Protein AF-0000000078947584 (afdb_homodimer)

Radius of gyration: 29.68 Å; Cα contacts (8 Å, |Δi|>4): 2534; chains: 2; bounding box: 60×83×67 Å

Structure (mmCIF, N/CA/C/O backbone):
data_AF-0000000078947584-model_v1
#
loop_
_entity.id
_entity.type
_entity.pdbx_description
1 polymer 'Aldehyde dehydrogenase'
#
loop_
_atom_site.group_PDB
_atom_site.id
_atom_site.type_symbol
_atom_site.label_atom_id
_atom_site.label_alt_id
_atom_site.label_comp_id
_atom_site.label_asym_id
_atom_site.label_entity_id
_atom_site.label_seq_id
_atom_site.pdbx_PDB_ins_code
_atom_site.Cartn_x
_atom_site.Cartn_y
_atom_site.Cartn_z
_atom_site.occupancy
_atom_site.B_iso_or_equiv
_atom_site.auth_seq_id
_atom_site.auth_comp_id
_atom_site.auth_asym_id
_atom_site.auth_atom_id
_atom_site.pdbx_PDB_model_num
ATOM 1 N N . MET A 1 1 ? -24.75 -32.844 -3.979 1 57.62 1 MET A N 1
ATOM 2 C CA . MET A 1 1 ? -23.812 -32.812 -5.098 1 57.62 1 MET A CA 1
ATOM 3 C C . MET A 1 1 ? -24.109 -31.625 -6.023 1 57.62 1 MET A C 1
ATOM 5 O O . MET A 1 1 ? -25.25 -31.375 -6.375 1 57.62 1 MET A O 1
ATOM 9 N N . PHE A 1 2 ? -23.188 -30.656 -6.086 1 68.69 2 PHE A N 1
ATOM 10 C CA . PHE A 1 2 ? -23.531 -29.562 -6.992 1 68.69 2 PHE A CA 1
ATOM 11 C C . PHE A 1 2 ? -23.188 -29.938 -8.43 1 68.69 2 PHE A C 1
ATOM 13 O O . PHE A 1 2 ? -22.266 -30.703 -8.68 1 68.69 2 PHE A O 1
ATOM 20 N N . ASN A 1 3 ? -24.203 -29.719 -9.234 1 79.06 3 ASN A N 1
ATOM 21 C CA . ASN A 1 3 ? -24.078 -29.781 -10.688 1 79.06 3 ASN A CA 1
ATOM 22 C C . ASN A 1 3 ? -23.516 -28.484 -11.258 1 79.06 3 ASN A C 1
ATOM 24 O O . ASN A 1 3 ? -23.969 -27.391 -10.906 1 79.06 3 ASN A O 1
ATOM 28 N N . ILE A 1 4 ? -22.406 -28.688 -11.992 1 83.38 4 ILE A N 1
ATOM 29 C CA . ILE A 1 4 ? -21.719 -27.547 -12.594 1 83.38 4 ILE A CA 1
ATOM 30 C C . ILE A 1 4 ? -22.734 -26.625 -13.258 1 83.38 4 ILE A C 1
ATOM 32 O O . ILE A 1 4 ? -22.562 -25.406 -13.273 1 83.38 4 ILE A O 1
ATOM 36 N N . GLN A 1 5 ? -23.859 -27.141 -13.695 1 83.19 5 GLN A N 1
ATOM 37 C CA . GLN A 1 5 ? -24.859 -26.375 -14.414 1 83.19 5 GLN A CA 1
ATOM 38 C C . GLN A 1 5 ? -25.672 -25.5 -13.469 1 83.19 5 GLN A C 1
ATOM 40 O O . GLN A 1 5 ? -26.312 -24.547 -13.906 1 83.19 5 GLN A O 1
ATOM 45 N N . ASP A 1 6 ? -25.531 -25.781 -12.242 1 88.31 6 ASP A N 1
ATOM 46 C CA . ASP A 1 6 ? -26.25 -24.984 -11.25 1 88.31 6 ASP A CA 1
ATOM 47 C C . ASP A 1 6 ? -25.438 -23.75 -10.844 1 88.31 6 ASP A C 1
ATOM 49 O O . ASP A 1 6 ? -25.938 -22.891 -10.125 1 88.31 6 ASP A O 1
ATOM 53 N N . LEU A 1 7 ? -24.234 -23.688 -11.344 1 96.38 7 LEU A N 1
ATOM 54 C CA . LEU A 1 7 ? -23.328 -22.625 -10.914 1 96.38 7 LEU A CA 1
ATOM 55 C C . LEU A 1 7 ? -23.156 -21.578 -12.008 1 96.38 7 LEU A C 1
ATOM 57 O O . LEU A 1 7 ? -22.234 -20.766 -11.961 1 96.38 7 LEU A O 1
ATOM 61 N N . ASN A 1 8 ? -24.109 -21.547 -13.031 1 97.5 8 ASN A N 1
ATOM 62 C CA . ASN A 1 8 ? -23.984 -20.656 -14.18 1 97.5 8 ASN A CA 1
ATOM 63 C C . ASN A 1 8 ? -24.781 -19.375 -13.977 1 97.5 8 ASN A C 1
ATOM 65 O O . ASN A 1 8 ? -25.453 -18.906 -14.898 1 97.5 8 ASN A O 1
ATOM 69 N N . LYS A 1 9 ? -24.781 -18.812 -12.711 1 97.94 9 LYS A N 1
ATOM 70 C CA . LYS A 1 9 ? -25.5 -17.594 -12.336 1 97.94 9 LYS A CA 1
ATOM 71 C C . LYS A 1 9 ? -24.562 -16.594 -11.672 1 97.94 9 LYS A C 1
ATOM 73 O O . LYS A 1 9 ? -23.391 -16.906 -11.406 1 97.94 9 LYS A O 1
ATOM 78 N N . GLN A 1 10 ? -25.109 -15.352 -11.594 1 98.38 10 GLN A N 1
ATOM 79 C CA . GLN A 1 10 ? -24.5 -14.445 -10.633 1 98.38 10 GLN A CA 1
ATOM 80 C C . GLN A 1 10 ? -24.891 -14.828 -9.203 1 98.38 10 GLN A C 1
ATOM 82 O O . GLN A 1 10 ? -25.891 -15.5 -8.984 1 98.38 10 GLN A O 1
ATOM 87 N N . TYR A 1 11 ? -24.078 -14.477 -8.211 1 98.81 11 TYR A N 1
ATOM 88 C CA . TYR A 1 11 ? -24.453 -14.539 -6.805 1 98.81 11 TYR A CA 1
ATOM 89 C C . TYR A 1 11 ? -24.406 -13.156 -6.168 1 98.81 11 TYR A C 1
ATOM 91 O O . TYR A 1 11 ? -23.328 -12.664 -5.816 1 98.81 11 TYR A O 1
ATOM 99 N N . ILE A 1 12 ? -25.547 -12.5 -6.012 1 98.81 12 ILE A N 1
ATOM 100 C CA . ILE A 1 12 ? -25.625 -11.133 -5.52 1 98.81 12 ILE A CA 1
ATOM 101 C C . ILE A 1 12 ? -26.688 -11.055 -4.41 1 98.81 12 ILE A C 1
ATOM 103 O O . ILE A 1 12 ? -27.828 -11.445 -4.613 1 98.81 12 ILE A O 1
ATOM 107 N N . ASP A 1 13 ? -26.281 -10.641 -3.264 1 98.69 13 ASP A N 1
ATOM 108 C CA . ASP A 1 13 ? -27.156 -10.438 -2.105 1 98.69 13 ASP A CA 1
ATOM 109 C C . ASP A 1 13 ? -27.812 -11.742 -1.681 1 98.69 13 ASP A C 1
ATOM 111 O O . ASP A 1 13 ? -29 -11.758 -1.326 1 98.69 13 ASP A O 1
ATOM 115 N N . GLY A 1 14 ? -27.078 -12.812 -1.838 1 98.31 14 GLY A N 1
ATOM 116 C CA . GLY A 1 14 ? -27.562 -14.109 -1.416 1 98.31 14 GLY A CA 1
ATOM 117 C C . GLY A 1 14 ? -28.516 -14.75 -2.422 1 98.31 14 GLY A C 1
ATOM 118 O O . GLY A 1 14 ? -29.156 -15.758 -2.125 1 98.31 14 GLY A O 1
ATOM 119 N N . GLU A 1 15 ? -28.547 -14.195 -3.59 1 98.31 15 GLU A N 1
ATOM 120 C CA . GLU A 1 15 ? -29.453 -14.711 -4.617 1 98.31 15 GLU A CA 1
ATOM 121 C C . GLU A 1 15 ? -28.672 -15.141 -5.863 1 98.31 15 GLU A C 1
ATOM 123 O O . GLU A 1 15 ? -27.828 -14.398 -6.355 1 98.31 15 GLU A O 1
ATOM 128 N N . TRP A 1 16 ? -28.984 -16.375 -6.27 1 98.12 16 TRP A N 1
ATOM 129 C CA . TRP A 1 16 ? -28.5 -16.828 -7.57 1 98.12 16 TRP A CA 1
ATOM 130 C C . TRP A 1 16 ? -29.375 -16.297 -8.695 1 98.12 16 TRP A C 1
ATOM 132 O O . TRP A 1 16 ? -30.562 -16.609 -8.758 1 98.12 16 TRP A O 1
ATOM 142 N N . ARG A 1 17 ? -28.797 -15.445 -9.609 1 98.12 17 ARG A N 1
ATOM 143 C CA . ARG A 1 17 ? -29.625 -14.805 -10.633 1 98.12 17 ARG A CA 1
ATOM 144 C C . ARG A 1 17 ? -28.828 -14.586 -11.914 1 98.12 17 ARG A C 1
ATOM 146 O O . ARG A 1 17 ? -27.609 -14.648 -11.914 1 98.12 17 ARG A O 1
ATOM 153 N N . ASP A 1 18 ? -29.531 -14.406 -13.008 1 98.25 18 ASP A N 1
ATOM 154 C CA . ASP A 1 18 ? -28.906 -14.055 -14.273 1 98.25 18 ASP A CA 1
ATOM 155 C C . ASP A 1 18 ? -28.375 -12.617 -14.242 1 98.25 18 ASP A C 1
ATOM 157 O O . ASP A 1 18 ? -28.906 -11.773 -13.516 1 98.25 18 ASP A O 1
ATOM 161 N N . GLY A 1 19 ? -27.328 -12.359 -14.953 1 98.5 19 GLY A N 1
ATOM 162 C CA . GLY A 1 19 ? -26.906 -10.984 -15.18 1 98.5 19 GLY A CA 1
ATOM 163 C C . GLY A 1 19 ? -27.891 -10.195 -16.031 1 98.5 19 GLY A C 1
ATOM 164 O O . GLY A 1 19 ? -28.766 -10.773 -16.672 1 98.5 19 GLY A O 1
ATOM 165 N N . LYS A 1 20 ? -27.75 -8.969 -16.016 1 98.25 20 LYS A N 1
ATOM 166 C CA . LYS A 1 20 ? -28.734 -8.125 -16.703 1 98.25 20 LYS A CA 1
ATOM 167 C C . LYS A 1 20 ? -28.328 -7.848 -18.141 1 98.25 20 LYS A C 1
ATOM 169 O O . LYS A 1 20 ? -29.078 -7.254 -18.906 1 98.25 20 LYS A O 1
ATOM 174 N N . SER A 1 21 ? -27.094 -8.305 -18.531 1 98.06 21 SER A N 1
ATOM 175 C CA . SER A 1 21 ? -26.641 -8.102 -19.906 1 98.06 21 SER A CA 1
ATOM 176 C C . SER A 1 21 ? -27.297 -9.102 -20.859 1 98.06 21 SER A C 1
ATOM 178 O O . SER A 1 21 ? -27.531 -10.25 -20.484 1 98.06 21 SER A O 1
ATOM 180 N N . PRO A 1 22 ? -27.578 -8.695 -22.078 1 96.88 22 PRO A N 1
ATOM 181 C CA . PRO A 1 22 ? -28.031 -9.68 -23.062 1 96.88 22 PRO A CA 1
ATOM 182 C C . PRO A 1 22 ? -26.906 -10.578 -23.562 1 96.88 22 PRO A C 1
ATOM 184 O O . PRO A 1 22 ? -27.172 -11.57 -24.25 1 96.88 22 PRO A O 1
ATOM 187 N N . ARG A 1 23 ? -25.719 -10.289 -23.219 1 97.44 23 ARG A N 1
ATOM 188 C CA . ARG A 1 23 ? -24.562 -11.062 -23.672 1 97.44 23 ARG A CA 1
ATOM 189 C C . ARG A 1 23 ? -24.422 -12.359 -22.891 1 97.44 23 ARG A C 1
ATOM 191 O O . ARG A 1 23 ? -24.719 -12.398 -21.688 1 97.44 23 ARG A O 1
ATOM 198 N N . VAL A 1 24 ? -23.906 -13.398 -23.625 1 97.81 24 VAL A N 1
ATOM 199 C CA . VAL A 1 24 ? -23.734 -14.719 -23.031 1 97.81 24 VAL A CA 1
ATOM 200 C C . VAL A 1 24 ? -22.25 -15.117 -23.078 1 97.81 24 VAL A C 1
ATOM 202 O O . VAL A 1 24 ? -21.594 -14.992 -24.109 1 97.81 24 VAL A O 1
ATOM 205 N N . LEU A 1 25 ? -21.734 -15.484 -21.953 1 97.81 25 LEU A N 1
ATOM 206 C CA . LEU A 1 25 ? -20.406 -16.047 -21.844 1 97.81 25 LEU A CA 1
ATOM 207 C C . LEU A 1 25 ? -20.453 -17.578 -21.844 1 97.81 25 LEU A C 1
ATOM 209 O O . LEU A 1 25 ? -21.203 -18.188 -21.078 1 97.81 25 LEU A O 1
ATOM 213 N N . ARG A 1 26 ? -19.75 -18.203 -22.766 1 97.38 26 ARG A N 1
ATOM 214 C CA . ARG A 1 26 ? -19.672 -19.656 -22.828 1 97.38 26 ARG A CA 1
ATOM 215 C C . ARG A 1 26 ? -18.406 -20.156 -22.141 1 97.38 26 ARG A C 1
ATOM 217 O O . ARG A 1 26 ? -17.281 -19.828 -22.562 1 97.38 26 ARG A O 1
ATOM 224 N N . ASP A 1 27 ? -18.625 -20.875 -21.109 1 97.5 27 ASP A N 1
ATOM 225 C CA . ASP A 1 27 ? -17.531 -21.562 -20.422 1 97.5 27 ASP A CA 1
ATOM 226 C C . ASP A 1 27 ? -17.188 -22.891 -21.109 1 97.5 27 ASP A C 1
ATOM 228 O O . ASP A 1 27 ? -18.016 -23.797 -21.156 1 97.5 27 ASP A O 1
ATOM 232 N N . ARG A 1 28 ? -15.914 -22.969 -21.609 1 97.38 28 ARG A N 1
ATOM 233 C CA . ARG A 1 28 ? -15.555 -24.109 -22.438 1 97.38 28 ARG A CA 1
ATOM 234 C C . ARG A 1 28 ? -14.422 -24.906 -21.812 1 97.38 28 ARG A C 1
ATOM 236 O O . ARG A 1 28 ? -13.539 -24.344 -21.156 1 97.38 28 ARG A O 1
ATOM 243 N N . ASN A 1 29 ? -14.484 -26.219 -22.031 1 97.81 29 ASN A N 1
ATOM 244 C CA . ASN A 1 29 ? -13.383 -27.109 -21.703 1 97.81 29 ASN A CA 1
ATOM 245 C C . ASN A 1 29 ? -12.188 -26.875 -22.625 1 97.81 29 ASN A C 1
ATOM 247 O O . ASN A 1 29 ? -12.289 -27.047 -23.828 1 97.81 29 ASN A O 1
ATOM 251 N N . PRO A 1 30 ? -11.039 -26.531 -22.078 1 98.12 30 PRO A N 1
ATOM 252 C CA . PRO A 1 30 ? -9.914 -26.172 -22.938 1 98.12 30 PRO A CA 1
ATOM 253 C C . PRO A 1 30 ? -9.375 -27.375 -23.719 1 98.12 30 PRO A C 1
ATOM 255 O O . PRO A 1 30 ? -8.695 -27.203 -24.734 1 98.12 30 PRO A O 1
ATOM 258 N N . TYR A 1 31 ? -9.633 -28.609 -23.234 1 97.88 31 TYR A N 1
ATOM 259 C CA . TYR A 1 31 ? -9.094 -29.797 -23.891 1 97.88 31 TYR A CA 1
ATOM 260 C C . TYR A 1 31 ? -9.93 -30.188 -25.109 1 97.88 31 TYR A C 1
ATOM 262 O O . TYR A 1 31 ? -9.391 -30.438 -26.188 1 97.88 31 TYR A O 1
ATOM 270 N N . ASN A 1 32 ? -11.289 -30.172 -24.984 1 97 32 ASN A N 1
ATOM 271 C CA . ASN A 1 32 ? -12.117 -30.672 -26.078 1 97 32 ASN A CA 1
ATOM 272 C C . ASN A 1 32 ? -13.117 -29.625 -26.562 1 97 32 ASN A C 1
ATOM 274 O O . ASN A 1 32 ? -13.922 -29.906 -27.453 1 97 32 ASN A O 1
ATOM 278 N N . GLN A 1 33 ? -13.211 -28.453 -25.953 1 96.81 33 GLN A N 1
ATOM 279 C CA . GLN A 1 33 ? -13.969 -27.281 -26.391 1 96.81 33 GLN A CA 1
ATOM 280 C C . GLN A 1 33 ? -15.453 -27.453 -26.109 1 96.81 33 GLN A C 1
ATOM 282 O O . GLN A 1 33 ? -16.266 -26.625 -26.516 1 96.81 33 GLN A O 1
ATOM 287 N N . GLU A 1 34 ? -15.703 -28.469 -25.375 1 96.81 34 GLU A N 1
ATOM 288 C CA . GLU A 1 34 ? -17.094 -28.641 -24.969 1 96.81 34 GLU A CA 1
ATOM 289 C C . GLU A 1 34 ? -17.578 -27.469 -24.109 1 96.81 34 GLU A C 1
ATOM 291 O O . GLU A 1 34 ? -16.844 -26.984 -23.25 1 96.81 34 GLU A O 1
ATOM 296 N N . VAL A 1 35 ? -18.844 -27.016 -24.406 1 97 35 VAL A N 1
ATOM 297 C CA . VAL A 1 35 ? -19.438 -25.969 -23.578 1 97 35 VAL A CA 1
ATOM 298 C C . VAL A 1 35 ? -19.906 -26.562 -22.266 1 97 35 VAL A C 1
ATOM 300 O O . VAL A 1 35 ? -20.766 -27.453 -22.25 1 97 35 VAL A O 1
ATOM 303 N N . LEU A 1 36 ? -19.328 -26.094 -21.219 1 96.56 36 LEU A N 1
ATOM 304 C CA . LEU A 1 36 ? -19.656 -26.609 -19.891 1 96.56 36 LEU A CA 1
ATOM 305 C C . LEU A 1 36 ? -20.875 -25.906 -19.312 1 96.56 36 LEU A C 1
ATOM 307 O O . LEU A 1 36 ? -21.688 -26.516 -18.625 1 96.56 36 LEU A O 1
ATOM 311 N N . ALA A 1 37 ? -20.953 -24.594 -19.547 1 96.69 37 ALA A N 1
ATOM 312 C CA . ALA A 1 37 ? -22.016 -23.75 -19.016 1 96.69 37 ALA A CA 1
ATOM 313 C C . ALA A 1 37 ? -22.109 -22.438 -19.797 1 96.69 37 ALA A C 1
ATOM 315 O O . ALA A 1 37 ? -21.156 -22.031 -20.453 1 96.69 37 ALA A O 1
ATOM 316 N N . GLU A 1 38 ? -23.297 -21.859 -19.781 1 97.19 38 GLU A N 1
ATOM 317 C CA . GLU A 1 38 ? -23.531 -20.547 -20.375 1 97.19 38 GLU A CA 1
ATOM 318 C C . GLU A 1 38 ? -24.031 -19.547 -19.328 1 97.19 38 GLU A C 1
ATOM 320 O O . GLU A 1 38 ? -24.938 -19.859 -18.547 1 97.19 38 GLU A O 1
ATOM 325 N N . PHE A 1 39 ? -23.406 -18.359 -19.25 1 97.88 39 PHE A N 1
ATOM 326 C CA . PHE A 1 39 ? -23.766 -17.312 -18.312 1 97.88 39 PHE A CA 1
ATOM 327 C C . PHE A 1 39 ? -24.375 -16.125 -19.047 1 97.88 39 PHE A C 1
ATOM 329 O O . PHE A 1 39 ? -23.797 -15.609 -20 1 97.88 39 PHE A O 1
ATOM 336 N N . GLN A 1 40 ? -25.531 -15.703 -18.609 1 98.25 40 GLN A N 1
ATOM 337 C CA . GLN A 1 40 ? -25.875 -14.312 -18.906 1 98.25 40 GLN A CA 1
ATOM 338 C C . GLN A 1 40 ? -25.047 -13.352 -18.062 1 98.25 40 GLN A C 1
ATOM 340 O O . GLN A 1 40 ? -25.188 -13.312 -16.844 1 98.25 40 GLN A O 1
ATOM 345 N N . ILE A 1 41 ? -24.219 -12.523 -18.609 1 98.5 41 ILE A N 1
ATOM 346 C CA . ILE A 1 41 ? -23.156 -11.844 -17.875 1 98.5 41 ILE A CA 1
ATOM 347 C C . ILE A 1 41 ? -23.734 -10.609 -17.188 1 98.5 41 ILE A C 1
ATOM 349 O O . ILE A 1 41 ? -24.859 -10.195 -17.469 1 98.5 41 ILE A O 1
ATOM 353 N N . ALA A 1 42 ? -23.094 -10.039 -16.25 1 98.75 42 ALA A N 1
ATOM 354 C CA . ALA A 1 42 ? -23.5 -8.922 -15.406 1 98.75 42 ALA A CA 1
ATOM 355 C C . ALA A 1 42 ? -23.203 -7.586 -16.078 1 98.75 42 ALA A C 1
ATOM 357 O O . ALA A 1 42 ? -22.266 -7.469 -16.859 1 98.75 42 ALA A O 1
ATOM 358 N N . THR A 1 43 ? -23.953 -6.582 -15.742 1 98.5 43 THR A N 1
ATOM 359 C CA . THR A 1 43 ? -23.75 -5.199 -16.172 1 98.5 43 THR A CA 1
ATOM 360 C C . THR A 1 43 ? -23.203 -4.352 -15.023 1 98.5 43 THR A C 1
ATOM 362 O O . THR A 1 43 ? -22.969 -4.863 -13.922 1 98.5 43 THR A O 1
ATOM 365 N N . ASP A 1 44 ? -23.047 -3.043 -15.289 1 97.94 44 ASP A N 1
ATOM 366 C CA . ASP A 1 44 ? -22.641 -2.092 -14.258 1 97.94 44 ASP A CA 1
ATOM 367 C C . ASP A 1 44 ? -23.672 -2.014 -13.141 1 97.94 44 ASP A C 1
ATOM 369 O O . ASP A 1 44 ? -23.312 -1.796 -11.977 1 97.94 44 ASP A O 1
ATOM 373 N N . SER A 1 45 ? -24.891 -2.141 -13.492 1 98.5 45 SER A N 1
ATOM 374 C CA . SER A 1 45 ? -25.953 -2.117 -12.492 1 98.5 45 SER A CA 1
ATOM 375 C C . SER A 1 45 ? -25.844 -3.318 -11.555 1 98.5 45 SER A C 1
ATOM 377 O O . SER A 1 45 ? -26.125 -3.203 -10.359 1 98.5 45 SER A O 1
ATOM 379 N N . ASP A 1 46 ? -25.484 -4.473 -12.117 1 98.88 46 ASP A N 1
ATOM 380 C CA . ASP A 1 46 ? -25.266 -5.656 -11.297 1 98.88 46 ASP A CA 1
ATOM 381 C C . ASP A 1 46 ? -24.078 -5.449 -10.352 1 98.88 46 ASP A C 1
ATOM 383 O O . ASP A 1 46 ? -24.141 -5.84 -9.18 1 98.88 46 ASP A O 1
ATOM 387 N N . VAL A 1 47 ? -23.047 -4.836 -10.875 1 98.88 47 VAL A N 1
ATOM 388 C CA . VAL A 1 47 ? -21.875 -4.527 -10.07 1 98.88 47 VAL A CA 1
ATOM 389 C C . VAL A 1 47 ? -22.266 -3.6 -8.922 1 98.88 47 VAL A C 1
ATOM 391 O O . VAL A 1 47 ? -21.859 -3.814 -7.773 1 98.88 47 VAL A O 1
ATOM 394 N N . ASP A 1 48 ? -23.016 -2.584 -9.219 1 98.88 48 ASP A N 1
ATOM 395 C CA . ASP A 1 48 ? -23.5 -1.634 -8.219 1 98.88 48 ASP A CA 1
ATOM 396 C C . ASP A 1 48 ? -24.297 -2.342 -7.129 1 98.88 48 ASP A C 1
ATOM 398 O O . ASP A 1 48 ? -24.078 -2.092 -5.941 1 98.88 48 ASP A O 1
ATOM 402 N N . ALA A 1 49 ? -25.172 -3.236 -7.543 1 98.88 49 ALA A N 1
ATOM 403 C CA . ALA A 1 49 ? -25.984 -3.99 -6.59 1 98.88 49 ALA A CA 1
ATOM 404 C C . ALA A 1 49 ? -25.109 -4.859 -5.688 1 98.88 49 ALA A C 1
ATOM 406 O O . ALA A 1 49 ? -25.359 -4.965 -4.484 1 98.88 49 ALA A O 1
ATOM 407 N N . ALA A 1 50 ? -24.141 -5.477 -6.27 1 98.94 50 ALA A N 1
ATOM 408 C CA . ALA A 1 50 ? -23.234 -6.348 -5.52 1 98.94 50 ALA A CA 1
ATOM 409 C C . ALA A 1 50 ? -22.469 -5.566 -4.453 1 98.94 50 ALA A C 1
ATOM 411 O O . ALA A 1 50 ? -22.391 -5.996 -3.303 1 98.94 50 ALA A O 1
ATOM 412 N N . TYR A 1 51 ? -21.938 -4.395 -4.77 1 98.94 51 TYR A N 1
ATOM 413 C CA . TYR A 1 51 ? -21.156 -3.592 -3.83 1 98.94 51 TYR A CA 1
ATOM 414 C C . TYR A 1 51 ? -22.047 -3.053 -2.709 1 98.94 51 TYR A C 1
ATOM 416 O O . TYR A 1 51 ? -21.641 -3.031 -1.546 1 98.94 51 TYR A O 1
ATOM 424 N N . HIS A 1 52 ? -23.234 -2.604 -3.066 1 98.88 52 HIS A N 1
ATOM 425 C CA . HIS A 1 52 ? -24.141 -2.115 -2.035 1 98.88 52 HIS A CA 1
ATOM 426 C C . HIS A 1 52 ? -24.547 -3.234 -1.081 1 98.88 52 HIS A C 1
ATOM 428 O O . HIS A 1 52 ? -24.656 -3.018 0.128 1 98.88 52 HIS A O 1
ATOM 434 N N . ALA A 1 53 ? -24.797 -4.418 -1.662 1 98.94 53 ALA A N 1
ATOM 435 C CA . ALA A 1 53 ? -25.109 -5.57 -0.822 1 98.94 53 ALA A CA 1
ATOM 436 C C . ALA A 1 53 ? -23.953 -5.898 0.117 1 98.94 53 ALA A C 1
ATOM 438 O O . ALA A 1 53 ? -24.172 -6.18 1.298 1 98.94 53 ALA A O 1
ATOM 439 N N . ALA A 1 54 ? -22.75 -5.891 -0.424 1 98.94 54 ALA A N 1
ATOM 440 C CA . ALA A 1 54 ? -21.562 -6.188 0.37 1 98.94 54 ALA A CA 1
ATOM 441 C C . ALA A 1 54 ? -21.406 -5.199 1.521 1 98.94 54 ALA A C 1
ATOM 443 O O . ALA A 1 54 ? -21.109 -5.594 2.65 1 98.94 54 ALA A O 1
ATOM 444 N N . LEU A 1 55 ? -21.594 -3.932 1.259 1 98.62 55 LEU A N 1
ATOM 445 C CA . LEU A 1 55 ? -21.469 -2.895 2.277 1 98.62 55 LEU A CA 1
ATOM 446 C C . LEU A 1 55 ? -22.5 -3.09 3.383 1 98.62 55 LEU A C 1
ATOM 448 O O . LEU A 1 55 ? -22.172 -3.012 4.566 1 98.62 55 LEU A O 1
ATOM 452 N N . LYS A 1 56 ? -23.75 -3.307 2.973 1 98.31 56 LYS A N 1
ATOM 453 C CA . LYS A 1 56 ? -24.812 -3.516 3.941 1 98.31 56 LYS A CA 1
ATOM 454 C C . LYS A 1 56 ? -24.531 -4.719 4.832 1 98.31 56 LYS A C 1
ATOM 456 O O . LYS A 1 56 ? -24.656 -4.637 6.059 1 98.31 56 LYS A O 1
ATOM 461 N N . ALA A 1 57 ? -24.125 -5.789 4.234 1 98.69 57 ALA A N 1
ATOM 462 C CA . ALA A 1 57 ? -23.844 -7.02 4.973 1 98.69 57 ALA A CA 1
ATOM 463 C C . ALA A 1 57 ? -22.625 -6.859 5.863 1 98.69 57 ALA A C 1
ATOM 465 O O . ALA A 1 57 ? -22.547 -7.453 6.945 1 98.69 57 ALA A O 1
ATOM 466 N N . GLN A 1 58 ? -21.672 -6.109 5.41 1 98.44 58 GLN A N 1
ATOM 467 C CA . GLN A 1 58 ? -20.453 -5.875 6.18 1 98.44 58 GLN A CA 1
ATOM 468 C C . GLN A 1 58 ? -20.766 -5.207 7.516 1 98.44 58 GLN A C 1
ATOM 470 O O . GLN A 1 58 ? -20.125 -5.516 8.531 1 98.44 58 GLN A O 1
ATOM 475 N N . ASN A 1 59 ? -21.672 -4.281 7.52 1 94.81 59 ASN A N 1
ATOM 476 C CA . ASN A 1 59 ? -22.078 -3.619 8.758 1 94.81 59 ASN A CA 1
ATOM 477 C C . ASN A 1 59 ? -22.578 -4.621 9.789 1 94.81 59 ASN A C 1
ATOM 479 O O . ASN A 1 59 ? -22.281 -4.496 10.984 1 94.81 59 ASN A O 1
ATOM 483 N N . GLU A 1 60 ? -23.25 -5.57 9.305 1 94.12 60 GLU A N 1
ATOM 484 C CA . GLU A 1 60 ? -23.734 -6.637 10.18 1 94.12 60 GLU A CA 1
ATOM 485 C C . GLU A 1 60 ? -22.609 -7.578 10.578 1 94.12 60 GLU A C 1
ATOM 487 O O . GLU A 1 60 ? -22.484 -7.957 11.742 1 94.12 60 GLU A O 1
ATOM 492 N N . TRP A 1 61 ? -21.812 -7.977 9.648 1 97.25 61 TRP A N 1
ATOM 493 C CA . TRP A 1 61 ? -20.672 -8.875 9.836 1 97.25 61 TRP A CA 1
ATOM 494 C C . TRP A 1 61 ? -19.719 -8.328 10.891 1 97.25 61 TRP A C 1
ATOM 496 O O . TRP A 1 61 ? -19.125 -9.094 11.656 1 97.25 61 TRP A O 1
ATOM 506 N N . ALA A 1 62 ? -19.641 -7.031 10.984 1 91.56 62 ALA A N 1
ATOM 507 C CA . ALA A 1 62 ? -18.734 -6.367 11.93 1 91.56 62 ALA A CA 1
ATOM 508 C C . ALA A 1 62 ? -19.156 -6.625 13.367 1 91.56 62 ALA A C 1
ATOM 510 O O . ALA A 1 62 ? -18.344 -6.559 14.289 1 91.56 62 ALA A O 1
ATOM 511 N N . THR A 1 63 ? -20.406 -6.992 13.562 1 91.06 63 THR A N 1
ATOM 512 C CA . THR A 1 63 ? -20.938 -7.156 14.914 1 91.06 63 THR A CA 1
ATOM 513 C C . THR A 1 63 ? -20.984 -8.633 15.297 1 91.06 63 THR A C 1
ATOM 515 O O . THR A 1 63 ? -21.234 -8.969 16.453 1 91.06 63 THR A O 1
ATOM 518 N N . VAL A 1 64 ? -20.688 -9.5 14.32 1 96.06 64 VAL A N 1
ATOM 519 C CA . VAL A 1 64 ? -20.703 -10.938 14.586 1 96.06 64 VAL A CA 1
ATOM 520 C C . VAL A 1 64 ? -19.516 -11.312 15.484 1 96.06 64 VAL A C 1
ATOM 522 O O . VAL A 1 64 ? -18.406 -10.805 15.297 1 96.06 64 VAL A O 1
ATOM 525 N N . ASN A 1 65 ? -19.766 -12.227 16.438 1 97.62 65 ASN A N 1
ATOM 526 C CA . ASN A 1 65 ? -18.734 -12.695 17.359 1 97.62 65 ASN A CA 1
ATOM 527 C C . ASN A 1 65 ? -17.578 -13.375 16.625 1 97.62 65 ASN A C 1
ATOM 529 O O . ASN A 1 65 ? -17.797 -14.133 15.68 1 97.62 65 ASN A O 1
ATOM 533 N N . PRO A 1 66 ? -16.312 -13.141 17.031 1 97.94 66 PRO A N 1
ATOM 534 C CA . PRO A 1 66 ? -15.156 -13.695 16.328 1 97.94 66 PRO A CA 1
ATOM 535 C C . PRO A 1 66 ? -15.172 -15.219 16.281 1 97.94 66 PRO A C 1
ATOM 537 O O . PRO A 1 66 ? -14.727 -15.812 15.289 1 97.94 66 PRO A O 1
ATOM 540 N N . TYR A 1 67 ? -15.648 -15.844 17.359 1 98.5 67 TYR A N 1
ATOM 541 C CA . TYR A 1 67 ? -15.719 -17.297 17.344 1 98.5 67 TYR A CA 1
ATOM 542 C C . TYR A 1 67 ? -16.719 -17.797 16.297 1 98.5 67 TYR A C 1
ATOM 544 O O . TYR A 1 67 ? -16.484 -18.812 15.648 1 98.5 67 TYR A O 1
ATOM 552 N N . ARG A 1 68 ? -17.828 -17.062 16.156 1 98.31 68 ARG A N 1
ATOM 553 C CA . ARG A 1 68 ? -18.812 -17.406 15.133 1 98.31 68 ARG A CA 1
ATOM 554 C C . ARG A 1 68 ? -18.234 -17.219 13.734 1 98.31 68 ARG A C 1
ATOM 556 O O . ARG A 1 68 ? -18.484 -18.031 12.836 1 98.31 68 ARG A O 1
ATOM 563 N N . LYS A 1 69 ? -17.516 -16.156 13.531 1 98.56 69 LYS A N 1
ATOM 564 C CA . LYS A 1 69 ? -16.828 -15.961 12.25 1 98.56 69 LYS A CA 1
ATOM 565 C C . LYS A 1 69 ? -15.906 -17.125 11.93 1 98.56 69 LYS A C 1
ATOM 567 O O . LYS A 1 69 ? -15.914 -17.656 10.812 1 98.56 69 LYS A O 1
ATOM 572 N N . ARG A 1 70 ? -15.062 -17.5 12.93 1 98.69 70 ARG A N 1
ATOM 573 C CA . ARG A 1 70 ? -14.148 -18.625 12.781 1 98.69 70 ARG A CA 1
ATOM 574 C C . ARG A 1 70 ? -14.898 -19.891 12.359 1 98.69 70 ARG A C 1
ATOM 576 O O . ARG A 1 70 ? -14.492 -20.578 11.422 1 98.69 70 ARG A O 1
ATOM 583 N N . GLU A 1 71 ? -15.992 -20.156 13.039 1 98.69 71 GLU A N 1
ATOM 584 C CA . GLU A 1 71 ? -16.766 -21.375 12.789 1 98.69 71 GLU A CA 1
ATOM 585 C C . GLU A 1 71 ? -17.297 -21.391 11.367 1 98.69 71 GLU A C 1
ATOM 587 O O . GLU A 1 71 ? -17.297 -22.438 10.711 1 98.69 71 GLU A O 1
ATOM 592 N N . ILE A 1 72 ? -17.75 -20.266 10.914 1 98.62 72 ILE A N 1
ATOM 593 C CA . ILE A 1 72 ? -18.297 -20.156 9.562 1 98.62 72 ILE A CA 1
ATOM 594 C C . ILE A 1 72 ? -17.203 -20.469 8.539 1 98.62 72 ILE A C 1
ATOM 596 O O . ILE A 1 72 ? -17.422 -21.234 7.605 1 98.62 72 ILE A O 1
ATOM 600 N N . LEU A 1 73 ? -16 -19.938 8.711 1 98.75 73 LEU A N 1
ATOM 601 C CA . LEU A 1 73 ? -14.891 -20.188 7.797 1 98.75 73 LEU A CA 1
ATOM 602 C C . LEU A 1 73 ? -14.461 -21.656 7.855 1 98.75 73 LEU A C 1
ATOM 604 O O . LEU A 1 73 ? -14.156 -22.266 6.824 1 98.75 73 LEU A O 1
ATOM 608 N N . GLU A 1 74 ? -14.484 -22.234 9.039 1 98.81 74 GLU A N 1
ATOM 609 C CA . GLU A 1 74 ? -14.125 -23.641 9.211 1 98.81 74 GLU A CA 1
ATOM 610 C C . GLU A 1 74 ? -15.133 -24.547 8.508 1 98.81 74 GLU A C 1
ATOM 612 O O . GLU A 1 74 ? -14.766 -25.609 7.98 1 98.81 74 GLU A O 1
ATOM 617 N N . ARG A 1 75 ? -16.375 -24.156 8.484 1 98.81 75 ARG A N 1
ATOM 618 C CA . ARG A 1 75 ? -17.406 -24.938 7.793 1 98.81 75 ARG A CA 1
ATOM 619 C C . ARG A 1 75 ? -17.156 -24.953 6.285 1 98.81 75 ARG A C 1
ATOM 621 O O . ARG A 1 75 ? -17.5 -25.922 5.609 1 98.81 75 ARG A O 1
ATOM 628 N N . ALA A 1 76 ? -16.578 -23.844 5.801 1 98.88 76 ALA A N 1
ATOM 629 C CA . ALA A 1 76 ? -16.219 -23.828 4.383 1 98.88 76 ALA A CA 1
ATOM 630 C C . ALA A 1 76 ? -15.219 -24.938 4.059 1 98.88 76 ALA A C 1
ATOM 632 O O . ALA A 1 76 ? -15.344 -25.609 3.031 1 98.88 76 ALA A O 1
ATOM 633 N N . VAL A 1 77 ? -14.234 -25.125 4.938 1 98.88 77 VAL A N 1
ATOM 634 C CA . VAL A 1 77 ? -13.242 -26.172 4.746 1 98.88 77 VAL A CA 1
ATOM 635 C C . VAL A 1 77 ? -13.922 -27.531 4.762 1 98.88 77 VAL A C 1
ATOM 637 O O . VAL A 1 77 ? -13.648 -28.375 3.908 1 98.88 77 VAL A O 1
ATOM 640 N N . THR A 1 78 ? -14.844 -27.719 5.688 1 98.69 78 THR A N 1
ATOM 641 C CA . THR A 1 78 ? -15.578 -28.969 5.793 1 98.69 78 THR A CA 1
ATOM 642 C C . THR A 1 78 ? -16.375 -29.25 4.52 1 98.69 78 THR A C 1
ATOM 644 O O . THR A 1 78 ? -16.375 -30.359 4.008 1 98.69 78 THR A O 1
ATOM 647 N N . TYR A 1 79 ? -17.016 -28.203 4.043 1 98.44 79 TYR A N 1
ATOM 648 C CA . TYR A 1 79 ? -17.797 -28.344 2.818 1 98.44 79 TYR A CA 1
ATOM 649 C C . TYR A 1 79 ? -16.906 -28.766 1.653 1 98.44 79 TYR A C 1
ATOM 651 O O . TYR A 1 79 ? -17.281 -29.625 0.851 1 98.44 79 TYR A O 1
ATOM 659 N N . ILE A 1 80 ? -15.75 -28.156 1.543 1 98.69 80 ILE A N 1
ATOM 660 C CA . ILE A 1 80 ? -14.805 -28.484 0.479 1 98.69 80 ILE A CA 1
ATOM 661 C C . ILE A 1 80 ? -14.375 -29.938 0.598 1 98.69 80 ILE A C 1
ATOM 663 O O . ILE A 1 80 ? -14.344 -30.672 -0.398 1 98.69 80 ILE A O 1
ATOM 667 N N . GLU A 1 81 ? -14.062 -30.375 1.806 1 98.44 81 GLU A N 1
ATOM 668 C CA . GLU A 1 81 ? -13.633 -31.75 2.045 1 98.44 81 GLU A CA 1
ATOM 669 C C . GLU A 1 81 ? -14.727 -32.75 1.653 1 98.44 81 GLU A C 1
ATOM 671 O O . GLU A 1 81 ? -14.438 -33.812 1.078 1 98.44 81 GLU A O 1
ATOM 676 N N . GLU A 1 82 ? -15.945 -32.406 1.892 1 97.81 82 GLU A N 1
ATOM 677 C CA . GLU A 1 82 ? -17.078 -33.281 1.606 1 97.81 82 GLU A CA 1
ATOM 678 C C . GLU A 1 82 ? -17.375 -33.312 0.111 1 97.81 82 GLU A C 1
ATOM 680 O O . GLU A 1 82 ? -18.062 -34.219 -0.365 1 97.81 82 GLU A O 1
ATOM 685 N N . HIS A 1 83 ? -16.875 -32.344 -0.639 1 97.06 83 HIS A N 1
ATOM 686 C CA . HIS A 1 83 ? -17.203 -32.25 -2.057 1 97.06 83 HIS A CA 1
ATOM 687 C C . HIS A 1 83 ? -15.938 -32.219 -2.912 1 97.06 83 HIS A C 1
ATOM 689 O O . HIS A 1 83 ? -15.93 -31.656 -4.008 1 97.06 83 HIS A O 1
ATOM 695 N N . GLU A 1 84 ? -14.836 -32.688 -2.451 1 97.38 84 GLU A N 1
ATOM 696 C CA . GLU A 1 84 ? -13.516 -32.562 -3.072 1 97.38 84 GLU A CA 1
ATOM 697 C C . GLU A 1 84 ? -13.508 -33.188 -4.469 1 97.38 84 GLU A C 1
ATOM 699 O O . GLU A 1 84 ? -12.977 -32.594 -5.41 1 97.38 84 GLU A O 1
ATOM 704 N N . GLU A 1 85 ? -14.109 -34.344 -4.668 1 96.5 85 GLU A N 1
ATOM 705 C CA . GLU A 1 85 ? -14.086 -35.031 -5.957 1 96.5 85 GLU A CA 1
ATOM 706 C C . GLU A 1 85 ? -14.859 -34.25 -7.012 1 96.5 85 GLU A C 1
ATOM 708 O O . GLU A 1 85 ? -14.469 -34.219 -8.18 1 96.5 85 GLU A O 1
ATOM 713 N N . GLU A 1 86 ? -15.969 -33.656 -6.617 1 96.25 86 GLU A N 1
ATOM 714 C CA . GLU A 1 86 ? -16.719 -32.812 -7.531 1 96.25 86 GLU A CA 1
ATOM 715 C C . GLU A 1 86 ? -15.898 -31.578 -7.949 1 96.25 86 GLU A C 1
ATOM 717 O O . GLU A 1 86 ? -15.922 -31.188 -9.117 1 96.25 86 GLU A O 1
ATOM 722 N N . ILE A 1 87 ? -15.211 -31.047 -6.992 1 97.81 87 ILE A N 1
ATOM 723 C CA . ILE A 1 87 ? -14.383 -29.875 -7.266 1 97.81 87 ILE A CA 1
ATOM 724 C C . ILE A 1 87 ? -13.234 -30.266 -8.203 1 97.81 87 ILE A C 1
ATOM 726 O O . ILE A 1 87 ? -12.922 -29.531 -9.141 1 97.81 87 ILE A O 1
ATOM 730 N N . VAL A 1 88 ? -12.602 -31.438 -7.988 1 97.25 88 VAL A N 1
ATOM 731 C CA . VAL A 1 88 ? -11.539 -31.953 -8.852 1 97.25 88 VAL A CA 1
ATOM 732 C C . VAL A 1 88 ? -12.055 -32.062 -10.289 1 97.25 88 VAL A C 1
ATOM 734 O O . VAL A 1 88 ? -11.383 -31.609 -11.227 1 97.25 88 VAL A O 1
ATOM 737 N N . ALA A 1 89 ? -13.266 -32.562 -10.422 1 96.25 89 ALA A N 1
ATOM 738 C CA . ALA A 1 89 ? -13.852 -32.75 -11.75 1 96.25 89 ALA A CA 1
ATOM 739 C C . ALA A 1 89 ? -14.039 -31.406 -12.453 1 96.25 89 ALA A C 1
ATOM 741 O O . ALA A 1 89 ? -13.781 -31.281 -13.656 1 96.25 89 ALA A O 1
ATOM 742 N N . ILE A 1 90 ? -14.492 -30.406 -11.719 1 97 90 ILE A N 1
ATOM 743 C CA . ILE A 1 90 ? -14.703 -29.078 -12.289 1 97 90 ILE A CA 1
ATOM 744 C C . ILE A 1 90 ? -13.359 -28.469 -12.711 1 97 90 ILE A C 1
ATOM 746 O O . ILE A 1 90 ? -13.258 -27.859 -13.773 1 97 90 ILE A O 1
ATOM 750 N N . ILE A 1 91 ? -12.32 -28.625 -11.891 1 97.69 91 ILE A N 1
ATOM 751 C CA . ILE A 1 91 ? -11 -28.078 -12.195 1 97.69 91 ILE A CA 1
ATOM 752 C C . ILE A 1 91 ? -10.445 -28.75 -13.453 1 97.69 91 ILE A C 1
ATOM 754 O O . ILE A 1 91 ? -9.891 -28.078 -14.328 1 97.69 91 ILE A O 1
ATOM 758 N N . ILE A 1 92 ? -10.617 -30.062 -13.555 1 97.19 92 ILE A N 1
ATOM 759 C CA . ILE A 1 92 ? -10.148 -30.781 -14.727 1 97.19 92 ILE A CA 1
ATOM 760 C C . ILE A 1 92 ? -10.875 -30.281 -15.977 1 97.19 92 ILE A C 1
ATOM 762 O O . ILE A 1 92 ? -10.242 -29.953 -16.984 1 97.19 92 ILE A O 1
ATOM 766 N N . ASP A 1 93 ? -12.156 -30.125 -15.875 1 96.56 93 ASP A N 1
ATOM 767 C CA . ASP A 1 93 ? -12.969 -29.828 -17.047 1 96.56 93 ASP A CA 1
ATOM 768 C C . ASP A 1 93 ? -12.844 -28.344 -17.438 1 96.56 93 ASP A C 1
ATOM 770 O O . ASP A 1 93 ? -12.719 -28.016 -18.609 1 96.56 93 ASP A O 1
ATOM 774 N N . GLU A 1 94 ? -12.906 -27.469 -16.469 1 97.12 94 GLU A N 1
ATOM 775 C CA . GLU A 1 94 ? -12.969 -26.047 -16.781 1 97.12 94 GLU A CA 1
ATOM 776 C C . GLU A 1 94 ? -11.578 -25.469 -17.062 1 97.12 94 GLU A C 1
ATOM 778 O O . GLU A 1 94 ? -11.43 -24.531 -17.859 1 97.12 94 GLU A O 1
ATOM 783 N N . LEU A 1 95 ? -10.539 -25.984 -16.453 1 96.62 95 LEU A N 1
ATOM 784 C CA . LEU A 1 95 ? -9.211 -25.391 -16.531 1 96.62 95 LEU A CA 1
ATOM 785 C C . LEU A 1 95 ? -8.289 -26.234 -17.391 1 96.62 95 LEU A C 1
ATOM 787 O O . LEU A 1 95 ? -7.227 -25.766 -17.812 1 96.62 95 LEU A O 1
ATOM 791 N N . GLY A 1 96 ? -8.695 -27.438 -17.641 1 96 96 GLY A N 1
ATOM 792 C CA . GLY A 1 96 ? -7.734 -28.359 -18.219 1 96 96 GLY A CA 1
ATOM 793 C C . GLY A 1 96 ? -6.637 -28.766 -17.25 1 96 96 GLY A C 1
ATOM 794 O O . GLY A 1 96 ? -5.531 -29.125 -17.672 1 96 96 GLY A O 1
ATOM 795 N N . GLY A 1 97 ? -6.898 -28.625 -15.953 1 96.19 97 GLY A N 1
ATOM 796 C CA . GLY A 1 97 ? -5.941 -29.047 -14.945 1 96.19 97 GLY A CA 1
ATOM 797 C C . GLY A 1 97 ? -5.941 -30.547 -14.711 1 96.19 97 GLY A C 1
ATOM 798 O O . GLY A 1 97 ? -6.992 -31.188 -14.766 1 96.19 97 GLY A O 1
ATOM 799 N N . THR A 1 98 ? -4.766 -31.094 -14.453 1 96.75 98 THR A N 1
ATOM 800 C CA . THR A 1 98 ? -4.664 -32.531 -14.141 1 96.75 98 THR A CA 1
ATOM 801 C C . THR A 1 98 ? -5.195 -32.812 -12.734 1 96.75 98 THR A C 1
ATOM 803 O O . THR A 1 98 ? -5.445 -31.875 -11.961 1 96.75 98 THR A O 1
ATOM 806 N N . ARG A 1 99 ? -5.434 -34.031 -12.469 1 95.19 99 ARG A N 1
ATOM 807 C CA . ARG A 1 99 ? -5.879 -34.438 -11.133 1 95.19 99 ARG A CA 1
ATOM 808 C C . ARG A 1 99 ? -4.871 -34 -10.07 1 95.19 99 ARG A C 1
ATOM 810 O O . ARG A 1 99 ? -5.258 -33.562 -8.984 1 95.19 99 ARG A O 1
ATOM 817 N N . LEU A 1 100 ? -3.607 -34.125 -10.383 1 94.5 100 LEU A N 1
ATOM 818 C CA . LEU A 1 100 ? -2.549 -33.688 -9.477 1 94.5 100 LEU A CA 1
ATOM 819 C C . LEU A 1 100 ? -2.65 -32.219 -9.203 1 94.5 100 LEU A C 1
ATOM 821 O O . LEU A 1 100 ? -2.574 -31.781 -8.047 1 94.5 100 LEU A O 1
ATOM 825 N N . LYS A 1 101 ? -2.783 -31.484 -10.219 1 97.38 101 LYS A N 1
ATOM 826 C CA . LYS A 1 101 ? -2.922 -30.031 -10.086 1 97.38 101 LYS A CA 1
ATOM 827 C C . LYS A 1 101 ? -4.148 -29.672 -9.258 1 97.38 101 LYS A C 1
ATOM 829 O O . LYS A 1 101 ? -4.098 -28.766 -8.43 1 97.38 101 LYS A O 1
ATOM 834 N N . ALA A 1 102 ? -5.266 -30.312 -9.461 1 97.88 102 ALA A N 1
ATOM 835 C CA . ALA A 1 102 ? -6.492 -30.078 -8.703 1 97.88 102 ALA A CA 1
ATOM 836 C C . ALA A 1 102 ? -6.285 -30.328 -7.215 1 97.88 102 ALA A C 1
ATOM 838 O O . ALA A 1 102 ? -6.699 -29.531 -6.379 1 97.88 102 ALA A O 1
ATOM 839 N N . ALA A 1 103 ? -5.613 -31.438 -6.926 1 96.5 103 ALA A N 1
ATOM 840 C CA . ALA A 1 103 ? -5.352 -31.781 -5.531 1 96.5 103 ALA A CA 1
ATOM 841 C C . ALA A 1 103 ? -4.477 -30.719 -4.859 1 96.5 103 ALA A C 1
ATOM 843 O O . ALA A 1 103 ? -4.719 -30.344 -3.713 1 96.5 103 ALA A O 1
ATOM 844 N N . PHE A 1 104 ? -3.512 -30.312 -5.609 1 96.31 104 PHE A N 1
ATOM 845 C CA . PHE A 1 104 ? -2.609 -29.266 -5.125 1 96.31 104 PHE A CA 1
ATOM 846 C C . PHE A 1 104 ? -3.373 -27.984 -4.828 1 96.31 104 PHE A C 1
ATOM 848 O O . PHE A 1 104 ? -3.234 -27.406 -3.746 1 96.31 104 PHE A O 1
ATOM 855 N N . GLU A 1 105 ? -4.195 -27.547 -5.699 1 98.44 105 GLU A N 1
ATOM 856 C CA . GLU A 1 105 ? -4.934 -26.297 -5.562 1 98.44 105 GLU A CA 1
ATOM 857 C C . GLU A 1 105 ? -5.938 -26.375 -4.414 1 98.44 105 GLU A C 1
ATOM 859 O O . GLU A 1 105 ? -6.059 -25.438 -3.629 1 98.44 105 GLU A O 1
ATOM 864 N N . ILE A 1 106 ? -6.629 -27.484 -4.297 1 98.75 106 ILE A N 1
ATOM 865 C CA . ILE A 1 106 ? -7.617 -27.656 -3.238 1 98.75 106 ILE A CA 1
ATOM 866 C C . ILE A 1 106 ? -6.922 -27.641 -1.879 1 98.75 106 ILE A C 1
ATOM 868 O O . ILE A 1 106 ? -7.434 -27.047 -0.925 1 98.75 106 ILE A O 1
ATOM 872 N N . GLY A 1 107 ? -5.727 -28.281 -1.801 1 98.44 107 GLY A N 1
ATOM 873 C CA . GLY A 1 107 ? -4.953 -28.234 -0.569 1 98.44 107 GLY A CA 1
ATOM 874 C C . GLY A 1 107 ? -4.594 -26.828 -0.151 1 98.44 107 GLY A C 1
ATOM 875 O O . GLY A 1 107 ? -4.742 -26.453 1.017 1 98.44 107 GLY A O 1
ATOM 876 N N . LEU A 1 108 ? -4.141 -26.016 -1.1 1 98.5 108 LEU A N 1
ATOM 877 C CA . LEU A 1 108 ? -3.807 -24.625 -0.841 1 98.5 108 LEU A CA 1
ATOM 878 C C . LEU A 1 108 ? -5.027 -23.859 -0.343 1 98.5 108 LEU A C 1
ATOM 880 O O . LEU A 1 108 ? -4.93 -23.062 0.594 1 98.5 108 LEU A O 1
ATOM 884 N N . VAL A 1 109 ? -6.188 -24.094 -0.957 1 98.88 109 VAL A N 1
ATOM 885 C CA . VAL A 1 109 ? -7.422 -23.391 -0.624 1 98.88 109 VAL A CA 1
ATOM 886 C C . VAL A 1 109 ? -7.812 -23.688 0.823 1 98.88 109 VAL A C 1
ATOM 888 O O . VAL A 1 109 ? -8.086 -22.766 1.601 1 98.88 109 VAL A O 1
ATOM 891 N N . LYS A 1 110 ? -7.828 -24.984 1.188 1 98.81 110 LYS A N 1
ATOM 892 C CA . LYS A 1 110 ? -8.211 -25.375 2.543 1 98.81 110 LYS A CA 1
ATOM 893 C C . LYS A 1 110 ? -7.301 -24.719 3.58 1 98.81 110 LYS A C 1
ATOM 895 O O . LYS A 1 110 ? -7.777 -24.172 4.578 1 98.81 110 LYS A O 1
ATOM 900 N N . ASN A 1 111 ? -6.023 -24.734 3.262 1 98.62 111 ASN A N 1
ATOM 901 C CA . ASN A 1 111 ? -5.066 -24.172 4.207 1 98.62 111 ASN A CA 1
ATOM 902 C C . ASN A 1 111 ? -5.215 -22.656 4.32 1 98.62 111 ASN A C 1
ATOM 904 O O . ASN A 1 111 ? -5.039 -22.094 5.402 1 98.62 111 ASN A O 1
ATOM 908 N N . MET A 1 112 ? -5.52 -22 3.246 1 98.75 112 MET A N 1
ATOM 909 C CA . MET A 1 112 ? -5.719 -20.562 3.268 1 98.75 112 MET A CA 1
ATOM 910 C C . MET A 1 112 ? -6.945 -20.188 4.094 1 98.75 112 MET A C 1
ATOM 912 O O . MET A 1 112 ? -6.914 -19.234 4.863 1 98.75 112 MET A O 1
ATOM 916 N N . ILE A 1 113 ? -8.031 -20.938 3.939 1 98.94 113 ILE A N 1
ATOM 917 C CA . ILE A 1 113 ? -9.242 -20.672 4.707 1 98.94 113 ILE A CA 1
ATOM 918 C C . ILE A 1 113 ? -8.977 -20.922 6.191 1 98.94 113 ILE A C 1
ATOM 920 O O . ILE A 1 113 ? -9.422 -20.156 7.047 1 98.94 113 ILE A O 1
ATOM 924 N N . LYS A 1 114 ? -8.25 -22.016 6.473 1 98.88 114 LYS A N 1
ATOM 925 C CA . LYS A 1 114 ? -7.918 -22.312 7.863 1 98.88 114 LYS A CA 1
ATOM 926 C C . LYS A 1 114 ? -7.117 -21.172 8.484 1 98.88 114 LYS A C 1
ATOM 928 O O . LYS A 1 114 ? -7.379 -20.766 9.617 1 98.88 114 LYS A O 1
ATOM 933 N N . GLU A 1 115 ? -6.137 -20.656 7.75 1 98.75 115 GLU A N 1
ATOM 934 C CA . GLU A 1 115 ? -5.375 -19.5 8.242 1 98.75 115 GLU A CA 1
ATOM 935 C C . GLU A 1 115 ? -6.273 -18.281 8.43 1 98.75 115 GLU A C 1
ATOM 937 O O . GLU A 1 115 ? -6.207 -17.609 9.461 1 98.75 115 GLU A O 1
ATOM 942 N N . ALA A 1 116 ? -7.105 -18.016 7.496 1 98.75 116 ALA A N 1
ATOM 943 C CA . ALA A 1 116 ? -8 -16.875 7.551 1 98.75 116 ALA A CA 1
ATOM 944 C C . ALA A 1 116 ? -8.969 -16.984 8.719 1 98.75 116 ALA A C 1
ATOM 946 O O . ALA A 1 116 ? -9.398 -15.969 9.281 1 98.75 116 ALA A O 1
ATOM 947 N N . SER A 1 117 ? -9.312 -18.219 9.086 1 98.75 117 SER A N 1
ATOM 948 C CA . SER A 1 117 ? -10.258 -18.453 10.172 1 98.75 117 SER A CA 1
ATOM 949 C C . SER A 1 117 ? -9.695 -17.984 11.508 1 98.75 117 SER A C 1
ATOM 951 O O . SER A 1 117 ? -10.43 -17.828 12.484 1 98.75 117 SER A O 1
ATOM 953 N N . THR A 1 118 ? -8.391 -17.75 11.57 1 98.69 118 THR A N 1
ATOM 954 C CA . THR A 1 118 ? -7.773 -17.266 12.797 1 98.69 118 THR A CA 1
ATOM 955 C C . THR A 1 118 ? -7.867 -15.742 12.883 1 98.69 118 THR A C 1
ATOM 957 O O . THR A 1 118 ? -7.652 -15.156 13.945 1 98.69 118 THR A O 1
ATOM 960 N N . PHE A 1 119 ? -8.148 -15.047 11.82 1 98.69 119 PHE A N 1
ATOM 961 C CA . PHE A 1 119 ? -8.031 -13.594 11.719 1 98.69 119 PHE A CA 1
ATOM 962 C C . PHE A 1 119 ? -9 -12.906 12.672 1 98.69 119 PHE A C 1
ATOM 964 O O . PHE A 1 119 ? -8.641 -11.922 13.328 1 98.69 119 PHE A O 1
ATOM 971 N N . PRO A 1 120 ? -10.258 -13.414 12.781 1 98.5 120 PRO A N 1
ATOM 972 C CA . PRO A 1 120 ? -11.18 -12.711 13.672 1 98.5 120 PRO A CA 1
ATOM 973 C C . PRO A 1 120 ? -10.633 -12.555 15.086 1 98.5 120 PRO A C 1
ATOM 975 O O . PRO A 1 120 ? -10.906 -11.555 15.758 1 98.5 120 PRO A O 1
ATOM 978 N N . LEU A 1 121 ? -9.805 -13.5 15.516 1 98.25 121 LEU A N 1
ATOM 979 C CA . LEU A 1 121 ? -9.281 -13.469 16.875 1 98.25 121 LEU A CA 1
ATOM 980 C C . LEU A 1 121 ? -7.945 -12.734 16.938 1 98.25 121 LEU A C 1
ATOM 982 O O . LEU A 1 121 ? -7.379 -12.547 18.016 1 98.25 121 LEU A O 1
ATOM 986 N N . ARG A 1 122 ? -7.441 -12.367 15.75 1 98.06 122 ARG A N 1
ATOM 987 C CA . ARG A 1 122 ? -6.148 -11.695 15.68 1 98.06 122 ARG A CA 1
ATOM 988 C C . ARG A 1 122 ? -6.324 -10.219 15.352 1 98.06 122 ARG A C 1
ATOM 990 O O . ARG A 1 122 ? -5.355 -9.531 15 1 98.06 122 ARG A O 1
ATOM 997 N N . MET A 1 123 ? -7.582 -9.656 15.555 1 97.44 123 MET A N 1
ATOM 998 C CA . MET A 1 123 ? -7.898 -8.258 15.281 1 97.44 123 MET A CA 1
ATOM 999 C C . MET A 1 123 ? -7.547 -7.379 16.469 1 97.44 123 MET A C 1
ATOM 1001 O O . MET A 1 123 ? -8.32 -6.496 16.844 1 97.44 123 MET A O 1
ATOM 1005 N N . GLU A 1 124 ? -6.41 -7.594 16.969 1 96.75 124 GLU A N 1
ATOM 1006 C CA . GLU A 1 124 ? -6.004 -6.891 18.188 1 96.75 124 GLU A CA 1
ATOM 1007 C C . GLU A 1 124 ? -5.684 -5.426 17.891 1 96.75 124 GLU A C 1
ATOM 1009 O O . GLU A 1 124 ? -5.289 -5.086 16.781 1 96.75 124 GLU A O 1
ATOM 1014 N N . GLY A 1 125 ? -5.938 -4.516 18.922 1 96.75 125 GLY A N 1
ATOM 1015 C CA . GLY A 1 125 ? -5.473 -3.137 18.969 1 96.75 125 GLY A CA 1
ATOM 1016 C C . GLY A 1 125 ? -4.309 -2.926 19.906 1 96.75 125 GLY A C 1
ATOM 1017 O O . GLY A 1 125 ? -3.787 -3.883 20.484 1 96.75 125 GLY A O 1
ATOM 1018 N N . LYS A 1 126 ? -3.787 -1.742 19.969 1 98 126 LYS A N 1
ATOM 1019 C CA . LYS A 1 126 ? -2.672 -1.407 20.844 1 98 126 LYS A CA 1
ATOM 1020 C C . LYS A 1 126 ? -3.01 -0.211 21.734 1 98 126 LYS A C 1
ATOM 1022 O O . LYS A 1 126 ? -3.709 0.709 21.297 1 98 126 LYS A O 1
ATOM 1027 N N . ILE A 1 127 ? -2.594 -0.287 22.938 1 98.44 127 ILE A N 1
ATOM 1028 C CA . ILE A 1 127 ? -2.502 0.879 23.812 1 98.44 127 ILE A CA 1
ATOM 1029 C C . ILE A 1 127 ? -1.059 1.374 23.875 1 98.44 127 ILE A C 1
ATOM 1031 O O . ILE A 1 127 ? -0.155 0.63 24.25 1 98.44 127 ILE A O 1
ATOM 1035 N N . LEU A 1 128 ? -0.861 2.572 23.422 1 98.25 128 LEU A N 1
ATOM 1036 C CA . LEU A 1 128 ? 0.489 3.115 23.312 1 98.25 128 LEU A CA 1
ATOM 1037 C C . LEU A 1 128 ? 0.68 4.297 24.25 1 98.25 128 LEU A C 1
ATOM 1039 O O . LEU A 1 128 ? -0.26 5.055 24.5 1 98.25 128 LEU A O 1
ATOM 1043 N N . PRO A 1 129 ? 1.881 4.449 24.781 1 97.06 129 PRO A N 1
ATOM 1044 C CA . PRO A 1 129 ? 2.145 5.648 25.578 1 97.06 129 PRO A CA 1
ATOM 1045 C C . PRO A 1 129 ? 2.086 6.93 24.75 1 97.06 129 PRO A C 1
ATOM 1047 O O . PRO A 1 129 ? 2.15 6.879 23.516 1 97.06 129 PRO A O 1
ATOM 1050 N N . SER A 1 130 ? 1.878 8.016 25.406 1 97.06 130 SER A N 1
ATOM 1051 C CA . SER A 1 130 ? 1.845 9.32 24.75 1 97.06 130 SER A CA 1
ATOM 1052 C C . SER A 1 130 ? 2.998 10.203 25.219 1 97.06 130 SER A C 1
ATOM 1054 O O . SER A 1 130 ? 3.449 10.086 26.359 1 97.06 130 SER A O 1
ATOM 1056 N N . THR A 1 131 ? 3.459 11.008 24.312 1 93.69 131 THR A N 1
ATOM 1057 C CA . THR A 1 131 ? 4.434 12.031 24.688 1 93.69 131 THR A CA 1
ATOM 1058 C C . THR A 1 131 ? 3.773 13.148 25.484 1 93.69 131 THR A C 1
ATOM 1060 O O . THR A 1 131 ? 4.461 13.961 26.109 1 93.69 131 THR A O 1
ATOM 1063 N N . GLU A 1 132 ? 2.445 13.164 25.453 1 94.88 132 GLU A N 1
ATOM 1064 C CA . GLU A 1 132 ? 1.675 14.156 26.203 1 94.88 132 GLU A CA 1
ATOM 1065 C C . GLU A 1 132 ? 1.204 13.586 27.531 1 94.88 132 GLU A C 1
ATOM 1067 O O . GLU A 1 132 ? 0.622 12.5 27.594 1 94.88 132 GLU A O 1
ATOM 1072 N N . ASN A 1 133 ? 1.471 14.344 28.656 1 95.56 133 ASN A N 1
ATOM 1073 C CA . ASN A 1 133 ? 1.002 13.906 29.953 1 95.56 133 ASN A CA 1
ATOM 1074 C C . ASN A 1 133 ? -0.521 13.828 30.016 1 95.56 133 ASN A C 1
ATOM 1076 O O . ASN A 1 133 ? -1.211 14.68 29.453 1 95.56 133 ASN A O 1
ATOM 1080 N N . GLY A 1 134 ? -1.002 12.758 30.609 1 96.31 134 GLY A N 1
ATOM 1081 C CA . GLY A 1 134 ? -2.434 12.625 30.828 1 96.31 134 GLY A CA 1
ATOM 1082 C C . GLY A 1 134 ? -3.172 12.117 29.609 1 96.31 134 GLY A C 1
ATOM 1083 O O . GLY A 1 134 ? -4.387 12.289 29.484 1 96.31 134 GLY A O 1
ATOM 1084 N N . LYS A 1 135 ? -2.467 11.531 28.672 1 97.5 135 LYS A N 1
ATOM 1085 C CA . LYS A 1 135 ? -3.068 11.102 27.406 1 97.5 135 LYS A CA 1
ATOM 1086 C C . LYS A 1 135 ? -2.77 9.633 27.125 1 97.5 135 LYS A C 1
ATOM 1088 O O . LYS A 1 135 ? -1.665 9.156 27.391 1 97.5 135 LYS A O 1
ATOM 1093 N N . GLU A 1 136 ? -3.777 8.938 26.672 1 97.94 136 GLU A N 1
ATOM 1094 C CA . GLU A 1 136 ? -3.652 7.551 26.234 1 97.94 136 GLU A CA 1
ATOM 1095 C C . GLU A 1 136 ? -3.975 7.406 24.75 1 97.94 136 GLU A C 1
ATOM 1097 O O . GLU A 1 136 ? -4.961 7.965 24.266 1 97.94 136 GLU A O 1
ATOM 1102 N N . ASN A 1 137 ? -3.139 6.652 24.047 1 98.69 137 ASN A N 1
ATOM 1103 C CA . ASN A 1 137 ? -3.373 6.363 22.625 1 98.69 137 ASN A CA 1
ATOM 1104 C C . ASN A 1 137 ? -3.928 4.953 22.438 1 98.69 137 ASN A C 1
ATOM 1106 O O . ASN A 1 137 ? -3.303 3.973 22.828 1 98.69 137 ASN A O 1
ATOM 1110 N N . ARG A 1 138 ? -5.113 4.902 21.922 1 98.75 138 ARG A N 1
ATOM 1111 C CA . ARG A 1 138 ? -5.727 3.641 21.531 1 98.75 138 ARG A CA 1
ATOM 1112 C C . ARG A 1 138 ? -5.707 3.475 20.016 1 98.75 138 ARG A C 1
ATOM 1114 O O . ARG A 1 138 ? -6.301 4.277 19.297 1 98.75 138 ARG A O 1
ATOM 1121 N N . LEU A 1 139 ? -5.008 2.465 19.578 1 98.75 139 LEU A N 1
ATOM 1122 C CA . LEU A 1 139 ? -4.93 2.152 18.156 1 98.75 139 LEU A CA 1
ATOM 1123 C C . LEU A 1 139 ? -5.762 0.915 17.828 1 98.75 139 LEU A C 1
ATOM 1125 O O . LEU A 1 139 ? -5.445 -0.188 18.281 1 98.75 139 LEU A O 1
ATOM 1129 N N . TYR A 1 140 ? -6.801 1.117 17.078 1 98.38 140 TYR A N 1
ATOM 1130 C CA . TYR A 1 140 ? -7.699 0.03 16.719 1 98.38 140 TYR A CA 1
ATOM 1131 C C . TYR A 1 140 ? -7.375 -0.5 15.32 1 98.38 140 TYR A C 1
ATOM 1133 O O . TYR A 1 140 ? -7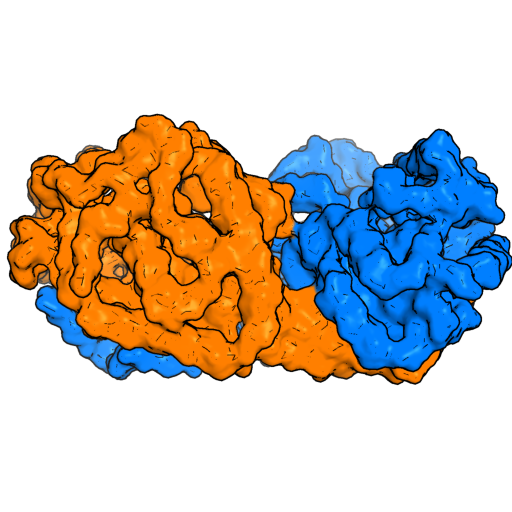.09 0.276 14.406 1 98.38 140 TYR A O 1
ATOM 1141 N N . ARG A 1 141 ? -7.336 -1.791 15.188 1 97.94 141 ARG A N 1
ATOM 1142 C CA . ARG A 1 141 ? -7.383 -2.428 13.875 1 97.94 141 ARG A CA 1
ATOM 1143 C C . ARG A 1 141 ? -8.82 -2.666 13.438 1 97.94 141 ARG A C 1
ATOM 1145 O O . ARG A 1 141 ? -9.602 -3.287 14.164 1 97.94 141 ARG A O 1
ATOM 1152 N N . VAL A 1 142 ? -9.211 -2.188 12.305 1 97.31 142 VAL A N 1
ATOM 1153 C CA . VAL A 1 142 ? -10.594 -2.297 11.859 1 97.31 142 VAL A CA 1
ATOM 1154 C C . VAL A 1 142 ? -10.625 -2.785 10.406 1 97.31 142 VAL A C 1
ATOM 1156 O O . VAL A 1 142 ? -9.664 -2.592 9.656 1 97.31 142 VAL A O 1
ATOM 1159 N N . PRO A 1 143 ? -11.711 -3.512 9.969 1 97.75 143 PRO A N 1
ATOM 1160 C CA . PRO A 1 143 ? -11.844 -3.859 8.555 1 97.75 143 PRO A CA 1
ATOM 1161 C C . PRO A 1 143 ? -11.805 -2.637 7.641 1 97.75 143 PRO A C 1
ATOM 1163 O O . PRO A 1 143 ? -12.172 -1.537 8.062 1 97.75 143 PRO A O 1
ATOM 1166 N N . ALA A 1 144 ? -11.398 -2.834 6.426 1 97.12 144 ALA A N 1
ATOM 1167 C CA . ALA A 1 144 ? -11.375 -1.758 5.438 1 97.12 144 ALA A CA 1
ATOM 1168 C C . ALA A 1 144 ? -12.789 -1.427 4.957 1 97.12 144 ALA A C 1
ATOM 1170 O O . ALA A 1 144 ? -13.031 -0.336 4.438 1 97.12 144 ALA A O 1
ATOM 1171 N 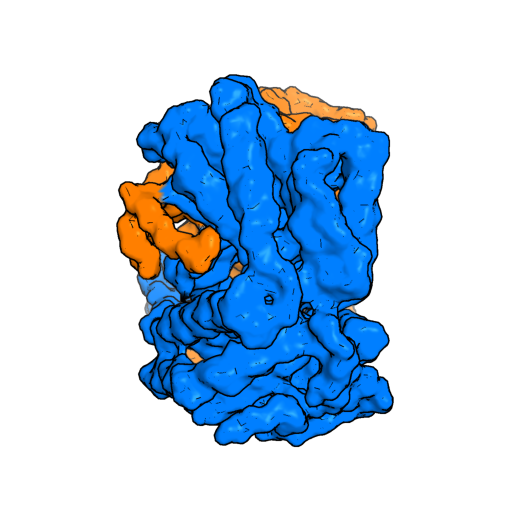N . GLY A 1 145 ? -13.75 -2.309 5.094 1 97.69 145 GLY A N 1
ATOM 1172 C CA . GLY A 1 145 ? -15.117 -2.143 4.641 1 97.69 145 GLY A CA 1
ATOM 1173 C C . GLY A 1 145 ? -15.531 -3.166 3.6 1 97.69 145 GLY A C 1
ATOM 1174 O O . GLY A 1 145 ? -16.062 -4.223 3.939 1 97.69 145 GLY A O 1
ATOM 1175 N N . VAL A 1 146 ? -15.227 -2.865 2.32 1 98.81 146 VAL A N 1
ATOM 1176 C CA . VAL A 1 146 ? -15.508 -3.77 1.21 1 98.81 146 VAL A CA 1
ATOM 1177 C C . VAL A 1 146 ? -14.266 -3.91 0.332 1 98.81 146 VAL A C 1
ATOM 1179 O O . VAL A 1 146 ? -13.57 -2.928 0.072 1 98.81 146 VAL A O 1
ATOM 1182 N N . VAL A 1 147 ? -14.008 -5.145 -0.078 1 98.94 147 VAL A N 1
ATOM 1183 C CA . VAL A 1 147 ? -12.867 -5.473 -0.928 1 98.94 147 VAL A CA 1
ATOM 1184 C C . VAL A 1 147 ? -13.359 -5.957 -2.289 1 98.94 147 VAL A C 1
ATOM 1186 O O . VAL A 1 147 ? -14.258 -6.805 -2.367 1 98.94 147 VAL A O 1
ATOM 1189 N N . GLY A 1 148 ? -12.867 -5.336 -3.359 1 98.94 148 GLY A N 1
ATOM 1190 C CA . GLY A 1 148 ? -13.031 -5.898 -4.691 1 98.94 148 GLY A CA 1
ATOM 1191 C C . GLY A 1 148 ? -11.922 -6.859 -5.074 1 98.94 148 GLY A C 1
ATOM 1192 O O . GLY A 1 148 ? -10.734 -6.535 -4.934 1 98.94 148 GLY A O 1
ATOM 1193 N N . VAL A 1 149 ? -12.281 -8.062 -5.535 1 98.94 149 VAL A N 1
ATOM 1194 C CA . VAL A 1 149 ? -11.305 -9.078 -5.906 1 98.94 149 VAL A CA 1
ATOM 1195 C C . VAL A 1 149 ? -11.461 -9.438 -7.383 1 98.94 149 VAL A C 1
ATOM 1197 O O . VAL A 1 149 ? -12.562 -9.734 -7.84 1 98.94 149 VAL A O 1
ATOM 1200 N N . ILE A 1 150 ? -10.398 -9.312 -8.141 1 98.88 150 ILE A N 1
ATOM 1201 C CA . ILE A 1 150 ? -10.32 -9.758 -9.523 1 98.88 150 ILE A CA 1
ATOM 1202 C C . ILE A 1 150 ? -9.281 -10.875 -9.648 1 98.88 150 ILE A C 1
ATOM 1204 O O . ILE A 1 150 ? -8.102 -10.664 -9.367 1 98.88 150 ILE A O 1
ATOM 1208 N N . SER A 1 151 ? -9.727 -12.039 -10.023 1 98.31 151 SER A N 1
ATOM 1209 C CA . SER A 1 151 ? -8.852 -13.203 -9.938 1 98.31 151 SER A CA 1
ATOM 1210 C C . SER A 1 151 ? -8.531 -13.758 -11.32 1 98.31 151 SER A C 1
ATOM 1212 O O . SER A 1 151 ? -9.266 -13.516 -12.281 1 98.31 151 SER A O 1
ATOM 1214 N N . PRO A 1 152 ? -7.461 -14.508 -11.523 1 98.31 152 PRO A N 1
ATOM 1215 C CA . PRO A 1 152 ? -6.992 -15.039 -12.805 1 98.31 152 PRO A CA 1
ATOM 1216 C C . PRO A 1 152 ? -7.543 -16.438 -13.109 1 98.31 152 PRO A C 1
ATOM 1218 O O . PRO A 1 152 ? -8.32 -16.969 -12.312 1 98.31 152 PRO A O 1
ATOM 1221 N N . PHE A 1 153 ? -7.09 -17.031 -14.227 1 98.19 153 PHE A N 1
ATOM 1222 C CA . PHE A 1 153 ? -7.703 -18.266 -14.688 1 98.19 153 PHE A CA 1
ATOM 1223 C C . PHE A 1 153 ? -6.844 -19.469 -14.312 1 98.19 153 PHE A C 1
ATOM 1225 O O . PHE A 1 153 ? -7.305 -20.609 -14.375 1 98.19 153 PHE A O 1
ATOM 1232 N N . ASN A 1 154 ? -5.621 -19.266 -13.891 1 97.94 154 ASN A N 1
ATOM 1233 C CA . ASN A 1 154 ? -4.699 -20.391 -13.875 1 97.94 154 ASN A CA 1
ATOM 1234 C C . ASN A 1 154 ? -4.832 -21.219 -12.602 1 97.94 154 ASN A C 1
ATOM 1236 O O . ASN A 1 154 ? -4.797 -22.453 -12.641 1 97.94 154 ASN A O 1
ATOM 1240 N N . PHE A 1 155 ? -4.914 -20.578 -11.469 1 98.56 155 PHE A N 1
ATOM 1241 C CA . PHE A 1 155 ? -5.309 -21.172 -10.195 1 98.56 155 PHE A CA 1
ATOM 1242 C C . PHE A 1 155 ? -6.504 -20.422 -9.609 1 98.56 155 PHE A C 1
ATOM 1244 O O . PHE A 1 155 ? -6.43 -19.891 -8.5 1 98.56 155 PHE A O 1
ATOM 1251 N N . PRO A 1 156 ? -7.605 -20.516 -10.32 1 98.62 156 PRO A N 1
ATOM 1252 C CA . PRO A 1 156 ? -8.703 -19.594 -10.023 1 98.62 156 PRO A CA 1
ATOM 1253 C C . PRO A 1 156 ? -9.344 -19.859 -8.664 1 98.62 156 PRO A C 1
ATOM 1255 O O . PRO A 1 156 ? -9.781 -18.922 -7.988 1 98.62 156 PRO A O 1
ATOM 1258 N N . PHE A 1 157 ? -9.43 -21.125 -8.203 1 98.81 157 PHE A N 1
ATOM 1259 C CA . PHE A 1 157 ? -9.992 -21.453 -6.902 1 98.81 157 PHE A CA 1
ATOM 1260 C C . PHE A 1 157 ? -9.141 -20.875 -5.781 1 98.81 157 PHE A C 1
ATOM 1262 O O . PHE A 1 157 ? -9.633 -20.109 -4.957 1 98.81 157 PHE A O 1
ATOM 1269 N N . PHE A 1 158 ? -7.91 -21.078 -5.871 1 98.88 158 PHE A N 1
ATOM 1270 C CA . PHE A 1 158 ? -6.98 -20.672 -4.82 1 98.88 158 PHE A CA 1
ATOM 1271 C C . PHE A 1 158 ? -6.75 -19.172 -4.848 1 98.88 158 PHE A C 1
ATOM 1273 O O . PHE A 1 158 ? -6.859 -18.5 -3.816 1 98.88 158 PHE A O 1
ATOM 1280 N N . LEU A 1 159 ? -6.438 -18.625 -6.043 1 98.81 159 LEU A N 1
ATOM 1281 C CA . LEU A 1 159 ? -6.027 -17.219 -6.121 1 98.81 159 LEU A CA 1
ATOM 1282 C C . LEU A 1 159 ? -7.199 -16.297 -5.836 1 98.81 159 LEU A C 1
ATOM 1284 O O . LEU A 1 159 ? -7.008 -15.172 -5.359 1 98.81 159 LEU A O 1
ATOM 1288 N N . SER A 1 160 ? -8.445 -16.734 -6.051 1 98.88 160 SER A N 1
ATOM 1289 C CA . SER A 1 160 ? -9.602 -15.992 -5.547 1 98.88 160 SER A CA 1
ATOM 1290 C C . SER A 1 160 ? -9.688 -16.078 -4.027 1 98.88 160 SER A C 1
ATOM 1292 O O . SER A 1 160 ? -9.797 -15.047 -3.352 1 98.88 160 SER A O 1
ATOM 1294 N N . VAL A 1 161 ? -9.594 -17.297 -3.502 1 98.94 161 VAL A N 1
ATOM 1295 C CA . VAL A 1 161 ? -9.789 -17.547 -2.078 1 98.94 161 VAL A CA 1
ATOM 1296 C C . VAL A 1 161 ? -8.664 -16.891 -1.28 1 98.94 161 VAL A C 1
ATOM 1298 O O . VAL A 1 161 ? -8.875 -16.422 -0.155 1 98.94 161 VAL A O 1
ATOM 1301 N N . LYS A 1 162 ? -7.543 -16.766 -1.885 1 98.75 162 LYS A N 1
ATOM 1302 C CA . LYS A 1 162 ? -6.379 -16.156 -1.248 1 98.75 162 LYS A CA 1
ATOM 1303 C C . LYS A 1 162 ? -6.676 -14.727 -0.82 1 98.75 162 LYS A C 1
ATOM 1305 O O . LYS A 1 162 ? -6.059 -14.211 0.117 1 98.75 162 LYS A O 1
ATOM 1310 N N . SER A 1 163 ? -7.605 -14.07 -1.487 1 98.88 163 SER A N 1
ATOM 1311 C CA . SER A 1 163 ? -8.055 -12.727 -1.113 1 98.88 163 SER A CA 1
ATOM 1312 C C . SER A 1 163 ? -9.391 -12.773 -0.391 1 98.88 163 SER A C 1
ATOM 1314 O O . SER A 1 163 ? -9.586 -12.094 0.618 1 98.88 163 SER A O 1
ATOM 1316 N N . VAL A 1 164 ? -10.32 -13.617 -0.842 1 98.94 164 VAL A N 1
ATOM 1317 C CA . VAL A 1 164 ? -11.688 -13.664 -0.349 1 98.94 164 VAL A CA 1
ATOM 1318 C C . VAL A 1 164 ? -11.703 -14.086 1.119 1 98.94 164 VAL A C 1
ATOM 1320 O O . VAL A 1 164 ? -12.297 -13.406 1.962 1 98.94 164 VAL A O 1
ATOM 1323 N N . ALA A 1 165 ? -11 -15.125 1.442 1 98.94 165 ALA A N 1
ATOM 1324 C CA . ALA A 1 165 ? -11.078 -15.695 2.787 1 98.94 165 ALA A CA 1
ATOM 1325 C C . ALA A 1 165 ? -10.461 -14.75 3.814 1 98.94 165 ALA A C 1
ATOM 1327 O O . ALA A 1 165 ? -11.094 -14.422 4.824 1 98.94 165 ALA A O 1
ATOM 1328 N N . PRO A 1 166 ? -9.219 -14.266 3.553 1 98.88 166 PRO A N 1
ATOM 1329 C CA . PRO A 1 166 ? -8.656 -13.305 4.504 1 98.88 166 PRO A CA 1
ATOM 1330 C C . PRO A 1 166 ? -9.5 -12.039 4.637 1 98.88 166 PRO A C 1
ATOM 1332 O O . PRO A 1 166 ? -9.625 -11.484 5.73 1 98.88 166 PRO A O 1
ATOM 1335 N N . ALA A 1 167 ? -10.062 -11.562 3.531 1 98.88 167 ALA A N 1
ATOM 1336 C CA . ALA A 1 167 ? -10.906 -10.367 3.586 1 98.88 167 ALA A CA 1
ATOM 1337 C C . ALA A 1 167 ? -12.125 -10.594 4.469 1 98.88 167 ALA A C 1
ATOM 1339 O O . ALA A 1 167 ? -12.438 -9.773 5.336 1 98.88 167 ALA A O 1
ATOM 1340 N N . LEU A 1 168 ? -12.789 -11.719 4.266 1 98.88 168 LEU A N 1
ATOM 1341 C CA . LEU A 1 168 ? -13.945 -12.047 5.094 1 98.88 168 LEU A CA 1
ATOM 1342 C C . LEU A 1 168 ? -13.531 -12.242 6.547 1 98.88 168 LEU A C 1
ATOM 1344 O O . LEU A 1 168 ? -14.195 -11.742 7.457 1 98.88 168 LEU A O 1
ATOM 1348 N N . GLY A 1 169 ? -12.445 -12.977 6.73 1 98.75 169 GLY A N 1
ATOM 1349 C CA . GLY A 1 169 ? -11.945 -13.227 8.07 1 98.75 169 GLY A CA 1
ATOM 1350 C C . GLY A 1 169 ? -11.586 -11.961 8.82 1 98.75 169 GLY A C 1
ATOM 1351 O O . GLY A 1 169 ? -11.742 -11.891 10.047 1 98.75 169 GLY A O 1
ATOM 1352 N N . ALA A 1 170 ? -11.117 -10.953 8.094 1 98.44 170 ALA A N 1
ATOM 1353 C CA . ALA A 1 170 ? -10.711 -9.68 8.688 1 98.44 170 ALA A CA 1
ATOM 1354 C C . ALA A 1 170 ? -11.922 -8.781 8.93 1 98.44 170 ALA A C 1
ATOM 1356 O O . ALA A 1 170 ? -11.781 -7.68 9.461 1 98.44 170 ALA A O 1
ATOM 1357 N N . GLY A 1 171 ? -13.125 -9.242 8.445 1 98.44 171 GLY A N 1
ATOM 1358 C CA . GLY A 1 171 ? -14.352 -8.523 8.773 1 98.44 171 GLY A CA 1
ATOM 1359 C C . GLY A 1 171 ? -14.906 -7.727 7.613 1 98.44 171 GLY A C 1
ATOM 1360 O O . GLY A 1 171 ? -15.828 -6.93 7.789 1 98.44 171 GLY A O 1
ATOM 1361 N N . ASN A 1 172 ? -14.414 -7.898 6.418 1 98.88 172 ASN A N 1
ATOM 1362 C CA . ASN A 1 172 ? -14.836 -7.125 5.25 1 98.88 172 ASN A CA 1
ATOM 1363 C C . ASN A 1 172 ? -15.961 -7.824 4.496 1 98.88 172 ASN A C 1
ATOM 1365 O O . ASN A 1 172 ? -16.172 -9.023 4.664 1 98.88 172 ASN A O 1
ATOM 1369 N N . GLY A 1 173 ? -16.719 -7.059 3.693 1 98.88 173 GLY A N 1
ATOM 1370 C CA . GLY A 1 173 ? -17.453 -7.609 2.568 1 98.88 173 GLY A CA 1
ATOM 1371 C C . GLY A 1 173 ? -16.609 -7.77 1.319 1 98.88 173 GLY A C 1
ATOM 1372 O O . GLY A 1 173 ? -15.578 -7.117 1.178 1 98.88 173 GLY A O 1
ATOM 1373 N N . VAL A 1 174 ? -17.078 -8.664 0.393 1 98.94 174 VAL A N 1
ATOM 1374 C CA . VAL A 1 174 ? -16.266 -8.938 -0.786 1 98.94 174 VAL A CA 1
ATOM 1375 C C . VAL A 1 174 ? -17.156 -8.984 -2.027 1 98.94 174 VAL A C 1
ATOM 1377 O O . VAL A 1 174 ? -18.234 -9.57 -1.999 1 98.94 174 VAL A O 1
ATOM 1380 N N . VAL A 1 175 ? -16.734 -8.352 -3.059 1 99 175 VAL A N 1
ATOM 1381 C CA . VAL A 1 175 ? -17.25 -8.594 -4.406 1 99 175 VAL A CA 1
ATOM 1382 C C . VAL A 1 175 ? -16.141 -9.195 -5.273 1 99 175 VAL A C 1
ATOM 1384 O O . VAL A 1 175 ? -15.078 -8.602 -5.434 1 99 175 VAL A O 1
ATOM 1387 N N . LEU A 1 176 ? -16.422 -10.352 -5.785 1 98.94 176 LEU A N 1
ATOM 1388 C CA . LEU A 1 176 ? -15.453 -11.141 -6.551 1 98.94 176 LEU A CA 1
ATOM 1389 C C . LEU A 1 176 ? -15.828 -11.164 -8.031 1 98.94 176 LEU A C 1
ATOM 1391 O O . LEU A 1 176 ? -16.969 -11.492 -8.383 1 98.94 176 LEU A O 1
ATOM 1395 N N . LYS A 1 177 ? -14.953 -10.727 -8.852 1 98.88 177 LYS A N 1
ATOM 1396 C CA . LYS A 1 177 ? -15.055 -10.898 -10.305 1 98.88 177 LYS A CA 1
ATOM 1397 C C . LYS A 1 177 ? -14.039 -11.914 -10.805 1 98.88 177 LYS A C 1
ATOM 1399 O O . LYS A 1 177 ? -12.867 -11.594 -11 1 98.88 177 LYS A O 1
ATOM 1404 N N . PRO A 1 178 ? -14.43 -13.141 -11.094 1 98.69 178 PRO A N 1
ATOM 1405 C CA . PRO A 1 178 ? -13.508 -14.148 -11.617 1 98.69 178 PRO A CA 1
ATOM 1406 C C . PRO A 1 178 ? -13.148 -13.914 -13.078 1 98.69 178 PRO A C 1
ATOM 1408 O O . PRO A 1 178 ? -13.812 -13.125 -13.766 1 98.69 178 PRO A O 1
ATOM 1411 N N . HIS A 1 179 ? -12.086 -14.523 -13.508 1 98.38 179 HIS A N 1
ATOM 1412 C CA . HIS A 1 179 ? -11.727 -14.492 -14.922 1 98.38 179 HIS A CA 1
ATOM 1413 C C . HIS A 1 179 ? -12.812 -15.141 -15.773 1 98.38 179 HIS A C 1
ATOM 1415 O O . HIS A 1 179 ? -13.406 -16.141 -15.383 1 98.38 179 HIS A O 1
ATOM 1421 N N . GLU A 1 180 ? -13.016 -14.672 -16.938 1 97.25 180 GLU A N 1
ATOM 1422 C CA . GLU A 1 180 ? -14.102 -15.117 -17.797 1 97.25 180 GLU A CA 1
ATOM 1423 C C . GLU A 1 180 ? -13.875 -16.547 -18.281 1 97.25 180 GLU A C 1
ATOM 1425 O O . GLU A 1 180 ? -14.828 -17.25 -18.609 1 97.25 180 GLU A O 1
ATOM 1430 N N . GLU A 1 181 ? -12.609 -17.016 -18.281 1 97.38 181 GLU A N 1
ATOM 1431 C CA . GLU A 1 181 ? -12.297 -18.375 -18.719 1 97.38 181 GLU A CA 1
ATOM 1432 C C . GLU A 1 181 ? -12.609 -19.391 -17.625 1 97.38 181 GLU A C 1
ATOM 1434 O O . GLU A 1 181 ? -12.719 -20.594 -17.906 1 97.38 181 GLU A O 1
ATOM 1439 N N . THR A 1 182 ? -12.711 -18.906 -16.391 1 98.12 182 THR A N 1
ATOM 1440 C CA . THR A 1 182 ? -12.945 -19.812 -15.266 1 98.12 182 THR A CA 1
ATOM 1441 C C . THR A 1 182 ? -13.945 -19.219 -14.281 1 98.12 182 THR A C 1
ATOM 1443 O O . THR A 1 182 ? -13.672 -19.125 -13.086 1 98.12 182 THR A O 1
ATOM 1446 N N . PRO A 1 183 ? -15.125 -18.891 -14.719 1 98.5 183 PRO A N 1
ATOM 1447 C CA . PRO A 1 183 ? -16.094 -18.203 -13.867 1 98.5 183 PRO A CA 1
ATOM 1448 C C . PRO A 1 183 ? -16.641 -19.078 -12.75 1 98.5 183 PRO A C 1
ATOM 1450 O O . PRO A 1 183 ? -17.062 -18.578 -11.711 1 98.5 183 PRO A O 1
ATOM 1453 N N . ILE A 1 184 ? -16.578 -20.391 -12.945 1 98.44 184 ILE A N 1
ATOM 1454 C CA . ILE A 1 184 ? -17.141 -21.281 -11.938 1 98.44 184 ILE A CA 1
ATOM 1455 C C . ILE A 1 184 ? -16.094 -21.578 -10.867 1 98.44 184 ILE A C 1
ATOM 1457 O O . ILE A 1 184 ? -16.266 -21.188 -9.703 1 98.44 184 ILE A O 1
ATOM 1461 N N . THR A 1 185 ?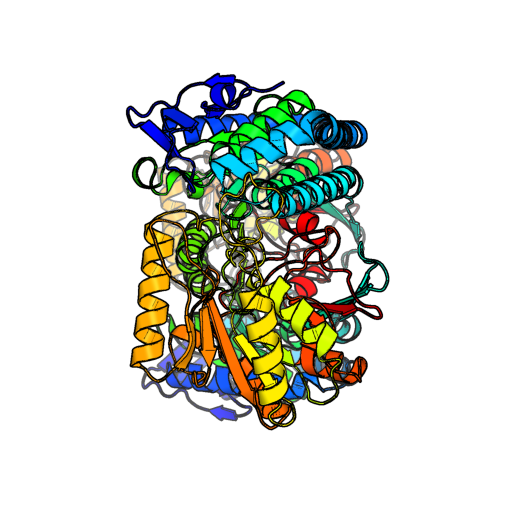 -14.93 -22.062 -11.234 1 98.31 185 THR A N 1
ATOM 1462 C CA . THR A 1 185 ? -13.898 -22.453 -10.281 1 98.31 185 THR A CA 1
ATOM 1463 C C . THR A 1 185 ? -13.398 -21.25 -9.5 1 98.31 185 THR A C 1
ATOM 1465 O O . THR A 1 185 ? -13.086 -21.359 -8.312 1 98.31 185 THR A O 1
ATOM 1468 N N . GLY A 1 186 ? -13.352 -20.109 -10.195 1 98.62 186 GLY A N 1
ATOM 1469 C CA . GLY A 1 186 ? -12.805 -18.922 -9.57 1 98.62 186 GLY A CA 1
ATOM 1470 C C . GLY A 1 186 ? -13.867 -18 -8.984 1 98.62 186 GLY A C 1
ATOM 1471 O O . GLY A 1 186 ? -13.555 -16.984 -8.375 1 98.62 186 GLY A O 1
ATOM 1472 N N . GLY A 1 187 ? -15.164 -18.375 -9.133 1 98.69 187 GLY A N 1
ATOM 1473 C CA . GLY A 1 187 ? -16.219 -17.453 -8.734 1 98.69 187 GLY A CA 1
ATOM 1474 C C . GLY A 1 187 ? -17.391 -18.125 -8.062 1 98.69 187 GLY A C 1
ATOM 1475 O O . GLY A 1 187 ? -17.422 -18.234 -6.832 1 98.69 187 GLY A O 1
ATOM 1476 N N . THR A 1 188 ? -18.281 -18.703 -8.914 1 98.62 188 THR A N 1
ATOM 1477 C CA . THR A 1 188 ? -19.578 -19.125 -8.391 1 98.62 188 THR A CA 1
ATOM 1478 C C . THR A 1 188 ? -19.438 -20.359 -7.523 1 98.62 188 THR A C 1
ATOM 1480 O O . THR A 1 188 ? -20.234 -20.578 -6.609 1 98.62 188 THR A O 1
ATOM 1483 N N . LEU A 1 189 ? -18.406 -21.25 -7.773 1 98.62 189 LEU A N 1
ATOM 1484 C CA . LEU A 1 189 ? -18.094 -22.328 -6.848 1 98.62 189 LEU A CA 1
ATOM 1485 C C . LEU A 1 189 ? -17.766 -21.781 -5.461 1 98.62 189 LEU A C 1
ATOM 1487 O O . LEU A 1 189 ? -18.219 -22.328 -4.453 1 98.62 189 LEU A O 1
ATOM 1491 N N . ILE A 1 190 ? -17.016 -20.703 -5.395 1 98.81 190 ILE A N 1
ATOM 1492 C CA . ILE A 1 190 ? -16.625 -20.078 -4.141 1 98.81 190 ILE A CA 1
ATOM 1493 C C . ILE A 1 190 ? -17.859 -19.5 -3.443 1 98.81 190 ILE A C 1
ATOM 1495 O O . ILE A 1 190 ? -18.031 -19.656 -2.23 1 98.81 190 ILE A O 1
ATOM 1499 N N . ALA A 1 191 ? -18.734 -18.891 -4.219 1 98.69 191 ALA A N 1
ATOM 1500 C CA . ALA A 1 191 ? -20 -18.406 -3.666 1 98.69 191 ALA A CA 1
ATOM 1501 C C . ALA A 1 191 ? -20.781 -19.531 -3.018 1 98.69 191 ALA A C 1
ATOM 1503 O O . ALA A 1 191 ? -21.281 -19.391 -1.9 1 98.69 191 ALA A O 1
ATOM 1504 N N . LYS A 1 192 ? -20.906 -20.656 -3.73 1 98.38 192 LYS A N 1
ATOM 1505 C CA . LYS A 1 192 ? -21.656 -21.797 -3.236 1 98.38 192 LYS A CA 1
ATOM 1506 C C . LYS A 1 192 ? -21.062 -22.328 -1.931 1 98.38 192 LYS A C 1
ATOM 1508 O O . LYS A 1 192 ? -21.797 -22.609 -0.979 1 98.38 192 LYS A O 1
ATOM 1513 N N . ILE A 1 193 ? -19.766 -22.469 -1.891 1 98.56 193 ILE A N 1
ATOM 1514 C CA . ILE A 1 193 ? -19.047 -22.969 -0.72 1 98.56 193 ILE A CA 1
ATOM 1515 C C . ILE A 1 193 ? -19.344 -22.078 0.486 1 98.56 193 ILE A C 1
ATOM 1517 O O . ILE A 1 193 ? -19.734 -22.578 1.549 1 98.56 193 ILE A O 1
ATOM 1521 N N . PHE A 1 194 ? -19.234 -20.766 0.346 1 98.62 194 PHE A N 1
ATOM 1522 C CA . PHE A 1 194 ? -19.375 -19.859 1.476 1 98.62 194 PHE A CA 1
ATOM 1523 C C . PHE A 1 194 ? -20.844 -19.672 1.826 1 98.62 194 PHE A C 1
ATOM 1525 O O . PHE A 1 194 ? -21.188 -19.438 2.988 1 98.62 194 PHE A O 1
ATOM 1532 N N . GLU A 1 195 ? -21.719 -19.75 0.82 1 97.94 195 GLU A N 1
ATOM 1533 C CA . GLU A 1 195 ? -23.156 -19.797 1.115 1 97.94 195 GLU A CA 1
ATOM 1534 C C . GLU A 1 195 ? -23.484 -20.969 2.039 1 97.94 195 GLU A C 1
ATOM 1536 O O . GLU A 1 195 ? -24.172 -20.781 3.055 1 97.94 195 GLU A O 1
ATOM 1541 N N . GLU A 1 196 ? -23.016 -22.156 1.659 1 97.56 196 GLU A N 1
ATOM 1542 C CA . GLU A 1 196 ? -23.281 -23.359 2.43 1 97.56 196 GLU A CA 1
ATOM 1543 C C . GLU A 1 196 ? -22.609 -23.312 3.797 1 97.56 196 GLU A C 1
ATOM 1545 O O . GLU A 1 196 ? -23.109 -23.875 4.766 1 97.56 196 GLU A O 1
ATOM 1550 N N . ALA A 1 197 ? -21.5 -22.609 3.873 1 98.12 197 ALA A N 1
ATOM 1551 C CA . ALA A 1 197 ? -20.781 -22.453 5.133 1 98.12 197 ALA A CA 1
ATOM 1552 C C . ALA A 1 197 ? -21.531 -21.547 6.09 1 98.12 197 ALA A C 1
ATOM 1554 O O . ALA A 1 197 ? -21.266 -21.531 7.297 1 98.12 197 ALA A O 1
ATOM 1555 N N . GLY A 1 198 ? -22.438 -20.656 5.551 1 97.75 198 GLY A N 1
ATOM 1556 C CA . GLY A 1 198 ? -23.266 -19.828 6.41 1 97.75 198 GLY A CA 1
ATOM 1557 C C . GLY A 1 198 ? -22.844 -18.375 6.422 1 97.75 198 GLY A C 1
ATOM 1558 O O . GLY A 1 198 ? -23.203 -17.625 7.336 1 97.75 198 GLY A O 1
ATOM 1559 N N . VAL A 1 199 ? -22.078 -17.969 5.473 1 97.56 199 VAL A N 1
ATOM 1560 C CA . VAL A 1 199 ? -21.75 -16.562 5.344 1 97.56 199 VAL A CA 1
ATOM 1561 C C . VAL A 1 199 ? -23.031 -15.742 5.137 1 97.56 199 VAL A C 1
ATOM 1563 O O . VAL A 1 199 ? -23.906 -16.141 4.371 1 97.56 199 VAL A O 1
ATOM 1566 N N . PRO A 1 200 ? -23.156 -14.586 5.828 1 98.19 200 PRO A N 1
ATOM 1567 C CA . PRO A 1 200 ? -24.359 -13.773 5.676 1 98.19 200 PRO A CA 1
ATOM 1568 C C . PRO A 1 200 ? -24.641 -13.398 4.223 1 98.19 200 PRO A C 1
ATOM 1570 O O . PRO A 1 200 ? -23.719 -13.133 3.459 1 98.19 200 PRO A O 1
ATOM 1573 N N . LYS A 1 201 ? -25.984 -13.352 3.898 1 98.5 201 LYS A N 1
ATOM 1574 C CA . LYS A 1 201 ? -26.391 -12.938 2.557 1 98.5 201 LYS A CA 1
ATOM 1575 C C . LYS A 1 201 ? -25.812 -11.57 2.205 1 98.5 201 LYS A C 1
ATOM 1577 O O . LYS A 1 201 ? -25.844 -10.648 3.02 1 98.5 201 LYS A O 1
ATOM 1582 N N . GLY A 1 202 ? -25.172 -11.5 1.107 1 98.81 202 GLY A N 1
ATOM 1583 C CA . GLY A 1 202 ? -24.656 -10.242 0.602 1 98.81 202 GLY A CA 1
ATOM 1584 C C . GLY A 1 202 ? -23.219 -9.992 0.992 1 98.81 202 GLY A C 1
ATOM 1585 O O . GLY A 1 202 ? -22.562 -9.109 0.432 1 98.81 202 GLY A O 1
ATOM 1586 N N . LEU A 1 203 ? -22.672 -10.695 1.988 1 98.88 203 LEU A N 1
ATOM 1587 C CA . LEU A 1 203 ? -21.312 -10.445 2.445 1 98.88 203 LEU A CA 1
ATOM 1588 C C . LEU A 1 203 ? -20.297 -10.797 1.363 1 98.88 203 LEU A C 1
ATOM 1590 O O . LEU A 1 203 ? -19.312 -10.086 1.167 1 98.88 203 LEU A O 1
ATOM 1594 N N . LEU A 1 204 ? -20.484 -11.914 0.705 1 98.94 204 LEU A N 1
ATOM 1595 C CA . LEU A 1 204 ? -19.766 -12.281 -0.509 1 98.94 204 LEU A CA 1
ATOM 1596 C C . LEU A 1 204 ? -20.688 -12.211 -1.727 1 98.94 204 LEU A C 1
ATOM 1598 O O . LEU A 1 204 ? -21.797 -12.766 -1.713 1 98.94 204 LEU A O 1
ATOM 1602 N N . ASN A 1 205 ? -20.266 -11.492 -2.703 1 98.94 205 ASN A N 1
ATOM 1603 C CA . ASN A 1 205 ? -20.953 -11.422 -3.994 1 98.94 205 ASN A CA 1
ATOM 1604 C C . ASN A 1 205 ? -20.016 -11.781 -5.141 1 98.94 205 ASN A C 1
ATOM 1606 O O . ASN A 1 205 ? -18.828 -11.453 -5.105 1 98.94 205 ASN A O 1
ATOM 1610 N N . VAL A 1 206 ? -20.531 -12.469 -6.129 1 98.94 206 VAL A N 1
ATOM 1611 C CA . VAL A 1 206 ? -19.766 -12.844 -7.309 1 98.94 206 VAL A CA 1
ATOM 1612 C C . VAL A 1 206 ? -20.453 -12.312 -8.562 1 98.94 206 VAL A C 1
ATOM 1614 O O . VAL A 1 206 ? -21.641 -12.57 -8.789 1 98.94 206 VAL A O 1
ATOM 1617 N N . VAL A 1 207 ? -19.719 -11.578 -9.312 1 98.88 207 VAL A N 1
ATOM 1618 C CA . VAL A 1 207 ? -20.219 -11.031 -10.57 1 98.88 207 VAL A CA 1
ATOM 1619 C C . VAL A 1 207 ? -19.406 -11.594 -11.742 1 98.88 207 VAL A C 1
ATOM 1621 O O . VAL A 1 207 ? -18.203 -11.352 -11.836 1 98.88 207 VAL A O 1
ATOM 1624 N N . VAL A 1 208 ? -20.062 -12.344 -12.609 1 98.75 208 VAL A N 1
ATOM 1625 C CA . VAL A 1 208 ? -19.453 -12.891 -13.82 1 98.75 208 VAL A CA 1
ATOM 1626 C C . VAL A 1 208 ? -19.734 -11.961 -15 1 98.75 208 VAL A C 1
ATOM 1628 O O . VAL A 1 208 ? -20.891 -11.805 -15.406 1 98.75 208 VAL A O 1
ATOM 1631 N N . THR A 1 209 ? -18.703 -11.383 -15.469 1 98.5 209 THR A N 1
ATOM 1632 C CA . THR A 1 209 ? -18.859 -10.398 -16.531 1 98.5 209 THR A CA 1
ATOM 1633 C C . THR A 1 209 ? -17.562 -10.258 -17.344 1 98.5 209 THR A C 1
ATOM 1635 O O . THR A 1 209 ? -16.641 -11.047 -17.172 1 98.5 209 THR A O 1
ATOM 1638 N N . GLU A 1 210 ? -17.625 -9.445 -18.344 1 96.31 210 GLU A N 1
ATOM 1639 C CA . GLU A 1 210 ? -16.484 -9.102 -19.172 1 96.31 210 GLU A CA 1
ATOM 1640 C C . GLU A 1 210 ? -16.172 -7.613 -19.109 1 96.31 210 GLU A C 1
ATOM 1642 O O . GLU A 1 210 ? -17.062 -6.789 -18.938 1 96.31 210 GLU A O 1
ATOM 1647 N N . ILE A 1 211 ? -14.938 -7.332 -19.281 1 93.25 211 ILE A N 1
ATOM 1648 C CA . ILE A 1 211 ? -14.477 -5.953 -19.172 1 93.25 211 ILE A CA 1
ATOM 1649 C C . ILE A 1 211 ? -15.164 -5.098 -20.234 1 93.25 211 ILE A C 1
ATOM 1651 O O . ILE A 1 211 ? -15.469 -3.926 -20 1 93.25 211 ILE A O 1
ATOM 1655 N N . ASP A 1 212 ? -15.406 -5.645 -21.391 1 94.81 212 ASP A N 1
ATOM 1656 C CA . ASP A 1 212 ? -16.047 -4.906 -22.469 1 94.81 212 ASP A CA 1
ATOM 1657 C C . ASP A 1 212 ? -17.453 -4.453 -22.078 1 94.81 212 ASP A C 1
ATOM 1659 O O . ASP A 1 212 ? -17.969 -3.461 -22.609 1 94.81 212 ASP A O 1
ATOM 1663 N N . GLU A 1 213 ? -18.016 -5.211 -21.188 1 96.56 213 GLU A N 1
ATOM 1664 C CA . GLU A 1 213 ? -19.391 -4.922 -20.766 1 96.56 213 GLU A CA 1
ATOM 1665 C C . GLU A 1 213 ? -19.406 -3.852 -19.672 1 96.56 213 GLU A C 1
ATOM 1667 O O . GLU A 1 213 ? -20.266 -2.961 -19.688 1 96.56 213 GLU A O 1
ATOM 1672 N N . ILE A 1 214 ? -18.422 -3.838 -18.75 1 97.44 214 ILE A N 1
ATOM 1673 C CA . ILE A 1 214 ? -18.578 -3.004 -17.562 1 97.44 214 ILE A CA 1
ATOM 1674 C C . ILE A 1 214 ? -17.484 -1.947 -17.531 1 97.44 214 ILE A C 1
ATOM 1676 O O . ILE A 1 214 ? -17.5 -1.048 -16.688 1 97.44 214 ILE A O 1
ATOM 1680 N N . GLY A 1 215 ? -16.484 -2 -18.469 1 95.94 215 GLY A N 1
ATOM 1681 C CA . GLY A 1 215 ? -15.352 -1.089 -18.422 1 95.94 215 GLY A CA 1
ATOM 1682 C C . GLY A 1 215 ? -14.617 -1.095 -17.094 1 95.94 215 GLY A C 1
ATOM 1683 O O . GLY A 1 215 ? -14.234 -2.154 -16.609 1 95.94 215 GLY A O 1
ATOM 1684 N N . ASN A 1 216 ? -14.516 0.102 -16.516 1 97.69 216 ASN A N 1
ATOM 1685 C CA . ASN A 1 216 ? -13.758 0.26 -15.281 1 97.69 216 ASN A CA 1
ATOM 1686 C C . ASN A 1 216 ? -14.68 0.29 -14.062 1 97.69 216 ASN A C 1
ATOM 1688 O O . ASN A 1 216 ? -14.234 0.562 -12.945 1 97.69 216 ASN A O 1
ATOM 1692 N N . ALA A 1 217 ? -15.938 -0.008 -14.18 1 98.06 217 ALA A N 1
ATOM 1693 C CA . ALA A 1 217 ? -16.953 0.215 -13.164 1 98.06 217 ALA A CA 1
ATOM 1694 C C . ALA A 1 217 ? -16.656 -0.581 -11.898 1 98.06 217 ALA A C 1
ATOM 1696 O O . ALA A 1 217 ? -16.953 -0.13 -10.789 1 98.06 217 ALA A O 1
ATOM 1697 N N . PHE A 1 218 ? -16.094 -1.745 -12.094 1 98.69 218 PHE A N 1
ATOM 1698 C CA . PHE A 1 218 ? -15.797 -2.605 -10.953 1 98.69 218 PHE A CA 1
ATOM 1699 C C . PHE A 1 218 ? -14.781 -1.941 -10.023 1 98.69 218 PHE A C 1
ATOM 1701 O O . PHE A 1 218 ? -14.945 -1.967 -8.805 1 98.69 218 PHE A O 1
ATOM 1708 N N . VAL A 1 219 ? -13.727 -1.299 -10.562 1 98.69 219 VAL A N 1
ATOM 1709 C CA . VAL A 1 219 ? -12.625 -0.732 -9.797 1 98.69 219 VAL A CA 1
ATOM 1710 C C . VAL A 1 219 ? -12.984 0.674 -9.328 1 98.69 219 VAL A C 1
ATOM 1712 O O . VAL A 1 219 ? -12.648 1.067 -8.203 1 98.69 219 VAL A O 1
ATOM 1715 N N . GLU A 1 220 ? -13.695 1.395 -10.117 1 98.06 220 GLU A N 1
ATOM 1716 C CA . GLU A 1 220 ? -13.945 2.809 -9.844 1 98.06 220 GLU A CA 1
ATOM 1717 C C . GLU A 1 220 ? -15.148 2.992 -8.93 1 98.06 220 GLU A C 1
ATOM 1719 O O . GLU A 1 220 ? -15.406 4.098 -8.445 1 98.06 220 GLU A O 1
ATOM 1724 N N . HIS A 1 221 ? -15.914 1.873 -8.719 1 98.62 221 HIS A N 1
ATOM 1725 C CA . HIS A 1 221 ? -17.062 1.983 -7.82 1 98.62 221 HIS A CA 1
ATOM 1726 C C . HIS A 1 221 ? -16.656 2.627 -6.496 1 98.62 221 HIS A C 1
ATOM 1728 O O . HIS A 1 221 ? -15.594 2.324 -5.949 1 98.62 221 HIS A O 1
ATOM 1734 N N . PRO A 1 222 ? -17.406 3.461 -5.898 1 97.5 222 PRO A N 1
ATOM 1735 C CA . PRO A 1 222 ? -16.984 4.242 -4.73 1 97.5 222 PRO A CA 1
ATOM 1736 C C . PRO A 1 222 ? -16.922 3.406 -3.453 1 97.5 222 PRO A C 1
ATOM 1738 O O . PRO A 1 222 ? -16.266 3.807 -2.484 1 97.5 222 PRO A O 1
ATOM 1741 N N . ILE A 1 223 ? -17.484 2.221 -3.426 1 98.25 223 ILE A N 1
ATOM 1742 C CA . ILE A 1 223 ? -17.703 1.498 -2.178 1 98.25 223 ILE A CA 1
ATOM 1743 C C . ILE A 1 223 ? -16.422 0.768 -1.773 1 98.25 223 ILE A C 1
ATOM 1745 O O . ILE A 1 223 ? -15.992 0.851 -0.621 1 98.25 223 ILE A O 1
ATOM 1749 N N . PRO A 1 224 ? -15.766 -0.006 -2.73 1 98.69 224 PRO A N 1
ATOM 1750 C CA . PRO A 1 224 ? -14.594 -0.741 -2.248 1 98.69 224 PRO A CA 1
ATOM 1751 C C . PRO A 1 224 ? -13.43 0.177 -1.888 1 98.69 224 PRO A C 1
ATOM 1753 O O . PRO A 1 224 ? -13.203 1.186 -2.561 1 98.69 224 PRO A O 1
ATOM 1756 N N . ARG A 1 225 ? -12.703 -0.291 -0.829 1 98.12 225 ARG A N 1
ATOM 1757 C CA . ARG A 1 225 ? -11.555 0.479 -0.35 1 98.12 225 ARG A CA 1
ATOM 1758 C C . ARG A 1 225 ? -10.242 -0.197 -0.729 1 98.12 225 ARG A C 1
ATOM 1760 O O . ARG A 1 225 ? -9.18 0.422 -0.667 1 98.12 225 ARG A O 1
ATOM 1767 N N . ILE A 1 226 ? -10.297 -1.463 -0.992 1 98.81 226 ILE A N 1
ATOM 1768 C CA . ILE A 1 226 ? -9.172 -2.27 -1.438 1 98.81 226 ILE A CA 1
ATOM 1769 C C . ILE A 1 226 ? -9.531 -2.988 -2.736 1 98.81 226 ILE A C 1
ATOM 1771 O O . ILE A 1 226 ? -10.641 -3.498 -2.883 1 98.81 226 ILE A O 1
ATOM 1775 N N . ILE A 1 227 ? -8.648 -2.967 -3.709 1 98.94 227 ILE A N 1
ATOM 1776 C CA . ILE A 1 227 ? -8.758 -3.795 -4.906 1 98.94 227 ILE A CA 1
ATOM 1777 C C . ILE A 1 227 ? -7.629 -4.816 -4.934 1 98.94 227 ILE A C 1
ATOM 1779 O O . ILE A 1 227 ? -6.453 -4.449 -4.98 1 98.94 227 ILE A O 1
ATOM 1783 N N . SER A 1 228 ? -7.973 -6.074 -4.828 1 98.88 228 SER A N 1
ATOM 1784 C CA . SER A 1 228 ? -7.016 -7.168 -4.965 1 98.88 228 SER A CA 1
ATOM 1785 C C . SER A 1 228 ? -7.066 -7.773 -6.363 1 98.88 228 SER A C 1
ATOM 1787 O O . SER A 1 228 ? -8.102 -8.289 -6.785 1 98.88 228 SER A O 1
ATOM 1789 N N . PHE A 1 229 ? -5.965 -7.656 -7.027 1 98.81 229 PHE A N 1
ATOM 1790 C CA . PHE A 1 229 ? -5.898 -8.117 -8.406 1 98.81 229 PHE A CA 1
ATOM 1791 C C . PHE A 1 229 ? -4.754 -9.109 -8.594 1 98.81 229 PHE A C 1
ATOM 1793 O O . PHE A 1 229 ? -3.633 -8.859 -8.148 1 98.81 229 PHE A O 1
ATOM 1800 N N . THR A 1 230 ? -5.035 -10.195 -9.18 1 98.62 230 THR A N 1
ATOM 1801 C CA . THR A 1 230 ? -4.023 -11.133 -9.656 1 98.62 230 THR A CA 1
ATOM 1802 C C . THR A 1 230 ? -4.145 -11.336 -11.164 1 98.62 230 THR A C 1
ATOM 1804 O O . THR A 1 230 ? -5.207 -11.703 -11.664 1 98.62 230 THR A O 1
ATOM 1807 N N . GLY A 1 231 ? -3.105 -11.07 -11.914 1 97.56 231 GLY A N 1
ATOM 1808 C CA . GLY A 1 231 ? -3.131 -11.203 -13.359 1 97.56 231 GLY A CA 1
ATOM 1809 C C . GLY A 1 231 ? -1.883 -10.664 -14.031 1 97.56 231 GLY A C 1
ATOM 1810 O O . GLY A 1 231 ? -0.792 -10.711 -13.461 1 97.56 231 GLY A O 1
ATOM 1811 N N . SER A 1 232 ? -2.037 -10.203 -15.266 1 96.25 232 SER A N 1
ATOM 1812 C CA . SER A 1 232 ? -0.887 -9.75 -16.047 1 96.25 232 SER A CA 1
ATOM 1813 C C . SER A 1 232 ? -0.385 -8.398 -15.547 1 96.25 232 SER A C 1
ATOM 1815 O O . SER A 1 232 ? -1.151 -7.613 -14.992 1 96.25 232 SER A O 1
ATOM 1817 N N . THR A 1 233 ? 0.857 -8.164 -15.781 1 96.31 233 THR A N 1
ATOM 1818 C CA . THR A 1 233 ? 1.532 -6.953 -15.336 1 96.31 233 THR A CA 1
ATOM 1819 C C . THR A 1 233 ? 0.882 -5.719 -15.953 1 96.31 233 THR A C 1
ATOM 1821 O O . THR A 1 233 ? 0.641 -4.727 -15.258 1 96.31 233 THR A O 1
ATOM 1824 N N . ASN A 1 234 ? 0.558 -5.77 -17.234 1 96 234 ASN A N 1
ATOM 1825 C CA . ASN A 1 234 ? -0.027 -4.621 -17.922 1 96 234 ASN A CA 1
ATOM 1826 C C . ASN A 1 234 ? -1.398 -4.27 -17.344 1 96 234 ASN A C 1
ATOM 1828 O O . ASN A 1 234 ? -1.689 -3.1 -17.094 1 96 234 ASN A O 1
ATOM 1832 N N . VAL A 1 235 ? -2.215 -5.281 -17.172 1 97.06 235 VAL A N 1
ATOM 1833 C CA . VAL A 1 235 ? -3.543 -5.055 -16.609 1 97.06 235 VAL A CA 1
ATOM 1834 C C . VAL A 1 235 ? -3.42 -4.594 -15.164 1 97.06 235 VAL A C 1
ATOM 1836 O O . VAL A 1 235 ? -4.168 -3.719 -14.719 1 97.06 235 VAL A O 1
ATOM 1839 N N . GLY A 1 236 ? -2.457 -5.223 -14.469 1 98.12 236 GLY A N 1
ATOM 1840 C CA . GLY A 1 236 ? -2.211 -4.824 -13.094 1 98.12 236 GLY A CA 1
ATOM 1841 C C . GLY A 1 236 ? -1.845 -3.357 -12.953 1 98.12 236 GLY A C 1
ATOM 1842 O O . GLY A 1 236 ? -2.293 -2.686 -12.023 1 98.12 236 GLY A O 1
ATOM 1843 N N . SER A 1 237 ? -1 -2.854 -13.852 1 98.19 237 SER A N 1
ATOM 1844 C CA . SER A 1 237 ? -0.627 -1.442 -13.852 1 98.19 237 SER A CA 1
ATOM 1845 C C . SER A 1 237 ? -1.85 -0.547 -14.016 1 98.19 237 SER A C 1
ATOM 1847 O O . SER A 1 237 ? -2.012 0.437 -13.289 1 98.19 237 SER A O 1
ATOM 1849 N N . HIS A 1 238 ? -2.691 -0.926 -14.93 1 98.25 238 HIS A N 1
ATOM 1850 C CA . HIS A 1 238 ? -3.904 -0.164 -15.203 1 98.25 238 HIS A CA 1
ATOM 1851 C C . HIS A 1 238 ? -4.84 -0.171 -14 1 98.25 238 HIS A C 1
ATOM 1853 O O . HIS A 1 238 ? -5.316 0.884 -13.57 1 98.25 238 HIS A O 1
ATOM 1859 N N . ILE A 1 239 ? -5.082 -1.333 -13.43 1 98.44 239 ILE A N 1
ATOM 1860 C CA . ILE A 1 239 ? -5.973 -1.498 -12.289 1 98.44 239 ILE A CA 1
ATOM 1861 C C . ILE A 1 239 ? -5.426 -0.724 -11.094 1 98.44 239 ILE A C 1
ATOM 1863 O O . ILE A 1 239 ? -6.18 -0.059 -10.375 1 98.44 239 ILE A O 1
ATOM 1867 N N . GLY A 1 240 ? -4.102 -0.845 -10.891 1 98.62 240 GLY A N 1
ATOM 1868 C CA . GLY A 1 240 ? -3.477 -0.111 -9.797 1 98.62 240 GLY A CA 1
ATOM 1869 C C . GLY A 1 240 ? -3.65 1.392 -9.914 1 98.62 240 GLY A C 1
ATOM 1870 O O . GLY A 1 240 ? -3.953 2.064 -8.93 1 98.62 240 GLY A O 1
ATOM 1871 N N . GLN A 1 241 ? -3.469 1.921 -11.125 1 98.62 241 GLN A N 1
ATOM 1872 C CA . GLN A 1 241 ? -3.641 3.35 -11.367 1 98.62 241 GLN A CA 1
ATOM 1873 C C . GLN A 1 241 ? -5.074 3.787 -11.078 1 98.62 241 GLN A C 1
ATOM 1875 O O . GLN A 1 241 ? -5.297 4.809 -10.422 1 98.62 241 GLN A O 1
ATOM 1880 N N . LEU A 1 242 ? -6.055 3.002 -11.523 1 98.56 242 LEU A N 1
ATOM 1881 C CA . LEU A 1 242 ? -7.461 3.316 -11.289 1 98.56 242 LEU A CA 1
ATOM 1882 C C . LEU A 1 242 ? -7.781 3.303 -9.797 1 98.56 242 LEU A C 1
ATOM 1884 O O . LEU A 1 242 ? -8.523 4.16 -9.305 1 98.56 242 LEU A O 1
ATOM 1888 N N . ALA A 1 243 ? -7.246 2.283 -9.125 1 98.62 243 ALA A N 1
ATOM 1889 C CA . ALA A 1 243 ? -7.492 2.168 -7.688 1 98.62 243 ALA A CA 1
ATOM 1890 C C . ALA A 1 243 ? -6.969 3.391 -6.941 1 98.62 243 ALA A C 1
ATOM 1892 O O . ALA A 1 243 ? -7.707 4.031 -6.188 1 98.62 243 ALA A O 1
ATOM 1893 N N . VAL A 1 244 ? -5.723 3.779 -7.207 1 98.31 244 VAL A N 1
ATOM 1894 C CA . VAL A 1 244 ? -5.078 4.848 -6.453 1 98.31 244 VAL A CA 1
ATOM 1895 C C . VAL A 1 244 ? -5.691 6.191 -6.836 1 98.31 244 VAL A C 1
ATOM 1897 O O . VAL A 1 244 ? -5.777 7.102 -6.008 1 98.31 244 VAL A O 1
ATOM 1900 N N . LYS A 1 245 ? -6.176 6.285 -8.102 1 98.12 245 LYS A N 1
ATOM 1901 C CA . LYS A 1 245 ? -6.887 7.488 -8.523 1 98.12 245 LYS A CA 1
ATOM 1902 C C . LYS A 1 245 ? -8.008 7.832 -7.547 1 98.12 245 LYS A C 1
ATOM 1904 O O . LYS A 1 245 ? -8.289 9.008 -7.301 1 98.12 245 LYS A O 1
ATOM 1909 N N . HIS A 1 246 ? -8.578 6.801 -6.988 1 97.38 246 HIS A N 1
ATOM 1910 C CA . HIS A 1 246 ? -9.703 6.977 -6.074 1 97.38 246 HIS A CA 1
ATOM 1911 C C . HIS A 1 246 ? -9.312 6.613 -4.645 1 97.38 246 HIS A C 1
ATOM 1913 O O . HIS A 1 246 ? -10.18 6.332 -3.814 1 97.38 246 HIS A O 1
ATOM 1919 N N . PHE A 1 247 ? -8.039 6.551 -4.383 1 97.69 247 PHE A N 1
ATOM 1920 C CA . PHE A 1 247 ? -7.43 6.395 -3.068 1 97.69 247 PHE A CA 1
ATOM 1921 C C . PHE A 1 247 ? -7.805 5.051 -2.453 1 97.69 247 PHE A C 1
ATOM 1923 O O . PHE A 1 247 ? -8.055 4.961 -1.249 1 97.69 247 PHE A O 1
ATOM 1930 N N . LYS A 1 248 ? -7.969 4.043 -3.303 1 98.38 248 LYS A N 1
ATOM 1931 C CA . LYS A 1 248 ? -8.086 2.656 -2.867 1 98.38 248 LYS A CA 1
ATOM 1932 C C . LYS A 1 248 ? -6.723 1.975 -2.822 1 98.38 248 LYS A C 1
ATOM 1934 O O . LYS A 1 248 ? -5.875 2.221 -3.68 1 98.38 248 LYS A O 1
ATOM 1939 N N . LYS A 1 249 ? -6.535 1.186 -1.841 1 98.38 249 LYS A N 1
ATOM 1940 C CA . LYS A 1 249 ? -5.309 0.4 -1.768 1 98.38 249 LYS A CA 1
ATOM 1941 C C . LYS A 1 249 ? -5.277 -0.677 -2.848 1 98.38 249 LYS A C 1
ATOM 1943 O O . LYS A 1 249 ? -6.168 -1.526 -2.908 1 98.38 249 LYS A O 1
ATOM 1948 N N . PRO A 1 250 ? -4.27 -0.695 -3.697 1 98.56 250 PRO A N 1
ATOM 1949 C CA . PRO A 1 250 ? -4.121 -1.788 -4.66 1 98.56 250 PRO A CA 1
ATOM 1950 C C . PRO A 1 250 ? -3.262 -2.932 -4.129 1 98.56 250 PRO A C 1
ATOM 1952 O O . PRO A 1 250 ? -2.172 -2.695 -3.598 1 98.56 250 PRO A O 1
ATOM 1955 N N . LEU A 1 251 ? -3.736 -4.105 -4.121 1 98.75 251 LEU A N 1
ATOM 1956 C CA . LEU A 1 251 ? -2.975 -5.34 -3.945 1 98.75 251 LEU A CA 1
ATOM 1957 C C . LEU A 1 251 ? -2.795 -6.062 -5.273 1 98.75 251 LEU A C 1
ATOM 1959 O O . LEU A 1 251 ? -3.773 -6.508 -5.883 1 98.75 251 LEU A O 1
ATOM 1963 N N . LEU A 1 252 ? -1.512 -6.121 -5.75 1 98.69 252 LEU A N 1
ATOM 1964 C CA . LEU A 1 252 ? -1.236 -6.582 -7.109 1 98.69 252 LEU A CA 1
ATOM 1965 C C . LEU A 1 252 ? -0.314 -7.797 -7.09 1 98.69 252 LEU A C 1
ATOM 1967 O O . LEU A 1 252 ? 0.851 -7.691 -6.699 1 98.69 252 LEU A O 1
ATOM 1971 N N . GLU A 1 253 ? -0.817 -8.93 -7.348 1 98.44 253 GLU A N 1
ATOM 1972 C CA . GLU A 1 253 ? -0.034 -10.125 -7.637 1 98.44 253 GLU A CA 1
ATOM 1973 C C . GLU A 1 253 ? 0.083 -10.359 -9.141 1 98.44 253 GLU A C 1
ATOM 1975 O O . GLU A 1 253 ? -0.896 -10.727 -9.797 1 98.44 253 GLU A O 1
ATOM 1980 N N . LEU A 1 254 ? 1.312 -10.242 -9.664 1 98.31 254 LEU A N 1
ATOM 1981 C CA . LEU A 1 254 ? 1.447 -10.141 -11.117 1 98.31 254 LEU A CA 1
ATOM 1982 C C . LEU A 1 254 ? 2.461 -11.156 -11.641 1 98.31 254 LEU A C 1
ATOM 1984 O O . LEU A 1 254 ? 2.715 -12.172 -10.992 1 98.31 254 LEU A O 1
ATOM 1988 N N . GLY A 1 255 ? 2.854 -11.008 -12.844 1 96.56 255 GLY A N 1
ATOM 1989 C CA . GLY A 1 255 ? 3.66 -12 -13.539 1 96.56 255 GLY A CA 1
ATOM 1990 C C . GLY A 1 255 ? 5.055 -12.141 -12.961 1 96.56 255 GLY A C 1
ATOM 1991 O O . GLY A 1 255 ? 5.441 -11.391 -12.07 1 96.56 255 GLY A O 1
ATOM 1992 N N . GLY A 1 256 ? 5.738 -13.172 -13.414 1 97 256 GLY A N 1
ATOM 1993 C CA . GLY A 1 256 ? 7.102 -13.469 -13 1 97 256 GLY A CA 1
ATOM 1994 C C . GLY A 1 256 ? 7.961 -14.008 -14.125 1 97 256 GLY A C 1
ATOM 1995 O O . GLY A 1 256 ? 7.449 -14.367 -15.188 1 97 256 GLY A O 1
ATOM 1996 N N . ASN A 1 257 ? 9.195 -13.945 -13.977 1 97.69 257 ASN A N 1
ATOM 1997 C CA . ASN A 1 257 ? 10.234 -14.539 -14.805 1 97.69 257 ASN A CA 1
ATOM 1998 C C . ASN A 1 257 ? 11.32 -15.203 -13.961 1 97.69 257 ASN A C 1
ATOM 2000 O O . ASN A 1 257 ? 12.484 -14.805 -14.016 1 97.69 257 ASN A O 1
ATOM 2004 N N . SER A 1 258 ? 10.883 -16.234 -13.297 1 98.44 258 SER A N 1
ATOM 2005 C CA . SER A 1 258 ? 11.664 -16.812 -12.203 1 98.44 258 SER A CA 1
ATOM 2006 C C . SER A 1 258 ? 12.93 -17.469 -12.734 1 98.44 258 SER A C 1
ATOM 2008 O O . SER A 1 258 ? 12.898 -18.156 -13.758 1 98.44 258 SER A O 1
ATOM 2010 N N . ALA A 1 259 ? 14.047 -17.234 -12.039 1 98.56 259 ALA A N 1
ATOM 2011 C CA . ALA A 1 259 ? 15.328 -17.875 -12.305 1 98.56 259 ALA A CA 1
ATOM 2012 C C . ALA A 1 259 ? 15.508 -19.125 -11.438 1 98.56 259 ALA A C 1
ATOM 2014 O O . ALA A 1 259 ? 15.219 -19.109 -10.242 1 98.56 259 ALA A O 1
ATOM 2015 N N . PHE A 1 260 ? 15.852 -20.203 -12.055 1 98.88 260 PHE A N 1
ATOM 2016 C CA . PHE A 1 260 ? 16.266 -21.438 -11.406 1 98.88 260 PHE A CA 1
ATOM 2017 C C . PHE A 1 260 ? 17.766 -21.672 -11.586 1 98.88 260 PHE A C 1
ATOM 2019 O O . PHE A 1 260 ? 18.203 -22.016 -12.68 1 98.88 260 PHE A O 1
ATOM 2026 N N . LEU A 1 261 ? 18.531 -21.484 -10.516 1 98.94 261 LEU A N 1
ATOM 2027 C CA . LEU A 1 261 ? 19.984 -21.531 -10.594 1 98.94 261 LEU A CA 1
ATOM 2028 C C . LEU A 1 261 ? 20.5 -22.875 -10.102 1 98.94 261 LEU A C 1
ATOM 2030 O O . LEU A 1 261 ? 20.141 -23.328 -9.023 1 98.94 261 LEU A O 1
ATOM 2034 N N . ILE A 1 262 ? 21.406 -23.484 -10.898 1 98.88 262 ILE A N 1
ATOM 2035 C CA . ILE A 1 262 ? 22.031 -24.734 -10.531 1 98.88 262 ILE A CA 1
ATOM 2036 C C . ILE A 1 262 ? 23.547 -24.578 -10.523 1 98.88 262 ILE A C 1
ATOM 2038 O O . ILE A 1 262 ? 24.172 -24.359 -11.578 1 98.88 262 ILE A O 1
ATOM 2042 N N . PHE A 1 263 ? 24.141 -24.688 -9.391 1 98.81 263 PHE A N 1
ATOM 2043 C CA . PHE A 1 263 ? 25.578 -24.609 -9.258 1 98.81 263 PHE A CA 1
ATOM 2044 C C . PHE A 1 263 ? 26.219 -25.984 -9.445 1 98.81 263 PHE A C 1
ATOM 2046 O O . PHE A 1 263 ? 25.531 -27.016 -9.359 1 98.81 263 PHE A O 1
ATOM 2053 N N . ALA A 1 264 ? 27.547 -26.016 -9.609 1 98.56 264 ALA A N 1
ATOM 2054 C CA . ALA A 1 264 ? 28.266 -27.234 -9.984 1 98.56 264 ALA A CA 1
ATOM 2055 C C . ALA A 1 264 ? 28.234 -28.266 -8.859 1 98.56 264 ALA A C 1
ATOM 2057 O O . ALA A 1 264 ? 28.297 -29.469 -9.109 1 98.56 264 ALA A O 1
ATOM 2058 N N . ASP A 1 265 ? 28.078 -27.812 -7.656 1 98.5 265 ASP A N 1
ATOM 2059 C CA . ASP A 1 265 ? 28.125 -28.703 -6.508 1 98.5 265 ASP A CA 1
ATOM 2060 C C . ASP A 1 265 ? 26.734 -29.188 -6.129 1 98.5 265 ASP A C 1
ATOM 2062 O O . ASP A 1 265 ? 26.562 -29.891 -5.133 1 98.5 265 ASP A O 1
ATOM 2066 N N . ALA A 1 266 ? 25.703 -28.875 -6.922 1 98.5 266 ALA A N 1
ATOM 2067 C CA . ALA A 1 266 ? 24.328 -29.266 -6.633 1 98.5 266 ALA A CA 1
ATOM 2068 C C . ALA A 1 266 ? 24.125 -30.766 -6.828 1 98.5 266 ALA A C 1
ATOM 2070 O O . ALA A 1 266 ? 24.875 -31.406 -7.551 1 98.5 266 ALA A O 1
ATOM 2071 N N . ASP A 1 267 ? 23.125 -31.312 -6.121 1 98.38 267 ASP A N 1
ATOM 2072 C CA . ASP A 1 267 ? 22.609 -32.625 -6.473 1 98.38 267 ASP A CA 1
ATOM 2073 C C . ASP A 1 267 ? 21.859 -32.594 -7.797 1 98.38 267 ASP A C 1
ATOM 2075 O O . ASP A 1 267 ? 20.688 -32.219 -7.836 1 98.38 267 ASP A O 1
ATOM 2079 N N . LEU A 1 268 ? 22.469 -33.031 -8.828 1 98.25 268 LEU A N 1
ATOM 2080 C CA . LEU A 1 268 ? 21.938 -32.844 -10.172 1 98.25 268 LEU A CA 1
ATOM 2081 C C . LEU A 1 268 ? 20.656 -33.656 -10.367 1 98.25 268 LEU A C 1
ATOM 2083 O O . LEU A 1 268 ? 19.75 -33.219 -11.086 1 98.25 268 LEU A O 1
ATOM 2087 N N . ASP A 1 269 ? 20.625 -34.875 -9.789 1 97.94 269 ASP A N 1
ATOM 2088 C CA . ASP A 1 269 ? 19.406 -35.656 -9.891 1 97.94 269 ASP A CA 1
ATOM 2089 C C . ASP A 1 269 ? 18.203 -34.938 -9.289 1 97.94 269 ASP A C 1
ATOM 2091 O O . ASP A 1 269 ? 17.141 -34.875 -9.898 1 97.94 269 ASP A O 1
ATOM 2095 N N . TYR A 1 270 ? 18.406 -34.375 -8.148 1 98.5 270 TYR A N 1
ATOM 2096 C CA . TYR A 1 270 ? 17.359 -33.625 -7.48 1 98.5 270 TYR A CA 1
ATOM 2097 C C . TYR A 1 270 ? 17.016 -32.375 -8.25 1 98.5 270 TYR A C 1
ATOM 2099 O O . TYR A 1 270 ? 15.836 -32.031 -8.391 1 98.5 270 TYR A O 1
ATOM 2107 N N . ALA A 1 271 ? 18.031 -31.672 -8.75 1 98.75 271 ALA A N 1
ATOM 2108 C CA . ALA A 1 271 ? 17.844 -30.422 -9.484 1 98.75 271 ALA A CA 1
ATOM 2109 C C . ALA A 1 271 ? 17 -30.656 -10.742 1 98.75 271 ALA A C 1
ATOM 2111 O O . ALA A 1 271 ? 16.172 -29.828 -11.102 1 98.75 271 ALA A O 1
ATOM 2112 N N . VAL A 1 272 ? 17.234 -31.797 -11.422 1 98.81 272 VAL A N 1
ATOM 2113 C CA . VAL A 1 272 ? 16.484 -32.125 -12.617 1 98.81 272 VAL A CA 1
ATOM 2114 C C . VAL A 1 272 ? 15 -32.281 -12.266 1 98.81 272 VAL A C 1
ATOM 2116 O O . VAL A 1 272 ? 14.133 -31.734 -12.953 1 98.81 272 VAL A O 1
ATOM 2119 N N . GLN A 1 273 ? 14.719 -33 -11.203 1 98.62 273 GLN A N 1
ATOM 2120 C CA . GLN A 1 273 ? 13.344 -33.219 -10.773 1 98.62 273 GLN A CA 1
ATOM 2121 C C . GLN A 1 273 ? 12.688 -31.891 -10.367 1 98.62 273 GLN A C 1
ATOM 2123 O O . GLN A 1 273 ? 11.555 -31.609 -10.758 1 98.62 273 GLN A O 1
ATOM 2128 N N . ALA A 1 274 ? 13.414 -31.094 -9.609 1 98.81 274 ALA A N 1
ATOM 2129 C CA . ALA A 1 274 ? 12.891 -29.812 -9.125 1 98.81 274 ALA A CA 1
ATOM 2130 C C . ALA A 1 274 ? 12.641 -28.859 -10.281 1 98.81 274 ALA A C 1
ATOM 2132 O O . ALA A 1 274 ? 11.625 -28.156 -10.297 1 98.81 274 ALA A O 1
ATOM 2133 N N . ALA A 1 275 ? 13.539 -28.766 -11.203 1 98.88 275 ALA A N 1
ATOM 2134 C CA . ALA A 1 275 ? 13.383 -27.906 -12.375 1 98.88 275 ALA A CA 1
ATOM 2135 C C . ALA A 1 275 ? 12.18 -28.328 -13.211 1 98.88 275 ALA A C 1
ATOM 2137 O O . ALA A 1 275 ? 11.445 -27.469 -13.719 1 98.88 275 ALA A O 1
ATOM 2138 N N . THR A 1 276 ? 12.039 -29.656 -13.375 1 98.81 276 THR A N 1
ATOM 2139 C CA . THR A 1 276 ? 10.914 -30.188 -14.133 1 98.81 276 THR A CA 1
ATOM 2140 C C . THR A 1 276 ? 9.594 -29.797 -13.492 1 98.81 276 THR A C 1
ATOM 2142 O O . THR A 1 276 ? 8.695 -29.281 -14.172 1 98.81 276 THR A O 1
ATOM 2145 N N . PHE A 1 277 ? 9.531 -29.969 -12.227 1 98.56 277 PHE A N 1
ATOM 2146 C CA . PHE A 1 277 ? 8.32 -29.609 -11.5 1 98.56 277 PHE A CA 1
ATOM 2147 C C . PHE A 1 277 ? 8.078 -28.109 -11.555 1 98.56 277 PHE A C 1
ATOM 2149 O O . PHE A 1 277 ? 6.941 -27.656 -11.727 1 98.56 277 PHE A O 1
ATOM 2156 N N . SER A 1 278 ? 9.133 -27.328 -11.438 1 98.62 278 SER A N 1
ATOM 2157 C CA . SER A 1 278 ? 9.07 -25.875 -11.383 1 98.62 278 SER A CA 1
ATOM 2158 C C . SER A 1 278 ? 8.594 -25.297 -12.711 1 98.62 278 SER A C 1
ATOM 2160 O O . SER A 1 278 ? 8.07 -24.172 -12.75 1 98.62 278 SER A O 1
ATOM 2162 N N . ARG A 1 279 ? 8.711 -25.984 -13.758 1 98.5 279 ARG A N 1
ATOM 2163 C CA . ARG A 1 279 ? 8.398 -25.406 -15.055 1 98.5 279 ARG A CA 1
ATOM 2164 C C . ARG A 1 279 ? 7.133 -26.016 -15.641 1 98.5 279 ARG A C 1
ATOM 2166 O O . ARG A 1 279 ? 6.355 -25.328 -16.312 1 98.5 279 ARG A O 1
ATOM 2173 N N . PHE A 1 280 ? 6.879 -27.25 -15.383 1 98.19 280 PHE A N 1
ATOM 2174 C CA . PHE A 1 280 ? 5.922 -27.938 -16.25 1 98.19 280 PHE A CA 1
ATOM 2175 C C . PHE A 1 280 ? 4.656 -28.297 -15.469 1 98.19 280 PHE A C 1
ATOM 2177 O O . PHE A 1 280 ? 3.686 -28.781 -16.047 1 98.19 280 PHE A O 1
ATOM 2184 N N . THR A 1 281 ? 4.703 -28.031 -14.117 1 97.69 281 THR A N 1
ATOM 2185 C CA . THR A 1 281 ? 3.453 -28.156 -13.375 1 97.69 281 THR A CA 1
ATOM 2186 C C . THR A 1 281 ? 2.389 -27.234 -13.961 1 97.69 281 THR A C 1
ATOM 2188 O O . THR A 1 281 ? 2.662 -26.062 -14.242 1 97.69 281 THR A O 1
ATOM 2191 N N . HIS A 1 282 ? 1.166 -27.859 -14.234 1 98 282 HIS A N 1
ATOM 2192 C CA . HIS A 1 282 ? 0.043 -27.141 -14.836 1 98 282 HIS A CA 1
ATOM 2193 C C . HIS A 1 282 ? 0.445 -26.5 -16.156 1 98 282 HIS A C 1
ATOM 2195 O O . HIS A 1 282 ? 0.031 -25.375 -16.453 1 98 282 HIS A O 1
ATOM 2201 N N . GLN A 1 283 ? 1.301 -27.266 -16.953 1 97 283 GLN A N 1
ATOM 2202 C CA . GLN A 1 283 ? 1.832 -26.891 -18.25 1 97 283 GLN A CA 1
ATOM 2203 C C . GLN A 1 283 ? 2.57 -25.547 -18.172 1 97 283 GLN A C 1
ATOM 2205 O O . GLN A 1 283 ? 2.621 -24.812 -19.156 1 97 283 GLN A O 1
ATOM 2210 N N . GLY A 1 284 ? 3.012 -25.156 -16.984 1 97.69 284 GLY A N 1
ATOM 2211 C CA . GLY A 1 284 ? 3.797 -23.938 -16.844 1 97.69 284 GLY A CA 1
ATOM 2212 C C . GLY A 1 284 ? 2.945 -22.688 -16.719 1 97.69 284 GLY A C 1
ATOM 2213 O O . GLY A 1 284 ? 3.471 -21.562 -16.688 1 97.69 284 GLY A O 1
ATOM 2214 N N . GLN A 1 285 ? 1.61 -22.812 -16.562 1 98.12 285 GLN A N 1
ATOM 2215 C CA . GLN A 1 285 ? 0.734 -21.656 -16.406 1 98.12 285 GLN A CA 1
ATOM 2216 C C . GLN A 1 285 ? 0.663 -21.203 -14.945 1 98.12 285 GLN A C 1
ATOM 2218 O O . GLN A 1 285 ? -0.424 -21.125 -14.367 1 98.12 285 GLN A O 1
ATOM 2223 N N . ILE A 1 286 ? 1.824 -20.969 -14.398 1 98.12 286 ILE A N 1
ATOM 2224 C CA . ILE A 1 286 ? 2.012 -20.484 -13.031 1 98.12 286 ILE A CA 1
ATOM 2225 C C . ILE A 1 286 ? 2.99 -19.312 -13.023 1 98.12 286 ILE A C 1
ATOM 2227 O O . ILE A 1 286 ? 4.086 -19.422 -13.578 1 98.12 286 ILE A O 1
ATOM 2231 N N . CYS A 1 287 ? 2.65 -18.266 -12.438 1 97.69 287 CYS A N 1
ATOM 2232 C CA . CYS A 1 287 ? 3.457 -17.047 -12.445 1 97.69 287 CYS A CA 1
ATOM 2233 C C . CYS A 1 287 ? 4.816 -17.297 -11.797 1 97.69 287 CYS A C 1
ATOM 2235 O O . CYS A 1 287 ? 5.805 -16.656 -12.164 1 97.69 287 CYS A O 1
ATOM 2237 N N . MET A 1 288 ? 4.895 -18.266 -10.859 1 98.25 288 MET A N 1
ATOM 2238 C CA . MET A 1 288 ? 6.121 -18.562 -10.117 1 98.25 288 MET A CA 1
ATOM 2239 C C . MET A 1 288 ? 6.988 -19.562 -10.867 1 98.25 288 MET A C 1
ATOM 2241 O O . MET A 1 288 ? 8.109 -19.859 -10.445 1 98.25 288 MET A O 1
ATOM 2245 N N . SER A 1 289 ? 6.598 -20.062 -11.945 1 98.25 289 SER A N 1
ATOM 2246 C CA . SER A 1 289 ? 7.277 -21.156 -12.648 1 98.25 289 SER A CA 1
ATOM 2247 C C . SER A 1 289 ? 8.664 -20.719 -13.117 1 98.25 289 SER A C 1
ATOM 2249 O O . SER A 1 289 ? 8.883 -19.547 -13.414 1 98.25 289 SER A O 1
ATOM 2251 N N . ALA A 1 290 ? 9.57 -21.734 -13.195 1 98.19 290 ALA A N 1
ATOM 2252 C CA . ALA A 1 290 ? 10.914 -21.484 -13.703 1 98.19 290 ALA A CA 1
ATOM 2253 C C . ALA A 1 290 ? 10.883 -21.203 -15.203 1 98.19 290 ALA A C 1
ATOM 2255 O O . ALA A 1 290 ? 10.641 -22.094 -16.016 1 98.19 290 ALA A O 1
ATOM 2256 N N . ASN A 1 291 ? 11.07 -19.969 -15.539 1 96.12 291 ASN A N 1
ATOM 2257 C CA . ASN A 1 291 ? 11.117 -19.562 -16.938 1 96.12 291 ASN A CA 1
ATOM 2258 C C . ASN A 1 291 ? 12.531 -19.641 -17.5 1 96.12 291 ASN A C 1
ATOM 2260 O O . ASN A 1 291 ? 12.719 -19.859 -18.703 1 96.12 291 ASN A O 1
ATOM 2264 N N . ARG A 1 292 ? 13.477 -19.406 -16.703 1 97.81 292 ARG A N 1
ATOM 2265 C CA . ARG A 1 292 ? 14.891 -19.422 -17.047 1 97.81 292 ARG A CA 1
ATOM 2266 C C . ARG A 1 292 ? 15.672 -20.344 -16.109 1 97.81 292 ARG A C 1
ATOM 2268 O O . ARG A 1 292 ? 15.688 -20.109 -14.891 1 97.81 292 ARG A O 1
ATOM 2275 N N . ILE A 1 293 ? 16.266 -21.328 -16.703 1 98.56 293 ILE A N 1
ATOM 2276 C CA . ILE A 1 293 ? 17.141 -22.203 -15.914 1 98.56 293 ILE A CA 1
ATOM 2277 C C . ILE A 1 293 ? 18.594 -21.891 -16.219 1 98.56 293 ILE A C 1
ATOM 2279 O O . ILE A 1 293 ? 19.047 -21.984 -17.359 1 98.56 293 ILE A O 1
ATOM 2283 N N . PHE A 1 294 ? 19.297 -21.438 -15.172 1 98.56 294 PHE A N 1
ATOM 2284 C CA . PHE A 1 294 ? 20.719 -21.141 -15.289 1 98.56 294 PHE A CA 1
ATOM 2285 C C . PHE A 1 294 ? 21.562 -22.25 -14.68 1 98.56 294 PHE A C 1
ATOM 2287 O O . PHE A 1 294 ? 21.391 -22.594 -13.508 1 98.56 294 PHE A O 1
ATOM 2294 N N . VAL A 1 295 ? 22.469 -22.812 -15.477 1 98.75 295 VAL A N 1
ATOM 2295 C CA . VAL A 1 295 ? 23.266 -23.953 -15.031 1 98.75 295 VAL A CA 1
ATOM 2296 C C . VAL A 1 295 ? 24.75 -23.641 -15.156 1 98.75 295 VAL A C 1
ATOM 2298 O O . VAL A 1 295 ? 25.203 -23.141 -16.203 1 98.75 295 VAL A O 1
ATOM 2301 N N . GLN A 1 296 ? 25.469 -23.891 -14.117 1 98.69 296 GLN A N 1
ATOM 2302 C CA . GLN A 1 296 ? 26.906 -23.641 -14.172 1 98.69 296 GLN A CA 1
ATOM 2303 C C . GLN A 1 296 ? 27.578 -24.531 -15.227 1 98.69 296 GLN A C 1
ATOM 2305 O O . GLN A 1 296 ? 27.266 -25.719 -15.344 1 98.69 296 GLN A O 1
ATOM 2310 N N . ARG A 1 297 ? 28.578 -23.984 -15.883 1 98.25 297 ARG A N 1
ATOM 2311 C CA . ARG A 1 297 ? 29.156 -24.562 -17.094 1 98.25 297 ARG A CA 1
ATOM 2312 C C . ARG A 1 297 ? 29.672 -25.969 -16.844 1 98.25 297 ARG A C 1
ATOM 2314 O O . ARG A 1 297 ? 29.5 -26.859 -17.672 1 98.25 297 ARG A O 1
ATOM 2321 N N . ASP A 1 298 ? 30.172 -26.234 -15.719 1 97.75 298 ASP A N 1
ATOM 2322 C CA . ASP A 1 298 ? 30.797 -27.5 -15.375 1 97.75 298 ASP A CA 1
ATOM 2323 C C . ASP A 1 298 ? 29.812 -28.656 -15.469 1 97.75 298 ASP A C 1
ATOM 2325 O O . ASP A 1 298 ? 30.203 -29.797 -15.727 1 97.75 298 ASP A O 1
ATOM 2329 N N . VAL A 1 299 ? 28.531 -28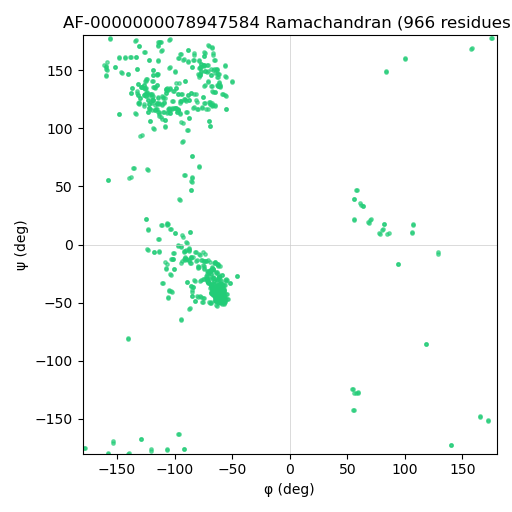.375 -15.25 1 98.5 299 VAL A N 1
ATOM 2330 C CA . VAL A 1 299 ? 27.547 -29.453 -15.195 1 98.5 299 VAL A CA 1
ATOM 2331 C C . VAL A 1 299 ? 26.453 -29.203 -16.219 1 98.5 299 VAL A C 1
ATOM 2333 O O . VAL A 1 299 ? 25.406 -29.859 -16.203 1 98.5 299 VAL A O 1
ATOM 2336 N N . TYR A 1 300 ? 26.656 -28.281 -17.141 1 98.44 300 TYR A N 1
ATOM 2337 C CA . TYR A 1 300 ? 25.625 -27.797 -18.062 1 98.44 300 TYR A CA 1
ATOM 2338 C C . TYR A 1 300 ? 25.156 -28.922 -18.984 1 98.44 300 TYR A C 1
ATOM 2340 O O . TYR A 1 300 ? 23.969 -29.203 -19.078 1 98.44 300 TYR A O 1
ATOM 2348 N N . ASP A 1 301 ? 26.109 -29.609 -19.656 1 98.44 301 ASP A N 1
ATOM 2349 C CA . ASP A 1 301 ? 25.75 -30.625 -20.656 1 98.44 301 ASP A CA 1
ATOM 2350 C C . ASP A 1 301 ? 25.047 -31.797 -20 1 98.44 301 ASP A C 1
ATOM 2352 O O . ASP A 1 301 ? 24.062 -32.312 -20.531 1 98.44 301 ASP A O 1
ATOM 2356 N N . GLU A 1 302 ? 25.609 -32.188 -18.875 1 98.69 302 GLU A N 1
ATOM 2357 C CA . GLU A 1 302 ? 25 -33.312 -18.172 1 98.69 302 GLU A CA 1
ATOM 2358 C C . GLU A 1 302 ? 23.578 -32.969 -17.719 1 98.69 302 GLU A C 1
ATOM 2360 O O . GLU A 1 302 ? 22.672 -33.812 -17.859 1 98.69 302 GLU A O 1
ATOM 2365 N N . PHE A 1 303 ? 23.391 -31.828 -17.188 1 98.75 303 PHE A N 1
ATOM 2366 C CA . PHE A 1 303 ? 22.062 -31.406 -16.766 1 98.75 303 PHE A CA 1
ATOM 2367 C C . PHE A 1 303 ? 21.109 -31.391 -17.938 1 98.75 303 PHE A C 1
ATOM 2369 O O . PHE A 1 303 ? 19.984 -31.906 -17.844 1 98.75 303 PHE A O 1
ATOM 2376 N N . VAL A 1 304 ? 21.484 -30.75 -19.062 1 98.69 304 VAL A N 1
ATOM 2377 C CA . VAL A 1 304 ? 20.609 -30.609 -20.219 1 98.69 304 VAL A CA 1
ATOM 2378 C C . VAL A 1 304 ? 20.156 -31.984 -20.703 1 98.69 304 VAL A C 1
ATOM 2380 O O . VAL A 1 304 ? 18.984 -32.188 -20.984 1 98.69 304 VAL A O 1
ATOM 2383 N N . GLU A 1 305 ? 21.141 -32.875 -20.766 1 98.69 305 GLU A N 1
ATOM 2384 C CA . GLU A 1 305 ? 20.828 -34.25 -21.234 1 98.69 305 GLU A CA 1
ATOM 2385 C C . GLU A 1 305 ? 19.781 -34.906 -20.328 1 98.69 305 GLU A C 1
ATOM 2387 O O . GLU A 1 305 ? 18.781 -35.438 -20.812 1 98.69 305 GLU A O 1
ATOM 2392 N N . ARG A 1 306 ? 20.016 -34.844 -19.078 1 98.69 306 ARG A N 1
ATOM 2393 C CA . ARG A 1 306 ? 19.125 -35.469 -18.109 1 98.69 306 ARG A CA 1
ATOM 2394 C C . ARG A 1 306 ? 17.766 -34.781 -18.094 1 98.69 306 ARG A C 1
ATOM 2396 O O . ARG A 1 306 ? 16.719 -35.438 -17.953 1 98.69 306 ARG A O 1
ATOM 2403 N N . TYR A 1 307 ? 17.812 -33.5 -18.188 1 98.75 307 TYR A N 1
ATOM 2404 C CA . TYR A 1 307 ? 16.609 -32.688 -18.156 1 98.75 307 TYR A CA 1
ATOM 2405 C C . TYR A 1 307 ? 15.727 -32.969 -19.375 1 98.75 307 TYR A C 1
ATOM 2407 O O . TYR A 1 307 ? 14.516 -33.156 -19.234 1 98.75 307 TYR A O 1
ATOM 2415 N N . VAL A 1 308 ? 16.312 -33.031 -20.562 1 98.81 308 VAL A N 1
ATOM 2416 C CA . VAL A 1 308 ? 15.594 -33.344 -21.797 1 98.81 308 VAL A CA 1
ATOM 2417 C C . VAL A 1 308 ? 14.938 -34.719 -21.688 1 98.81 308 VAL A C 1
ATOM 2419 O O . VAL A 1 308 ? 13.773 -34.906 -22.062 1 98.81 308 VAL A O 1
ATOM 2422 N N . THR A 1 309 ? 15.727 -35.688 -21.219 1 98.75 309 THR A N 1
ATOM 2423 C CA . THR A 1 309 ? 15.219 -37.031 -21.062 1 98.75 309 THR A CA 1
ATOM 2424 C C . THR A 1 309 ? 14.016 -37.062 -20.125 1 98.75 309 THR A C 1
ATOM 2426 O O . THR A 1 309 ? 12.992 -37.656 -20.453 1 98.75 309 THR A O 1
ATOM 2429 N N . LYS A 1 310 ? 14.172 -36.375 -19.047 1 98.69 310 LYS A N 1
ATOM 2430 C CA . LYS A 1 310 ? 13.102 -36.344 -18.047 1 98.69 310 LYS A CA 1
ATOM 2431 C C . LYS A 1 310 ? 11.859 -35.656 -18.609 1 98.69 310 LYS A C 1
ATOM 2433 O O . LYS A 1 310 ? 10.75 -36.188 -18.5 1 98.69 310 LYS A O 1
ATOM 2438 N N . VAL A 1 311 ? 11.969 -34.562 -19.234 1 98.69 311 VAL A N 1
ATOM 2439 C CA . VAL A 1 311 ? 10.844 -33.781 -19.734 1 98.69 311 VAL A CA 1
ATOM 2440 C C . VAL A 1 311 ? 10.164 -34.5 -20.875 1 98.69 311 VAL A C 1
ATOM 2442 O O . VAL A 1 311 ? 8.93 -34.5 -20.984 1 98.69 311 VAL A O 1
ATOM 2445 N N . ALA A 1 312 ? 10.945 -35.156 -21.703 1 98.44 312 ALA A N 1
ATOM 2446 C CA . ALA A 1 312 ? 10.406 -35.906 -22.828 1 98.44 312 ALA A CA 1
ATOM 2447 C C . ALA A 1 312 ? 9.547 -37.062 -22.344 1 98.44 312 ALA A C 1
ATOM 2449 O O . ALA A 1 312 ? 8.688 -37.562 -23.094 1 98.44 312 ALA A O 1
ATOM 2450 N N . SER A 1 313 ? 9.797 -37.5 -21.156 1 98.19 313 SER A N 1
ATOM 2451 C CA . SER A 1 313 ? 9.086 -38.656 -20.609 1 98.19 313 SER A CA 1
ATOM 2452 C C . SER A 1 313 ? 7.715 -38.25 -20.078 1 98.19 313 SER A C 1
ATOM 2454 O O . SER A 1 313 ? 6.891 -39.094 -19.75 1 98.19 313 SER A O 1
ATOM 2456 N N . LEU A 1 314 ? 7.418 -36.969 -19.906 1 98.12 314 LEU A N 1
ATOM 2457 C CA . LEU A 1 314 ? 6.152 -36.531 -19.344 1 98.12 314 LEU A CA 1
ATOM 2458 C C . LEU A 1 314 ? 4.992 -36.844 -20.281 1 98.12 314 LEU A C 1
ATOM 2460 O O . LEU A 1 314 ? 5.055 -36.531 -21.469 1 98.12 314 LEU A O 1
ATOM 2464 N N . LYS A 1 315 ? 3.957 -37.406 -19.797 1 97.75 315 LYS A N 1
ATOM 2465 C CA . LYS A 1 315 ? 2.791 -37.719 -20.609 1 97.75 315 LYS A CA 1
ATOM 2466 C C . LYS A 1 315 ? 1.965 -36.5 -20.922 1 97.75 315 LYS A C 1
ATOM 2468 O O . LYS A 1 315 ? 1.568 -35.75 -20.016 1 97.75 315 LYS A O 1
ATOM 2473 N N . VAL A 1 316 ? 1.692 -36.281 -22.188 1 97.62 316 VAL A N 1
ATOM 2474 C CA . VAL A 1 316 ? 0.882 -35.156 -22.688 1 97.62 316 VAL A CA 1
ATOM 2475 C C . VAL A 1 316 ? -0.472 -35.688 -23.156 1 97.62 316 VAL A C 1
ATOM 2477 O O . VAL A 1 316 ? -0.545 -36.719 -23.844 1 97.62 316 VAL A O 1
ATOM 2480 N N . GLY A 1 317 ? -1.565 -35.062 -22.703 1 97.31 317 GLY A N 1
ATOM 2481 C CA . GLY A 1 317 ? -2.84 -35.531 -23.219 1 97.31 317 GLY A CA 1
ATOM 2482 C C . GLY A 1 317 ? -4.031 -35.031 -22.422 1 97.31 317 GLY A C 1
ATOM 2483 O O . GLY A 1 317 ? -4.027 -33.906 -21.953 1 97.31 317 GLY A O 1
ATOM 2484 N N . ASP A 1 318 ? -5.066 -35.812 -22.359 1 97.62 318 ASP A N 1
ATOM 2485 C CA . ASP A 1 318 ? -6.324 -35.531 -21.672 1 97.62 318 ASP A CA 1
ATOM 2486 C C . ASP A 1 318 ? -6.125 -35.469 -20.156 1 97.62 318 ASP A C 1
ATOM 2488 O O . ASP A 1 318 ? -5.707 -36.438 -19.531 1 97.62 318 ASP A O 1
ATOM 2492 N N . PRO A 1 319 ? -6.441 -34.344 -19.594 1 97.31 319 PRO A N 1
ATOM 2493 C CA . PRO A 1 319 ? -6.242 -34.219 -18.141 1 97.31 319 PRO A CA 1
ATOM 2494 C C . PRO A 1 319 ? -7.102 -35.188 -17.328 1 97.31 319 PRO A C 1
ATOM 2496 O O . PRO A 1 319 ? -6.84 -35.406 -16.141 1 97.31 319 PRO A O 1
ATOM 2499 N N . ARG A 1 320 ? -8.102 -35.75 -17.906 1 96.44 320 ARG A N 1
ATOM 2500 C CA . ARG A 1 320 ? -8.938 -36.719 -17.203 1 96.44 320 ARG A CA 1
ATOM 2501 C C . ARG A 1 320 ? -8.188 -38.031 -17 1 96.44 320 ARG A C 1
ATOM 2503 O O . ARG A 1 320 ? -8.555 -38.812 -16.125 1 96.44 320 ARG A O 1
ATOM 2510 N N . ASP A 1 321 ? -7.227 -38.281 -17.875 1 96.94 321 ASP A N 1
ATOM 2511 C CA . ASP A 1 321 ? -6.328 -39.406 -17.656 1 96.94 321 ASP A CA 1
ATOM 2512 C C . ASP A 1 321 ? -5.43 -39.156 -16.438 1 96.94 321 ASP A C 1
ATOM 2514 O O . ASP A 1 321 ? -4.637 -38.219 -16.438 1 96.94 321 ASP A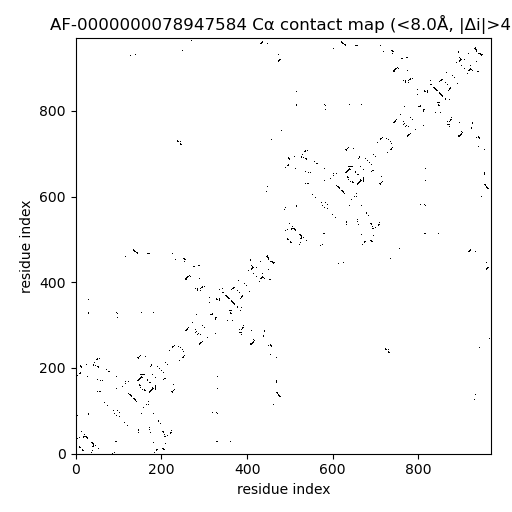 O 1
ATOM 2518 N N . PRO A 1 322 ? -5.488 -39.938 -15.453 1 94.38 322 PRO A N 1
ATOM 2519 C CA . PRO A 1 322 ? -4.742 -39.719 -14.219 1 94.38 322 PRO A CA 1
ATOM 2520 C C . PRO A 1 322 ? -3.23 -39.688 -14.43 1 94.38 322 PRO A C 1
ATOM 2522 O O . PRO A 1 322 ? -2.484 -39.219 -13.586 1 94.38 322 PRO A O 1
ATOM 2525 N N . GLU A 1 323 ? -2.764 -40.219 -15.57 1 95.81 323 GLU A N 1
ATOM 2526 C CA . GLU A 1 323 ? -1.327 -40.281 -15.828 1 95.81 323 GLU A CA 1
ATOM 2527 C C . GLU A 1 323 ? -0.838 -39.062 -16.547 1 95.81 323 GLU A C 1
ATOM 2529 O O . GLU A 1 323 ? 0.369 -38.812 -16.656 1 95.81 323 GLU A O 1
ATOM 2534 N N . THR A 1 324 ? -1.791 -38.25 -17.016 1 97.62 324 THR A N 1
ATOM 2535 C CA . THR A 1 324 ? -1.417 -37.062 -17.766 1 97.62 324 THR A CA 1
ATOM 2536 C C . THR A 1 324 ? -0.694 -36.062 -16.844 1 97.62 324 THR A C 1
ATOM 2538 O O . THR A 1 324 ? -1.149 -35.781 -15.734 1 97.62 324 THR A O 1
ATOM 2541 N N . VAL A 1 325 ? 0.429 -35.562 -17.297 1 97.44 325 VAL A N 1
ATOM 2542 C CA . VAL A 1 325 ? 1.188 -34.562 -16.578 1 97.44 325 VAL A CA 1
ATOM 2543 C C . VAL A 1 325 ? 0.996 -33.188 -17.25 1 97.44 325 VAL A C 1
ATOM 2545 O O . VAL A 1 325 ? 0.842 -32.188 -16.562 1 97.44 325 VAL A O 1
ATOM 2548 N N . ILE A 1 326 ? 0.965 -33.188 -18.594 1 97.88 326 ILE A N 1
ATOM 2549 C CA . ILE A 1 326 ? 0.817 -31.969 -19.375 1 97.88 326 ILE A CA 1
ATOM 2550 C C . ILE A 1 326 ? -0.54 -31.969 -20.062 1 97.88 326 ILE A C 1
ATOM 2552 O O . ILE A 1 326 ? -0.792 -32.781 -20.953 1 97.88 326 ILE A O 1
ATOM 2556 N N . GLY A 1 327 ? -1.428 -31.109 -19.625 1 98.12 327 GLY A N 1
ATOM 2557 C CA . GLY A 1 327 ? -2.707 -30.891 -20.281 1 98.12 327 GLY A CA 1
ATOM 2558 C C . GLY A 1 327 ? -2.703 -29.703 -21.219 1 98.12 327 GLY A C 1
ATOM 2559 O O . GLY A 1 327 ? -1.644 -29.266 -21.672 1 98.12 327 GLY A O 1
ATOM 2560 N N . PRO A 1 328 ? -3.869 -29.219 -21.594 1 98.44 328 PRO A N 1
ATOM 2561 C CA . PRO A 1 328 ? -3.961 -28.078 -22.5 1 98.44 328 PRO A CA 1
ATOM 2562 C C . PRO A 1 328 ? -3.672 -26.75 -21.797 1 98.44 328 PRO A C 1
ATOM 2564 O O . PRO A 1 328 ? -3.883 -26.625 -20.594 1 98.44 328 PRO A O 1
ATOM 2567 N N . VAL A 1 329 ? -3.1 -25.781 -22.547 1 98.38 329 VAL A N 1
ATOM 2568 C CA . VAL A 1 329 ? -3.158 -24.422 -22.047 1 98.38 329 VAL A CA 1
ATOM 2569 C C . VAL A 1 329 ? -4.594 -23.891 -22.125 1 98.38 329 VAL A C 1
ATOM 2571 O O . VAL A 1 329 ? -5.461 -24.547 -22.719 1 98.38 329 VAL A O 1
ATOM 2574 N N . MET A 1 330 ? -4.906 -22.766 -21.578 1 98 330 MET A N 1
ATOM 2575 C CA . MET A 1 330 ? -6.258 -22.312 -21.266 1 98 330 MET A CA 1
ATOM 2576 C C . MET A 1 330 ? -7.059 -22.062 -22.547 1 98 330 MET A C 1
ATOM 2578 O O . MET A 1 330 ? -8.258 -22.344 -22.594 1 98 330 MET A O 1
ATOM 2582 N N . ASN A 1 331 ? -6.438 -21.484 -23.547 1 97.5 331 ASN A N 1
ATOM 2583 C CA . ASN A 1 331 ? -7.152 -21.172 -24.781 1 97.5 331 ASN A CA 1
ATOM 2584 C C . ASN A 1 331 ? -6.191 -21.016 -25.953 1 97.5 331 ASN A C 1
ATOM 2586 O O . ASN A 1 331 ? -4.98 -21.141 -25.797 1 97.5 331 ASN A O 1
ATOM 2590 N N . SER A 1 332 ? -6.785 -20.719 -27.109 1 97.44 332 SER A N 1
ATOM 2591 C CA . SER A 1 332 ? -6 -20.672 -28.344 1 97.44 332 SER A CA 1
ATOM 2592 C C . SER A 1 332 ? -5.07 -19.469 -28.359 1 97.44 332 SER A C 1
ATOM 2594 O O . SER A 1 332 ? -3.986 -19.516 -28.938 1 97.44 332 SER A O 1
ATOM 2596 N N . ARG A 1 333 ? -5.5 -18.438 -27.766 1 96.56 333 ARG A N 1
ATOM 2597 C CA . ARG A 1 333 ? -4.648 -17.25 -27.703 1 96.56 333 ARG A CA 1
ATOM 2598 C C . ARG A 1 333 ? -3.352 -17.547 -26.953 1 96.56 333 ARG A C 1
ATOM 2600 O O . ARG A 1 333 ? -2.275 -17.125 -27.375 1 96.56 333 ARG A O 1
ATOM 2607 N N . GLN A 1 334 ? -3.436 -18.266 -25.828 1 97.31 334 GLN A N 1
ATOM 2608 C CA . GLN A 1 334 ? -2.26 -18.656 -25.062 1 97.31 334 GLN A CA 1
ATOM 2609 C C . GLN A 1 334 ? -1.34 -19.562 -25.891 1 97.31 334 GLN A C 1
ATOM 2611 O O . GLN A 1 334 ? -0.12 -19.375 -25.891 1 97.31 334 GLN A O 1
ATOM 2616 N N . ALA A 1 335 ? -1.943 -20.516 -26.594 1 98.31 335 ALA A N 1
ATOM 2617 C CA . ALA A 1 335 ? -1.171 -21.438 -27.422 1 98.31 335 ALA A CA 1
ATOM 2618 C C . ALA A 1 335 ? -0.439 -20.688 -28.531 1 98.31 335 ALA A C 1
ATOM 2620 O O . ALA A 1 335 ? 0.74 -20.938 -28.797 1 98.31 335 ALA A O 1
ATOM 2621 N N . GLU A 1 336 ? -1.138 -19.75 -29.141 1 98.25 336 GLU A N 1
ATOM 2622 C CA . GLU A 1 336 ? -0.559 -18.969 -30.234 1 98.25 336 GLU A CA 1
ATOM 2623 C C . GLU A 1 336 ? 0.568 -18.078 -29.734 1 98.25 336 GLU A C 1
ATOM 2625 O O . GLU A 1 336 ? 1.586 -17.906 -30.422 1 98.25 336 GLU A O 1
ATOM 2630 N N . THR A 1 337 ? 0.366 -17.484 -28.625 1 97.75 337 THR A N 1
ATOM 2631 C CA . THR A 1 337 ? 1.397 -16.641 -28.016 1 97.75 337 THR A CA 1
ATOM 2632 C C . THR A 1 337 ? 2.67 -17.453 -27.766 1 97.75 337 THR A C 1
ATOM 2634 O O . THR A 1 337 ? 3.775 -16.969 -28.047 1 97.75 337 THR A O 1
ATOM 2637 N N . LEU A 1 338 ? 2.541 -18.641 -27.281 1 98.25 338 LEU A N 1
ATOM 2638 C CA . LEU A 1 338 ? 3.684 -19.516 -27.016 1 98.25 338 LEU A CA 1
ATOM 2639 C C . LEU A 1 338 ? 4.359 -19.922 -28.328 1 98.25 338 LEU A C 1
ATOM 2641 O O . LEU A 1 338 ? 5.59 -19.953 -28.406 1 98.25 338 LEU A O 1
ATOM 2645 N N . LYS A 1 339 ? 3.525 -20.25 -29.297 1 98.38 339 LYS A N 1
ATOM 2646 C CA . LYS A 1 339 ? 4.062 -20.594 -30.609 1 98.38 339 LYS A CA 1
ATOM 2647 C C . LYS A 1 339 ? 4.938 -19.469 -31.172 1 98.38 339 LYS A C 1
ATOM 2649 O O . LYS A 1 339 ? 6.062 -19.719 -31.609 1 98.38 339 LYS A O 1
ATOM 2654 N N . GLN A 1 340 ? 4.422 -18.297 -31.078 1 98.25 340 GLN A N 1
ATOM 2655 C CA . GLN A 1 340 ? 5.145 -17.125 -31.594 1 98.25 340 GLN A CA 1
ATOM 2656 C C . GLN A 1 340 ? 6.43 -16.891 -30.797 1 98.25 340 GLN A C 1
ATOM 2658 O O . GLN A 1 340 ? 7.465 -16.547 -31.375 1 98.25 340 GLN A O 1
ATOM 2663 N N . ALA A 1 341 ? 6.387 -17.047 -29.516 1 97.75 341 ALA A N 1
ATOM 2664 C CA . ALA A 1 341 ? 7.562 -16.859 -28.672 1 97.75 341 ALA A CA 1
ATOM 2665 C C . ALA A 1 341 ? 8.656 -17.875 -29.031 1 97.75 341 ALA A C 1
ATOM 2667 O O . ALA A 1 341 ? 9.828 -17.516 -29.141 1 97.75 341 ALA A O 1
ATOM 2668 N N . ILE A 1 342 ? 8.266 -19.109 -29.203 1 98.06 342 ILE A N 1
ATOM 2669 C CA . ILE A 1 342 ? 9.203 -20.172 -29.547 1 98.06 342 ILE A CA 1
ATOM 2670 C C . ILE A 1 342 ? 9.852 -19.875 -30.906 1 98.06 342 ILE A C 1
ATOM 2672 O O . ILE A 1 342 ? 11.078 -19.906 -31.031 1 98.06 342 ILE A O 1
ATOM 2676 N N . GLU A 1 343 ? 9.008 -19.547 -31.844 1 97.94 343 GLU A N 1
ATOM 2677 C CA . GLU A 1 343 ? 9.5 -19.266 -33.188 1 97.94 343 GLU A CA 1
ATOM 2678 C C . GLU A 1 343 ? 10.438 -18.047 -33.188 1 97.94 343 GLU A C 1
ATOM 2680 O O . GLU A 1 343 ? 11.484 -18.078 -33.844 1 97.94 343 GLU A O 1
ATOM 2685 N N . SER A 1 344 ? 10.039 -17.078 -32.5 1 96.88 344 SER A N 1
ATOM 2686 C CA . SER A 1 344 ? 10.867 -15.883 -32.406 1 96.88 344 SER A CA 1
ATOM 2687 C C . SER A 1 344 ? 12.203 -16.188 -31.719 1 96.88 344 SER A C 1
ATOM 2689 O O . SER A 1 344 ? 13.234 -15.633 -32.094 1 96.88 344 SER A O 1
ATOM 2691 N N . GLY A 1 345 ? 12.195 -16.984 -30.672 1 97.31 345 GLY A N 1
ATOM 2692 C CA . GLY A 1 345 ? 13.422 -17.391 -30.016 1 97.31 345 GLY A CA 1
ATOM 2693 C C . GLY A 1 345 ? 14.367 -18.156 -30.922 1 97.31 345 GLY A C 1
ATOM 2694 O O . GLY A 1 345 ? 15.562 -17.875 -30.953 1 97.31 345 GLY A O 1
ATOM 2695 N N . ILE A 1 346 ? 13.805 -19.031 -31.656 1 97.75 346 ILE A N 1
ATOM 2696 C CA . ILE A 1 346 ? 14.602 -19.828 -32.594 1 97.75 346 ILE A CA 1
ATOM 2697 C C . ILE A 1 346 ? 15.188 -18.938 -33.656 1 97.75 346 ILE A C 1
ATOM 2699 O O . ILE A 1 346 ? 16.375 -19.047 -34 1 97.75 346 ILE A O 1
ATOM 2703 N N . ALA A 1 347 ? 14.344 -18.047 -34.156 1 97.62 347 ALA A N 1
ATOM 2704 C CA . ALA A 1 347 ? 14.805 -17.109 -35.156 1 97.62 347 ALA A CA 1
ATOM 2705 C C . ALA A 1 347 ? 15.938 -16.234 -34.625 1 97.62 347 ALA A C 1
ATOM 2707 O O . ALA A 1 347 ? 16.844 -15.859 -35.375 1 97.62 347 ALA A O 1
ATOM 2708 N N . ALA A 1 348 ? 15.914 -16 -33.375 1 97.19 348 ALA A N 1
ATOM 2709 C CA . ALA A 1 348 ? 16.906 -15.125 -32.781 1 97.19 348 ALA A CA 1
ATOM 2710 C C . ALA A 1 348 ? 18.172 -15.898 -32.438 1 97.19 348 ALA A C 1
ATOM 2712 O O . ALA A 1 348 ? 19.188 -15.305 -32.031 1 97.19 348 ALA A O 1
ATOM 2713 N N . GLY A 1 349 ? 18.156 -17.203 -32.5 1 97 349 GLY A N 1
ATOM 2714 C CA . GLY A 1 349 ? 19.391 -17.953 -32.344 1 97 349 GLY A CA 1
ATOM 2715 C C . GLY A 1 349 ? 19.281 -19.062 -31.312 1 97 349 GLY A C 1
ATOM 2716 O O . GLY A 1 349 ? 20.203 -19.891 -31.188 1 97 349 GLY A O 1
ATOM 2717 N N . ALA A 1 350 ? 18.234 -19.172 -30.562 1 97.69 350 ALA A N 1
ATOM 2718 C CA . ALA A 1 350 ? 18.031 -20.266 -29.625 1 97.69 350 ALA A CA 1
ATOM 2719 C C . ALA A 1 350 ? 17.844 -21.594 -30.375 1 97.69 350 ALA A C 1
ATOM 2721 O O . ALA A 1 350 ? 17.344 -21.609 -31.5 1 97.69 350 ALA A O 1
ATOM 2722 N N . LYS A 1 351 ? 18.25 -22.641 -29.734 1 98.25 351 LYS A N 1
ATOM 2723 C CA . LYS A 1 351 ? 18.172 -23.953 -30.375 1 98.25 351 LYS A CA 1
ATOM 2724 C C . LYS A 1 351 ? 17.266 -24.891 -29.578 1 98.25 351 LYS A C 1
ATOM 2726 O O . LYS A 1 351 ? 17.5 -25.125 -28.391 1 98.25 351 LYS A O 1
ATOM 2731 N N . PRO A 1 352 ? 16.266 -25.422 -30.25 1 98.38 352 PRO A N 1
ATOM 2732 C CA . PRO A 1 352 ? 15.422 -26.406 -29.562 1 98.38 352 PRO A CA 1
ATOM 2733 C C . PRO A 1 352 ? 16.109 -27.75 -29.391 1 98.38 352 PRO A C 1
ATOM 2735 O O . PRO A 1 352 ? 16.562 -28.344 -30.375 1 98.38 352 PRO A O 1
ATOM 2738 N N . VAL A 1 353 ? 16.266 -28.234 -28.203 1 98.62 353 VAL A N 1
ATOM 2739 C CA . VAL A 1 353 ? 16.766 -29.562 -27.953 1 98.62 353 VAL A CA 1
ATOM 2740 C C . VAL A 1 353 ? 15.609 -30.516 -27.641 1 98.62 353 VAL A C 1
ATOM 2742 O O . VAL A 1 353 ? 15.758 -31.734 -27.688 1 98.62 353 VAL A O 1
ATOM 2745 N N . LEU A 1 354 ? 14.523 -30.047 -27.25 1 98.5 354 LEU A N 1
ATOM 2746 C CA . LEU A 1 354 ? 13.195 -30.641 -27.234 1 98.5 354 LEU A CA 1
ATOM 2747 C C . LEU A 1 354 ? 12.164 -29.703 -27.844 1 98.5 354 LEU A C 1
ATOM 2749 O O . LEU A 1 354 ? 12.039 -28.547 -27.422 1 98.5 354 LEU A O 1
ATOM 2753 N N . HIS A 1 355 ? 11.477 -30.062 -28.844 1 98.31 355 HIS A N 1
ATOM 2754 C CA . HIS A 1 355 ? 10.555 -29.219 -29.578 1 98.31 355 HIS A CA 1
ATOM 2755 C C . HIS A 1 355 ? 9.188 -29.891 -29.719 1 98.31 355 HIS A C 1
ATOM 2757 O O . HIS A 1 355 ? 8.945 -30.609 -30.703 1 98.31 355 HIS A O 1
ATOM 2763 N N . GLY A 1 356 ? 8.383 -29.562 -28.828 1 97.75 356 GLY A N 1
ATOM 2764 C CA . GLY A 1 356 ? 7.066 -30.188 -28.797 1 97.75 356 GLY A CA 1
ATOM 2765 C C . GLY A 1 356 ? 6.113 -29.625 -29.844 1 97.75 356 GLY A C 1
ATOM 2766 O O . GLY A 1 356 ? 6.23 -28.453 -30.234 1 97.75 356 GLY A O 1
ATOM 2767 N N . ALA A 1 357 ? 5.125 -30.406 -30.25 1 97.69 357 ALA A N 1
ATOM 2768 C CA . ALA A 1 357 ? 4.09 -29.969 -31.188 1 97.69 357 ALA A CA 1
ATOM 2769 C C . ALA A 1 357 ? 3.062 -29.078 -30.5 1 97.69 357 ALA A C 1
ATOM 2771 O O . ALA A 1 357 ? 2.904 -29.141 -29.281 1 97.69 357 ALA A O 1
ATOM 2772 N N . ILE A 1 358 ? 2.475 -28.25 -31.266 1 98.06 358 ILE A N 1
ATOM 2773 C CA . ILE A 1 358 ? 1.36 -27.438 -30.797 1 98.06 358 ILE A CA 1
ATOM 2774 C C . ILE A 1 358 ? 0.125 -27.719 -31.656 1 98.06 358 ILE A C 1
ATOM 2776 O O . ILE A 1 358 ? 0.147 -27.531 -32.875 1 98.06 358 ILE A O 1
ATOM 2780 N N . SER A 1 359 ? -0.917 -28.234 -31.109 1 97.56 359 SER A N 1
ATOM 2781 C CA . SER A 1 359 ? -2.184 -28.531 -31.766 1 97.56 359 SER A CA 1
ATOM 2782 C C . SER A 1 359 ? -3.369 -28.062 -30.922 1 97.56 359 SER A C 1
ATOM 2784 O O . SER A 1 359 ? -3.652 -28.625 -29.875 1 97.56 359 SER A O 1
ATOM 2786 N N . GLY A 1 360 ? -4.074 -27.062 -31.453 1 96.75 360 GLY A N 1
ATOM 2787 C CA . GLY A 1 360 ? -5.098 -26.438 -30.625 1 96.75 360 GLY A CA 1
ATOM 2788 C C . GLY A 1 360 ? -4.551 -25.844 -29.344 1 96.75 360 GLY A C 1
ATOM 2789 O O . GLY A 1 360 ? -3.588 -25.078 -29.359 1 96.75 360 GLY A O 1
ATOM 2790 N N . ASN A 1 361 ? -5.23 -26.297 -28.25 1 98.25 361 ASN A N 1
ATOM 2791 C CA . ASN A 1 361 ? -4.781 -25.797 -26.969 1 98.25 361 ASN A CA 1
ATOM 2792 C C . ASN A 1 361 ? -3.697 -26.688 -26.359 1 98.25 361 ASN A C 1
ATOM 2794 O O . ASN A 1 361 ? -3.219 -26.422 -25.25 1 98.25 361 ASN A O 1
ATOM 2798 N N . MET A 1 362 ? -3.309 -27.719 -27.078 1 98.19 362 MET A N 1
ATOM 2799 C CA . MET A 1 362 ? -2.262 -28.609 -26.578 1 98.19 362 MET A CA 1
ATOM 2800 C C . MET A 1 362 ? -0.883 -28.125 -27.016 1 98.19 362 MET A C 1
ATOM 2802 O O . MET A 1 362 ? -0.584 -28.062 -28.203 1 98.19 362 MET A O 1
ATOM 2806 N N . VAL A 1 363 ? -0.11 -27.734 -26.047 1 98.5 363 VAL A N 1
ATOM 2807 C CA . VAL A 1 363 ? 1.273 -27.312 -26.25 1 98.5 363 VAL A CA 1
ATOM 2808 C C . VAL A 1 363 ? 2.219 -28.297 -25.578 1 98.5 363 VAL A C 1
ATOM 2810 O O . VAL A 1 363 ? 2.227 -28.422 -24.344 1 98.5 363 VAL A O 1
ATOM 2813 N N . GLU A 1 364 ? 2.953 -29.047 -26.344 1 98.5 364 GLU A N 1
ATOM 2814 C CA . GLU A 1 364 ? 3.912 -30 -25.797 1 98.5 364 GLU A CA 1
ATOM 2815 C C . GLU A 1 364 ? 5.195 -29.297 -25.359 1 98.5 364 GLU A C 1
ATOM 2817 O O . GLU A 1 364 ? 5.5 -28.203 -25.812 1 98.5 364 GLU A O 1
ATOM 2822 N N . PRO A 1 365 ? 5.984 -29.891 -24.469 1 98.75 365 PRO A N 1
ATOM 2823 C CA . PRO A 1 365 ? 7.156 -29.234 -23.875 1 98.75 365 PRO A CA 1
ATOM 2824 C C . PRO A 1 365 ? 8.211 -28.859 -24.922 1 98.75 365 PRO A C 1
ATOM 2826 O O . PRO A 1 365 ? 8.461 -29.609 -25.859 1 98.75 365 PRO A O 1
ATOM 2829 N N . THR A 1 366 ? 8.703 -27.688 -24.766 1 98.81 366 THR A N 1
ATOM 2830 C CA . THR A 1 366 ? 9.828 -27.203 -25.562 1 98.81 366 THR A CA 1
ATOM 2831 C C . THR A 1 366 ? 10.961 -26.734 -24.656 1 98.81 366 THR A C 1
ATOM 2833 O O . THR A 1 366 ? 10.734 -26.016 -23.688 1 98.81 366 THR A O 1
ATOM 2836 N N . ILE A 1 367 ? 12.18 -27.234 -24.891 1 98.75 367 ILE A N 1
ATOM 2837 C CA . ILE A 1 367 ? 13.391 -26.781 -24.203 1 98.75 367 ILE A CA 1
ATOM 2838 C C . ILE A 1 367 ? 14.328 -26.125 -25.219 1 98.75 367 ILE A C 1
ATOM 2840 O O . ILE A 1 367 ? 14.695 -26.734 -26.219 1 98.75 367 ILE A O 1
ATOM 2844 N N . LEU A 1 368 ? 14.648 -24.875 -24.969 1 98.5 368 LEU A N 1
ATOM 2845 C CA . LEU A 1 368 ? 15.57 -24.125 -25.812 1 98.5 368 LEU A CA 1
ATOM 2846 C C . LEU A 1 368 ? 16.906 -23.922 -25.109 1 98.5 368 LEU A C 1
ATOM 2848 O O . LEU A 1 368 ? 16.953 -23.609 -23.922 1 98.5 368 LEU A O 1
ATOM 2852 N N . ILE A 1 369 ? 17.984 -24.172 -25.766 1 98 369 ILE A N 1
ATOM 2853 C CA . ILE A 1 369 ? 19.328 -23.828 -25.312 1 98 369 ILE A CA 1
ATOM 2854 C C . ILE A 1 369 ? 19.906 -22.719 -26.188 1 98 369 ILE A C 1
ATOM 2856 O O . ILE A 1 369 ? 19.281 -22.312 -27.172 1 98 369 ILE A O 1
ATOM 2860 N N . ASP A 1 370 ? 20.984 -22.094 -25.797 1 92.44 370 ASP A N 1
ATOM 2861 C CA . ASP A 1 370 ? 21.703 -21.047 -26.531 1 92.44 370 ASP A CA 1
ATOM 2862 C C . ASP A 1 370 ? 20.875 -19.766 -26.625 1 92.44 370 ASP A C 1
ATOM 2864 O O . ASP A 1 370 ? 20.969 -19.031 -27.609 1 92.44 370 ASP A O 1
ATOM 2868 N N . ALA A 1 371 ? 19.922 -19.688 -25.75 1 92.5 371 ALA A N 1
ATOM 2869 C CA . ALA A 1 371 ? 19.266 -18.406 -25.625 1 92.5 371 ALA A CA 1
ATOM 2870 C C . ALA A 1 371 ? 20.156 -17.391 -24.906 1 92.5 371 ALA A C 1
ATOM 2872 O O . ALA A 1 371 ? 20.844 -17.75 -23.953 1 92.5 371 ALA A O 1
ATOM 2873 N N . SER A 1 372 ? 20.188 -16.203 -25.406 1 90.19 372 SER A N 1
ATOM 2874 C CA . SER A 1 372 ? 20.875 -15.156 -24.672 1 90.19 372 SER A CA 1
ATOM 2875 C C . SER A 1 372 ? 19.953 -14.461 -23.688 1 90.19 372 SER A C 1
ATOM 2877 O O . SER A 1 372 ? 18.734 -14.43 -23.891 1 90.19 372 SER A O 1
ATOM 2879 N N . PRO A 1 373 ? 20.5 -13.836 -22.656 1 87.75 373 PRO A N 1
ATOM 2880 C CA . PRO A 1 373 ? 19.672 -13.18 -21.641 1 87.75 373 PRO A CA 1
ATOM 2881 C C . PRO A 1 373 ? 18.875 -12.008 -22.188 1 87.75 373 PRO A C 1
ATOM 2883 O O . PRO A 1 373 ? 17.859 -11.609 -21.609 1 87.75 373 PRO A O 1
ATOM 2886 N N . GLU A 1 374 ? 19.203 -11.516 -23.359 1 89.75 374 GLU A N 1
ATOM 2887 C CA . GLU A 1 374 ? 18.547 -10.328 -23.891 1 89.75 374 GLU A CA 1
ATOM 2888 C C . GLU A 1 374 ? 17.375 -10.695 -24.797 1 89.75 374 GLU A C 1
ATOM 2890 O O . GLU A 1 374 ? 16.547 -9.852 -25.109 1 89.75 374 GLU A O 1
ATOM 2895 N N . MET A 1 375 ? 17.344 -11.961 -25.219 1 94.19 375 MET A N 1
ATOM 2896 C CA . MET A 1 375 ? 16.281 -12.414 -26.109 1 94.19 375 MET A CA 1
ATOM 2897 C C . MET A 1 375 ? 14.922 -12.312 -25.422 1 94.19 375 MET A C 1
ATOM 2899 O O . MET A 1 375 ? 14.805 -12.555 -24.219 1 94.19 375 MET A O 1
ATOM 2903 N N . ALA A 1 376 ? 13.906 -12.039 -26.188 1 94.38 376 ALA A N 1
ATOM 2904 C CA . ALA A 1 376 ? 12.547 -11.945 -25.688 1 94.38 376 ALA A CA 1
ATOM 2905 C C . ALA A 1 376 ? 12.133 -13.234 -24.984 1 94.38 376 ALA A C 1
ATOM 2907 O O . ALA A 1 376 ? 11.414 -13.203 -23.969 1 94.38 376 ALA A O 1
ATOM 2908 N N . ILE A 1 377 ? 12.617 -14.336 -25.484 1 95.5 377 ILE A N 1
ATOM 2909 C CA . ILE A 1 377 ? 12.242 -15.648 -24.969 1 95.5 377 ILE A CA 1
ATOM 2910 C C . ILE A 1 377 ? 12.789 -15.812 -23.547 1 95.5 377 ILE A C 1
ATOM 2912 O O . ILE A 1 377 ? 12.273 -16.609 -22.766 1 95.5 377 ILE A O 1
ATOM 2916 N N . ALA A 1 378 ? 13.82 -15.008 -23.172 1 96.06 378 ALA A N 1
ATOM 2917 C CA . ALA A 1 378 ? 14.414 -15.055 -21.828 1 96.06 378 ALA A CA 1
ATOM 2918 C C . ALA A 1 378 ? 13.93 -13.891 -20.969 1 96.06 378 ALA A C 1
ATOM 2920 O O . ALA A 1 378 ? 14.102 -13.891 -19.75 1 96.06 378 ALA A O 1
ATOM 2921 N N . GLN A 1 379 ? 13.289 -12.906 -21.562 1 96.06 379 GLN A N 1
ATOM 2922 C CA . GLN A 1 379 ? 12.93 -11.688 -20.844 1 96.06 379 GLN A CA 1
ATOM 2923 C C . GLN A 1 379 ? 11.438 -11.672 -20.5 1 96.06 379 GLN A C 1
ATOM 2925 O O . GLN A 1 379 ? 11.023 -10.992 -19.562 1 96.06 379 GLN A O 1
ATOM 2930 N N . GLU A 1 380 ? 10.641 -12.383 -21.266 1 95.56 380 GLU A N 1
ATOM 2931 C CA . GLU A 1 380 ? 9.188 -12.352 -21.094 1 95.56 380 GLU A CA 1
ATOM 2932 C C . GLU A 1 380 ? 8.703 -13.57 -20.312 1 95.56 380 GLU A C 1
ATOM 2934 O O . GLU A 1 380 ? 9.328 -14.625 -20.344 1 95.56 380 GLU A O 1
ATOM 2939 N N . GLU A 1 381 ? 7.664 -13.375 -19.594 1 95.88 381 GLU A N 1
ATOM 2940 C CA . GLU A 1 381 ? 7.012 -14.508 -18.938 1 95.88 381 GLU A CA 1
ATOM 2941 C C . GLU A 1 381 ? 6.426 -15.477 -19.953 1 95.88 381 GLU A C 1
ATOM 2943 O O . GLU A 1 381 ? 5.609 -15.078 -20.797 1 95.88 381 GLU A O 1
ATOM 2948 N N . LEU A 1 382 ? 6.898 -16.688 -19.938 1 96.5 382 LEU A N 1
ATOM 2949 C CA . LEU A 1 382 ? 6.324 -17.75 -20.75 1 96.5 382 LEU A CA 1
ATOM 2950 C C . LEU A 1 382 ? 5.266 -18.531 -19.984 1 96.5 382 LEU A C 1
ATOM 2952 O O . LEU A 1 382 ? 5.594 -19.406 -19.188 1 96.5 382 LEU A O 1
ATOM 2956 N N . PHE A 1 383 ? 4.066 -18.328 -20.25 1 97.12 383 PHE A N 1
ATOM 2957 C CA . PHE A 1 383 ? 2.951 -18.906 -19.516 1 97.12 383 PHE A CA 1
ATOM 2958 C C . PHE A 1 383 ? 2.52 -20.219 -20.141 1 97.12 383 PHE A C 1
ATOM 2960 O O . PHE A 1 383 ? 1.369 -20.375 -20.562 1 97.12 383 PHE A O 1
ATOM 2967 N N . GLY A 1 384 ? 3.393 -21.188 -20.219 1 98.12 384 GLY A N 1
ATOM 2968 C CA . GLY A 1 384 ? 3.23 -22.484 -20.828 1 98.12 384 GLY A CA 1
ATOM 2969 C C . GLY A 1 384 ? 4.453 -23.375 -20.688 1 98.12 384 GLY A C 1
ATOM 2970 O O . GLY A 1 384 ? 5.395 -23.031 -19.969 1 98.12 384 GLY A O 1
ATOM 2971 N N . PRO A 1 385 ? 4.438 -24.562 -21.297 1 98.56 385 PRO A N 1
ATOM 2972 C CA . PRO A 1 385 ? 5.492 -25.547 -21.078 1 98.56 385 PRO A CA 1
ATOM 2973 C C . PRO A 1 385 ? 6.707 -25.328 -21.984 1 98.56 385 PRO A C 1
ATOM 2975 O O . PRO A 1 385 ? 7.117 -26.25 -22.703 1 98.56 385 PRO A O 1
ATOM 2978 N N . VAL A 1 386 ? 7.301 -24.141 -21.891 1 98.56 386 VAL A N 1
ATOM 2979 C CA . VAL A 1 386 ? 8.484 -23.719 -22.641 1 98.56 386 VAL A CA 1
ATOM 2980 C C . VAL A 1 386 ? 9.539 -23.172 -21.672 1 98.56 386 VAL A C 1
ATOM 2982 O O . VAL A 1 386 ? 9.211 -22.422 -20.75 1 98.56 386 VAL A O 1
ATOM 2985 N N . VAL A 1 387 ? 10.812 -23.578 -21.875 1 98.12 387 VAL A N 1
ATOM 2986 C CA . VAL A 1 387 ? 11.836 -23.125 -20.938 1 98.12 387 VAL A CA 1
ATOM 2987 C C . VAL A 1 387 ? 13.156 -22.922 -21.672 1 98.12 387 VAL A C 1
ATOM 2989 O O . VAL A 1 387 ? 13.422 -23.609 -22.672 1 98.12 387 VAL A O 1
ATOM 2992 N N . CYS A 1 388 ? 13.898 -21.953 -21.188 1 97.44 388 CYS A N 1
ATOM 2993 C CA . CYS A 1 388 ? 15.258 -21.719 -21.656 1 97.44 388 CYS A CA 1
ATOM 2994 C C . CYS A 1 388 ? 16.281 -22.219 -20.641 1 97.44 388 CYS A C 1
ATOM 2996 O O . CYS A 1 388 ? 16.125 -22 -19.438 1 97.44 388 CYS A O 1
ATOM 2998 N N . VAL A 1 389 ? 17.281 -22.922 -21.141 1 98.25 389 VAL A N 1
ATOM 2999 C CA . VAL A 1 389 ? 18.406 -23.328 -20.312 1 98.25 389 VAL A CA 1
ATOM 3000 C C . VAL A 1 389 ? 19.656 -22.562 -20.75 1 98.25 389 VAL A C 1
ATOM 3002 O O . VAL A 1 389 ? 20.062 -22.625 -21.906 1 98.25 389 VAL A O 1
ATOM 3005 N N . ILE A 1 390 ? 20.234 -21.828 -19.859 1 97.75 390 ILE A N 1
ATOM 3006 C CA . ILE A 1 390 ? 21.312 -20.906 -20.156 1 97.75 390 ILE A CA 1
ATOM 3007 C C . ILE A 1 390 ? 22.5 -21.188 -19.234 1 97.75 390 ILE A C 1
ATOM 3009 O O . ILE A 1 390 ? 22.344 -21.297 -18.031 1 97.75 390 ILE A O 1
ATOM 3013 N N . PRO A 1 391 ? 23.719 -21.359 -19.797 1 97.88 391 PRO A N 1
ATOM 3014 C CA . PRO A 1 391 ? 24.891 -21.594 -18.938 1 97.88 391 PRO A CA 1
ATOM 3015 C C . PRO A 1 391 ? 25.422 -20.312 -18.297 1 97.88 391 PRO A C 1
ATOM 3017 O O . PRO A 1 391 ? 25.172 -19.219 -18.812 1 97.88 391 PRO A O 1
ATOM 3020 N N . PHE A 1 392 ? 26.031 -20.391 -17.172 1 97.69 392 PHE A N 1
ATOM 3021 C CA . PHE A 1 392 ? 26.812 -19.312 -16.562 1 97.69 392 PHE A CA 1
ATOM 3022 C C . PHE A 1 392 ? 28.156 -19.844 -16.047 1 97.69 392 PHE A C 1
ATOM 3024 O O . PHE A 1 392 ? 28.312 -21.047 -15.859 1 97.69 392 PHE A O 1
ATOM 3031 N N . ASP A 1 393 ? 29.109 -18.922 -15.836 1 98.12 393 ASP A N 1
ATOM 3032 C CA . ASP A 1 393 ? 30.469 -19.328 -15.461 1 98.12 393 ASP A CA 1
ATOM 3033 C C . ASP A 1 393 ? 30.734 -19.047 -13.984 1 98.12 393 ASP A C 1
ATOM 3035 O O . ASP A 1 393 ? 31.328 -19.875 -13.297 1 98.12 393 ASP A O 1
ATOM 3039 N N . THR A 1 394 ? 30.344 -17.859 -13.516 1 98.19 394 THR A N 1
ATOM 3040 C CA . THR A 1 394 ? 30.672 -17.453 -12.156 1 98.19 394 THR A CA 1
ATOM 3041 C C . THR A 1 394 ? 29.406 -17.125 -11.367 1 98.19 394 THR A C 1
ATOM 3043 O O . THR A 1 394 ? 28.344 -16.922 -11.945 1 98.19 394 THR A O 1
ATOM 3046 N N . GLU A 1 395 ? 29.578 -17.188 -10.07 1 98.12 395 GLU A N 1
ATOM 3047 C CA . GLU A 1 395 ? 28.484 -16.797 -9.172 1 98.12 395 GLU A CA 1
ATOM 3048 C C . GLU A 1 395 ? 28 -15.391 -9.477 1 98.12 395 GLU A C 1
ATOM 3050 O O . GLU A 1 395 ? 26.781 -15.141 -9.492 1 98.12 395 GLU A O 1
ATOM 3055 N N . GLU A 1 396 ? 28.859 -14.453 -9.719 1 98.19 396 GLU A N 1
ATOM 3056 C CA . GLU A 1 396 ? 28.516 -13.07 -10.031 1 98.19 396 GLU A CA 1
ATOM 3057 C C . GLU A 1 396 ? 27.703 -12.984 -11.312 1 98.19 396 GLU A C 1
ATOM 3059 O O . GLU A 1 396 ? 26.734 -12.227 -11.391 1 98.19 396 GLU A O 1
ATOM 3064 N N . GLU A 1 397 ? 28.125 -13.727 -12.242 1 97.75 397 GLU A N 1
ATOM 3065 C CA . GLU A 1 397 ? 27.406 -13.758 -13.508 1 97.75 397 GLU A CA 1
ATOM 3066 C C . GLU A 1 397 ? 25.984 -14.312 -13.312 1 97.75 397 GLU A C 1
ATOM 3068 O O . GLU A 1 397 ? 25.031 -13.797 -13.906 1 97.75 397 GLU A O 1
ATOM 3073 N N . ALA A 1 398 ? 25.844 -15.375 -12.516 1 97.81 398 ALA A N 1
ATOM 3074 C CA . ALA A 1 398 ? 24.547 -15.969 -12.234 1 97.81 398 ALA A CA 1
ATOM 3075 C C . ALA A 1 398 ? 23.609 -14.953 -11.594 1 97.81 398 ALA A C 1
ATOM 3077 O O . ALA A 1 398 ? 22.438 -14.859 -11.984 1 97.81 398 ALA A O 1
ATOM 3078 N N . VAL A 1 399 ? 24.125 -14.211 -10.656 1 98.38 399 VAL A N 1
ATOM 3079 C CA . VAL A 1 399 ? 23.344 -13.203 -9.953 1 98.38 399 VAL A CA 1
ATOM 3080 C C . VAL A 1 399 ? 22.922 -12.109 -10.93 1 98.38 399 VAL A C 1
ATOM 3082 O O . VAL A 1 399 ? 21.766 -11.68 -10.922 1 98.38 399 VAL A O 1
ATOM 3085 N N . GLU A 1 400 ? 23.812 -11.656 -11.75 1 97.56 400 GLU A N 1
ATOM 3086 C CA . GLU A 1 400 ? 23.531 -10.625 -12.734 1 97.56 400 GLU A CA 1
ATOM 3087 C C . GLU A 1 400 ? 22.438 -11.078 -13.711 1 97.56 400 GLU A C 1
ATOM 3089 O O . GLU A 1 400 ? 21.516 -10.32 -14.016 1 97.56 400 GLU A O 1
ATOM 3094 N N . MET A 1 401 ? 22.562 -12.273 -14.172 1 96.94 401 MET A N 1
ATOM 3095 C CA . MET A 1 401 ? 21.609 -12.812 -15.133 1 96.94 401 MET A CA 1
ATOM 3096 C C . MET A 1 401 ? 20.234 -12.992 -14.492 1 96.94 401 MET A C 1
ATOM 3098 O O . MET A 1 401 ? 19.219 -12.688 -15.109 1 96.94 401 MET A O 1
ATOM 3102 N N . ALA A 1 402 ? 20.219 -13.492 -13.281 1 97.75 402 ALA A N 1
ATOM 3103 C CA . ALA A 1 402 ? 18.953 -13.672 -12.562 1 97.75 402 ALA A CA 1
ATOM 3104 C C . ALA A 1 402 ? 18.234 -12.344 -12.367 1 97.75 402 ALA A C 1
ATOM 3106 O O . ALA A 1 402 ? 17.016 -12.281 -12.438 1 97.75 402 ALA A O 1
ATOM 3107 N N . ASN A 1 403 ? 18.984 -11.273 -12.188 1 97.25 403 ASN A N 1
ATOM 3108 C CA . ASN A 1 403 ? 18.422 -9.961 -11.883 1 97.25 403 ASN A CA 1
ATOM 3109 C C . ASN A 1 403 ? 18.078 -9.188 -13.156 1 97.25 403 ASN A C 1
ATOM 3111 O O . ASN A 1 403 ? 17.375 -8.18 -13.109 1 97.25 403 ASN A O 1
ATOM 3115 N N . ASP A 1 404 ? 18.594 -9.688 -14.289 1 96.06 404 ASP A N 1
ATOM 3116 C CA . ASP A 1 404 ? 18.391 -8.992 -15.555 1 96.06 404 ASP A CA 1
ATOM 3117 C C . ASP A 1 404 ? 17 -9.266 -16.125 1 96.06 404 ASP A C 1
ATOM 3119 O O . ASP A 1 404 ? 16.859 -9.898 -17.172 1 96.06 404 ASP A O 1
ATOM 3123 N N . THR A 1 405 ? 16 -8.789 -15.477 1 96.38 405 THR A N 1
ATOM 3124 C CA . THR A 1 405 ? 14.594 -8.891 -15.82 1 96.38 405 THR A CA 1
ATOM 3125 C C . THR A 1 405 ? 13.781 -7.805 -15.109 1 96.38 405 THR A C 1
ATOM 3127 O O . THR A 1 405 ? 14.219 -7.281 -14.078 1 96.38 405 THR A O 1
ATOM 3130 N N . LYS A 1 406 ? 12.68 -7.402 -15.672 1 96.44 406 LYS A N 1
ATOM 3131 C CA . LYS A 1 406 ? 11.828 -6.418 -15.008 1 96.44 406 LYS A CA 1
ATOM 3132 C C . LYS A 1 406 ? 10.992 -7.066 -13.914 1 96.44 406 LYS A C 1
ATOM 3134 O O . LYS A 1 406 ? 10.367 -6.367 -13.109 1 96.44 406 LYS A O 1
ATOM 3139 N N . TYR A 1 407 ? 10.984 -8.375 -13.797 1 97.62 407 TYR A N 1
ATOM 3140 C CA . TYR A 1 407 ? 10.148 -9.102 -12.844 1 97.62 407 TYR A CA 1
ATOM 3141 C C . TYR A 1 407 ? 10.938 -9.438 -11.578 1 97.62 407 TYR A C 1
ATOM 3143 O O . TYR A 1 407 ? 12.172 -9.383 -11.578 1 97.62 407 TYR A O 1
ATOM 3151 N N . GLY A 1 408 ? 10.266 -9.727 -10.469 1 98.25 408 GLY A N 1
ATOM 3152 C CA . GLY A 1 408 ? 10.891 -10.102 -9.211 1 98.25 408 GLY A CA 1
ATOM 3153 C C . GLY A 1 408 ? 9.961 -10.883 -8.297 1 98.25 408 GLY A C 1
ATOM 3154 O O . GLY A 1 408 ? 9.805 -10.539 -7.121 1 98.25 408 GLY A O 1
ATOM 3155 N N . LEU A 1 409 ? 9.398 -12.008 -8.797 1 98.56 409 LEU A N 1
ATOM 3156 C CA . LEU A 1 409 ? 8.406 -12.742 -8.016 1 98.56 409 LEU A CA 1
ATOM 3157 C C . LEU A 1 409 ? 9.062 -13.867 -7.227 1 98.56 409 LEU A C 1
ATOM 3159 O O . LEU A 1 409 ? 9.172 -13.789 -6 1 98.56 409 LEU A O 1
ATOM 3163 N N . SER A 1 410 ? 9.641 -14.867 -7.93 1 98.75 410 SER A N 1
ATOM 3164 C CA . SER A 1 410 ? 10.148 -16.062 -7.281 1 98.75 410 SER A CA 1
ATOM 3165 C C . SER A 1 410 ? 11.461 -16.516 -7.914 1 98.75 410 SER A C 1
ATOM 3167 O O . SER A 1 410 ? 11.977 -15.867 -8.82 1 98.75 410 SER A O 1
ATOM 3169 N N . GLY A 1 411 ? 12.016 -17.609 -7.398 1 98.81 411 GLY A N 1
ATOM 3170 C CA . GLY A 1 411 ? 13.227 -18.25 -7.883 1 98.81 411 GLY A CA 1
ATOM 3171 C C . GLY A 1 411 ? 13.672 -19.422 -7.027 1 98.81 411 GLY A C 1
ATOM 3172 O O . GLY A 1 411 ? 13.039 -19.734 -6.012 1 98.81 411 GLY A O 1
ATOM 3173 N N . ALA A 1 412 ? 14.734 -20.047 -7.477 1 98.94 412 ALA A N 1
ATOM 3174 C CA . ALA A 1 412 ? 15.312 -21.141 -6.707 1 98.94 412 ALA A CA 1
ATOM 3175 C C . ALA A 1 412 ? 16.812 -21.266 -6.969 1 98.94 412 ALA A C 1
ATOM 3177 O O . ALA A 1 412 ? 17.297 -20.875 -8.039 1 98.94 412 ALA A O 1
ATOM 3178 N N . ILE A 1 413 ? 17.484 -21.781 -5.992 1 98.94 413 ILE A N 1
ATOM 3179 C CA . ILE A 1 413 ? 18.938 -22 -6.074 1 98.94 413 ILE A CA 1
ATOM 3180 C C . ILE A 1 413 ? 19.25 -23.422 -5.586 1 98.94 413 ILE A C 1
ATOM 3182 O O . ILE A 1 413 ? 18.797 -23.828 -4.52 1 98.94 413 ILE A O 1
ATOM 3186 N N . HIS A 1 414 ? 20.047 -24.125 -6.352 1 98.88 414 HIS A N 1
ATOM 3187 C CA . HIS A 1 414 ? 20.5 -25.453 -5.961 1 98.88 414 HIS A CA 1
ATOM 3188 C C . HIS A 1 414 ? 22.016 -25.5 -5.793 1 98.88 414 HIS A C 1
ATOM 3190 O O . HIS A 1 414 ? 22.75 -25.188 -6.73 1 98.88 414 HIS A O 1
ATOM 3196 N N . THR A 1 415 ? 22.484 -25.812 -4.695 1 98.75 415 THR A N 1
ATOM 3197 C CA . THR A 1 415 ? 23.891 -25.891 -4.309 1 98.75 415 THR A CA 1
ATOM 3198 C C . THR A 1 415 ? 24.062 -26.797 -3.08 1 98.75 415 THR A C 1
ATOM 3200 O O . THR A 1 415 ? 23.125 -26.938 -2.285 1 98.75 415 THR A O 1
ATOM 3203 N N . ALA A 1 416 ? 25.188 -27.438 -2.973 1 98.25 416 ALA A N 1
ATOM 3204 C CA . ALA A 1 416 ? 25.453 -28.297 -1.818 1 98.25 416 ALA A CA 1
ATOM 3205 C C . ALA A 1 416 ? 25.688 -27.453 -0.561 1 98.25 416 ALA A C 1
ATOM 3207 O O . ALA A 1 416 ? 25.406 -27.906 0.552 1 98.25 416 ALA A O 1
ATOM 3208 N N . ASN A 1 417 ? 26.203 -26.297 -0.694 1 98.06 417 ASN A N 1
ATOM 3209 C CA . ASN A 1 417 ? 26.453 -25.391 0.421 1 98.06 417 ASN A CA 1
ATOM 3210 C C . ASN A 1 417 ? 25.234 -24.5 0.689 1 98.06 417 ASN A C 1
ATOM 3212 O O . ASN A 1 417 ? 25.109 -23.406 0.113 1 98.06 417 ASN A O 1
ATOM 3216 N N . VAL A 1 418 ? 24.469 -24.875 1.634 1 97.44 418 VAL A N 1
ATOM 3217 C CA . VAL A 1 418 ? 23.156 -24.281 1.91 1 97.44 418 VAL A CA 1
ATOM 3218 C C . VAL A 1 418 ? 23.344 -22.797 2.238 1 97.44 418 VAL A C 1
ATOM 3220 O O . VAL A 1 418 ? 22.609 -21.938 1.707 1 97.44 418 VAL A O 1
ATOM 3223 N N . GLU A 1 419 ? 24.219 -22.453 3.098 1 97.75 419 GLU A N 1
ATOM 3224 C CA . GLU A 1 419 ? 24.359 -21.062 3.521 1 97.75 419 GLU A CA 1
ATOM 3225 C C . GLU A 1 419 ? 24.922 -20.203 2.398 1 97.75 419 GLU A C 1
ATOM 3227 O O . GLU A 1 419 ? 24.578 -19.016 2.281 1 97.75 419 GLU A O 1
ATOM 3232 N N . ARG A 1 420 ? 25.828 -20.812 1.553 1 98 420 ARG A N 1
ATOM 3233 C CA . ARG A 1 420 ? 26.203 -20.109 0.333 1 98 420 ARG A CA 1
ATOM 3234 C C . ARG A 1 420 ? 24.969 -19.797 -0.521 1 98 420 ARG A C 1
ATOM 3236 O O . ARG A 1 420 ? 24.844 -18.688 -1.055 1 98 420 ARG A O 1
ATOM 3243 N N . GLY A 1 421 ? 24.047 -20.781 -0.636 1 98.69 421 GLY A N 1
ATOM 3244 C CA . GLY A 1 421 ? 22.812 -20.562 -1.35 1 98.69 421 GLY A CA 1
ATOM 3245 C C . GLY A 1 421 ? 21.984 -19.422 -0.79 1 98.69 421 GLY A C 1
ATOM 3246 O O . GLY A 1 421 ? 21.422 -18.625 -1.545 1 98.69 421 GLY A O 1
ATOM 3247 N N . VAL A 1 422 ? 21.922 -19.312 0.519 1 98.75 422 VAL A N 1
ATOM 3248 C CA . VAL A 1 422 ? 21.172 -18.266 1.187 1 98.75 422 VAL A CA 1
ATOM 3249 C C . VAL A 1 422 ? 21.797 -16.906 0.891 1 98.75 422 VAL A C 1
ATOM 3251 O O . VAL A 1 422 ? 21.078 -15.938 0.625 1 98.75 422 VAL A O 1
ATOM 3254 N N . GLU A 1 423 ? 23.125 -16.812 0.928 1 98.31 423 GLU A N 1
ATOM 3255 C CA . GLU A 1 423 ? 23.812 -15.547 0.648 1 98.31 423 GLU A CA 1
ATOM 3256 C C . GLU A 1 423 ? 23.562 -15.102 -0.791 1 98.31 423 GLU A C 1
ATOM 3258 O O . GLU A 1 423 ? 23.422 -13.906 -1.057 1 98.31 423 GLU A O 1
ATOM 3263 N N . ILE A 1 424 ? 23.547 -16.047 -1.734 1 98.69 424 ILE A N 1
ATOM 3264 C CA . ILE A 1 424 ? 23.25 -15.734 -3.127 1 98.69 424 ILE A CA 1
ATOM 3265 C C . ILE A 1 424 ? 21.797 -15.281 -3.248 1 98.69 424 ILE A C 1
ATOM 3267 O O . ILE A 1 424 ? 21.484 -14.32 -3.953 1 98.69 424 ILE A O 1
ATOM 3271 N N . ALA A 1 425 ? 20.875 -15.984 -2.525 1 98.81 425 ALA A N 1
ATOM 3272 C CA . ALA A 1 425 ? 19.453 -15.664 -2.539 1 98.81 425 ALA A CA 1
ATOM 3273 C C . ALA A 1 425 ? 19.219 -14.219 -2.121 1 98.81 425 ALA A C 1
ATOM 3275 O O . ALA A 1 425 ? 18.375 -13.531 -2.697 1 98.81 425 ALA A O 1
ATOM 3276 N N . LYS A 1 426 ? 19.953 -13.758 -1.152 1 97.56 426 LYS A N 1
ATOM 3277 C CA . LYS A 1 426 ? 19.797 -12.398 -0.643 1 97.56 426 LYS A CA 1
ATOM 3278 C C . LYS A 1 426 ? 20.141 -11.367 -1.716 1 97.56 426 LYS A C 1
ATOM 3280 O O . LYS A 1 426 ? 19.656 -10.242 -1.682 1 97.56 426 LYS A O 1
ATOM 3285 N N . ARG A 1 427 ? 20.953 -11.781 -2.705 1 97.06 427 ARG A N 1
ATOM 3286 C CA . ARG A 1 427 ? 21.422 -10.859 -3.734 1 97.06 427 ARG A CA 1
ATOM 3287 C C . ARG A 1 427 ? 20.5 -10.852 -4.938 1 97.06 427 ARG A C 1
ATOM 3289 O O . ARG A 1 427 ? 20.594 -9.984 -5.809 1 97.06 427 ARG A O 1
ATOM 3296 N N . ILE A 1 428 ? 19.578 -11.82 -5.023 1 98.31 428 ILE A N 1
ATOM 3297 C CA . ILE A 1 428 ? 18.641 -11.883 -6.137 1 98.31 428 ILE A CA 1
ATOM 3298 C C . ILE A 1 428 ? 17.422 -10.992 -5.848 1 98.31 428 ILE A C 1
ATOM 3300 O O . ILE A 1 428 ? 16.859 -11.055 -4.758 1 98.31 428 ILE A O 1
ATOM 3304 N N . GLN A 1 429 ? 17.031 -10.125 -6.781 1 97.31 429 GLN A N 1
ATOM 3305 C CA . GLN A 1 429 ? 15.992 -9.125 -6.59 1 97.31 429 GLN A CA 1
ATOM 3306 C C . GLN A 1 429 ? 14.609 -9.719 -6.848 1 97.31 429 GLN A C 1
ATOM 3308 O O . GLN A 1 429 ? 13.992 -9.453 -7.883 1 97.31 429 GLN A O 1
ATOM 3313 N N . THR A 1 430 ? 14.109 -10.477 -5.914 1 98.31 430 THR A N 1
ATOM 3314 C CA . THR A 1 430 ? 12.797 -11.109 -5.934 1 98.31 430 THR A CA 1
ATOM 3315 C C . THR A 1 430 ? 12.125 -11.016 -4.562 1 98.31 430 THR A C 1
ATOM 3317 O O . THR A 1 430 ? 12.797 -10.758 -3.559 1 98.31 430 THR A O 1
ATOM 3320 N N . GLY A 1 431 ? 10.828 -11.195 -4.559 1 98.56 431 GLY A N 1
ATOM 3321 C CA . GLY A 1 431 ? 10.117 -11.258 -3.293 1 98.56 431 GLY A CA 1
ATOM 3322 C C . GLY A 1 431 ? 10.312 -12.578 -2.568 1 98.56 431 GLY A C 1
ATOM 3323 O O . GLY A 1 431 ? 10.266 -12.633 -1.338 1 98.56 431 GLY A O 1
ATOM 3324 N N . MET A 1 432 ? 10.523 -13.648 -3.375 1 98.81 432 MET A N 1
ATOM 3325 C CA . MET A 1 432 ? 10.711 -14.984 -2.82 1 98.81 432 MET A CA 1
ATOM 3326 C C . MET A 1 432 ? 11.781 -15.75 -3.586 1 98.81 432 MET A C 1
ATOM 3328 O O . MET A 1 432 ? 11.891 -15.625 -4.809 1 98.81 432 MET A O 1
ATOM 3332 N N . ILE A 1 433 ? 12.484 -16.562 -2.898 1 98.88 433 ILE A N 1
ATOM 3333 C CA . ILE A 1 433 ? 13.461 -17.438 -3.531 1 98.88 433 ILE A CA 1
ATOM 3334 C C . ILE A 1 433 ? 13.781 -18.609 -2.607 1 98.88 433 ILE A C 1
ATOM 3336 O O . ILE A 1 433 ? 13.82 -18.453 -1.385 1 98.88 433 ILE A O 1
ATOM 3340 N N . HIS A 1 434 ? 14.023 -19.781 -3.168 1 98.94 434 HIS A N 1
ATOM 3341 C CA . HIS A 1 434 ? 14.039 -21 -2.379 1 98.94 434 HIS A CA 1
ATOM 3342 C C . HIS A 1 434 ? 15.305 -21.828 -2.652 1 98.94 434 HIS A C 1
ATOM 3344 O O . HIS A 1 434 ? 15.594 -22.156 -3.805 1 98.94 434 HIS A O 1
ATOM 3350 N N . VAL A 1 435 ? 16.016 -22.156 -1.613 1 98.88 435 VAL A N 1
ATOM 3351 C CA . VAL A 1 435 ? 17.281 -22.891 -1.723 1 98.88 435 VAL A CA 1
ATOM 3352 C C . VAL A 1 435 ? 17.016 -24.391 -1.66 1 98.88 435 VAL A C 1
ATOM 3354 O O . VAL A 1 435 ? 16.391 -24.875 -0.709 1 98.88 435 VAL A O 1
ATOM 3357 N N . ASN A 1 436 ? 17.469 -25.109 -2.695 1 98.81 436 ASN A N 1
ATOM 3358 C CA . ASN A 1 436 ? 17.344 -26.547 -2.838 1 98.81 436 ASN A CA 1
ATOM 3359 C C . ASN A 1 436 ? 15.883 -26.984 -2.807 1 98.81 436 ASN A C 1
ATOM 3361 O O . ASN A 1 436 ? 15.516 -27.922 -2.086 1 98.81 436 ASN A O 1
ATOM 3365 N N . ASP A 1 437 ? 15.102 -26.266 -3.568 1 98.62 437 ASP A N 1
ATOM 3366 C CA . ASP A 1 437 ? 13.664 -26.484 -3.67 1 98.62 437 ASP A CA 1
ATOM 3367 C C . ASP A 1 437 ? 13.133 -26.016 -5.023 1 98.62 437 ASP A C 1
ATOM 3369 O O . ASP A 1 437 ? 13.906 -25.781 -5.953 1 98.62 437 ASP A O 1
ATOM 3373 N N . ILE A 1 438 ? 11.836 -25.953 -5.16 1 98.62 438 ILE A N 1
ATOM 3374 C CA . ILE A 1 438 ? 11.172 -25.547 -6.395 1 98.62 438 ILE A CA 1
ATOM 3375 C C . ILE A 1 438 ? 10.844 -24.062 -6.332 1 98.62 438 ILE A C 1
ATOM 3377 O O . ILE A 1 438 ? 10.867 -23.453 -5.254 1 98.62 438 ILE A O 1
ATOM 3381 N N . THR A 1 439 ? 10.539 -23.469 -7.52 1 98.75 439 THR A N 1
ATOM 3382 C CA . THR A 1 439 ? 10.18 -22.062 -7.578 1 98.75 439 THR A CA 1
ATOM 3383 C C . THR A 1 439 ? 8.727 -21.844 -7.16 1 98.75 439 THR A C 1
ATOM 3385 O O . THR A 1 439 ? 8.32 -20.734 -6.832 1 98.75 439 THR A O 1
ATOM 3388 N N . ILE A 1 440 ? 7.898 -22.844 -7.168 1 98.44 440 ILE A N 1
ATOM 3389 C CA . ILE A 1 440 ? 6.469 -22.766 -6.891 1 98.44 440 ILE A CA 1
ATOM 3390 C C . ILE A 1 440 ? 6.215 -23.047 -5.41 1 98.44 440 ILE A C 1
ATOM 3392 O O . ILE A 1 440 ? 6.023 -24.203 -5.016 1 98.44 440 ILE A O 1
ATOM 3396 N N . ASN A 1 441 ? 6.266 -22.047 -4.652 1 98.12 441 ASN A N 1
ATOM 3397 C CA . ASN A 1 441 ? 5.984 -22.172 -3.225 1 98.12 441 ASN A CA 1
ATOM 3398 C C . ASN A 1 441 ? 4.957 -21.141 -2.762 1 98.12 441 ASN A C 1
ATOM 3400 O O . ASN A 1 441 ? 4.98 -19.984 -3.207 1 98.12 441 ASN A O 1
ATOM 3404 N N . ASP A 1 442 ? 4.031 -21.547 -2.006 1 98.19 442 ASP A N 1
ATOM 3405 C CA . ASP A 1 442 ? 3.029 -20.719 -1.333 1 98.19 442 ASP A CA 1
ATOM 3406 C C . ASP A 1 442 ? 2.611 -21.344 -0.003 1 98.19 442 ASP A C 1
ATOM 3408 O O . ASP A 1 442 ? 2.066 -22.453 0.027 1 98.19 442 ASP A O 1
ATOM 3412 N N . GLU A 1 443 ? 2.922 -20.766 1.029 1 98.12 443 GLU A N 1
ATOM 3413 C CA . GLU A 1 443 ? 2.551 -21.25 2.357 1 98.12 443 GLU A CA 1
ATOM 3414 C C . GLU A 1 443 ? 1.667 -20.25 3.082 1 98.12 443 GLU A C 1
ATOM 3416 O O . GLU A 1 443 ? 1.932 -19.047 3.045 1 98.12 443 GLU A O 1
ATOM 3421 N N . PRO A 1 444 ? 0.621 -20.672 3.715 1 97.94 444 PRO A N 1
ATOM 3422 C CA . PRO A 1 444 ? -0.44 -19.781 4.207 1 97.94 444 PRO A CA 1
ATOM 3423 C C . PRO A 1 444 ? 0.061 -18.781 5.238 1 97.94 444 PRO A C 1
ATOM 3425 O O . PRO A 1 444 ? -0.572 -17.75 5.453 1 97.94 444 PRO A O 1
ATOM 3428 N N . ILE A 1 445 ? 1.271 -19.031 5.883 1 98 445 ILE A N 1
ATOM 3429 C CA . ILE A 1 445 ? 1.652 -18.188 7.008 1 98 445 ILE A CA 1
ATOM 3430 C C . ILE A 1 445 ? 2.889 -17.375 6.645 1 98 445 ILE A C 1
ATOM 3432 O O . ILE A 1 445 ? 3.475 -16.703 7.504 1 98 445 ILE A O 1
ATOM 3436 N N . VAL A 1 446 ? 3.389 -17.453 5.363 1 98.56 446 VAL A N 1
ATOM 3437 C CA . VAL A 1 446 ? 4.617 -16.766 4.98 1 98.56 446 VAL A CA 1
ATOM 3438 C C . VAL A 1 446 ? 4.309 -15.688 3.941 1 98.56 446 VAL A C 1
ATOM 3440 O O . VAL A 1 446 ? 3.551 -15.93 2.998 1 98.56 446 VAL A O 1
ATOM 3443 N N . ALA A 1 447 ? 4.898 -14.562 4.094 1 98.5 447 ALA A N 1
ATOM 3444 C CA . ALA A 1 447 ? 4.637 -13.414 3.225 1 98.5 447 ALA A CA 1
ATOM 3445 C C . ALA A 1 447 ? 4.871 -13.773 1.76 1 98.5 447 ALA A C 1
ATOM 3447 O O . ALA A 1 447 ? 5.988 -14.125 1.369 1 98.5 447 ALA A O 1
ATOM 3448 N N . PHE A 1 448 ? 3.799 -13.711 1.01 1 98.62 448 PHE A N 1
ATOM 3449 C CA . PHE A 1 448 ? 3.832 -14 -0.418 1 98.62 448 PHE A CA 1
ATOM 3450 C C . PHE A 1 448 ? 3.729 -12.727 -1.239 1 98.62 448 PHE A C 1
ATOM 3452 O O . PHE A 1 448 ? 2.871 -11.875 -0.974 1 98.62 448 PHE A O 1
ATOM 3459 N N . GLY A 1 449 ? 4.559 -12.539 -2.248 1 97.44 449 GLY A N 1
ATOM 3460 C CA . GLY A 1 449 ? 4.449 -11.422 -3.168 1 97.44 449 GLY A CA 1
ATOM 3461 C C . GLY A 1 449 ? 5.754 -11.094 -3.869 1 97.44 449 GLY A C 1
ATOM 3462 O O . GLY A 1 449 ? 6.805 -11.648 -3.531 1 97.44 449 GLY A O 1
ATOM 3463 N N . GLY A 1 450 ? 5.684 -10.273 -4.863 1 96.62 450 GLY A N 1
ATOM 3464 C CA . GLY A 1 450 ? 6.832 -9.992 -5.711 1 96.62 450 GLY A CA 1
ATOM 3465 C C . GLY A 1 450 ? 7.355 -8.578 -5.559 1 96.62 450 GLY A C 1
ATOM 3466 O O . GLY A 1 450 ? 6.824 -7.793 -4.766 1 96.62 450 GLY A O 1
ATOM 3467 N N . GLU A 1 451 ? 8.469 -8.32 -6.23 1 96.94 451 GLU A N 1
ATOM 3468 C CA . GLU A 1 451 ? 9.125 -7.023 -6.379 1 96.94 451 GLU A CA 1
ATOM 3469 C C . GLU A 1 451 ? 9.102 -6.562 -7.832 1 96.94 451 GLU A C 1
ATOM 3471 O O . GLU A 1 451 ? 8.711 -7.316 -8.727 1 96.94 451 GLU A O 1
ATOM 3476 N N . LYS A 1 452 ? 9.5 -5.316 -8.055 1 96.94 452 LYS A N 1
ATOM 3477 C CA . LYS A 1 452 ? 9.57 -4.766 -9.406 1 96.94 452 LYS A CA 1
ATOM 3478 C C . LYS A 1 452 ? 8.211 -4.855 -10.102 1 96.94 452 LYS A C 1
ATOM 3480 O O . LYS A 1 452 ? 7.199 -4.406 -9.555 1 96.94 452 LYS A O 1
ATOM 3485 N N . HIS A 1 453 ? 8.203 -5.43 -11.289 1 97.62 453 HIS A N 1
ATOM 3486 C CA . HIS A 1 453 ? 6.965 -5.453 -12.062 1 97.62 453 HIS A CA 1
ATOM 3487 C C . HIS A 1 453 ? 6.105 -6.656 -11.688 1 97.62 453 HIS A C 1
ATOM 3489 O O . HIS A 1 453 ? 5.086 -6.918 -12.336 1 97.62 453 HIS A O 1
ATOM 3495 N N . SER A 1 454 ? 6.48 -7.344 -10.594 1 98.19 454 SER A N 1
ATOM 3496 C CA . SER A 1 454 ? 5.73 -8.531 -10.188 1 98.19 454 SER A CA 1
ATOM 3497 C C . SER A 1 454 ? 4.672 -8.18 -9.141 1 98.19 454 SER A C 1
ATOM 3499 O O . SER A 1 454 ? 3.93 -9.055 -8.695 1 98.19 454 SER A O 1
ATOM 3501 N N . GLY A 1 455 ? 4.621 -6.906 -8.75 1 96.81 455 GLY A N 1
ATOM 3502 C CA . GLY A 1 455 ? 3.418 -6.559 -8.016 1 96.81 455 GLY A CA 1
ATOM 3503 C C . GLY A 1 455 ? 3.682 -5.633 -6.84 1 96.81 455 GLY A C 1
ATOM 3504 O O . GLY A 1 455 ? 4.754 -5.035 -6.742 1 96.81 455 GLY A O 1
ATOM 3505 N N . LEU A 1 456 ? 2.615 -5.395 -6.016 1 97.69 456 LEU A N 1
ATOM 3506 C CA . LEU A 1 456 ? 2.584 -4.562 -4.82 1 97.69 456 LEU A CA 1
ATOM 3507 C C . LEU A 1 456 ? 1.789 -5.238 -3.707 1 97.69 456 LEU A C 1
ATOM 3509 O O . LEU A 1 456 ? 0.675 -5.715 -3.934 1 97.69 456 LEU A O 1
ATOM 3513 N N . GLY A 1 457 ? 2.418 -5.285 -2.473 1 96.94 457 GLY A N 1
ATOM 3514 C CA . GLY A 1 457 ? 1.76 -5.906 -1.334 1 96.94 457 GLY A CA 1
ATOM 3515 C C . GLY A 1 457 ? 2.238 -7.32 -1.064 1 96.94 457 GLY A C 1
ATOM 3516 O O . GLY A 1 457 ? 2.883 -7.934 -1.916 1 96.94 457 GLY A O 1
ATOM 3517 N N . ARG A 1 458 ? 2.023 -7.773 0.092 1 98.38 458 ARG A N 1
ATOM 3518 C CA . ARG A 1 458 ? 2.301 -9.141 0.511 1 98.38 458 ARG A CA 1
ATOM 3519 C C . ARG A 1 458 ? 1.055 -9.805 1.089 1 98.38 458 ARG A C 1
ATOM 3521 O O . ARG A 1 458 ? 0.304 -9.18 1.839 1 98.38 458 ARG A O 1
ATOM 3528 N N . LEU A 1 459 ? 0.817 -10.961 0.704 1 98.25 459 LEU A N 1
ATOM 3529 C CA . LEU A 1 459 ? -0.32 -11.719 1.213 1 98.25 459 LEU A CA 1
ATOM 3530 C C . LEU A 1 459 ? 0.15 -12.93 2.021 1 98.25 459 LEU A C 1
ATOM 3532 O O . LEU A 1 459 ? 1.354 -13.148 2.174 1 98.25 459 LEU A O 1
ATOM 3536 N N . ASN A 1 460 ? -0.777 -13.617 2.627 1 98.5 460 ASN A N 1
ATOM 3537 C CA . ASN A 1 460 ? -0.622 -14.781 3.496 1 98.5 460 ASN A CA 1
ATOM 3538 C C . ASN A 1 460 ? -0.309 -14.367 4.93 1 98.5 460 ASN A C 1
ATOM 3540 O O . ASN A 1 460 ? 0.25 -13.297 5.168 1 98.5 460 ASN A O 1
ATOM 3544 N N . GLY A 1 461 ? -0.756 -15.18 5.855 1 97.81 461 GLY A N 1
ATOM 3545 C CA . GLY A 1 461 ? -0.452 -14.984 7.262 1 97.81 461 GLY A CA 1
ATOM 3546 C C . GLY A 1 461 ? -0.841 -13.609 7.77 1 97.81 461 GLY A C 1
ATOM 3547 O O . GLY A 1 461 ? -1.909 -13.094 7.43 1 97.81 461 GLY A O 1
ATOM 3548 N N . GLU A 1 462 ? -0.041 -13.062 8.625 1 97.38 462 GLU A N 1
ATOM 3549 C CA . GLU A 1 462 ? -0.346 -11.773 9.234 1 97.38 462 GLU A CA 1
ATOM 3550 C C . GLU A 1 462 ? -0.263 -10.648 8.211 1 97.38 462 GLU A C 1
ATOM 3552 O O . GLU A 1 462 ? -0.881 -9.594 8.391 1 97.38 462 GLU A O 1
ATOM 3557 N N . TRP A 1 463 ? 0.447 -10.844 7.145 1 98.38 463 TRP A N 1
ATOM 3558 C CA . TRP A 1 463 ? 0.586 -9.805 6.125 1 98.38 463 TRP A CA 1
ATOM 3559 C C . TRP A 1 463 ? -0.721 -9.617 5.359 1 98.38 463 TRP A C 1
ATOM 3561 O O . TRP A 1 463 ? -1.06 -8.5 4.969 1 98.38 463 TRP A O 1
ATOM 3571 N N . SER A 1 464 ? -1.502 -10.711 5.184 1 98.69 464 SER A N 1
ATOM 3572 C CA . SER A 1 464 ? -2.85 -10.555 4.645 1 98.69 464 SER A CA 1
ATOM 3573 C C . SER A 1 464 ? -3.736 -9.758 5.594 1 98.69 464 SER A C 1
ATOM 3575 O O . SER A 1 464 ? -4.523 -8.914 5.156 1 98.69 464 SER A O 1
ATOM 3577 N N . LEU A 1 465 ? -3.615 -10.109 6.891 1 98.5 465 LEU A N 1
ATOM 3578 C CA . LEU A 1 465 ? -4.406 -9.375 7.875 1 98.5 465 LEU A CA 1
ATOM 3579 C C . LEU A 1 465 ? -4.098 -7.883 7.82 1 98.5 465 LEU A C 1
ATOM 3581 O O . LEU A 1 465 ? -5.012 -7.055 7.867 1 98.5 465 LEU A O 1
ATOM 3585 N N . GLU A 1 466 ? -2.844 -7.582 7.672 1 97.88 466 GLU A N 1
ATOM 3586 C CA . GLU A 1 466 ? -2.426 -6.188 7.551 1 97.88 466 GLU A CA 1
ATOM 3587 C C . GLU A 1 466 ? -2.998 -5.547 6.293 1 97.88 466 GLU A C 1
ATOM 3589 O O . GLU A 1 466 ? -3.508 -4.426 6.336 1 97.88 466 GLU A O 1
ATOM 3594 N N . GLU A 1 467 ? -2.941 -6.262 5.199 1 98.44 467 GLU A N 1
ATOM 3595 C CA . GLU A 1 467 ? -3.355 -5.707 3.914 1 98.44 467 GLU A CA 1
ATOM 3596 C C . GLU A 1 467 ? -4.867 -5.504 3.861 1 98.44 467 GLU A C 1
ATOM 3598 O O . GLU A 1 467 ? -5.352 -4.578 3.207 1 98.44 467 GLU A O 1
ATOM 3603 N N . PHE A 1 468 ? -5.676 -6.328 4.609 1 98.69 468 PHE A N 1
ATOM 3604 C CA . PHE A 1 468 ? -7.125 -6.289 4.465 1 98.69 468 PHE A CA 1
ATOM 3605 C C . PHE A 1 468 ? -7.762 -5.547 5.637 1 98.69 468 PHE A C 1
ATOM 3607 O O . PHE A 1 468 ? -8.969 -5.637 5.852 1 98.69 468 PHE A O 1
ATOM 3614 N N . THR A 1 469 ? -6.957 -4.836 6.418 1 98.19 469 THR A N 1
ATOM 3615 C CA . THR A 1 469 ? -7.445 -3.988 7.5 1 98.19 469 THR A CA 1
ATOM 3616 C C . THR A 1 469 ? -6.816 -2.6 7.422 1 98.19 469 THR A C 1
ATOM 3618 O O . THR A 1 469 ? -5.992 -2.332 6.543 1 98.19 469 THR A O 1
ATOM 3621 N N . THR A 1 470 ? -7.301 -1.722 8.203 1 97.88 470 THR A N 1
ATOM 3622 C CA . THR A 1 470 ? -6.715 -0.404 8.43 1 97.88 470 THR A CA 1
ATOM 3623 C C . THR A 1 470 ? -6.66 -0.08 9.914 1 97.88 470 THR A C 1
ATOM 3625 O O . THR A 1 470 ? -6.992 -0.922 10.75 1 97.88 470 THR A O 1
ATOM 3628 N N . LEU A 1 471 ? -6.059 1.066 10.234 1 98.38 471 LEU A N 1
ATOM 3629 C CA . LEU A 1 471 ? -5.84 1.449 11.625 1 98.38 471 LEU A CA 1
ATOM 3630 C C . LEU A 1 471 ? -6.555 2.756 11.945 1 98.38 471 LEU A C 1
ATOM 3632 O O . LEU A 1 471 ? -6.605 3.664 11.117 1 98.38 471 LEU A O 1
ATOM 3636 N N . LYS A 1 472 ? -7.141 2.871 13.102 1 98.5 472 LYS A N 1
ATOM 3637 C CA . LYS A 1 472 ? -7.734 4.098 13.625 1 98.5 472 LYS A CA 1
ATOM 3638 C C . LYS A 1 472 ? -7.105 4.492 14.961 1 98.5 472 LYS A C 1
ATOM 3640 O O . LYS A 1 472 ? -7.168 3.734 15.93 1 98.5 472 LYS A O 1
ATOM 3645 N N . TRP A 1 473 ? -6.477 5.598 15.008 1 98.88 473 TRP A N 1
ATOM 3646 C CA . TRP A 1 473 ? -5.906 6.156 16.234 1 98.88 473 TRP A CA 1
ATOM 3647 C C . TRP A 1 473 ? -6.938 6.992 16.984 1 98.88 473 TRP A C 1
ATOM 3649 O O . TRP A 1 473 ? -7.309 8.078 16.531 1 98.88 473 TRP A O 1
ATOM 3659 N N . VAL A 1 474 ? -7.395 6.516 18.062 1 98.88 474 VAL A N 1
ATOM 3660 C CA . VAL A 1 474 ? -8.234 7.262 18.984 1 98.88 474 VAL A CA 1
ATOM 3661 C C . VAL A 1 474 ? -7.453 7.57 20.266 1 98.88 474 VAL A C 1
ATOM 3663 O O . VAL A 1 474 ? -7.082 6.66 21.016 1 98.88 474 VAL A O 1
ATOM 3666 N N . SER A 1 475 ? -7.199 8.797 20.484 1 98.69 475 SER A N 1
ATOM 3667 C CA . SER A 1 475 ? -6.559 9.125 21.766 1 98.69 475 SER A CA 1
ATOM 3668 C C . SER A 1 475 ? -7.555 9.742 22.734 1 98.69 475 SER A C 1
ATOM 3670 O O . SER A 1 475 ? -8.578 10.281 22.328 1 98.69 475 SER A O 1
ATOM 3672 N N . VAL A 1 476 ? -7.277 9.547 24 1 98.38 476 VAL A N 1
ATOM 3673 C CA . VAL A 1 476 ? -8.078 10.102 25.078 1 98.38 476 VAL A CA 1
ATOM 3674 C C . VAL A 1 476 ? -7.195 10.969 25.984 1 98.38 476 VAL A C 1
ATOM 3676 O O . VAL A 1 476 ? -6.172 10.508 26.5 1 98.38 476 VAL A O 1
ATOM 3679 N N . HIS A 1 477 ? -7.57 12.18 26.078 1 98.06 477 HIS A N 1
ATOM 3680 C CA . HIS A 1 477 ? -6.887 13.062 27.031 1 98.06 477 HIS A CA 1
ATOM 3681 C C . HIS A 1 477 ? -7.652 13.156 28.344 1 98.06 477 HIS A C 1
ATOM 3683 O O . HIS A 1 477 ? -8.758 13.695 28.375 1 98.06 477 HIS A O 1
ATOM 3689 N N . TYR A 1 478 ? -7.07 12.688 29.438 1 96.5 478 TYR A N 1
ATOM 3690 C CA . TYR A 1 478 ? -7.73 12.617 30.734 1 96.5 478 TYR A CA 1
ATOM 3691 C C . TYR A 1 478 ? -7.516 13.898 31.531 1 96.5 478 TYR A C 1
ATOM 3693 O O . TYR A 1 478 ? -8.188 14.133 32.531 1 96.5 478 TYR A O 1
ATOM 3701 N N . SER A 1 479 ? -6.617 14.688 31.062 1 95.06 479 SER A N 1
ATOM 3702 C CA . SER A 1 479 ? -6.352 16.016 31.609 1 95.06 479 SER A CA 1
ATOM 3703 C C . SER A 1 479 ? -6.559 17.094 30.547 1 95.06 479 SER A C 1
ATOM 3705 O O . SER A 1 479 ? -7.152 16.844 29.5 1 95.06 479 SER A O 1
ATOM 3707 N N . GLN A 1 480 ? -6.277 18.281 30.922 1 94.62 480 GLN A N 1
ATOM 3708 C CA . GLN A 1 480 ? -6.387 19.391 29.984 1 94.62 480 GLN A CA 1
ATOM 3709 C C . GLN A 1 480 ? -5.012 19.891 29.547 1 94.62 480 GLN A C 1
ATOM 3711 O O . GLN A 1 480 ? -4.086 19.953 30.359 1 94.62 480 GLN A O 1
ATOM 3716 N N . ARG A 1 481 ? -4.879 20.094 28.297 1 94.31 481 ARG A N 1
ATOM 3717 C CA . ARG A 1 481 ? -3.672 20.734 27.797 1 94.31 481 ARG A CA 1
ATOM 3718 C C . ARG A 1 481 ? -3.578 22.172 28.281 1 94.31 481 ARG A C 1
ATOM 3720 O O . ARG A 1 481 ? -4.598 22.812 28.578 1 94.31 481 ARG A O 1
ATOM 3727 N N . VAL A 1 482 ? -2.307 22.547 28.391 1 92.56 482 VAL A N 1
ATOM 3728 C CA . VAL A 1 482 ? -2.074 23.984 28.531 1 92.56 482 VAL A CA 1
ATOM 3729 C C . VAL A 1 482 ? -1.795 24.578 27.156 1 92.56 482 VAL A C 1
ATOM 3731 O O . VAL A 1 482 ? -0.865 24.172 26.453 1 92.56 482 VAL A O 1
ATOM 3734 N N . PHE A 1 483 ? -2.617 25.578 26.797 1 95.38 483 PHE A N 1
ATOM 3735 C CA . PHE A 1 483 ? -2.479 26.172 25.469 1 95.38 483 PHE A CA 1
ATOM 3736 C C . PHE A 1 483 ? -1.666 27.469 25.547 1 95.38 483 PHE A C 1
ATOM 3738 O O . PHE A 1 483 ? -1.807 28.234 26.484 1 95.38 483 PHE A O 1
ATOM 3745 N N . PRO A 1 484 ? -0.836 27.703 24.672 1 93.25 484 PRO A N 1
ATOM 3746 C CA . PRO A 1 484 ? 0.05 28.875 24.688 1 93.25 484 PRO A CA 1
ATOM 3747 C C . PRO A 1 484 ? -0.689 30.188 24.422 1 93.25 484 PRO A C 1
ATOM 3749 O O . PRO A 1 484 ? -0.129 31.266 24.625 1 93.25 484 PRO A O 1
ATOM 3752 N N . TYR A 1 485 ? -1.901 30.141 23.969 1 92.81 485 TYR A N 1
ATOM 3753 C CA . TYR A 1 485 ? -2.762 31.312 23.75 1 92.81 485 TYR A CA 1
ATOM 3754 C C . TYR A 1 485 ? -4.234 30.906 23.812 1 92.81 485 TYR A C 1
ATOM 3756 O O . TYR A 1 485 ? -4.57 29.734 23.641 1 92.81 485 TYR A O 1
ATOM 3764 N N . MET B 1 1 ? 27.547 28.547 12.484 1 56.91 1 MET B N 1
ATOM 3765 C CA . MET B 1 1 ? 26.266 29.203 12.227 1 56.91 1 MET B CA 1
ATOM 3766 C C . MET B 1 1 ? 25.938 29.203 10.734 1 56.91 1 MET B C 1
ATOM 3768 O O . MET B 1 1 ? 26.797 29.5 9.906 1 56.91 1 MET B O 1
ATOM 3772 N N . PHE B 1 2 ? 24.891 28.469 10.352 1 68.25 2 PHE B N 1
ATOM 3773 C CA . PHE B 1 2 ? 24.656 28.516 8.906 1 68.25 2 PHE B CA 1
ATOM 3774 C C . PHE B 1 2 ? 23.859 29.766 8.539 1 68.25 2 PHE B C 1
ATOM 3776 O O . PHE B 1 2 ? 23.062 30.266 9.344 1 68.25 2 PHE B O 1
ATOM 3783 N N . ASN B 1 3 ? 24.422 30.422 7.562 1 78.62 3 ASN B N 1
ATOM 3784 C CA . ASN B 1 3 ? 23.766 31.516 6.871 1 78.62 3 ASN B CA 1
ATOM 3785 C C . ASN B 1 3 ? 22.781 31 5.82 1 78.62 3 ASN B C 1
ATOM 3787 O O . ASN B 1 3 ? 23.109 30.125 5.023 1 78.62 3 ASN B O 1
ATOM 3791 N N . ILE B 1 4 ? 21.547 31.453 6.012 1 83.19 4 ILE B N 1
ATOM 3792 C CA . ILE B 1 4 ? 20.469 31.047 5.105 1 83.19 4 ILE B CA 1
ATOM 3793 C C . ILE B 1 4 ? 20.953 31.156 3.66 1 83.19 4 ILE B C 1
ATOM 3795 O O . ILE B 1 4 ? 20.562 30.344 2.811 1 83.19 4 ILE B O 1
ATOM 3799 N N . GLN B 1 5 ? 21.891 32.031 3.383 1 82.56 5 GLN B N 1
ATOM 3800 C CA . GLN B 1 5 ? 22.375 32.25 2.029 1 82.56 5 GLN B CA 1
ATOM 3801 C C . GLN B 1 5 ? 23.312 31.141 1.567 1 82.56 5 GLN B C 1
ATOM 3803 O O . GLN B 1 5 ? 23.547 30.984 0.368 1 82.56 5 GLN B O 1
ATOM 3808 N N . ASP B 1 6 ? 23.719 30.391 2.504 1 88.06 6 ASP B N 1
ATOM 3809 C CA . ASP B 1 6 ? 24.594 29.281 2.166 1 88.06 6 ASP B CA 1
ATOM 3810 C C . ASP B 1 6 ? 23.797 28.031 1.796 1 88.06 6 ASP B C 1
ATOM 3812 O O . ASP B 1 6 ? 24.359 27.031 1.354 1 88.06 6 ASP B O 1
ATOM 3816 N N . LEU B 1 7 ? 22.5 28.125 1.928 1 96.25 7 LEU B N 1
ATOM 3817 C CA . LEU B 1 7 ? 21.641 26.953 1.723 1 96.25 7 LEU B CA 1
ATOM 3818 C C . LEU B 1 7 ? 20.875 27.062 0.409 1 96.25 7 LEU B C 1
ATOM 3820 O O . LEU B 1 7 ? 19.906 26.328 0.191 1 96.25 7 LEU B O 1
ATOM 3824 N N . ASN B 1 8 ? 21.344 28 -0.541 1 97.44 8 ASN B N 1
ATOM 3825 C CA . ASN B 1 8 ? 20.625 28.25 -1.783 1 97.44 8 ASN B CA 1
ATOM 3826 C C . ASN B 1 8 ? 21.188 27.422 -2.938 1 97.44 8 ASN B C 1
ATOM 3828 O O . ASN B 1 8 ? 21.328 27.938 -4.051 1 97.44 8 ASN B O 1
ATOM 3832 N N . LYS B 1 9 ? 21.578 26.141 -2.662 1 97.88 9 LYS B N 1
ATOM 3833 C CA . LYS B 1 9 ? 22.141 25.203 -3.641 1 97.88 9 LYS B CA 1
ATOM 3834 C C . LYS B 1 9 ? 21.359 23.891 -3.66 1 97.88 9 LYS B C 1
ATOM 3836 O O . LYS B 1 9 ? 20.484 23.672 -2.814 1 97.88 9 LYS B O 1
ATOM 3841 N N . GLN B 1 10 ? 21.656 23.141 -4.762 1 98.31 10 GLN B N 1
ATOM 3842 C CA . GLN B 1 10 ? 21.297 21.734 -4.676 1 98.31 10 GLN B CA 1
ATOM 3843 C C . GLN B 1 10 ? 22.281 20.984 -3.77 1 98.31 10 GLN B C 1
ATOM 3845 O O . GLN B 1 10 ? 23.391 21.438 -3.543 1 98.31 10 GLN B O 1
ATOM 3850 N N . TYR B 1 11 ? 21.859 19.875 -3.17 1 98.75 11 TYR B N 1
ATOM 3851 C CA . TYR B 1 11 ? 22.75 18.938 -2.508 1 98.75 11 TYR B CA 1
ATOM 3852 C C . TYR B 1 11 ? 22.703 17.562 -3.174 1 98.75 11 TYR B C 1
ATOM 3854 O O . TYR B 1 11 ? 21.781 16.781 -2.926 1 98.75 11 TYR B O 1
ATOM 3862 N N . ILE B 1 12 ? 23.656 17.25 -4.02 1 98.81 12 ILE B N 1
ATOM 3863 C CA . ILE B 1 12 ? 23.672 16.016 -4.809 1 98.81 12 ILE B CA 1
ATOM 3864 C C . ILE B 1 12 ? 25.047 15.336 -4.676 1 98.81 12 ILE B C 1
ATOM 3866 O O . ILE B 1 12 ? 26.078 15.953 -4.945 1 98.81 12 ILE B O 1
ATOM 3870 N N . ASP B 1 13 ? 25.062 14.148 -4.203 1 98.69 13 ASP B N 1
ATOM 3871 C CA . ASP B 1 13 ? 26.25 13.312 -4.062 1 98.69 13 ASP B CA 1
ATOM 3872 C C . ASP B 1 13 ? 27.266 13.961 -3.121 1 98.69 13 ASP B C 1
ATOM 3874 O O . ASP B 1 13 ? 28.469 13.93 -3.381 1 98.69 13 ASP B O 1
ATOM 3878 N N . GLY B 1 14 ? 26.734 14.617 -2.121 1 98.31 14 GLY B N 1
ATOM 3879 C CA . GLY B 1 14 ? 27.578 15.227 -1.115 1 98.31 14 GLY B CA 1
ATOM 3880 C C . GLY B 1 14 ? 28.156 16.562 -1.553 1 98.31 14 GLY B C 1
ATOM 3881 O O . GLY B 1 14 ? 29.047 17.109 -0.887 1 98.31 14 GLY B O 1
ATOM 3882 N N . GLU B 1 15 ? 27.641 17.078 -2.617 1 98.31 15 GLU B N 1
ATOM 3883 C CA . GLU B 1 15 ? 28.156 18.344 -3.143 1 98.31 15 GLU B CA 1
ATOM 3884 C C . GLU B 1 15 ? 27.047 19.406 -3.197 1 98.31 15 GLU B C 1
ATOM 3886 O O . GLU B 1 15 ? 25.953 19.141 -3.686 1 98.31 15 GLU B O 1
ATOM 3891 N N . TRP B 1 16 ? 27.391 20.547 -2.629 1 98.12 16 TRP B N 1
ATOM 3892 C CA . TRP B 1 16 ? 26.547 21.719 -2.809 1 98.12 16 TRP B CA 1
ATOM 3893 C C . TRP B 1 16 ? 26.797 22.375 -4.16 1 98.12 16 TRP B C 1
ATOM 3895 O O . TRP B 1 16 ? 27.906 22.859 -4.426 1 98.12 16 TRP B O 1
ATOM 3905 N N . ARG B 1 17 ? 25.766 22.406 -5.059 1 98.12 17 ARG B N 1
ATOM 3906 C CA . ARG B 1 17 ? 25.984 22.922 -6.41 1 98.12 17 ARG B CA 1
ATOM 3907 C C . ARG B 1 17 ? 24.734 23.594 -6.961 1 98.12 17 ARG B C 1
ATOM 3909 O O . ARG B 1 17 ? 23.641 23.406 -6.434 1 98.12 17 ARG B O 1
ATOM 3916 N N . ASP B 1 18 ? 24.906 24.406 -7.961 1 98.19 18 ASP B N 1
ATOM 3917 C CA . ASP B 1 18 ? 23.781 25.016 -8.664 1 98.19 18 ASP B CA 1
ATOM 3918 C C . ASP B 1 18 ? 23.047 23.984 -9.508 1 98.19 18 ASP B C 1
ATOM 3920 O O . ASP B 1 18 ? 23.641 23 -9.953 1 98.19 18 ASP B O 1
ATOM 3924 N N . GLY B 1 19 ? 21.766 24.141 -9.68 1 98.5 19 GLY B N 1
ATOM 3925 C CA . GLY B 1 19 ? 21.047 23.359 -10.664 1 98.5 19 GLY B CA 1
ATOM 3926 C C . GLY B 1 19 ? 21.453 23.672 -12.094 1 98.5 19 GLY B C 1
ATOM 3927 O O . GLY B 1 19 ? 22.109 24.688 -12.352 1 98.5 19 GLY B O 1
ATOM 3928 N N . LYS B 1 20 ? 21.125 22.844 -12.945 1 98.25 20 LYS B N 1
ATOM 3929 C CA . LYS B 1 20 ? 21.578 23 -14.32 1 98.25 20 LYS B CA 1
ATOM 3930 C C . LYS B 1 20 ? 20.594 23.812 -15.148 1 98.25 20 LYS B C 1
ATOM 3932 O O . LYS B 1 20 ? 20.875 24.156 -16.297 1 98.25 20 LYS B O 1
ATOM 3937 N N . SER B 1 21 ? 19.422 24.172 -14.539 1 98.06 21 SER B N 1
ATOM 3938 C CA . SER B 1 21 ? 18.438 24.969 -15.258 1 98.06 21 SER B CA 1
ATOM 3939 C C . SER B 1 21 ? 18.844 26.438 -15.289 1 98.06 21 SER B C 1
ATOM 3941 O O . SER B 1 21 ? 19.438 26.953 -14.328 1 98.06 21 SER B O 1
ATOM 3943 N N . PRO B 1 22 ? 18.547 27.156 -16.359 1 96.88 22 PRO B N 1
ATOM 3944 C CA . PRO B 1 22 ? 18.766 28.594 -16.328 1 96.88 22 PRO B CA 1
ATOM 3945 C C . PRO B 1 22 ? 17.719 29.344 -15.508 1 96.88 22 PRO B C 1
ATOM 3947 O O . PRO B 1 22 ? 17.875 30.531 -15.234 1 96.88 22 PRO B O 1
ATOM 3950 N N . ARG B 1 23 ? 16.719 28.672 -15.062 1 97.44 23 ARG B N 1
ATOM 3951 C CA . ARG B 1 23 ? 15.648 29.297 -14.289 1 97.44 23 ARG B CA 1
ATOM 3952 C C . ARG B 1 23 ? 16.062 29.5 -12.844 1 97.44 23 ARG B C 1
ATOM 3954 O O . ARG B 1 23 ? 16.812 28.703 -12.281 1 97.44 23 ARG B O 1
ATOM 3961 N N . VAL B 1 24 ? 15.516 30.641 -12.273 1 97.81 24 VAL B N 1
ATOM 3962 C CA . VAL B 1 24 ? 15.836 31 -10.898 1 97.81 24 VAL B CA 1
ATOM 3963 C C . VAL B 1 24 ? 14.57 31.016 -10.055 1 97.81 24 VAL B C 1
ATOM 3965 O O . VAL B 1 24 ? 13.547 31.578 -10.461 1 97.81 24 VAL B O 1
ATOM 3968 N N . LEU B 1 25 ? 14.602 30.312 -8.961 1 97.81 25 LEU B N 1
ATOM 3969 C CA . LEU B 1 25 ? 13.547 30.344 -7.961 1 97.81 25 LEU B CA 1
ATOM 3970 C C . LEU B 1 25 ? 13.875 31.344 -6.852 1 97.81 25 LEU B C 1
ATOM 3972 O O . LEU B 1 25 ? 14.961 31.281 -6.27 1 97.81 25 LEU B O 1
ATOM 3976 N N . ARG B 1 26 ? 13.008 32.281 -6.613 1 97.38 26 ARG B N 1
ATOM 3977 C CA . ARG B 1 26 ? 13.18 33.25 -5.531 1 97.38 26 ARG B CA 1
ATOM 3978 C C . ARG B 1 26 ? 12.391 32.812 -4.293 1 97.38 26 ARG B C 1
ATOM 3980 O O . ARG B 1 26 ? 11.164 32.719 -4.336 1 97.38 26 ARG B O 1
ATOM 3987 N N . ASP B 1 27 ? 13.133 32.562 -3.279 1 97.5 27 ASP B N 1
ATOM 3988 C CA . ASP B 1 27 ? 12.547 32.281 -1.971 1 97.5 27 ASP B CA 1
ATOM 3989 C C . ASP B 1 27 ? 12.219 33.562 -1.225 1 97.5 27 ASP B C 1
ATOM 3991 O O . ASP B 1 27 ? 13.117 34.344 -0.88 1 97.5 27 ASP B O 1
ATOM 3995 N N . ARG B 1 28 ? 10.891 33.75 -0.94 1 97.31 28 ARG B N 1
ATOM 3996 C CA . ARG B 1 28 ? 10.461 35.031 -0.402 1 97.31 28 ARG B CA 1
ATOM 3997 C C . ARG B 1 28 ? 9.836 34.875 0.979 1 97.31 28 ARG B C 1
ATOM 3999 O O . ARG B 1 28 ? 9.18 33.875 1.252 1 97.31 28 ARG B O 1
ATOM 4006 N N . ASN B 1 29 ? 10.047 35.875 1.805 1 97.75 29 ASN B N 1
ATOM 4007 C CA . ASN B 1 29 ? 9.344 36 3.076 1 97.75 29 ASN B CA 1
ATOM 4008 C C . ASN B 1 29 ? 7.863 36.312 2.867 1 97.75 29 ASN B C 1
ATOM 4010 O O . ASN B 1 29 ? 7.52 37.344 2.299 1 97.75 29 ASN B O 1
ATOM 4014 N N . PRO B 1 30 ? 6.98 35.469 3.354 1 98.12 30 PRO B N 1
ATOM 4015 C CA . PRO B 1 30 ? 5.559 35.688 3.061 1 98.12 30 PRO B CA 1
ATOM 4016 C C . PRO B 1 30 ? 4.992 36.938 3.736 1 98.12 30 PRO B C 1
ATOM 4018 O O . PRO B 1 30 ? 3.951 37.438 3.318 1 98.12 30 PRO B O 1
ATOM 4021 N N . TYR B 1 31 ? 5.645 37.406 4.812 1 97.88 31 TYR B N 1
ATOM 4022 C CA . TYR B 1 31 ? 5.129 38.562 5.551 1 97.88 31 TYR B CA 1
ATOM 4023 C C . TYR B 1 31 ? 5.488 39.875 4.852 1 97.88 31 TYR B C 1
ATOM 4025 O O . TYR B 1 31 ? 4.633 40.719 4.66 1 97.88 31 TYR B O 1
ATOM 4033 N N . ASN B 1 32 ? 6.754 40.031 4.387 1 97 32 ASN B N 1
ATOM 4034 C CA . ASN B 1 32 ? 7.18 41.312 3.855 1 97 32 ASN B CA 1
ATOM 4035 C C . ASN B 1 32 ? 7.691 41.188 2.422 1 97 32 ASN B C 1
ATOM 4037 O O . ASN B 1 32 ? 8.125 42.188 1.826 1 97 32 ASN B O 1
ATOM 4041 N N . GLN B 1 33 ? 7.797 40 1.832 1 96.81 33 GLN B N 1
ATOM 4042 C CA . GLN B 1 33 ? 8.094 39.719 0.432 1 96.81 33 GLN B CA 1
ATOM 4043 C C . GLN B 1 33 ? 9.578 39.875 0.133 1 96.81 33 GLN B C 1
ATOM 4045 O O . GLN B 1 33 ? 9.992 39.812 -1.023 1 96.81 33 GLN B O 1
ATOM 4050 N N . GLU B 1 34 ? 10.273 40.031 1.188 1 96.75 34 GLU B N 1
ATOM 4051 C CA . GLU B 1 34 ? 11.719 40.125 0.997 1 96.75 34 GLU B CA 1
ATOM 4052 C C . GLU B 1 34 ? 12.266 38.812 0.401 1 96.75 34 GLU B C 1
ATOM 4054 O O . GLU B 1 34 ? 11.844 37.719 0.79 1 96.75 34 GLU B O 1
ATOM 4059 N N . VAL B 1 35 ? 13.203 39 -0.597 1 97 35 VAL B N 1
ATOM 4060 C CA . VAL B 1 35 ? 13.867 37.812 -1.153 1 97 35 VAL B CA 1
ATOM 4061 C C . VAL B 1 35 ? 14.922 37.312 -0.176 1 97 35 VAL B C 1
ATOM 4063 O O . VAL B 1 35 ? 15.875 38 0.149 1 97 35 VAL B O 1
ATOM 4066 N N . LEU B 1 36 ? 14.711 36.125 0.269 1 96.5 36 LEU B N 1
ATOM 4067 C CA . LEU B 1 36 ? 15.609 35.531 1.243 1 96.5 36 LEU B CA 1
ATOM 4068 C C . LEU B 1 36 ? 16.797 34.875 0.55 1 96.5 36 LEU B C 1
ATOM 4070 O O . LEU B 1 36 ? 17.922 34.906 1.066 1 96.5 36 LEU B O 1
ATOM 4074 N N . ALA B 1 37 ? 16.531 34.188 -0.565 1 96.62 37 ALA B N 1
ATOM 4075 C CA . ALA B 1 37 ? 17.547 33.469 -1.329 1 96.62 37 ALA B CA 1
ATOM 4076 C C . ALA B 1 37 ? 17.078 33.25 -2.764 1 96.62 37 ALA B C 1
ATOM 4078 O O . ALA B 1 37 ? 15.883 33.281 -3.053 1 96.62 37 ALA B O 1
ATOM 4079 N N . GLU B 1 38 ? 18.047 33.062 -3.652 1 97.12 38 GLU B N 1
ATOM 4080 C CA . GLU B 1 38 ? 17.781 32.719 -5.043 1 97.12 38 GLU B CA 1
ATOM 4081 C C . GLU B 1 38 ? 18.453 31.406 -5.414 1 97.12 38 GLU B C 1
ATOM 4083 O O . GLU B 1 38 ? 19.625 31.188 -5.109 1 97.12 38 GLU B O 1
ATOM 4088 N N . PHE B 1 39 ? 17.703 30.453 -6.004 1 97.88 39 PHE B N 1
ATOM 4089 C CA . PHE B 1 39 ? 18.172 29.141 -6.422 1 97.88 39 PHE B CA 1
ATOM 4090 C C . PHE B 1 39 ? 18.219 29.047 -7.941 1 97.88 39 PHE B C 1
ATOM 4092 O O . PHE B 1 39 ? 17.234 29.344 -8.617 1 97.88 39 PHE B O 1
ATOM 4099 N N . GLN B 1 40 ? 19.359 28.672 -8.469 1 98.25 40 GLN B N 1
ATOM 4100 C CA . GLN B 1 40 ? 19.297 28.062 -9.797 1 98.25 40 GLN B CA 1
ATOM 4101 C C . GLN B 1 40 ? 18.688 26.672 -9.734 1 98.25 40 GLN B C 1
ATOM 4103 O O . GLN B 1 40 ? 19.281 25.75 -9.156 1 98.25 40 GLN B O 1
ATOM 4108 N N . ILE B 1 41 ? 17.578 26.391 -10.328 1 98.5 41 ILE B N 1
ATOM 4109 C CA . ILE B 1 41 ? 16.781 25.203 -10.023 1 98.5 41 ILE B CA 1
ATOM 4110 C C . ILE B 1 41 ? 17.344 24.016 -10.797 1 98.5 41 ILE B C 1
ATOM 4112 O O . ILE B 1 41 ? 18.156 24.172 -11.703 1 98.5 41 ILE B O 1
ATOM 4116 N N . ALA B 1 42 ? 17 22.844 -10.461 1 98.75 42 ALA B N 1
ATOM 4117 C CA . ALA B 1 42 ? 17.484 21.562 -10.992 1 98.75 42 ALA B CA 1
ATOM 4118 C C . ALA B 1 42 ? 16.719 21.172 -12.25 1 98.75 42 ALA B C 1
ATOM 4120 O O . ALA B 1 42 ? 15.539 21.5 -12.391 1 98.75 42 ALA B O 1
ATOM 4121 N N . THR B 1 43 ? 17.328 20.422 -13.102 1 98.5 43 THR B N 1
ATOM 4122 C CA . THR B 1 43 ? 16.719 19.812 -14.281 1 98.5 43 THR B CA 1
ATOM 4123 C C . THR B 1 43 ? 16.516 18.312 -14.078 1 98.5 43 THR B C 1
ATOM 4125 O O . THR B 1 43 ? 16.828 17.781 -13.008 1 98.5 43 THR B O 1
ATOM 4128 N N . ASP B 1 44 ? 16.031 17.641 -15.141 1 97.94 44 ASP B N 1
ATOM 4129 C CA . ASP B 1 44 ? 15.875 16.188 -15.133 1 97.94 44 ASP B CA 1
ATOM 4130 C C . ASP B 1 44 ? 17.234 15.492 -14.977 1 97.94 44 ASP B C 1
ATOM 4132 O O . ASP B 1 44 ? 17.312 14.422 -14.367 1 97.94 44 ASP B O 1
ATOM 4136 N N . SER B 1 45 ? 18.219 16.078 -15.555 1 98.5 45 SER B N 1
ATOM 4137 C CA . SER B 1 45 ? 19.562 15.516 -15.438 1 98.5 45 SER B CA 1
ATOM 4138 C C . SER B 1 45 ? 20.062 15.562 -13.992 1 98.5 45 SER B C 1
ATOM 4140 O O . SER B 1 45 ? 20.75 14.656 -13.539 1 98.5 45 SER B O 1
ATOM 4142 N N . ASP B 1 46 ? 19.734 16.656 -13.297 1 98.81 46 ASP B N 1
ATOM 4143 C CA . ASP B 1 46 ? 20.078 16.75 -11.883 1 98.81 46 ASP B CA 1
ATOM 4144 C C . ASP B 1 46 ? 19.344 15.695 -11.062 1 98.81 46 ASP B C 1
ATOM 4146 O O . ASP B 1 46 ? 19.922 15.086 -10.164 1 98.81 46 ASP B O 1
ATOM 4150 N N . VAL B 1 47 ? 18.094 15.5 -11.406 1 98.88 47 VAL B N 1
ATOM 4151 C CA . VAL B 1 47 ? 17.281 14.477 -10.742 1 98.88 47 VAL B CA 1
ATOM 4152 C C . VAL B 1 47 ? 17.906 13.102 -10.961 1 98.88 47 VAL B C 1
ATOM 4154 O O . VAL B 1 47 ? 18.031 12.312 -10.023 1 98.88 47 VAL B O 1
ATOM 4157 N N . ASP B 1 48 ? 18.281 12.82 -12.172 1 98.88 48 ASP B N 1
ATOM 4158 C CA . ASP B 1 48 ? 18.922 11.562 -12.523 1 98.88 48 ASP B CA 1
ATOM 4159 C C . ASP B 1 48 ? 20.188 11.352 -11.711 1 98.88 48 ASP B C 1
ATOM 4161 O O . ASP B 1 48 ? 20.422 10.266 -11.172 1 98.88 48 ASP B O 1
ATOM 4165 N N . ALA B 1 49 ? 21 12.391 -11.617 1 98.88 49 ALA B N 1
ATOM 4166 C CA . ALA B 1 49 ? 22.234 12.32 -10.852 1 98.88 49 ALA B CA 1
ATOM 4167 C C . ALA B 1 49 ? 21.969 12.039 -9.375 1 98.88 49 ALA B C 1
ATOM 4169 O O . ALA B 1 49 ? 22.672 11.258 -8.742 1 98.88 49 ALA B O 1
ATOM 4170 N N . ALA B 1 50 ? 20.984 12.68 -8.852 1 98.94 50 ALA B N 1
ATOM 4171 C CA . ALA B 1 50 ? 20.625 12.516 -7.449 1 98.94 50 ALA B CA 1
ATOM 4172 C C . ALA B 1 50 ? 20.203 11.078 -7.156 1 98.94 50 ALA B C 1
ATOM 4174 O O . ALA B 1 50 ? 20.656 10.484 -6.176 1 98.94 50 ALA B O 1
ATOM 4175 N N . TYR B 1 51 ? 19.375 10.469 -7.996 1 98.94 51 TYR B N 1
ATOM 4176 C CA . TYR B 1 51 ? 18.891 9.109 -7.777 1 98.94 51 TYR B CA 1
ATOM 4177 C C . TYR B 1 51 ? 20.016 8.094 -7.914 1 98.94 51 TYR B C 1
ATOM 4179 O O . TYR B 1 51 ? 20.094 7.137 -7.141 1 98.94 51 TYR B O 1
ATOM 4187 N N . HIS B 1 52 ? 20.859 8.289 -8.906 1 98.88 52 HIS B N 1
ATOM 4188 C CA . HIS B 1 52 ? 21.984 7.375 -9.062 1 98.88 52 HIS B CA 1
ATOM 4189 C C . HIS B 1 52 ? 22.938 7.457 -7.863 1 98.88 52 HIS B C 1
ATOM 4191 O O . HIS B 1 52 ? 23.453 6.438 -7.41 1 98.88 52 HIS B O 1
ATOM 4197 N N . ALA B 1 53 ? 23.156 8.703 -7.395 1 98.94 53 ALA B N 1
ATOM 4198 C CA . ALA B 1 53 ? 23.984 8.875 -6.203 1 98.94 53 ALA B CA 1
ATOM 4199 C C . ALA B 1 53 ? 23.359 8.164 -5 1 98.94 53 ALA B C 1
ATOM 4201 O O . ALA B 1 53 ? 24.062 7.508 -4.23 1 98.94 53 ALA B O 1
ATOM 4202 N N . ALA B 1 54 ? 22.062 8.328 -4.832 1 98.94 54 ALA B N 1
ATOM 4203 C CA . ALA B 1 54 ? 21.359 7.711 -3.717 1 98.94 54 ALA B CA 1
ATOM 4204 C C . ALA B 1 54 ? 21.484 6.191 -3.768 1 98.94 54 ALA B C 1
ATOM 4206 O O . ALA B 1 54 ? 21.719 5.543 -2.744 1 98.94 54 ALA B O 1
ATOM 4207 N N . LEU B 1 55 ? 21.312 5.609 -4.93 1 98.62 55 LEU B N 1
ATOM 4208 C CA . LEU B 1 55 ? 21.391 4.164 -5.098 1 98.62 55 LEU B CA 1
ATOM 4209 C C . LEU B 1 55 ? 22.797 3.658 -4.754 1 98.62 55 LEU B C 1
ATOM 4211 O O . LEU B 1 55 ? 22.938 2.664 -4.039 1 98.62 55 LEU B O 1
ATOM 4215 N N . LYS B 1 56 ? 23.797 4.336 -5.301 1 98.25 56 LYS B N 1
ATOM 4216 C CA . LYS B 1 56 ? 25.188 3.951 -5.035 1 98.25 56 LYS B CA 1
ATOM 4217 C C . LYS B 1 56 ? 25.484 4 -3.539 1 98.25 56 LYS B C 1
ATOM 4219 O O . LYS B 1 56 ? 26.062 3.059 -2.986 1 98.25 56 LYS B O 1
ATOM 4224 N N . ALA B 1 57 ? 25.109 5.062 -2.91 1 98.69 57 ALA B N 1
ATOM 4225 C CA . ALA B 1 57 ? 25.375 5.246 -1.487 1 98.69 57 ALA B CA 1
ATOM 4226 C C . ALA B 1 57 ? 24.578 4.25 -0.645 1 98.69 57 ALA B C 1
ATOM 4228 O O . ALA B 1 57 ? 25.047 3.814 0.411 1 98.69 57 ALA B O 1
ATOM 4229 N N . GLN B 1 58 ? 23.391 3.926 -1.085 1 98.44 58 GLN B N 1
ATOM 4230 C CA . GLN B 1 58 ? 22.547 2.975 -0.369 1 98.44 58 GLN B CA 1
ATOM 4231 C C . GLN B 1 58 ? 23.234 1.611 -0.258 1 98.44 58 GLN B C 1
ATOM 4233 O O . GLN B 1 58 ? 23.109 0.935 0.766 1 98.44 58 GLN B O 1
ATOM 4238 N N . ASN B 1 59 ? 23.891 1.182 -1.297 1 94.62 59 ASN B N 1
ATOM 4239 C CA . ASN B 1 59 ? 24.609 -0.089 -1.268 1 94.62 59 ASN B CA 1
ATOM 4240 C C . ASN B 1 59 ? 25.656 -0.116 -0.161 1 94.62 59 ASN B C 1
ATOM 4242 O O . ASN B 1 59 ? 25.828 -1.134 0.512 1 94.62 59 ASN B O 1
ATOM 4246 N N . GLU B 1 60 ? 26.25 0.986 0.015 1 93.94 60 GLU B N 1
ATOM 4247 C CA . GLU B 1 60 ? 27.219 1.114 1.094 1 93.94 60 GLU B CA 1
ATOM 4248 C C . GLU B 1 60 ? 26.531 1.203 2.453 1 93.94 60 GLU B C 1
ATOM 4250 O O . GLU B 1 60 ? 26.969 0.559 3.414 1 93.94 60 GLU B O 1
ATOM 4255 N N . TRP B 1 61 ? 25.531 1.985 2.553 1 97.19 61 TRP B N 1
ATOM 4256 C CA . TRP B 1 61 ? 24.75 2.205 3.764 1 97.19 61 TRP B CA 1
ATOM 4257 C C . TRP B 1 61 ? 24.188 0.89 4.305 1 97.19 61 TRP B C 1
ATOM 4259 O O . TRP B 1 61 ? 24.094 0.7 5.52 1 97.19 61 TRP B O 1
ATOM 4269 N N . ALA B 1 62 ? 23.922 -0.028 3.422 1 91.5 62 ALA B N 1
ATOM 4270 C CA . ALA B 1 62 ? 23.359 -1.324 3.785 1 91.5 62 ALA B CA 1
ATOM 4271 C C . ALA B 1 62 ? 24.344 -2.15 4.594 1 91.5 62 ALA B C 1
ATOM 4273 O O . ALA B 1 62 ? 23.953 -3.033 5.359 1 91.5 62 ALA B O 1
ATOM 4274 N N . THR B 1 63 ? 25.609 -1.816 4.484 1 90.88 63 THR B N 1
ATOM 4275 C CA . THR B 1 63 ? 26.656 -2.611 5.137 1 90.88 63 THR B CA 1
ATOM 4276 C C . THR B 1 63 ? 27.109 -1.942 6.426 1 90.88 63 THR B C 1
ATOM 4278 O O . THR B 1 63 ? 27.859 -2.535 7.207 1 90.88 63 THR B O 1
ATOM 4281 N N . VAL B 1 64 ? 26.625 -0.718 6.664 1 95.88 64 VAL B N 1
ATOM 4282 C CA . VAL B 1 64 ? 27 0.007 7.875 1 95.88 64 VAL B CA 1
ATOM 4283 C C . VAL B 1 64 ? 26.344 -0.645 9.094 1 95.88 64 VAL B C 1
ATOM 4285 O O . VAL B 1 64 ? 25.188 -1.042 9.039 1 95.88 64 VAL B O 1
ATOM 4288 N N . ASN B 1 65 ? 27.109 -0.726 10.195 1 97.56 65 ASN B N 1
ATOM 4289 C CA . ASN B 1 65 ? 26.625 -1.312 11.445 1 97.56 65 ASN B CA 1
ATOM 4290 C C . ASN B 1 65 ? 25.422 -0.547 12 1 97.56 65 ASN B C 1
ATOM 4292 O O . ASN B 1 65 ? 25.406 0.685 11.969 1 97.56 65 ASN B O 1
ATOM 4296 N N . PRO B 1 66 ? 24.391 -1.241 12.539 1 97.94 66 PRO B N 1
ATOM 4297 C CA . PRO B 1 66 ? 23.172 -0.583 13.023 1 97.94 66 PRO B CA 1
ATOM 4298 C C . PRO B 1 66 ? 23.453 0.436 14.125 1 97.94 66 PRO B C 1
ATOM 4300 O O . PRO B 1 66 ? 22.781 1.465 14.203 1 97.94 66 PRO B O 1
ATOM 4303 N N . TYR B 1 67 ? 24.438 0.121 15 1 98.5 67 TYR B N 1
ATOM 4304 C CA . TYR B 1 67 ? 24.766 1.078 16.047 1 98.5 67 TYR B CA 1
ATOM 4305 C C . TYR B 1 67 ? 25.344 2.357 15.453 1 98.5 67 TYR B C 1
ATOM 4307 O O . TYR B 1 67 ? 25.078 3.455 15.953 1 98.5 67 TYR B O 1
ATOM 4315 N N . ARG B 1 68 ? 26.156 2.205 14.398 1 98.31 68 ARG B N 1
ATOM 4316 C CA . ARG B 1 68 ? 26.703 3.373 13.727 1 98.31 68 ARG B CA 1
ATOM 4317 C C . ARG B 1 68 ? 25.609 4.188 13.047 1 98.31 68 ARG B C 1
ATOM 4319 O O . ARG B 1 68 ? 25.641 5.422 13.07 1 98.31 68 ARG B O 1
ATOM 4326 N N . LYS B 1 69 ? 24.672 3.527 12.422 1 98.56 69 LYS B N 1
ATOM 4327 C CA . LYS B 1 69 ? 23.531 4.23 11.844 1 98.56 69 LYS B CA 1
ATOM 4328 C C . LYS B 1 69 ? 22.797 5.039 12.906 1 98.56 69 LYS B C 1
ATOM 4330 O O . LYS B 1 69 ? 22.469 6.207 12.688 1 98.56 69 LYS B O 1
ATOM 4335 N N . ARG B 1 70 ? 22.5 4.383 14.047 1 98.69 70 ARG B N 1
ATOM 4336 C CA . ARG B 1 70 ? 21.828 5.039 15.164 1 98.69 70 ARG B CA 1
ATOM 4337 C C . ARG B 1 70 ? 22.578 6.301 15.594 1 98.69 70 ARG B C 1
ATOM 4339 O O . ARG B 1 70 ? 21.984 7.363 15.742 1 98.69 70 ARG B O 1
ATOM 4346 N N . GLU B 1 71 ? 23.875 6.164 15.734 1 98.69 71 GLU B N 1
ATOM 4347 C CA . GLU B 1 71 ? 24.703 7.273 16.203 1 98.69 71 GLU B CA 1
ATOM 4348 C C . GLU B 1 71 ? 24.641 8.453 15.234 1 98.69 71 GLU B C 1
ATOM 4350 O O . GLU B 1 71 ? 24.594 9.609 15.664 1 98.69 71 GLU B O 1
ATOM 4355 N N . ILE B 1 72 ? 24.672 8.148 13.969 1 98.56 72 ILE B N 1
ATOM 4356 C CA . ILE B 1 72 ? 24.609 9.188 12.945 1 98.56 72 ILE B CA 1
ATOM 4357 C C . ILE B 1 72 ? 23.281 9.938 13.047 1 98.56 72 ILE B C 1
ATOM 4359 O O . ILE B 1 72 ? 23.266 11.172 13.023 1 98.56 72 ILE B O 1
ATOM 4363 N N . LEU B 1 73 ? 22.156 9.25 13.219 1 98.75 73 LEU B N 1
ATOM 4364 C CA . LEU B 1 73 ? 20.859 9.883 13.336 1 98.75 73 LEU B CA 1
ATOM 4365 C C . LEU B 1 73 ? 20.766 10.695 14.625 1 98.75 73 LEU B C 1
ATOM 4367 O O . LEU B 1 73 ? 20.188 11.789 14.633 1 98.75 73 LEU B O 1
ATOM 4371 N N . GLU B 1 74 ? 21.359 10.195 15.695 1 98.81 74 GLU B N 1
ATOM 4372 C CA . GLU B 1 74 ? 21.359 10.906 16.969 1 98.81 74 GLU B CA 1
ATOM 4373 C C . GLU B 1 74 ? 22.172 12.195 16.875 1 98.81 74 GLU B C 1
ATOM 4375 O O . GLU B 1 74 ? 21.828 13.195 17.516 1 98.81 74 GLU B O 1
ATOM 4380 N N . ARG B 1 75 ? 23.219 12.195 16.078 1 98.81 75 ARG B N 1
ATOM 4381 C CA . ARG B 1 75 ? 24.016 13.398 15.875 1 98.81 75 ARG B CA 1
ATOM 4382 C C . ARG B 1 75 ? 23.219 14.477 15.164 1 98.81 75 ARG B C 1
ATOM 4384 O O . ARG B 1 75 ? 23.438 15.672 15.391 1 98.81 75 ARG B O 1
ATOM 4391 N N . ALA B 1 76 ? 22.297 14.031 14.312 1 98.88 76 ALA B N 1
ATOM 4392 C CA . ALA B 1 76 ? 21.406 15 13.672 1 98.88 76 ALA B CA 1
ATOM 4393 C C . ALA B 1 76 ? 20.594 15.766 14.703 1 98.88 76 ALA B C 1
ATOM 4395 O O . ALA B 1 76 ? 20.422 16.984 14.602 1 98.88 76 ALA B O 1
ATOM 4396 N N . VAL B 1 77 ? 20.078 15.047 15.695 1 98.88 77 VAL B N 1
ATOM 4397 C CA . VAL B 1 77 ? 19.297 15.672 16.766 1 98.88 77 VAL B CA 1
ATOM 4398 C C . VAL B 1 77 ? 20.188 16.672 17.516 1 98.88 77 VAL B C 1
ATOM 4400 O O . VAL B 1 77 ? 19.766 17.797 17.797 1 98.88 77 VAL B O 1
ATOM 4403 N N . THR B 1 78 ? 21.406 16.266 17.812 1 98.69 78 THR B N 1
ATOM 4404 C CA . THR B 1 78 ? 22.344 17.125 18.516 1 98.69 78 THR B CA 1
ATOM 4405 C C . THR B 1 78 ? 22.625 18.391 17.719 1 98.69 78 THR B C 1
ATOM 4407 O O . THR B 1 78 ? 22.641 19.5 18.281 1 98.69 78 THR B O 1
ATOM 4410 N N . TYR B 1 79 ? 22.812 18.203 16.438 1 98.44 79 TYR B N 1
ATOM 4411 C CA . TYR B 1 79 ? 23.078 19.359 15.578 1 98.44 79 TYR B CA 1
ATOM 4412 C C . TYR B 1 79 ? 21.891 20.328 15.602 1 98.44 79 TYR B C 1
ATOM 4414 O O . TYR B 1 79 ? 22.094 21.547 15.656 1 98.44 79 TYR B O 1
ATOM 4422 N N . ILE B 1 80 ? 20.703 19.797 15.539 1 98.69 80 ILE B N 1
ATOM 4423 C CA . ILE B 1 80 ? 19.5 20.625 15.562 1 98.69 80 ILE B CA 1
ATOM 4424 C C . ILE B 1 80 ? 19.438 21.391 16.891 1 98.69 80 ILE B C 1
ATOM 4426 O O . ILE B 1 80 ? 19.156 22.594 16.891 1 98.69 80 ILE B O 1
ATOM 4430 N N . GLU B 1 81 ? 19.703 20.719 17.984 1 98.44 81 GLU B N 1
ATOM 4431 C CA . GLU B 1 81 ? 19.672 21.344 19.312 1 98.44 81 GLU B CA 1
ATOM 4432 C C . GLU B 1 81 ? 20.688 22.469 19.406 1 98.44 81 GLU B C 1
ATOM 4434 O O . GLU B 1 81 ? 20.391 23.516 19.984 1 98.44 81 GLU B O 1
ATOM 4439 N N . GLU B 1 82 ? 21.812 22.297 18.812 1 97.75 82 GLU B N 1
ATOM 4440 C CA . GLU B 1 82 ? 22.891 23.281 18.859 1 97.75 82 GLU B CA 1
ATOM 4441 C C . GLU B 1 82 ? 22.594 24.484 17.969 1 97.75 82 GLU B C 1
ATOM 4443 O O . GLU B 1 82 ? 23.188 25.547 18.125 1 97.75 82 GLU B O 1
ATOM 4448 N N . HIS B 1 83 ? 21.656 24.312 17.031 1 97.06 83 HIS B N 1
ATOM 4449 C CA . HIS B 1 83 ? 21.391 25.359 16.062 1 97.06 83 HIS B CA 1
ATOM 4450 C C . HIS B 1 83 ? 19.906 25.75 16.078 1 97.06 83 HIS B C 1
ATOM 4452 O O . HIS B 1 83 ? 19.375 26.203 15.062 1 97.06 83 HIS B O 1
ATOM 4458 N N . GLU B 1 84 ? 19.188 25.516 17.109 1 97.38 84 GLU B N 1
ATOM 4459 C CA . GLU B 1 84 ? 17.734 25.641 17.188 1 97.38 84 GLU B CA 1
ATOM 4460 C C . GLU B 1 84 ? 17.297 27.078 16.891 1 97.38 84 GLU B C 1
ATOM 4462 O O . GLU B 1 84 ? 16.344 27.297 16.156 1 97.38 84 GLU B O 1
ATOM 4467 N N . GLU B 1 85 ? 17.984 28.078 17.422 1 96.44 85 GLU B N 1
ATOM 4468 C CA . GLU B 1 85 ? 17.594 29.484 17.234 1 96.44 85 GLU B CA 1
ATOM 4469 C C . GLU B 1 85 ? 17.719 29.906 15.773 1 96.44 85 GLU B C 1
ATOM 4471 O O . GLU B 1 85 ? 16.906 30.672 15.266 1 96.44 85 GLU B O 1
ATOM 4476 N N . GLU B 1 86 ? 18.766 29.453 15.125 1 96.25 86 GLU B N 1
ATOM 4477 C CA . GLU B 1 86 ? 18.938 29.719 13.703 1 96.25 86 GLU B CA 1
ATOM 4478 C C . GLU B 1 86 ? 17.797 29.094 12.883 1 96.25 86 GLU B C 1
ATOM 4480 O O . GLU B 1 86 ? 17.297 29.719 11.945 1 96.25 86 GLU B O 1
ATOM 4485 N N . ILE B 1 87 ? 17.453 27.906 13.273 1 97.81 87 ILE B N 1
ATOM 4486 C CA . ILE B 1 87 ? 16.375 27.203 12.578 1 97.81 87 ILE B CA 1
ATOM 4487 C C . ILE B 1 87 ? 15.047 27.938 12.797 1 97.81 87 ILE B C 1
ATOM 4489 O O . ILE B 1 87 ? 14.266 28.109 11.867 1 97.81 87 ILE B O 1
ATOM 4493 N N . VAL B 1 88 ? 14.789 28.422 14.047 1 97.25 88 VAL B N 1
ATOM 4494 C CA . VAL B 1 88 ? 13.586 29.188 14.359 1 97.25 88 VAL B CA 1
ATOM 4495 C C . VAL B 1 88 ? 13.508 30.422 13.461 1 97.25 88 VAL B C 1
ATOM 4497 O O . VAL B 1 88 ? 12.453 30.703 12.883 1 97.25 88 VAL B O 1
ATOM 4500 N N . ALA B 1 89 ? 14.641 31.078 13.289 1 96.25 89 ALA B N 1
ATOM 4501 C CA . ALA B 1 89 ? 14.688 32.281 12.477 1 96.25 89 ALA B CA 1
ATOM 4502 C C . ALA B 1 89 ? 14.336 31.984 11.023 1 96.25 89 ALA B C 1
ATOM 4504 O O . ALA B 1 89 ? 13.609 32.75 10.375 1 96.25 89 ALA B O 1
ATOM 4505 N N . ILE B 1 90 ? 14.836 30.875 10.508 1 97 90 ILE B N 1
ATOM 4506 C CA . ILE B 1 90 ? 14.562 30.484 9.133 1 97 90 ILE B CA 1
ATOM 4507 C C . ILE B 1 90 ? 13.078 30.172 8.977 1 97 90 ILE B C 1
ATOM 4509 O O . ILE B 1 90 ? 12.453 30.547 7.984 1 97 90 ILE B O 1
ATOM 4513 N N . ILE B 1 91 ? 12.477 29.453 9.93 1 97.69 91 ILE B N 1
ATOM 4514 C CA . ILE B 1 91 ? 11.07 29.094 9.883 1 97.69 91 ILE B CA 1
ATOM 4515 C C . ILE B 1 91 ? 10.211 30.359 9.906 1 97.69 91 ILE B C 1
ATOM 4517 O O . ILE B 1 91 ? 9.242 30.469 9.148 1 97.69 91 ILE B O 1
ATOM 4521 N N . ILE B 1 92 ? 10.578 31.312 10.766 1 97.19 92 ILE B N 1
ATOM 4522 C CA . ILE B 1 92 ? 9.828 32.562 10.852 1 97.19 92 ILE B CA 1
ATOM 4523 C C . ILE B 1 92 ? 9.914 33.312 9.523 1 97.19 92 ILE B C 1
ATOM 4525 O O . ILE B 1 92 ? 8.891 33.719 8.984 1 97.19 92 ILE B O 1
ATOM 4529 N N . ASP B 1 93 ? 11.07 33.375 8.953 1 96.56 93 ASP B N 1
ATOM 4530 C CA . ASP B 1 93 ? 11.289 34.188 7.773 1 96.56 93 ASP B CA 1
ATOM 4531 C C . ASP B 1 93 ? 10.75 33.531 6.516 1 96.56 93 ASP B C 1
ATOM 4533 O O . ASP B 1 93 ? 10.117 34.156 5.68 1 96.56 93 ASP B O 1
ATOM 4537 N N . GLU B 1 94 ? 11.016 32.25 6.355 1 97.06 94 GLU B N 1
ATOM 4538 C CA . GLU B 1 94 ? 10.688 31.594 5.098 1 97.06 94 GLU B CA 1
ATOM 4539 C C . GLU B 1 94 ? 9.219 31.172 5.066 1 97.06 94 GLU B C 1
ATOM 4541 O O . GLU B 1 94 ? 8.602 31.125 4.004 1 97.06 94 GLU B O 1
ATOM 4546 N N . LEU B 1 95 ? 8.617 30.844 6.191 1 96.62 95 LEU B N 1
ATOM 4547 C CA . LEU B 1 95 ? 7.277 30.281 6.219 1 96.62 95 LEU B CA 1
ATOM 4548 C C . LEU B 1 95 ? 6.262 31.297 6.727 1 96.62 95 LEU B C 1
ATOM 4550 O O . LEU B 1 95 ? 5.055 31.109 6.555 1 96.62 95 LEU B O 1
ATOM 4554 N N . GLY B 1 96 ? 6.762 32.312 7.34 1 95.94 96 GLY B N 1
ATOM 4555 C CA . GLY B 1 96 ? 5.84 33.156 8.078 1 95.94 96 GLY B CA 1
ATOM 4556 C C . GLY B 1 96 ? 5.297 32.5 9.328 1 95.94 96 GLY B C 1
ATOM 4557 O O . GLY B 1 96 ? 4.203 32.844 9.797 1 95.94 96 GLY B O 1
ATOM 4558 N N . GLY B 1 97 ? 6.012 31.5 9.836 1 96.12 97 GLY B N 1
ATOM 4559 C CA . GLY B 1 97 ? 5.621 30.844 11.07 1 96.12 97 GLY B CA 1
ATOM 4560 C C . GLY B 1 97 ? 5.988 31.641 12.312 1 96.12 97 GLY B C 1
ATOM 4561 O O . GLY B 1 97 ? 7.027 32.312 12.344 1 96.12 97 GLY B O 1
ATOM 4562 N N . THR B 1 98 ? 5.145 31.562 13.336 1 96.69 98 THR B N 1
ATOM 4563 C CA . THR B 1 98 ? 5.445 32.219 14.602 1 96.69 98 THR B CA 1
ATOM 4564 C C . THR B 1 98 ? 6.523 31.453 15.359 1 96.69 98 THR B C 1
ATOM 4566 O O . THR B 1 98 ? 6.879 30.328 14.992 1 96.69 98 THR B O 1
ATOM 4569 N N . ARG B 1 99 ? 7.074 32.094 16.344 1 95.06 99 ARG B N 1
ATOM 4570 C CA . ARG B 1 99 ? 8.07 31.422 17.172 1 95.06 99 ARG B CA 1
ATOM 4571 C C . ARG B 1 99 ? 7.492 30.156 17.812 1 95.06 99 ARG B C 1
ATOM 4573 O O . ARG B 1 99 ? 8.18 29.141 17.922 1 95.06 99 ARG B O 1
ATOM 4580 N N . LEU B 1 100 ? 6.254 30.25 18.25 1 94.5 100 LEU B N 1
ATOM 4581 C CA . LEU B 1 100 ? 5.57 29.109 18.828 1 94.5 100 LEU B CA 1
ATOM 4582 C C . LEU B 1 100 ? 5.484 27.953 17.828 1 94.5 100 LEU B C 1
ATOM 4584 O O . LEU B 1 100 ? 5.781 26.812 18.156 1 94.5 100 LEU B O 1
ATOM 4588 N N . LYS B 1 101 ? 5.078 28.281 16.688 1 97.38 101 LYS B N 1
ATOM 4589 C CA . LYS B 1 101 ? 4.98 27.281 15.625 1 97.38 101 LYS B CA 1
ATOM 4590 C C . LYS B 1 101 ? 6.34 26.656 15.328 1 97.38 101 LYS B C 1
ATOM 4592 O O . LYS B 1 101 ? 6.445 25.453 15.117 1 97.38 101 LYS B O 1
ATOM 4597 N N . ALA B 1 102 ? 7.387 27.422 15.258 1 97.81 102 ALA B N 1
ATOM 4598 C CA . ALA B 1 102 ? 8.742 26.938 15.008 1 97.81 102 ALA B CA 1
ATOM 4599 C C . ALA B 1 102 ? 9.172 25.953 16.094 1 97.81 102 ALA B C 1
ATOM 4601 O O . ALA B 1 102 ? 9.727 24.891 15.789 1 97.81 102 ALA B O 1
ATOM 4602 N N . ALA B 1 103 ? 8.891 26.328 17.328 1 96.5 103 ALA B N 1
ATOM 4603 C CA . ALA B 1 103 ? 9.258 25.453 18.453 1 96.5 103 ALA B CA 1
ATOM 4604 C C . ALA B 1 103 ? 8.531 24.109 18.359 1 96.5 103 ALA B C 1
ATOM 4606 O O . ALA B 1 103 ? 9.125 23.062 18.609 1 96.5 103 ALA B O 1
ATOM 4607 N N . PHE B 1 104 ? 7.297 24.219 18.016 1 96.31 104 PHE B N 1
ATOM 4608 C CA . PHE B 1 104 ? 6.477 23.031 17.859 1 96.31 104 PHE B CA 1
ATOM 4609 C C . PHE B 1 104 ? 7.039 22.125 16.766 1 96.31 104 PHE B C 1
ATOM 4611 O O . PHE B 1 104 ? 7.227 20.922 16.969 1 96.31 104 PHE B O 1
ATOM 4618 N N . GLU B 1 105 ? 7.355 22.656 15.648 1 98.44 105 GLU B N 1
ATOM 4619 C CA . GLU B 1 105 ? 7.84 21.891 14.508 1 98.44 105 GLU B CA 1
ATOM 4620 C C . GLU B 1 105 ? 9.203 21.266 14.797 1 98.44 105 GLU B C 1
ATOM 4622 O O . GLU B 1 105 ? 9.445 20.109 14.469 1 98.44 105 GLU B O 1
ATOM 4627 N N . ILE B 1 106 ? 10.086 22.031 15.414 1 98.69 106 ILE B N 1
ATOM 4628 C CA . ILE B 1 106 ? 11.422 21.531 15.734 1 98.69 106 ILE B CA 1
ATOM 4629 C C . ILE B 1 106 ? 11.32 20.375 16.719 1 98.69 106 ILE 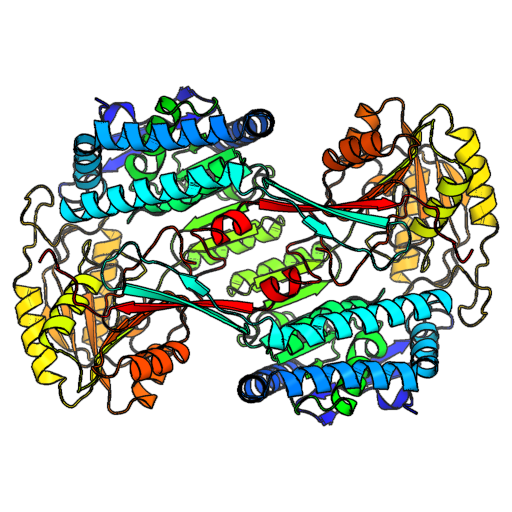B C 1
ATOM 4631 O O . ILE B 1 106 ? 12.039 19.391 16.609 1 98.69 106 ILE B O 1
ATOM 4635 N N . GLY B 1 107 ? 10.391 20.516 17.719 1 98.44 107 GLY B N 1
ATOM 4636 C CA . GLY B 1 107 ? 10.164 19.422 18.641 1 98.44 107 GLY B CA 1
ATOM 4637 C C . GLY B 1 107 ? 9.734 18.141 17.969 1 98.44 107 GLY B C 1
ATOM 4638 O O . GLY B 1 107 ? 10.25 17.062 18.266 1 98.44 107 GLY B O 1
ATOM 4639 N N . LEU B 1 108 ? 8.805 18.234 17.031 1 98.5 108 LEU B N 1
ATOM 4640 C CA . LEU B 1 108 ? 8.336 17.094 16.25 1 98.5 108 LEU B CA 1
ATOM 4641 C C . LEU B 1 108 ? 9.484 16.453 15.477 1 98.5 108 LEU B C 1
ATOM 4643 O O . LEU B 1 108 ? 9.609 15.227 15.438 1 98.5 108 LEU B O 1
ATOM 4647 N N . VAL B 1 109 ? 10.336 17.281 14.867 1 98.88 109 VAL B N 1
ATOM 4648 C CA . VAL B 1 109 ? 11.453 16.812 14.047 1 98.88 109 VAL B CA 1
ATOM 4649 C C . VAL B 1 109 ? 12.414 16 14.906 1 98.88 109 VAL B C 1
ATOM 4651 O O . VAL B 1 109 ? 12.797 14.883 14.539 1 98.88 109 VAL B O 1
ATOM 4654 N N . LYS B 1 110 ? 12.82 16.562 16.062 1 98.81 110 LYS B N 1
ATOM 4655 C CA . LYS B 1 110 ? 13.758 15.875 16.938 1 98.81 110 LYS B CA 1
ATOM 4656 C C . LYS B 1 110 ? 13.219 14.516 17.375 1 98.81 110 LYS B C 1
ATOM 4658 O O . LYS B 1 110 ? 13.93 13.508 17.312 1 98.81 110 LYS B O 1
ATOM 4663 N N . ASN B 1 111 ? 11.945 14.523 17.703 1 98.62 111 ASN B N 1
ATOM 4664 C CA . ASN B 1 111 ? 11.336 13.273 18.172 1 98.62 111 ASN B CA 1
ATOM 4665 C C . ASN B 1 111 ? 11.234 12.25 17.047 1 98.62 111 ASN B C 1
ATOM 4667 O O . ASN B 1 111 ? 11.391 11.055 17.281 1 98.62 111 ASN B O 1
ATOM 4671 N N . MET B 1 112 ? 10.969 12.688 15.859 1 98.75 112 MET B N 1
ATOM 4672 C CA . MET B 1 112 ? 10.883 11.781 14.711 1 98.75 112 MET B CA 1
ATOM 4673 C C . MET B 1 112 ? 12.242 11.164 14.406 1 98.75 112 MET B C 1
ATOM 4675 O O . MET B 1 112 ? 12.336 9.969 14.125 1 98.75 112 MET B O 1
ATOM 4679 N N . ILE B 1 113 ? 13.305 11.961 14.453 1 98.94 113 ILE B N 1
ATOM 4680 C CA . ILE B 1 113 ? 14.648 11.445 14.203 1 98.94 113 ILE B CA 1
ATOM 4681 C C . ILE B 1 113 ? 15.031 10.453 15.297 1 98.94 113 ILE B C 1
ATOM 4683 O O . ILE B 1 113 ? 15.617 9.406 15.023 1 98.94 113 ILE B O 1
ATOM 4687 N N . LYS B 1 114 ? 14.688 10.812 16.547 1 98.81 114 LYS B N 1
ATOM 4688 C CA . LYS B 1 114 ? 14.984 9.898 17.656 1 98.81 114 LYS B CA 1
ATOM 4689 C C . LYS B 1 114 ? 14.289 8.555 17.453 1 98.81 114 LYS B C 1
ATOM 4691 O O . LYS B 1 114 ? 14.891 7.5 17.672 1 98.81 114 LYS B O 1
ATOM 4696 N N . GLU B 1 115 ? 13.016 8.586 17.047 1 98.75 115 GLU B N 1
ATOM 4697 C CA . GLU B 1 115 ? 12.312 7.344 16.766 1 98.75 115 GLU B CA 1
ATOM 4698 C C . GLU B 1 115 ? 12.961 6.586 15.609 1 98.75 115 GLU B C 1
ATOM 4700 O O . GLU B 1 115 ? 13.18 5.379 15.695 1 98.75 115 GLU B O 1
ATOM 4705 N N . ALA B 1 116 ? 13.305 7.27 14.586 1 98.75 116 ALA B N 1
ATOM 4706 C CA . ALA B 1 116 ? 13.922 6.66 13.406 1 98.75 116 ALA B CA 1
ATOM 4707 C C . ALA B 1 116 ? 15.273 6.039 13.75 1 98.75 116 ALA B C 1
ATOM 4709 O O . ALA B 1 116 ? 15.688 5.059 13.125 1 98.75 116 ALA B O 1
ATOM 4710 N N . SER B 1 117 ? 15.953 6.629 14.734 1 98.75 117 SER B N 1
ATOM 4711 C CA . SER B 1 117 ? 17.266 6.148 15.133 1 98.75 117 SER B CA 1
ATOM 4712 C C . SER B 1 117 ? 17.188 4.746 15.727 1 98.75 117 SER B C 1
ATOM 4714 O O . SER B 1 117 ? 18.203 4.059 15.852 1 98.75 117 SER B O 1
ATOM 4716 N N . THR B 1 118 ? 15.992 4.305 16.078 1 98.69 118 THR B N 1
ATOM 4717 C CA . THR B 1 118 ? 15.82 2.961 16.625 1 98.69 118 THR B CA 1
ATOM 4718 C C . THR B 1 118 ? 15.648 1.942 15.5 1 98.69 118 THR B C 1
ATOM 4720 O O . THR B 1 118 ? 15.758 0.735 15.734 1 98.69 118 THR B O 1
ATOM 4723 N N . PHE B 1 119 ? 15.359 2.342 14.305 1 98.69 119 PHE B N 1
ATOM 4724 C CA . PHE B 1 119 ? 14.938 1.468 13.211 1 98.69 119 PHE B CA 1
ATOM 4725 C C . PHE B 1 119 ? 16.047 0.494 12.844 1 98.69 119 PHE B C 1
ATOM 4727 O O . PHE B 1 119 ? 15.789 -0.69 12.617 1 98.69 119 PHE B O 1
ATOM 4734 N N . PRO B 1 120 ? 17.328 0.969 12.797 1 98.5 120 PRO B N 1
ATOM 4735 C CA . PRO B 1 120 ? 18.375 0.025 12.398 1 98.5 120 PRO B CA 1
ATOM 4736 C C . PRO B 1 120 ? 18.391 -1.237 13.258 1 98.5 120 PRO B C 1
ATOM 4738 O O . PRO B 1 120 ? 18.703 -2.322 12.766 1 98.5 120 PRO B O 1
ATOM 4741 N N . LEU B 1 121 ? 18 -1.104 14.516 1 98.25 121 LEU B N 1
ATOM 4742 C CA . LEU B 1 121 ? 18.047 -2.238 15.43 1 98.25 121 LEU B CA 1
ATOM 4743 C C . LEU B 1 121 ? 16.719 -2.994 15.43 1 98.25 121 LEU B C 1
ATOM 4745 O O . LEU B 1 121 ? 16.594 -4.027 16.094 1 98.25 121 LEU B O 1
ATOM 4749 N N . ARG B 1 122 ? 15.734 -2.436 14.719 1 98.06 122 ARG B N 1
ATOM 4750 C CA . ARG B 1 122 ? 14.414 -3.053 14.672 1 98.06 122 ARG B CA 1
ATOM 4751 C C . ARG B 1 122 ? 14.164 -3.723 13.328 1 98.06 122 ARG B C 1
ATOM 4753 O O . ARG B 1 122 ? 13.031 -4.09 13.008 1 98.06 122 ARG B O 1
ATOM 4760 N N . MET B 1 123 ? 15.273 -3.986 12.539 1 97.38 123 MET B N 1
ATOM 4761 C CA . MET B 1 123 ? 15.195 -4.617 11.219 1 97.38 123 MET B CA 1
ATOM 4762 C C . MET B 1 123 ? 15.188 -6.137 11.344 1 97.38 123 MET B C 1
ATOM 4764 O O . MET B 1 123 ? 15.875 -6.832 10.594 1 97.38 123 MET B O 1
ATOM 4768 N N . GLU B 1 124 ? 14.398 -6.594 12.219 1 96.75 124 GLU B N 1
ATOM 4769 C CA . GLU B 1 124 ? 14.375 -8.023 12.5 1 96.75 124 GLU B CA 1
ATOM 4770 C C . GLU B 1 124 ? 13.695 -8.805 11.383 1 96.75 124 GLU B C 1
ATOM 4772 O O . GLU B 1 124 ? 12.859 -8.258 10.664 1 96.75 124 GLU B O 1
ATOM 4777 N N . GLY B 1 125 ? 14.156 -10.117 11.172 1 96.69 125 GLY B N 1
ATOM 4778 C CA . GLY B 1 125 ? 13.492 -11.109 10.344 1 96.69 125 GLY B CA 1
ATOM 4779 C C . GLY B 1 125 ? 12.773 -12.18 11.156 1 96.69 125 GLY B C 1
ATOM 4780 O O . GLY B 1 125 ? 12.695 -12.086 12.383 1 96.69 125 GLY B O 1
ATOM 4781 N N . LYS B 1 126 ? 12.094 -13.062 10.5 1 98 126 LYS B N 1
ATOM 4782 C CA . LYS B 1 126 ? 11.367 -14.148 11.164 1 98 126 LYS B CA 1
ATOM 4783 C C . LYS B 1 126 ? 11.797 -15.508 10.617 1 98 126 LYS B C 1
ATOM 4785 O O . LYS B 1 126 ? 12.086 -15.641 9.43 1 98 126 LYS B O 1
ATOM 4790 N N . ILE B 1 127 ? 11.906 -16.438 11.5 1 98.5 127 ILE B N 1
ATOM 4791 C CA . ILE B 1 127 ? 11.953 -17.859 11.141 1 98.5 127 ILE B CA 1
ATOM 4792 C C . ILE B 1 127 ? 10.578 -18.484 11.359 1 98.5 127 ILE B C 1
ATOM 4794 O O . ILE B 1 127 ? 10.055 -18.469 12.477 1 98.5 127 ILE B O 1
ATOM 4798 N N . LEU B 1 128 ? 10.008 -18.953 10.289 1 98.25 128 LEU B N 1
ATOM 4799 C CA . LEU B 1 128 ? 8.648 -19.469 10.352 1 98.25 128 LEU B CA 1
ATOM 4800 C C . LEU B 1 128 ? 8.617 -20.969 10.055 1 98.25 128 LEU B C 1
ATOM 4802 O O . LEU B 1 128 ? 9.422 -21.469 9.258 1 98.25 128 LEU B O 1
ATOM 4806 N N . PRO B 1 129 ? 7.699 -21.688 10.695 1 97.19 129 PRO B N 1
ATOM 4807 C CA . PRO B 1 129 ? 7.543 -23.094 10.336 1 97.19 129 PRO B CA 1
ATOM 4808 C C . PRO B 1 129 ? 7.031 -23.281 8.906 1 97.19 129 PRO B C 1
ATOM 4810 O O . PRO B 1 129 ? 6.512 -22.344 8.305 1 97.19 129 PRO B O 1
ATOM 4813 N N . SER B 1 130 ? 7.254 -24.422 8.375 1 97.19 130 SER B N 1
ATOM 4814 C CA . SER B 1 130 ? 6.785 -24.766 7.031 1 97.19 130 SER B CA 1
ATOM 4815 C C . SER B 1 130 ? 5.758 -25.891 7.07 1 97.19 130 SER B C 1
ATOM 4817 O O . SER B 1 130 ? 5.805 -26.75 7.949 1 97.19 130 SER B O 1
ATOM 4819 N N . THR B 1 131 ? 4.844 -25.812 6.164 1 94 131 THR B N 1
ATOM 4820 C CA . THR B 1 131 ? 3.912 -26.922 5.977 1 94 131 THR B CA 1
ATOM 4821 C C . THR B 1 131 ? 4.605 -28.109 5.324 1 94 131 THR B C 1
ATOM 4823 O O . THR B 1 131 ? 4.074 -29.219 5.316 1 94 131 THR B O 1
ATOM 4826 N N . GLU B 1 132 ? 5.793 -27.844 4.777 1 95 132 GLU B N 1
ATOM 4827 C CA . GLU B 1 132 ? 6.594 -28.891 4.148 1 95 132 GLU B CA 1
ATOM 4828 C C . GLU B 1 132 ? 7.641 -29.438 5.109 1 95 132 GLU B C 1
ATOM 4830 O O . GLU B 1 132 ? 8.391 -28.688 5.719 1 95 132 GLU B O 1
ATOM 4835 N N . ASN B 1 133 ? 7.695 -30.812 5.25 1 95.69 133 ASN B N 1
ATOM 4836 C CA . ASN B 1 133 ? 8.711 -31.422 6.105 1 95.69 133 ASN B CA 1
ATOM 4837 C C . ASN B 1 133 ? 10.117 -31.125 5.598 1 95.69 133 ASN B C 1
ATOM 4839 O O . ASN B 1 133 ? 10.359 -31.125 4.391 1 95.69 133 ASN B O 1
ATOM 4843 N N . GLY B 1 134 ? 10.984 -30.797 6.535 1 96.38 134 GLY B N 1
ATOM 4844 C CA . GLY B 1 134 ? 12.383 -30.609 6.191 1 96.38 134 GLY B CA 1
ATOM 4845 C C . GLY B 1 134 ? 12.672 -29.234 5.625 1 96.38 134 GLY B C 1
ATOM 4846 O O . GLY B 1 134 ? 13.695 -29.031 4.961 1 96.38 134 GLY B O 1
ATOM 4847 N N . LYS B 1 135 ? 11.781 -28.297 5.832 1 97.56 135 LYS B N 1
ATOM 4848 C CA . LYS B 1 135 ? 11.922 -26.969 5.238 1 97.56 135 LYS B CA 1
ATOM 4849 C C . LYS B 1 135 ? 11.82 -25.875 6.301 1 97.56 135 LYS B C 1
ATOM 4851 O O . LYS B 1 135 ? 11.023 -25.984 7.23 1 97.56 135 LYS B O 1
ATOM 4856 N N . GLU B 1 136 ? 12.688 -24.906 6.176 1 98 136 GLU B N 1
ATOM 4857 C CA . GLU B 1 136 ? 12.664 -23.719 7.027 1 98 136 GLU B CA 1
ATOM 4858 C C . GLU B 1 136 ? 12.406 -22.453 6.203 1 98 136 GLU B C 1
ATOM 4860 O O . GLU B 1 136 ? 13.008 -22.266 5.145 1 98 136 GLU B O 1
ATOM 4865 N N . ASN B 1 137 ? 11.523 -21.594 6.703 1 98.69 137 ASN B N 1
ATOM 4866 C CA . ASN B 1 137 ? 11.242 -20.312 6.062 1 98.69 137 ASN B CA 1
ATOM 4867 C C . ASN B 1 137 ? 11.93 -19.172 6.789 1 98.69 137 ASN B C 1
ATOM 4869 O O . ASN B 1 137 ? 11.711 -18.969 7.984 1 98.69 137 ASN B O 1
ATOM 4873 N N . ARG B 1 138 ? 12.82 -18.531 6.102 1 98.81 138 ARG B N 1
ATOM 4874 C CA . ARG B 1 138 ? 13.461 -17.312 6.59 1 98.81 138 ARG B CA 1
ATOM 4875 C C . ARG B 1 138 ? 12.883 -16.078 5.898 1 98.81 138 ARG B C 1
ATOM 4877 O O . ARG B 1 138 ? 12.992 -15.938 4.68 1 98.81 138 ARG B O 1
ATOM 4884 N N . LEU B 1 139 ? 12.258 -15.25 6.688 1 98.75 139 LEU B N 1
ATOM 4885 C CA . LEU B 1 139 ? 11.695 -14 6.176 1 98.75 139 LEU B CA 1
ATOM 4886 C C . LEU B 1 139 ? 12.547 -12.812 6.598 1 98.75 139 LEU B C 1
ATOM 4888 O O . LEU B 1 139 ? 12.641 -12.5 7.785 1 98.75 139 LEU B O 1
ATOM 4892 N N . TYR B 1 140 ? 13.156 -12.18 5.633 1 98.38 140 TYR B N 1
ATOM 4893 C CA . TYR B 1 140 ? 14.031 -11.039 5.898 1 98.38 140 TYR B CA 1
ATOM 4894 C C . TYR B 1 140 ? 13.297 -9.727 5.664 1 98.38 140 TYR B C 1
ATOM 4896 O O . TYR B 1 140 ? 12.547 -9.594 4.699 1 98.38 140 TYR B O 1
ATOM 4904 N N . ARG B 1 141 ? 13.438 -8.812 6.566 1 97.94 141 ARG B N 1
ATOM 4905 C CA . ARG B 1 141 ? 13.094 -7.414 6.305 1 97.94 141 ARG B CA 1
ATOM 4906 C C . ARG B 1 141 ? 14.266 -6.664 5.691 1 97.94 141 ARG B C 1
ATOM 4908 O O . ARG B 1 141 ? 15.367 -6.656 6.25 1 97.94 141 ARG B O 1
ATOM 4915 N N . VAL B 1 142 ? 14.102 -6.055 4.574 1 97.31 142 VAL B N 1
ATOM 4916 C CA . VAL B 1 142 ? 15.195 -5.387 3.877 1 97.31 142 VAL B CA 1
ATOM 4917 C C . VAL B 1 142 ? 14.758 -3.992 3.438 1 97.31 142 VAL B C 1
ATOM 4919 O O . VAL B 1 142 ? 13.562 -3.736 3.26 1 97.31 142 VAL B O 1
ATOM 4922 N N . PRO B 1 143 ? 15.695 -2.998 3.318 1 97.75 143 PRO B N 1
ATOM 4923 C CA . PRO B 1 143 ? 15.328 -1.697 2.758 1 97.75 143 PRO B CA 1
ATOM 4924 C C . PRO B 1 143 ? 14.711 -1.809 1.363 1 97.75 143 PRO B C 1
ATOM 4926 O O . PRO B 1 143 ? 15 -2.758 0.632 1 97.75 143 PRO B O 1
ATOM 4929 N N . ALA B 1 144 ? 13.914 -0.852 1.011 1 97.12 144 ALA B N 1
ATOM 4930 C CA . ALA B 1 144 ? 13.312 -0.811 -0.32 1 97.12 144 ALA B CA 1
ATOM 4931 C C . ALA B 1 144 ? 14.336 -0.398 -1.372 1 97.12 144 ALA B C 1
ATOM 4933 O O . ALA B 1 144 ? 14.156 -0.661 -2.562 1 97.12 144 ALA B O 1
ATOM 4934 N N . GLY B 1 145 ? 15.422 0.238 -1.011 1 97.62 145 GLY B N 1
ATOM 4935 C CA . GLY B 1 145 ? 16.453 0.727 -1.909 1 97.62 145 GLY B CA 1
ATOM 4936 C C . GLY B 1 145 ? 16.625 2.234 -1.87 1 97.62 145 GLY B C 1
ATOM 4937 O O . GLY B 1 145 ? 17.438 2.758 -1.104 1 97.62 145 GLY B O 1
ATOM 4938 N N . VAL B 1 146 ? 15.789 2.947 -2.672 1 98.81 146 VAL B N 1
ATOM 4939 C CA . VAL B 1 146 ? 15.773 4.406 -2.707 1 98.81 146 VAL B CA 1
ATOM 4940 C C . VAL B 1 146 ? 14.344 4.918 -2.594 1 98.81 146 VAL B C 1
ATOM 4942 O O . VAL B 1 146 ? 13.422 4.352 -3.191 1 98.81 146 VAL B O 1
ATOM 4945 N N . VAL B 1 147 ? 14.18 5.961 -1.801 1 98.94 147 VAL B N 1
ATOM 4946 C CA . VAL B 1 147 ? 12.883 6.59 -1.572 1 98.94 147 VAL B CA 1
ATOM 4947 C C . VAL B 1 147 ? 12.891 8.008 -2.141 1 98.94 147 VAL B C 1
ATOM 4949 O O . VAL B 1 147 ? 13.828 8.773 -1.899 1 98.94 147 VAL B O 1
ATOM 4952 N N . GLY B 1 148 ? 11.914 8.32 -2.992 1 98.94 148 GLY B N 1
ATOM 4953 C CA . GLY B 1 148 ? 11.648 9.703 -3.359 1 98.94 148 GLY B CA 1
ATOM 4954 C C . GLY B 1 148 ? 10.68 10.398 -2.424 1 98.94 148 GLY B C 1
ATOM 4955 O O . GLY B 1 148 ? 9.609 9.867 -2.129 1 98.94 148 GLY B O 1
ATOM 4956 N N . VAL B 1 149 ? 11.047 11.57 -1.92 1 98.94 149 VAL B N 1
ATOM 4957 C CA . VAL B 1 149 ? 10.219 12.32 -0.982 1 98.94 149 VAL B CA 1
ATOM 4958 C C . VAL B 1 149 ? 9.852 13.672 -1.581 1 98.94 149 VAL B C 1
ATOM 4960 O O . VAL B 1 149 ? 10.727 14.414 -2.037 1 98.94 149 VAL B O 1
ATOM 4963 N N . ILE B 1 150 ? 8.57 13.961 -1.665 1 98.88 150 ILE B N 1
ATOM 4964 C CA . ILE B 1 150 ? 8.047 15.266 -2.057 1 98.88 150 ILE B CA 1
ATOM 4965 C C . ILE B 1 150 ? 7.27 15.883 -0.893 1 98.88 150 ILE B C 1
ATOM 4967 O O . ILE B 1 150 ? 6.273 15.312 -0.434 1 98.88 150 ILE B O 1
ATOM 4971 N N . SER B 1 151 ? 7.738 16.984 -0.396 1 98.31 151 SER B N 1
ATOM 4972 C CA . SER B 1 151 ? 7.199 17.5 0.859 1 98.31 151 SER B CA 1
ATOM 4973 C C . SER B 1 151 ? 6.48 18.828 0.65 1 98.31 151 SER B C 1
ATOM 4975 O O . SER B 1 151 ? 6.73 19.531 -0.336 1 98.31 151 SER B O 1
ATOM 4977 N N . PRO B 1 152 ? 5.582 19.266 1.502 1 98.31 152 PRO B N 1
ATOM 4978 C CA . PRO B 1 152 ? 4.762 20.469 1.391 1 98.31 152 PRO B CA 1
ATOM 4979 C C . PRO B 1 152 ? 5.406 21.688 2.047 1 98.31 152 PRO B C 1
ATOM 4981 O O . PRO B 1 152 ? 6.516 21.594 2.58 1 98.31 152 PRO B O 1
ATOM 4984 N N . PHE B 1 153 ? 4.676 22.812 2.062 1 98.19 153 PHE B N 1
ATOM 4985 C CA . PHE B 1 153 ? 5.289 24.062 2.5 1 98.19 153 PHE B CA 1
ATOM 4986 C C . PHE B 1 153 ? 4.887 24.391 3.932 1 98.19 153 PHE B C 1
ATOM 4988 O O . PHE B 1 153 ? 5.488 25.266 4.57 1 98.19 153 PHE B O 1
ATOM 4995 N N . ASN B 1 154 ? 3.902 23.719 4.48 1 97.94 154 ASN B N 1
ATOM 4996 C CA . ASN B 1 154 ? 3.285 24.266 5.684 1 97.94 154 ASN B CA 1
ATOM 4997 C C . ASN B 1 154 ? 4.059 23.859 6.938 1 97.94 154 ASN B C 1
ATOM 4999 O O . ASN B 1 154 ? 4.238 24.672 7.848 1 97.94 154 ASN B O 1
ATOM 5003 N N . PHE B 1 155 ? 4.453 22.625 7.043 1 98.5 155 PHE B N 1
ATOM 5004 C CA . PHE B 1 155 ? 5.41 22.125 8.023 1 98.5 155 PHE B CA 1
ATOM 5005 C C . PHE B 1 155 ? 6.582 21.438 7.324 1 98.5 155 PHE B C 1
ATOM 5007 O O . PHE B 1 155 ? 6.84 20.25 7.555 1 98.5 155 PHE B O 1
ATOM 5014 N N . PRO B 1 156 ? 7.316 22.234 6.574 1 98.56 156 PRO B N 1
ATOM 5015 C CA . PRO B 1 156 ? 8.25 21.625 5.625 1 98.56 156 PRO B CA 1
ATOM 5016 C C . PRO B 1 156 ? 9.406 20.891 6.309 1 98.56 156 PRO B C 1
ATOM 5018 O O . PRO B 1 156 ? 9.883 19.875 5.805 1 98.56 156 PRO B O 1
ATOM 5021 N N . PHE B 1 157 ? 9.898 21.391 7.473 1 98.81 157 PHE B N 1
ATOM 5022 C CA . PHE B 1 157 ? 10.969 20.734 8.211 1 98.81 157 PHE B CA 1
ATOM 5023 C C . PHE B 1 157 ? 10.523 19.375 8.711 1 98.81 157 PHE B C 1
ATOM 5025 O O . PHE B 1 157 ? 11.141 18.359 8.383 1 98.81 157 PHE B O 1
ATOM 5032 N N . PHE B 1 158 ? 9.414 19.344 9.281 1 98.88 158 PHE B N 1
ATOM 5033 C CA . PHE B 1 158 ? 8.906 18.125 9.914 1 98.88 158 PHE B CA 1
ATOM 5034 C C . PHE B 1 158 ? 8.406 17.141 8.875 1 98.88 158 PHE B C 1
ATOM 5036 O O . PHE B 1 158 ? 8.781 15.961 8.898 1 98.88 158 PHE B O 1
ATOM 5043 N N . LEU B 1 159 ? 7.562 17.609 7.938 1 98.81 159 LEU B N 1
ATOM 5044 C CA . LEU B 1 159 ? 6.895 16.688 7.016 1 98.81 159 LEU B CA 1
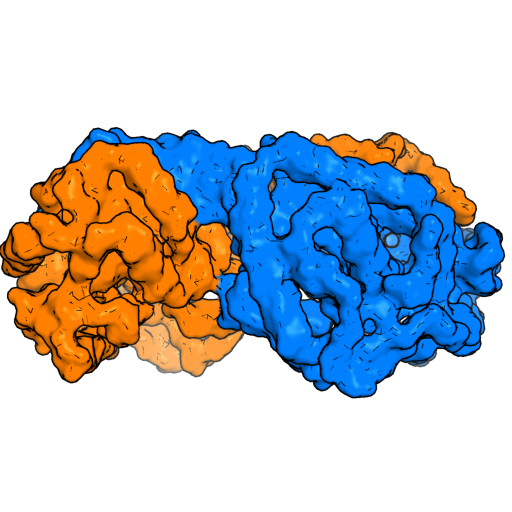ATOM 5045 C C . LEU B 1 159 ? 7.891 16.109 6.023 1 98.81 159 LEU B C 1
ATOM 5047 O O . LEU B 1 159 ? 7.695 14.992 5.527 1 98.81 159 LEU B O 1
ATOM 5051 N N . SER B 1 160 ? 9.016 16.781 5.75 1 98.88 160 SER B N 1
ATOM 5052 C CA . SER B 1 160 ? 10.109 16.156 5.027 1 98.88 160 SER B CA 1
ATOM 5053 C C . SER B 1 160 ? 10.789 15.086 5.879 1 98.88 160 SER B C 1
ATOM 5055 O O . SER B 1 160 ? 10.961 13.953 5.438 1 98.88 160 SER B O 1
ATOM 5057 N N . VAL B 1 161 ? 11.141 15.461 7.109 1 98.94 161 VAL B N 1
ATOM 5058 C CA . VAL B 1 161 ? 11.914 14.602 7.988 1 98.94 161 VAL B CA 1
ATOM 5059 C C . VAL B 1 161 ? 11.086 13.375 8.367 1 98.94 161 VAL B C 1
ATOM 5061 O O . VAL B 1 161 ? 11.633 12.281 8.555 1 98.94 161 VAL B O 1
ATOM 5064 N N . LYS B 1 162 ? 9.82 13.539 8.391 1 98.69 162 LYS B N 1
ATOM 5065 C CA . LYS B 1 162 ? 8.898 12.461 8.734 1 98.69 162 LYS B CA 1
ATOM 5066 C C . LYS B 1 162 ? 9.062 11.281 7.777 1 98.69 162 LYS B C 1
ATOM 5068 O O . LYS B 1 162 ? 8.781 10.133 8.141 1 98.69 162 LYS B O 1
ATOM 5073 N N . SER B 1 163 ? 9.531 11.523 6.566 1 98.88 163 SER B N 1
ATOM 5074 C CA . SER B 1 163 ? 9.828 10.477 5.598 1 98.88 163 SER B CA 1
ATOM 5075 C C . SER B 1 163 ? 11.32 10.211 5.504 1 98.88 163 SER B C 1
ATOM 5077 O O . SER B 1 163 ? 11.758 9.062 5.473 1 98.88 163 SER B O 1
ATOM 5079 N N . VAL B 1 164 ? 12.148 11.266 5.535 1 98.94 164 VAL B N 1
ATOM 5080 C CA . VAL B 1 164 ? 13.586 11.18 5.301 1 98.94 164 VAL B CA 1
ATOM 5081 C C . VAL B 1 164 ? 14.234 10.359 6.41 1 98.94 164 VAL B C 1
ATOM 5083 O O . VAL B 1 164 ? 14.977 9.406 6.133 1 98.94 164 VAL B O 1
ATOM 5086 N N . ALA B 1 165 ? 13.922 10.656 7.629 1 98.94 165 ALA B N 1
ATOM 5087 C CA . ALA B 1 165 ? 14.617 10.031 8.75 1 98.94 165 ALA B CA 1
ATOM 5088 C C . ALA B 1 165 ? 14.281 8.547 8.844 1 98.94 165 ALA B C 1
ATOM 5090 O O . ALA B 1 165 ? 15.18 7.699 8.906 1 98.94 165 ALA B O 1
ATOM 5091 N N . PRO B 1 166 ? 12.977 8.188 8.812 1 98.88 166 PRO B N 1
ATOM 5092 C CA . PRO B 1 166 ? 12.656 6.762 8.836 1 98.88 166 PRO B CA 1
ATOM 5093 C C . PRO B 1 166 ? 13.227 6.008 7.637 1 98.88 166 PRO B C 1
ATOM 5095 O O . PRO B 1 166 ? 13.664 4.863 7.77 1 98.88 166 PRO B O 1
ATOM 5098 N N . ALA B 1 167 ? 13.227 6.641 6.465 1 98.88 167 ALA B N 1
ATOM 5099 C CA . ALA B 1 167 ? 13.781 5.996 5.281 1 98.88 167 ALA B CA 1
ATOM 5100 C C . ALA B 1 167 ? 15.266 5.711 5.461 1 98.88 167 ALA B C 1
ATOM 5102 O O . ALA B 1 167 ? 15.727 4.594 5.203 1 98.88 167 ALA B O 1
ATOM 5103 N N . LEU B 1 168 ? 16 6.707 5.926 1 98.88 168 LEU B N 1
ATOM 5104 C CA . LEU B 1 168 ? 17.422 6.516 6.18 1 98.88 168 LEU B CA 1
ATOM 5105 C C . LEU B 1 168 ? 17.656 5.48 7.273 1 98.88 168 LEU B C 1
ATOM 5107 O O . LEU B 1 168 ? 18.516 4.602 7.137 1 98.88 168 LEU B O 1
ATOM 5111 N N . GLY B 1 169 ? 16.875 5.609 8.328 1 98.75 169 GLY B N 1
ATOM 5112 C CA . GLY B 1 169 ? 17 4.676 9.438 1 98.75 169 GLY B CA 1
ATOM 5113 C C . GLY B 1 169 ? 16.719 3.238 9.039 1 98.75 169 GLY B C 1
ATOM 5114 O O . GLY B 1 169 ? 17.328 2.312 9.586 1 98.75 169 GLY B O 1
ATOM 5115 N N . ALA B 1 170 ? 15.82 3.047 8.086 1 98.44 170 ALA B N 1
ATOM 5116 C CA . ALA B 1 170 ? 15.445 1.715 7.613 1 98.44 170 ALA B CA 1
ATOM 5117 C C . ALA B 1 170 ? 16.469 1.188 6.602 1 98.44 170 ALA B C 1
ATOM 5119 O O . ALA B 1 170 ? 16.344 0.06 6.117 1 98.44 170 ALA B O 1
ATOM 5120 N N . GLY B 1 171 ? 17.453 2.068 6.215 1 98.44 171 GLY B N 1
ATOM 5121 C CA . GLY B 1 171 ? 18.547 1.593 5.383 1 98.44 171 GLY B CA 1
ATOM 5122 C C . GLY B 1 171 ? 18.453 2.055 3.943 1 98.44 171 GLY B C 1
ATOM 5123 O O . GLY B 1 171 ? 19.203 1.588 3.084 1 98.44 171 GLY B O 1
ATOM 5124 N N . ASN B 1 172 ? 17.578 2.957 3.611 1 98.88 172 ASN B N 1
ATOM 5125 C CA . ASN B 1 172 ? 17.359 3.412 2.242 1 98.88 172 ASN B CA 1
ATOM 5126 C C . ASN B 1 172 ? 18.219 4.633 1.913 1 98.88 172 ASN B C 1
ATOM 5128 O O . ASN B 1 172 ? 18.703 5.316 2.816 1 98.88 172 ASN B O 1
ATOM 5132 N N . GLY B 1 173 ? 18.438 4.883 0.616 1 98.88 173 GLY B N 1
ATOM 5133 C CA . GLY B 1 173 ? 18.781 6.211 0.125 1 98.88 173 GLY B CA 1
ATOM 5134 C C . GLY B 1 173 ? 17.562 7.086 -0.106 1 98.88 173 GLY B C 1
ATOM 5135 O O . GLY B 1 173 ? 16.453 6.582 -0.264 1 98.88 173 GLY B O 1
ATOM 5136 N N . VAL B 1 174 ? 17.797 8.438 -0.122 1 98.94 174 VAL B N 1
ATOM 5137 C CA . VAL B 1 174 ? 16.656 9.336 -0.243 1 98.94 174 VAL B CA 1
ATOM 5138 C C . VAL B 1 174 ? 16.984 10.453 -1.225 1 98.94 174 VAL B C 1
ATOM 5140 O O . VAL B 1 174 ? 18.094 11.008 -1.2 1 98.94 174 VAL B O 1
ATOM 5143 N N . VAL B 1 175 ? 16.094 10.75 -2.096 1 99 175 VAL B N 1
ATOM 5144 C CA . VAL B 1 175 ? 16.078 12 -2.842 1 99 175 VAL B CA 1
ATOM 5145 C C . VAL B 1 175 ? 14.859 12.828 -2.438 1 99 175 VAL B C 1
ATOM 5147 O O . VAL B 1 175 ? 13.719 12.367 -2.555 1 99 175 VAL B O 1
ATOM 5150 N N . LEU B 1 176 ? 15.117 14 -1.958 1 98.94 176 LEU B N 1
ATOM 5151 C CA . LEU B 1 176 ? 14.102 14.891 -1.412 1 98.94 176 LEU B CA 1
ATOM 5152 C C . LEU B 1 176 ? 13.867 16.078 -2.34 1 98.94 176 LEU B C 1
ATOM 5154 O O . LEU B 1 176 ? 14.82 16.766 -2.729 1 98.94 176 LEU B O 1
ATOM 5158 N N . LYS B 1 177 ? 12.68 16.25 -2.771 1 98.88 177 LYS B N 1
ATOM 5159 C CA . LYS B 1 177 ? 12.234 17.453 -3.471 1 98.88 177 LYS B CA 1
ATOM 5160 C C . LYS B 1 177 ? 11.312 18.297 -2.59 1 98.88 177 LYS B C 1
ATOM 5162 O O . LYS B 1 177 ? 10.125 18.016 -2.479 1 98.88 177 LYS B O 1
ATOM 5167 N N . PRO B 1 178 ? 11.789 19.359 -1.993 1 98.69 178 PRO B N 1
ATOM 5168 C CA . PRO B 1 178 ? 10.945 20.219 -1.165 1 98.69 178 PRO B CA 1
ATOM 5169 C C . PRO B 1 178 ? 10.008 21.094 -1.992 1 98.69 178 PRO B C 1
ATOM 5171 O O . PRO B 1 178 ? 10.188 21.219 -3.205 1 98.69 178 PRO B O 1
ATOM 5174 N N . HIS B 1 179 ? 9 21.609 -1.359 1 98.38 179 HIS B N 1
ATOM 5175 C CA . HIS B 1 179 ? 8.125 22.562 -2.01 1 98.38 179 HIS B CA 1
ATOM 5176 C C . HIS B 1 179 ? 8.891 23.828 -2.414 1 98.38 179 HIS B C 1
ATOM 5178 O O . HIS B 1 179 ? 9.766 24.281 -1.683 1 98.38 179 HIS B O 1
ATOM 5184 N N . GLU B 1 180 ? 8.523 24.422 -3.471 1 97.25 180 GLU B N 1
ATOM 5185 C CA . GLU B 1 180 ? 9.25 25.562 -4.031 1 97.25 180 GLU B CA 1
ATOM 5186 C C . GLU B 1 180 ? 9.133 26.797 -3.141 1 97.25 180 GLU B C 1
ATOM 5188 O O . GLU B 1 180 ? 9.992 27.672 -3.162 1 97.25 180 GLU B O 1
ATOM 5193 N N . GLU B 1 181 ? 8.086 26.859 -2.287 1 97.38 181 GLU B N 1
ATOM 5194 C CA . GLU B 1 181 ? 7.887 28 -1.4 1 97.38 181 GLU B CA 1
ATOM 5195 C C . GLU B 1 181 ? 8.789 27.906 -0.171 1 97.38 181 GLU B C 1
ATOM 5197 O O . GLU B 1 181 ? 9 28.891 0.525 1 97.38 181 GLU B O 1
ATOM 5202 N N . THR B 1 182 ? 9.258 26.672 0.106 1 98.12 182 THR B N 1
ATOM 5203 C CA . THR B 1 182 ? 10.078 26.469 1.296 1 98.12 182 THR B CA 1
ATOM 5204 C C . THR B 1 182 ? 11.25 25.547 0.99 1 98.12 182 THR B C 1
ATOM 5206 O O . THR B 1 182 ? 11.438 24.531 1.671 1 98.12 182 THR B O 1
ATOM 5209 N N . PRO B 1 183 ? 12.086 25.875 0.062 1 98.5 183 PRO B N 1
ATOM 5210 C CA . PRO B 1 183 ? 13.156 24.984 -0.376 1 98.5 183 PRO B CA 1
ATOM 5211 C C . PRO B 1 183 ? 14.25 24.812 0.677 1 98.5 183 PRO B C 1
ATOM 5213 O O . PRO B 1 183 ? 14.945 23.797 0.695 1 98.5 183 PRO B O 1
ATOM 5216 N N . ILE B 1 184 ? 14.367 25.781 1.563 1 98.44 184 ILE B N 1
ATOM 5217 C CA . ILE B 1 184 ? 15.438 25.703 2.557 1 98.44 184 ILE B CA 1
ATOM 5218 C C . ILE B 1 184 ? 14.961 24.906 3.766 1 98.44 184 ILE B C 1
ATOM 5220 O O . ILE B 1 184 ? 15.492 23.828 4.059 1 98.44 184 ILE B O 1
ATOM 5224 N N . THR B 1 185 ? 13.859 25.281 4.387 1 98.31 185 THR B N 1
ATOM 5225 C CA . THR B 1 185 ? 13.367 24.625 5.598 1 98.31 185 THR B CA 1
ATOM 5226 C C . THR B 1 185 ? 13 23.172 5.316 1 98.31 185 THR B C 1
ATOM 5228 O O . THR B 1 185 ? 13.203 22.297 6.16 1 98.31 185 THR B O 1
ATOM 5231 N N . GLY B 1 186 ? 12.469 22.953 4.102 1 98.62 186 GLY B N 1
ATOM 5232 C CA . GLY B 1 186 ? 12 21.609 3.773 1 98.62 186 GLY B CA 1
ATOM 5233 C C . GLY B 1 186 ? 13.016 20.797 2.99 1 98.62 186 GLY B C 1
ATOM 5234 O O . GLY B 1 186 ? 12.773 19.625 2.676 1 98.62 186 GLY B O 1
ATOM 5235 N N . GLY B 1 187 ? 14.188 21.391 2.682 1 98.69 187 GLY B N 1
ATOM 5236 C CA . GLY B 1 187 ? 15.109 20.703 1.795 1 98.69 187 GLY B CA 1
ATOM 5237 C C . GLY B 1 187 ? 16.562 20.844 2.213 1 98.69 187 GLY B C 1
ATOM 5238 O O . GLY B 1 187 ? 17.094 20.016 2.943 1 98.69 187 GLY B O 1
ATOM 5239 N N . THR B 1 188 ? 17.141 22.016 1.838 1 98.56 188 THR B N 1
ATOM 5240 C CA . THR B 1 188 ? 18.594 22.141 1.926 1 98.56 188 THR B CA 1
ATOM 5241 C C . THR B 1 188 ? 19.047 22.266 3.379 1 98.56 188 THR B C 1
ATOM 5243 O O . THR B 1 188 ? 20.156 21.891 3.727 1 98.56 188 THR B O 1
ATOM 5246 N N . LEU B 1 189 ? 18.172 22.812 4.297 1 98.62 189 LEU B N 1
ATOM 5247 C CA . LEU B 1 189 ? 18.469 22.766 5.727 1 98.62 189 LEU B CA 1
ATOM 5248 C C . LEU B 1 189 ? 18.609 21.312 6.195 1 98.62 189 LEU B C 1
ATOM 5250 O O . LEU B 1 189 ? 19.5 21 6.977 1 98.62 189 LEU B O 1
ATOM 5254 N N . ILE B 1 190 ? 17.75 20.438 5.723 1 98.81 190 ILE B N 1
ATOM 5255 C CA . ILE B 1 190 ? 17.766 19.031 6.09 1 98.81 190 ILE B CA 1
ATOM 5256 C C . ILE B 1 190 ? 19.047 18.375 5.562 1 98.81 190 ILE B C 1
ATOM 5258 O O . ILE B 1 190 ? 19.688 17.594 6.27 1 98.81 190 ILE B O 1
ATOM 5262 N N . ALA B 1 191 ? 19.406 18.719 4.344 1 98.62 191 ALA B N 1
ATOM 5263 C CA . ALA B 1 191 ? 20.672 18.234 3.793 1 98.62 191 ALA B CA 1
ATOM 5264 C C . ALA B 1 191 ? 21.844 18.625 4.688 1 98.62 191 ALA B C 1
ATOM 5266 O O . ALA B 1 191 ? 22.703 17.797 4.988 1 98.62 191 ALA B O 1
ATOM 5267 N N . LYS B 1 192 ? 21.891 19.891 5.078 1 98.38 192 LYS B N 1
ATOM 5268 C CA . LYS B 1 192 ? 22.984 20.406 5.914 1 98.38 192 LYS B CA 1
ATOM 5269 C C . LYS B 1 192 ? 23.047 19.656 7.242 1 98.38 192 LYS B C 1
ATOM 5271 O O . LYS B 1 192 ? 24.125 19.266 7.68 1 98.38 192 LYS B O 1
ATOM 5276 N N . ILE B 1 193 ? 21.906 19.469 7.875 1 98.56 193 ILE B N 1
ATOM 5277 C CA . ILE B 1 193 ? 21.812 18.781 9.164 1 98.56 193 ILE B CA 1
ATOM 5278 C C . ILE B 1 193 ? 22.391 17.375 9.039 1 98.56 193 ILE B C 1
ATOM 5280 O O . ILE B 1 193 ? 23.234 16.969 9.828 1 98.56 193 ILE B O 1
ATOM 5284 N N . PHE B 1 194 ? 21.984 16.609 8.031 1 98.62 194 PHE B N 1
ATOM 5285 C CA . PHE B 1 194 ? 22.391 15.219 7.906 1 98.62 194 PHE B CA 1
ATOM 5286 C C . PHE B 1 194 ? 23.812 15.117 7.383 1 98.62 194 PHE B C 1
ATOM 5288 O O . PHE B 1 194 ? 24.531 14.164 7.715 1 98.62 194 PHE B O 1
ATOM 5295 N N . GLU B 1 195 ? 24.234 16.078 6.566 1 97.94 195 GLU B N 1
ATOM 5296 C CA . GLU B 1 195 ? 25.641 16.156 6.203 1 97.94 195 GLU B CA 1
ATOM 5297 C C . GLU B 1 195 ? 26.516 16.281 7.445 1 97.94 195 GLU B C 1
ATOM 5299 O O . GLU B 1 195 ? 27.484 15.539 7.602 1 97.94 195 GLU B O 1
ATOM 5304 N N . GLU B 1 196 ? 26.156 17.234 8.312 1 97.56 196 GLU B N 1
ATOM 5305 C CA . GLU B 1 196 ? 26.938 17.484 9.531 1 97.56 196 GLU B CA 1
ATOM 5306 C C . GLU B 1 196 ? 26.844 16.297 10.492 1 97.56 196 GLU B C 1
ATOM 5308 O O . GLU B 1 196 ? 27.781 16.047 11.25 1 97.56 196 GLU B O 1
ATOM 5313 N N . ALA B 1 197 ? 25.734 15.586 10.43 1 98.12 197 ALA B N 1
ATOM 5314 C CA . ALA B 1 197 ? 25.547 14.414 11.273 1 98.12 197 ALA B CA 1
ATOM 5315 C C . ALA B 1 197 ? 26.438 13.258 10.82 1 98.12 197 ALA B C 1
ATOM 5317 O O . ALA B 1 197 ? 26.656 12.312 11.578 1 98.12 197 ALA B O 1
ATOM 5318 N N . GLY B 1 198 ? 26.875 13.273 9.523 1 97.69 198 GLY B N 1
ATOM 5319 C CA . GLY B 1 198 ? 27.812 12.258 9.047 1 97.69 198 GLY B CA 1
ATOM 5320 C C . GLY B 1 198 ? 27.156 11.234 8.133 1 97.69 198 GLY B C 1
ATOM 5321 O O . GLY B 1 198 ? 27.703 10.141 7.941 1 97.69 198 GLY B O 1
ATOM 5322 N N . VAL B 1 199 ? 26.031 11.539 7.621 1 97.44 199 VAL B N 1
ATOM 5323 C CA . VAL B 1 199 ? 25.422 10.656 6.629 1 97.44 199 VAL B CA 1
ATOM 5324 C C . VAL B 1 199 ? 26.344 10.531 5.414 1 97.44 199 VAL B C 1
ATOM 5326 O O . VAL B 1 199 ? 26.906 11.523 4.961 1 97.44 199 VAL B O 1
ATOM 5329 N N . PRO B 1 200 ? 26.5 9.305 4.875 1 98.12 200 PRO B N 1
ATOM 5330 C CA . PRO B 1 200 ? 27.391 9.125 3.719 1 98.12 200 PRO B CA 1
ATOM 5331 C C . PRO B 1 200 ? 27 10.023 2.545 1 98.12 200 PRO B C 1
ATOM 5333 O O . PRO B 1 200 ? 25.812 10.25 2.297 1 98.12 200 PRO B O 1
ATOM 5336 N N . LYS B 1 201 ? 28.078 10.484 1.809 1 98.44 201 LYS B N 1
ATOM 5337 C CA . LYS B 1 201 ? 27.828 11.297 0.621 1 98.44 201 LYS B CA 1
ATOM 5338 C C . LYS B 1 201 ? 26.922 10.578 -0.362 1 98.44 201 LYS B C 1
ATOM 5340 O O . LYS B 1 201 ? 27.094 9.383 -0.625 1 98.44 201 LYS B O 1
ATOM 5345 N N . GLY B 1 202 ? 25.906 11.234 -0.763 1 98.81 202 GLY B N 1
ATOM 5346 C CA . GLY B 1 202 ? 25 10.711 -1.774 1 98.81 202 GLY B CA 1
ATOM 5347 C C . GLY B 1 202 ? 23.812 9.992 -1.188 1 98.81 202 GLY B C 1
ATOM 5348 O O . GLY B 1 202 ? 22.828 9.719 -1.892 1 98.81 202 GLY B O 1
ATOM 5349 N N . LEU B 1 203 ? 23.844 9.594 0.093 1 98.88 203 LEU B N 1
ATOM 5350 C CA . LEU B 1 203 ? 22.734 8.836 0.683 1 98.88 203 LEU B CA 1
ATOM 5351 C C . LEU B 1 203 ? 21.469 9.68 0.755 1 98.88 203 LEU B C 1
ATOM 5353 O O . LEU B 1 203 ? 20.375 9.18 0.502 1 98.88 203 LEU B O 1
ATOM 5357 N N . LEU B 1 204 ? 21.609 10.922 1.14 1 98.94 204 LEU B N 1
ATOM 5358 C CA . LEU B 1 204 ? 20.547 11.93 1.039 1 98.94 204 LEU B CA 1
ATOM 5359 C C . LEU B 1 204 ? 20.891 12.961 -0.028 1 98.94 204 LEU B C 1
ATOM 5361 O O . LEU B 1 204 ? 22 13.508 -0.036 1 98.94 204 LEU B O 1
ATOM 5365 N N . ASN B 1 205 ? 20 13.156 -0.928 1 98.94 205 ASN B N 1
ATOM 5366 C CA . ASN B 1 205 ? 20.094 14.195 -1.946 1 98.94 205 ASN B CA 1
ATOM 5367 C C . ASN B 1 205 ? 18.875 15.109 -1.933 1 98.94 205 ASN B C 1
ATOM 5369 O O . ASN B 1 205 ? 17.75 14.648 -1.703 1 98.94 205 ASN B O 1
ATOM 5373 N N . VAL B 1 206 ? 19.094 16.375 -2.164 1 98.94 206 VAL B N 1
ATOM 5374 C CA . VAL B 1 206 ? 18.016 17.359 -2.225 1 98.94 206 VAL B CA 1
ATOM 5375 C C . VAL B 1 206 ? 18.047 18.078 -3.57 1 98.94 206 VAL B C 1
ATOM 5377 O O . VAL B 1 206 ? 19.062 18.641 -3.957 1 98.94 206 VAL B O 1
ATOM 5380 N N . VAL B 1 207 ? 16.953 18.031 -4.238 1 98.88 207 VAL B N 1
ATOM 5381 C CA . VAL B 1 207 ? 16.812 18.703 -5.523 1 98.88 207 VAL B CA 1
ATOM 5382 C C . VAL B 1 207 ? 15.734 19.781 -5.426 1 98.88 207 VAL B C 1
ATOM 5384 O O . VAL B 1 207 ? 14.562 19.484 -5.184 1 98.88 207 VAL B O 1
ATOM 5387 N N . VAL B 1 208 ? 16.125 21.031 -5.594 1 98.75 208 VAL B N 1
ATOM 5388 C CA . VAL B 1 208 ? 15.211 22.172 -5.613 1 98.75 208 VAL B CA 1
ATOM 5389 C C . VAL B 1 208 ? 14.828 22.516 -7.051 1 98.75 208 VAL B C 1
ATOM 5391 O O . VAL B 1 208 ? 15.68 22.922 -7.844 1 98.75 208 VAL B O 1
ATOM 5394 N N . THR B 1 209 ? 13.602 22.297 -7.332 1 98.5 209 THR B N 1
ATOM 5395 C CA . THR B 1 209 ? 13.148 22.484 -8.703 1 98.5 209 THR B CA 1
ATOM 5396 C C . THR B 1 209 ? 11.641 22.75 -8.742 1 98.5 209 THR B C 1
ATOM 5398 O O . THR B 1 209 ? 11.016 22.969 -7.699 1 98.5 209 THR B O 1
ATOM 5401 N N . GLU B 1 210 ? 11.148 22.984 -9.922 1 96.31 210 GLU B N 1
ATOM 5402 C CA . GLU B 1 210 ? 9.727 23.172 -10.18 1 96.31 210 GLU B CA 1
ATOM 5403 C C . GLU B 1 210 ? 9.188 22.109 -11.141 1 96.31 210 GLU B C 1
ATOM 5405 O O . GLU B 1 210 ? 9.922 21.625 -12.008 1 96.31 210 GLU B O 1
ATOM 5410 N N . ILE B 1 211 ? 7.961 21.828 -10.961 1 93.25 211 ILE B N 1
ATOM 5411 C CA . ILE B 1 211 ? 7.324 20.797 -11.758 1 93.25 211 ILE B CA 1
ATOM 5412 C C . ILE B 1 211 ? 7.375 21.172 -13.234 1 93.25 211 ILE B C 1
ATOM 5414 O O . ILE B 1 211 ? 7.52 20.297 -14.102 1 93.25 211 ILE B O 1
ATOM 5418 N N . ASP B 1 212 ? 7.258 22.422 -13.539 1 94.88 212 ASP B N 1
ATOM 5419 C CA . ASP B 1 212 ? 7.277 22.891 -14.93 1 94.88 212 ASP B CA 1
ATOM 5420 C C . ASP B 1 212 ? 8.609 22.562 -15.594 1 94.88 212 ASP B C 1
ATOM 5422 O O . ASP B 1 212 ? 8.68 22.422 -16.812 1 94.88 212 ASP B O 1
ATOM 5426 N N . GLU B 1 213 ? 9.617 22.484 -14.773 1 96.56 213 GLU B N 1
ATOM 5427 C CA . GLU B 1 213 ? 10.961 22.25 -15.289 1 96.56 213 GLU B CA 1
ATOM 5428 C C . GLU B 1 213 ? 11.203 20.75 -15.508 1 96.56 213 GLU B C 1
ATOM 5430 O O . GLU B 1 213 ? 11.797 20.359 -16.516 1 96.56 213 GLU B O 1
ATOM 5435 N N . ILE B 1 214 ? 10.672 19.875 -14.633 1 97.44 214 ILE B N 1
ATOM 5436 C CA . ILE B 1 214 ? 11.117 18.484 -14.68 1 97.44 214 ILE B CA 1
ATOM 5437 C C . ILE B 1 214 ? 9.938 17.578 -15.016 1 97.44 214 ILE B C 1
ATOM 5439 O O . ILE B 1 214 ? 10.109 16.375 -15.242 1 97.44 214 ILE B O 1
ATOM 5443 N N . GLY B 1 215 ? 8.688 18.109 -15.094 1 95.94 215 GLY B N 1
ATOM 5444 C CA . GLY B 1 215 ? 7.512 17.281 -15.312 1 95.94 215 GLY B CA 1
ATOM 5445 C C . GLY B 1 215 ? 7.367 16.172 -14.297 1 95.94 215 GLY B C 1
ATOM 5446 O O . GLY B 1 215 ? 7.402 16.406 -13.086 1 95.94 215 GLY B O 1
ATOM 5447 N N . ASN B 1 216 ? 7.273 14.953 -14.828 1 97.69 216 ASN B N 1
ATOM 5448 C CA . ASN B 1 216 ? 7.043 13.789 -13.977 1 97.69 216 ASN B CA 1
ATOM 5449 C C . ASN B 1 216 ? 8.344 13.031 -13.695 1 97.69 216 ASN B C 1
ATOM 5451 O O . ASN B 1 216 ? 8.32 11.945 -13.117 1 97.69 216 ASN B O 1
ATOM 5455 N N . ALA B 1 217 ? 9.477 13.547 -14.031 1 98.06 217 ALA B N 1
ATOM 5456 C CA . ALA B 1 217 ? 10.75 12.836 -14.039 1 98.06 217 ALA B CA 1
ATOM 5457 C C . ALA B 1 217 ? 11.117 12.352 -12.641 1 98.06 217 ALA B C 1
ATOM 5459 O O . ALA B 1 217 ? 11.734 11.289 -12.484 1 98.06 217 ALA B O 1
ATOM 5460 N N . PHE B 1 218 ? 10.758 13.141 -11.664 1 98.69 218 PHE B N 1
ATOM 5461 C CA . PHE B 1 218 ? 11.094 12.789 -10.289 1 98.69 218 PHE B CA 1
ATOM 5462 C C . PHE B 1 218 ? 10.414 11.484 -9.883 1 98.69 218 PHE B C 1
ATOM 5464 O O . PHE B 1 218 ? 11.039 10.617 -9.258 1 98.69 218 PHE B O 1
ATOM 5471 N N . VAL B 1 219 ? 9.141 11.266 -10.242 1 98.69 219 VAL B N 1
ATOM 5472 C CA . VAL B 1 219 ? 8.336 10.125 -9.82 1 98.69 219 VAL B CA 1
ATOM 5473 C C . VAL B 1 219 ? 8.578 8.945 -10.758 1 98.69 219 VAL B C 1
ATOM 5475 O O . VAL B 1 219 ? 8.641 7.797 -10.312 1 98.69 219 VAL B O 1
ATOM 5478 N N . GLU B 1 220 ? 8.773 9.203 -11.992 1 98.12 220 GLU B N 1
ATOM 5479 C CA . GLU B 1 220 ? 8.836 8.148 -13 1 98.12 220 GLU B CA 1
ATOM 5480 C C . GLU B 1 220 ? 10.242 7.566 -13.109 1 98.12 220 GLU B C 1
ATOM 5482 O O . GLU B 1 220 ? 10.453 6.551 -13.773 1 98.12 220 GLU B O 1
ATOM 5487 N N . HIS B 1 221 ? 11.227 8.273 -12.461 1 98.62 221 HIS B N 1
ATOM 5488 C CA . HIS B 1 221 ? 12.586 7.742 -12.5 1 98.62 221 HIS B CA 1
ATOM 5489 C C . HIS B 1 221 ? 12.617 6.27 -12.109 1 98.62 221 HIS B C 1
ATOM 5491 O O . HIS B 1 221 ? 11.922 5.855 -11.18 1 98.62 221 HIS B O 1
ATOM 5497 N N . PRO B 1 222 ? 13.359 5.422 -12.695 1 97.44 222 PRO B N 1
ATOM 5498 C CA . PRO B 1 222 ? 13.289 3.975 -12.484 1 97.44 222 PRO B CA 1
ATOM 5499 C C . PRO B 1 222 ? 13.883 3.543 -11.141 1 97.44 222 PRO B C 1
ATOM 5501 O O . PRO B 1 222 ? 13.594 2.443 -10.664 1 97.44 222 PRO B O 1
ATOM 5504 N N . ILE B 1 223 ? 14.633 4.391 -10.461 1 98.25 223 ILE B N 1
ATOM 5505 C CA . ILE B 1 223 ? 15.445 3.963 -9.336 1 98.25 223 ILE B CA 1
ATOM 5506 C C . ILE B 1 223 ? 14.586 3.891 -8.07 1 98.25 223 ILE B C 1
ATOM 5508 O O . ILE B 1 223 ? 14.633 2.898 -7.34 1 98.25 223 ILE B O 1
ATOM 5512 N N . PRO B 1 224 ? 13.773 4.977 -7.758 1 98.69 224 PRO B N 1
ATOM 5513 C CA . PRO B 1 224 ? 13.039 4.871 -6.492 1 98.69 224 PRO B CA 1
ATOM 5514 C C . PRO B 1 224 ? 11.953 3.795 -6.527 1 98.69 224 PRO B C 1
ATOM 5516 O O . PRO B 1 224 ? 11.305 3.604 -7.559 1 98.69 224 PRO B O 1
ATOM 5519 N N . ARG B 1 225 ? 11.797 3.172 -5.312 1 98.12 225 ARG B N 1
ATOM 5520 C CA . ARG B 1 225 ? 10.812 2.107 -5.184 1 98.12 225 ARG B CA 1
ATOM 5521 C C . ARG B 1 225 ? 9.609 2.572 -4.367 1 98.12 225 ARG B C 1
ATOM 5523 O O . ARG B 1 225 ? 8.555 1.929 -4.379 1 98.12 225 ARG B O 1
ATOM 5530 N N . ILE B 1 226 ? 9.789 3.594 -3.596 1 98.81 226 ILE B N 1
ATOM 5531 C CA . ILE B 1 226 ? 8.742 4.23 -2.797 1 98.81 226 ILE B CA 1
ATOM 5532 C C . ILE B 1 226 ? 8.703 5.727 -3.104 1 98.81 226 ILE B C 1
ATOM 5534 O O . ILE B 1 226 ? 9.742 6.371 -3.236 1 98.81 226 ILE B O 1
ATOM 5538 N N . ILE B 1 227 ? 7.527 6.27 -3.305 1 98.94 227 ILE B N 1
ATOM 5539 C CA . ILE B 1 227 ? 7.324 7.711 -3.385 1 98.94 227 ILE B CA 1
ATOM 5540 C C . ILE B 1 227 ? 6.477 8.18 -2.201 1 98.94 227 ILE B C 1
ATOM 5542 O O . ILE B 1 227 ? 5.328 7.762 -2.047 1 98.94 227 ILE B O 1
ATOM 5546 N N . SER B 1 228 ? 7.066 8.969 -1.345 1 98.88 228 SER B N 1
ATOM 5547 C CA . SER B 1 228 ? 6.352 9.594 -0.234 1 98.88 228 SER B CA 1
ATOM 5548 C C . SER B 1 228 ? 5.969 11.031 -0.561 1 98.88 228 SER B C 1
ATOM 5550 O O . SER B 1 228 ? 6.836 11.867 -0.811 1 98.88 228 SER B O 1
ATOM 5552 N N . PHE B 1 229 ? 4.691 11.258 -0.581 1 98.81 229 PHE B N 1
ATOM 5553 C CA . PHE B 1 229 ? 4.184 12.57 -0.962 1 98.81 229 PHE B CA 1
ATOM 5554 C C . PHE B 1 229 ? 3.266 13.125 0.119 1 98.81 229 PHE B C 1
ATOM 5556 O O . PHE B 1 229 ? 2.379 12.43 0.612 1 98.81 229 PHE B O 1
ATOM 5563 N N . THR B 1 230 ? 3.496 14.297 0.516 1 98.62 230 THR B N 1
ATOM 5564 C CA . THR B 1 230 ? 2.574 15.062 1.348 1 98.62 230 THR B CA 1
ATOM 5565 C C . THR B 1 230 ? 2.137 16.344 0.635 1 98.62 230 THR B C 1
ATOM 5567 O O . THR B 1 230 ? 2.973 17.141 0.226 1 98.62 230 THR B O 1
ATOM 5570 N N . GLY B 1 231 ? 0.859 16.531 0.427 1 97.5 231 GLY B N 1
ATOM 5571 C CA . GLY B 1 231 ? 0.348 17.703 -0.268 1 97.5 231 GLY B CA 1
ATOM 5572 C C . GLY B 1 231 ? -1.14 17.625 -0.553 1 97.5 231 GLY B C 1
ATOM 5573 O O . GLY B 1 231 ? -1.894 17.016 0.214 1 97.5 231 GLY B O 1
ATOM 5574 N N . SER B 1 232 ? -1.563 18.281 -1.617 1 96.25 232 SER B N 1
ATOM 5575 C CA . SER B 1 232 ? -2.986 18.359 -1.93 1 96.25 232 SER B CA 1
ATOM 5576 C C . SER B 1 232 ? -3.504 17.031 -2.479 1 96.25 232 SER B C 1
ATOM 5578 O O . SER B 1 232 ? -2.744 16.25 -3.059 1 96.25 232 SER B O 1
ATOM 5580 N N . THR B 1 233 ? -4.758 16.812 -2.295 1 96.31 233 THR B N 1
ATOM 5581 C CA . THR B 1 233 ? -5.426 15.578 -2.695 1 96.31 233 THR B CA 1
ATOM 5582 C C . THR B 1 233 ? -5.312 15.367 -4.203 1 96.31 233 THR B C 1
ATOM 5584 O O . THR B 1 233 ? -5.012 14.258 -4.656 1 96.31 233 THR B O 1
ATOM 5587 N N . ASN B 1 234 ? -5.516 16.406 -4.98 1 96 234 ASN B N 1
ATOM 5588 C CA . ASN B 1 234 ? -5.469 16.297 -6.434 1 96 234 ASN B CA 1
ATOM 5589 C C . ASN B 1 234 ? -4.074 15.906 -6.918 1 96 234 ASN B C 1
ATOM 5591 O O . ASN B 1 234 ? -3.936 15.023 -7.766 1 96 234 ASN B O 1
ATOM 5595 N N . VAL B 1 235 ? -3.08 16.578 -6.395 1 97.06 235 VAL B N 1
ATOM 5596 C CA . VAL B 1 235 ? -1.706 16.266 -6.777 1 97.06 235 VAL B CA 1
ATOM 5597 C C . VAL B 1 235 ? -1.339 14.867 -6.285 1 97.06 235 VAL B C 1
ATOM 5599 O O . VAL B 1 235 ? -0.657 14.117 -6.988 1 97.06 235 VAL B O 1
ATOM 5602 N N . GLY B 1 236 ? -1.817 14.57 -5.066 1 98.12 236 GLY B N 1
ATOM 5603 C CA . GLY B 1 236 ? -1.575 13.242 -4.523 1 98.12 236 GLY B CA 1
ATOM 5604 C C . GLY B 1 236 ? -2.129 12.125 -5.395 1 98.12 236 GLY B C 1
ATOM 5605 O O . GLY B 1 236 ? -1.486 11.086 -5.566 1 98.12 236 GLY B O 1
ATOM 5606 N N . SER B 1 237 ? -3.332 12.312 -5.918 1 98.19 237 SER B N 1
ATOM 5607 C CA . SER B 1 237 ? -3.936 11.336 -6.824 1 98.19 237 SER B CA 1
ATOM 5608 C C . SER B 1 237 ? -3.068 11.117 -8.062 1 98.19 237 SER B C 1
ATOM 5610 O O . SER B 1 237 ? -2.826 9.977 -8.461 1 98.19 237 SER B O 1
ATOM 5612 N N . HIS B 1 238 ? -2.6 12.203 -8.602 1 98.25 238 HIS B N 1
ATOM 5613 C CA . HIS B 1 238 ? -1.756 12.148 -9.789 1 98.25 238 HIS B CA 1
ATOM 5614 C C . HIS B 1 238 ? -0.44 11.43 -9.5 1 98.25 238 HIS B C 1
ATOM 5616 O O . HIS B 1 238 ? -0.045 10.523 -10.234 1 98.25 238 HIS B O 1
ATOM 5622 N N . ILE B 1 239 ? 0.22 11.805 -8.422 1 98.44 239 ILE B N 1
ATOM 5623 C CA . ILE B 1 239 ? 1.5 11.227 -8.031 1 98.44 239 ILE B CA 1
ATOM 5624 C C . ILE B 1 239 ? 1.328 9.734 -7.746 1 98.44 239 ILE B C 1
ATOM 5626 O O . ILE B 1 239 ? 2.162 8.922 -8.148 1 98.44 239 ILE B O 1
ATOM 5630 N N . GLY B 1 240 ? 0.23 9.406 -7.02 1 98.62 240 GLY B N 1
ATOM 5631 C CA . GLY B 1 240 ? -0.047 8.008 -6.734 1 98.62 240 GLY B CA 1
ATOM 5632 C C . GLY B 1 240 ? -0.217 7.164 -7.984 1 98.62 240 GLY B C 1
ATOM 5633 O O . GLY B 1 240 ? 0.314 6.055 -8.062 1 98.62 240 GLY B O 1
ATOM 5634 N N . GLN B 1 241 ? -0.949 7.699 -8.961 1 98.62 241 GLN B N 1
ATOM 5635 C CA . GLN B 1 241 ? -1.155 6.992 -10.227 1 98.62 241 GLN B CA 1
ATOM 5636 C C . GLN B 1 241 ? 0.167 6.77 -10.953 1 98.62 241 GLN B C 1
ATOM 5638 O O . GLN B 1 241 ? 0.43 5.672 -11.445 1 98.62 241 GLN B O 1
ATOM 5643 N N . LEU B 1 242 ? 1.03 7.789 -10.992 1 98.56 242 LEU B N 1
ATOM 5644 C CA . LEU B 1 242 ? 2.33 7.676 -11.641 1 98.56 242 LEU B CA 1
ATOM 5645 C C . LEU B 1 242 ? 3.199 6.633 -10.953 1 98.56 242 LEU B C 1
ATOM 5647 O O . LEU B 1 242 ? 3.896 5.859 -11.609 1 98.56 242 LEU B O 1
ATOM 5651 N N . ALA B 1 243 ? 3.172 6.684 -9.617 1 98.62 243 ALA B N 1
ATOM 5652 C CA . ALA B 1 243 ? 3.973 5.734 -8.852 1 98.62 243 ALA B CA 1
ATOM 5653 C C . ALA B 1 243 ? 3.557 4.297 -9.156 1 98.62 243 ALA B C 1
ATOM 5655 O O . ALA B 1 243 ? 4.395 3.465 -9.508 1 98.62 243 ALA B O 1
ATOM 5656 N N . VAL B 1 244 ? 2.266 4.016 -9.102 1 98.31 244 VAL B N 1
ATOM 5657 C CA . VAL B 1 244 ? 1.776 2.648 -9.234 1 98.31 244 VAL B CA 1
ATOM 5658 C C . VAL B 1 244 ? 1.93 2.186 -10.688 1 98.31 244 VAL B C 1
ATOM 5660 O O . VAL B 1 244 ? 2.162 1.003 -10.945 1 98.31 244 VAL B O 1
ATOM 5663 N N . LYS B 1 245 ? 1.849 3.158 -11.625 1 98.12 245 LYS B N 1
ATOM 5664 C CA . LYS B 1 245 ? 2.102 2.832 -13.031 1 98.12 245 LYS B CA 1
ATOM 5665 C C . LYS B 1 245 ? 3.428 2.094 -13.188 1 98.12 245 LYS B C 1
ATOM 5667 O O . LYS B 1 245 ? 3.551 1.207 -14.039 1 98.12 245 LYS B O 1
ATOM 5672 N N . HIS B 1 246 ? 4.352 2.449 -12.344 1 97.38 246 HIS B N 1
ATOM 5673 C CA . HIS B 1 246 ? 5.688 1.864 -12.414 1 97.38 246 HIS B CA 1
ATOM 5674 C C . HIS B 1 246 ? 5.957 0.959 -11.219 1 97.38 246 HIS B C 1
ATOM 5676 O O . HIS B 1 246 ? 7.113 0.679 -10.891 1 97.38 246 HIS B O 1
ATOM 5682 N N . PHE B 1 247 ? 4.922 0.568 -10.531 1 97.69 247 PHE B N 1
ATOM 5683 C CA . PHE B 1 247 ? 4.906 -0.421 -9.461 1 97.69 247 PHE B CA 1
ATOM 5684 C C . PHE B 1 247 ? 5.742 0.047 -8.273 1 97.69 247 PHE B C 1
ATOM 5686 O O . PHE B 1 247 ? 6.453 -0.749 -7.66 1 97.69 247 PHE B O 1
ATOM 5693 N N . LYS B 1 248 ? 5.754 1.361 -8.055 1 98.38 248 LYS B N 1
ATOM 5694 C CA . LYS B 1 248 ? 6.293 1.947 -6.836 1 98.38 248 LYS B CA 1
ATOM 5695 C C . LYS B 1 248 ? 5.207 2.094 -5.77 1 98.38 248 LYS B C 1
ATOM 5697 O O . LYS B 1 248 ? 4.062 2.416 -6.086 1 98.38 248 LYS B O 1
ATOM 5702 N N . LYS B 1 249 ? 5.574 1.835 -4.582 1 98.38 249 LYS B N 1
ATOM 5703 C CA . LYS B 1 249 ? 4.641 2.049 -3.479 1 98.38 249 LYS B CA 1
ATOM 5704 C C . LYS B 1 249 ? 4.395 3.539 -3.248 1 98.38 249 LYS B C 1
ATOM 5706 O O . LYS B 1 249 ? 5.332 4.297 -2.996 1 98.38 249 LYS B O 1
ATOM 5711 N N . PRO B 1 250 ? 3.16 3.992 -3.301 1 98.56 250 PRO B N 1
ATOM 5712 C CA . PRO B 1 250 ? 2.859 5.383 -2.949 1 98.56 250 PRO B CA 1
ATOM 5713 C C . PRO B 1 250 ? 2.504 5.555 -1.475 1 98.56 250 PRO B C 1
ATOM 5715 O O . PRO B 1 250 ? 1.686 4.801 -0.94 1 98.56 250 PRO B O 1
ATOM 5718 N N . LEU B 1 251 ? 3.148 6.391 -0.783 1 98.75 251 LEU B N 1
ATOM 5719 C CA . LEU B 1 251 ? 2.758 6.902 0.526 1 98.75 251 LEU B CA 1
ATOM 5720 C C . LEU B 1 251 ? 2.215 8.32 0.415 1 98.75 251 LEU B C 1
ATOM 5722 O O . LEU B 1 251 ? 2.945 9.242 0.041 1 98.75 251 LEU B O 1
ATOM 5726 N N . LEU B 1 252 ? 0.883 8.477 0.699 1 98.69 252 LEU B N 1
ATOM 5727 C CA . LEU B 1 252 ? 0.195 9.727 0.415 1 98.69 252 LEU B CA 1
ATOM 5728 C C . LEU B 1 252 ? -0.4 10.32 1.688 1 98.69 252 LEU B C 1
ATOM 5730 O O . LEU B 1 252 ? -1.319 9.75 2.275 1 98.69 252 LEU B O 1
ATOM 5734 N N . GLU B 1 253 ? 0.167 11.328 2.191 1 98.44 253 GLU B N 1
ATOM 5735 C CA . GLU B 1 253 ? -0.426 12.164 3.23 1 98.44 253 GLU B CA 1
ATOM 5736 C C . GLU B 1 253 ? -1.07 13.414 2.635 1 98.44 253 GLU B C 1
ATOM 5738 O O . GLU B 1 253 ? -0.372 14.32 2.178 1 98.44 253 GLU B O 1
ATOM 5743 N N . LEU B 1 254 ? -2.402 13.508 2.738 1 98.31 254 LEU B N 1
ATOM 5744 C CA . LEU B 1 254 ? -3.104 14.492 1.931 1 98.31 254 LEU B CA 1
ATOM 5745 C C . LEU B 1 254 ? -4.027 15.344 2.795 1 98.31 254 LEU B C 1
ATOM 5747 O O . LEU B 1 254 ? -3.811 15.477 4 1 98.31 254 LEU B O 1
ATOM 5751 N N . GLY B 1 255 ? -4.891 16.078 2.182 1 96.69 255 GLY B N 1
ATOM 5752 C CA . GLY B 1 255 ? -5.699 17.078 2.859 1 96.69 255 GLY B CA 1
ATOM 5753 C C . GLY B 1 255 ? -6.707 16.469 3.82 1 96.69 255 GLY B C 1
ATOM 5754 O O . GLY B 1 255 ? -6.848 15.25 3.895 1 96.69 255 GLY B O 1
ATOM 5755 N N . GLY B 1 256 ? -7.316 17.328 4.609 1 97 256 GLY B N 1
ATOM 5756 C CA . GLY B 1 256 ? -8.328 16.953 5.582 1 97 256 GLY B CA 1
ATOM 5757 C C . GLY B 1 256 ? -9.445 17.984 5.707 1 97 256 GLY B C 1
ATOM 5758 O O . GLY B 1 256 ? -9.328 19.094 5.199 1 97 256 GLY B O 1
ATOM 5759 N N . ASN B 1 257 ? -10.5 17.594 6.227 1 97.75 257 ASN B N 1
ATOM 5760 C CA . ASN B 1 257 ? -11.648 18.406 6.625 1 97.75 257 ASN B CA 1
ATOM 5761 C C . ASN B 1 257 ? -12.172 18 8 1 97.75 257 ASN B C 1
ATOM 5763 O O . ASN B 1 257 ? -13.32 17.562 8.133 1 97.75 257 ASN B O 1
ATOM 5767 N N . SER B 1 258 ? -11.328 18.234 8.953 1 98.5 258 SER B N 1
ATOM 5768 C CA . SER B 1 258 ? -11.5 17.656 10.281 1 98.5 258 SER B CA 1
ATOM 5769 C C . SER B 1 258 ? -12.719 18.234 10.984 1 98.5 258 SER B C 1
ATOM 5771 O O . SER B 1 258 ? -12.953 19.453 10.93 1 98.5 258 SER B O 1
ATOM 5773 N N . ALA B 1 259 ? -13.492 17.375 11.617 1 98.56 259 ALA B N 1
ATOM 5774 C CA . ALA B 1 259 ? -14.633 17.75 12.453 1 98.56 259 ALA B CA 1
ATOM 5775 C C . ALA B 1 259 ? -14.227 17.859 13.914 1 98.56 259 ALA B C 1
ATOM 5777 O O . ALA B 1 259 ? -13.508 17.016 14.438 1 98.56 259 ALA B O 1
ATOM 5778 N N . PHE B 1 260 ? -14.578 18.938 14.508 1 98.88 260 PHE B N 1
ATOM 5779 C CA . PHE B 1 260 ? -14.469 19.172 15.945 1 98.88 260 PHE B CA 1
ATOM 5780 C C . PHE B 1 260 ? -15.852 19.172 16.594 1 98.88 260 PHE B C 1
ATOM 5782 O O . PHE B 1 260 ? -16.609 20.125 16.438 1 98.88 260 PHE B O 1
ATOM 5789 N N . LEU B 1 261 ? -16.156 18.109 17.344 1 98.94 261 LEU B N 1
ATOM 5790 C CA . LEU B 1 261 ? -17.484 17.938 17.891 1 98.94 261 LEU B CA 1
ATOM 5791 C C . LEU B 1 261 ? -17.531 18.328 19.375 1 98.94 261 LEU B C 1
ATOM 5793 O O . LEU B 1 261 ? -16.688 17.891 20.156 1 98.94 261 LEU B O 1
ATOM 5797 N N . ILE B 1 262 ? -18.516 19.125 19.734 1 98.88 262 ILE B N 1
ATOM 5798 C CA . ILE B 1 262 ? -18.719 19.547 21.125 1 98.88 262 ILE B CA 1
ATOM 5799 C C . ILE B 1 262 ? -20.109 19.156 21.594 1 98.88 262 ILE B C 1
ATOM 5801 O O . ILE B 1 262 ? -21.109 19.672 21.094 1 98.88 262 ILE B O 1
ATOM 5805 N N . PHE B 1 263 ? -20.172 18.281 22.516 1 98.81 263 PHE B N 1
ATOM 5806 C CA . PHE B 1 263 ? -21.453 17.859 23.094 1 98.81 263 PHE B CA 1
ATOM 5807 C C . PHE B 1 263 ? -21.844 18.75 24.266 1 98.81 263 PHE B C 1
ATOM 5809 O O . PHE B 1 263 ? -21 19.469 24.797 1 98.81 263 PHE B O 1
ATOM 5816 N N . ALA B 1 264 ? -23.094 18.641 24.719 1 98.56 264 ALA B N 1
ATOM 5817 C CA . ALA B 1 264 ? -23.656 19.562 25.703 1 98.56 264 ALA B CA 1
ATOM 5818 C C . ALA B 1 264 ? -23 19.391 27.062 1 98.56 264 ALA B C 1
ATOM 5820 O O . ALA B 1 264 ? -22.922 20.328 27.844 1 98.56 264 ALA B O 1
ATOM 5821 N N . ASP B 1 265 ? -22.484 18.219 27.312 1 98.5 265 ASP B N 1
ATOM 5822 C CA . ASP B 1 265 ? -21.922 17.938 28.625 1 98.5 265 ASP B CA 1
ATOM 5823 C C . ASP B 1 265 ? -20.422 18.219 28.656 1 98.5 265 ASP B C 1
ATOM 5825 O O . ASP B 1 265 ? -19.75 17.969 29.656 1 98.5 265 ASP B O 1
ATOM 5829 N N . ALA B 1 266 ? -19.859 18.812 27.594 1 98.44 266 ALA B N 1
ATOM 5830 C CA . ALA B 1 266 ? -18.438 19.094 27.5 1 98.44 266 ALA B CA 1
ATOM 5831 C C . ALA B 1 266 ? -18.031 20.234 28.438 1 98.44 266 ALA B C 1
ATOM 5833 O O . ALA B 1 266 ? -18.875 21.047 28.812 1 98.44 266 ALA B O 1
ATOM 5834 N N . ASP B 1 267 ? -16.766 20.25 28.844 1 98.38 267 ASP B N 1
ATOM 5835 C CA . ASP B 1 267 ? -16.188 21.453 29.438 1 98.38 267 ASP B CA 1
ATOM 5836 C C . ASP B 1 267 ? -16.016 22.562 28.391 1 98.38 267 ASP B C 1
ATOM 5838 O O . ASP B 1 267 ? -15.047 22.562 27.641 1 98.38 267 ASP B O 1
ATOM 5842 N N . LEU B 1 268 ? -16.891 23.5 28.406 1 98.25 268 LEU B N 1
ATOM 5843 C CA . LEU B 1 268 ? -16.969 24.484 27.328 1 98.25 268 LEU B CA 1
ATOM 5844 C C . LEU B 1 268 ? -15.734 25.375 27.328 1 98.25 268 LEU B C 1
ATOM 5846 O O . LEU B 1 268 ? -15.289 25.812 26.266 1 98.25 268 LEU B O 1
ATOM 5850 N N . ASP B 1 269 ? -15.242 25.734 28.516 1 97.94 269 ASP B N 1
ATOM 5851 C CA . ASP B 1 269 ? -14.031 26.547 28.578 1 97.94 269 ASP B CA 1
ATOM 5852 C C . ASP B 1 269 ? -12.859 25.844 27.891 1 97.94 269 ASP B C 1
ATOM 5854 O O . ASP B 1 269 ? -12.141 26.469 27.109 1 97.94 269 ASP B O 1
ATOM 5858 N N . TYR B 1 270 ? -12.719 24.609 28.188 1 98.5 270 TYR B N 1
ATOM 5859 C CA . TYR B 1 270 ? -11.641 23.828 27.578 1 98.5 270 TYR B CA 1
ATOM 5860 C C . TYR B 1 270 ? -11.867 23.656 26.078 1 98.5 270 TYR B C 1
ATOM 5862 O O . TYR B 1 270 ? -10.93 23.766 25.297 1 98.5 270 TYR B O 1
ATOM 5870 N N . ALA B 1 271 ? -13.117 23.406 25.703 1 98.69 271 ALA B N 1
ATOM 5871 C CA . ALA B 1 271 ? -13.461 23.188 24.297 1 98.69 271 ALA B CA 1
ATOM 5872 C C . ALA B 1 271 ? -13.148 24.422 23.469 1 98.69 271 ALA B C 1
ATOM 5874 O O . ALA B 1 271 ? -12.688 24.312 22.328 1 98.69 271 ALA B O 1
ATOM 5875 N N . VAL B 1 272 ? -13.414 25.625 24.031 1 98.81 272 VAL B N 1
ATOM 5876 C CA . VAL B 1 272 ? -13.133 26.875 23.328 1 98.81 272 VAL B CA 1
ATOM 5877 C C . VAL B 1 272 ? -11.633 26.984 23.062 1 98.81 272 VAL B C 1
ATOM 5879 O O . VAL B 1 272 ? -11.219 27.312 21.953 1 98.81 272 VAL B O 1
ATOM 5882 N N . GLN B 1 273 ? -10.828 26.703 24.062 1 98.62 273 GLN B N 1
ATOM 5883 C CA . GLN B 1 273 ? -9.383 26.766 23.922 1 98.62 273 GLN B CA 1
ATOM 5884 C C . GLN B 1 273 ? -8.875 25.75 22.906 1 98.62 273 GLN B C 1
ATOM 5886 O O . GLN B 1 273 ? -8.062 26.062 22.047 1 98.62 273 GLN B O 1
ATOM 5891 N N . ALA B 1 274 ? -9.383 24.547 23.016 1 98.75 274 ALA B N 1
ATOM 5892 C CA . ALA B 1 274 ? -8.961 23.453 22.125 1 98.75 274 ALA B CA 1
ATOM 5893 C C . ALA B 1 274 ? -9.367 23.75 20.672 1 98.75 274 ALA B C 1
ATOM 5895 O O . ALA B 1 274 ? -8.586 23.5 19.75 1 98.75 274 ALA B O 1
ATOM 5896 N N . ALA B 1 275 ? -10.555 24.219 20.469 1 98.88 275 ALA B N 1
ATOM 5897 C CA . ALA B 1 275 ? -11.031 24.562 19.125 1 98.88 275 ALA B CA 1
ATOM 5898 C C . ALA B 1 275 ? -10.188 25.688 18.516 1 98.88 275 ALA B C 1
ATOM 5900 O O . ALA B 1 275 ? -9.883 25.656 17.328 1 98.88 275 ALA B O 1
ATOM 5901 N N . THR B 1 276 ? -9.875 26.688 19.375 1 98.81 276 THR B N 1
ATOM 5902 C CA . THR B 1 276 ? -9.055 27.812 18.922 1 98.81 276 THR B CA 1
ATOM 5903 C C . THR B 1 276 ? -7.688 27.328 18.453 1 98.81 276 THR B C 1
ATOM 5905 O O . THR B 1 276 ? -7.242 27.672 17.359 1 98.81 276 THR B O 1
ATOM 5908 N N . PHE B 1 277 ? -7.109 26.5 19.25 1 98.56 277 PHE B N 1
ATOM 5909 C CA . PHE B 1 277 ? -5.801 25.953 18.906 1 98.56 277 PHE B CA 1
ATOM 5910 C C . PHE B 1 277 ? -5.891 25.078 17.656 1 98.56 277 PHE B C 1
ATOM 5912 O O . PHE B 1 277 ? -5.016 25.141 16.781 1 98.56 277 PHE B O 1
ATOM 5919 N N . SER B 1 278 ? -6.941 24.297 17.562 1 98.62 278 SER B N 1
ATOM 5920 C CA . SER B 1 278 ? -7.133 23.344 16.469 1 98.62 278 SER B CA 1
ATOM 5921 C C . SER B 1 278 ? -7.332 24.047 15.141 1 98.62 278 SER B C 1
ATOM 5923 O O . SER B 1 278 ? -7.098 23.453 14.078 1 98.62 278 SER B O 1
ATOM 5925 N N . ARG B 1 279 ? -7.711 25.25 15.133 1 98.5 279 ARG B N 1
ATOM 5926 C CA . ARG B 1 279 ? -8.047 25.906 13.875 1 98.5 279 ARG B CA 1
ATOM 5927 C C . ARG B 1 279 ? -7.016 26.969 13.523 1 98.5 279 ARG B C 1
ATOM 5929 O O . ARG B 1 279 ? -6.699 27.172 12.352 1 98.5 279 ARG B O 1
ATOM 5936 N N . PHE B 1 280 ? -6.449 27.609 14.484 1 98.19 280 PHE B N 1
ATOM 5937 C CA . PHE B 1 280 ? -5.793 28.875 14.164 1 98.19 280 PHE B CA 1
ATOM 5938 C C . PHE B 1 280 ? -4.285 28.766 14.352 1 98.19 280 PHE B C 1
ATOM 5940 O O . PHE B 1 280 ? -3.543 29.688 14.023 1 98.19 280 PHE B O 1
ATOM 5947 N N . THR B 1 281 ? -3.854 27.578 14.906 1 97.69 281 THR B N 1
ATOM 5948 C CA . THR B 1 281 ? -2.416 27.344 14.914 1 97.69 281 THR B CA 1
ATOM 5949 C C . THR B 1 281 ? -1.854 27.375 13.5 1 97.69 281 THR B C 1
ATOM 5951 O O . THR B 1 281 ? -2.426 26.781 12.578 1 97.69 281 THR B O 1
ATOM 5954 N N . HIS B 1 282 ? -0.746 28.203 13.344 1 97.94 282 HIS B N 1
ATOM 5955 C CA . HIS B 1 282 ? -0.1 28.406 12.055 1 97.94 282 HIS B CA 1
ATOM 5956 C C . HIS B 1 282 ? -1.097 28.906 11.016 1 97.94 282 HIS B C 1
ATOM 5958 O O . HIS B 1 282 ? -1.052 28.5 9.852 1 97.94 282 HIS B O 1
ATOM 5964 N N . GLN B 1 283 ? -2.035 29.828 11.492 1 97.06 283 GLN B N 1
ATOM 5965 C CA . GLN B 1 283 ? -3.094 30.469 10.711 1 97.06 283 GLN B CA 1
ATOM 5966 C C . GLN B 1 283 ? -3.979 29.422 10.039 1 97.06 283 GLN B C 1
ATOM 5968 O O . GLN B 1 283 ? -4.539 29.656 8.969 1 97.06 283 GLN B O 1
ATOM 5973 N N . GLY B 1 284 ? -3.988 28.188 10.539 1 97.69 284 GLY B N 1
ATOM 5974 C CA . GLY B 1 284 ? -4.867 27.156 10.023 1 97.69 284 GLY B CA 1
ATOM 5975 C C . GLY B 1 284 ? -4.281 26.422 8.828 1 97.69 284 GLY B C 1
ATOM 5976 O O . GLY B 1 284 ? -4.949 25.578 8.219 1 97.69 284 GLY B O 1
ATOM 5977 N N . GLN B 1 285 ? -2.994 26.625 8.492 1 98.12 285 GLN B N 1
ATOM 5978 C CA . GLN B 1 285 ? -2.359 25.938 7.371 1 98.12 285 GLN B CA 1
ATOM 5979 C C . GLN B 1 285 ? -1.813 24.578 7.801 1 98.12 285 GLN B C 1
ATOM 5981 O O . GLN B 1 285 ? -0.626 24.297 7.629 1 98.12 285 GLN B O 1
ATOM 5986 N N . ILE B 1 286 ? -2.697 23.797 8.375 1 98.12 286 ILE B N 1
ATOM 5987 C CA . ILE B 1 286 ? -2.428 22.438 8.836 1 98.12 286 ILE B CA 1
ATOM 5988 C C . ILE B 1 286 ? -3.527 21.5 8.344 1 98.12 286 ILE B C 1
ATOM 5990 O O . ILE B 1 286 ? -4.715 21.766 8.539 1 98.12 286 ILE B O 1
ATOM 5994 N N . CYS B 1 287 ? -3.188 20.453 7.746 1 97.69 287 CYS B N 1
ATOM 5995 C CA . CYS B 1 287 ? -4.145 19.531 7.148 1 97.69 287 CYS B CA 1
ATOM 5996 C C . CYS B 1 287 ? -5.074 18.953 8.211 1 97.69 287 CYS B C 1
ATOM 5998 O O . CYS B 1 287 ? -6.23 18.641 7.922 1 97.69 287 CYS B O 1
ATOM 6000 N N . MET B 1 288 ? -4.602 18.859 9.477 1 98.31 288 MET B N 1
ATOM 6001 C CA . MET B 1 288 ? -5.367 18.266 10.57 1 98.31 288 MET B CA 1
ATOM 6002 C C . MET B 1 288 ? -6.258 19.297 11.242 1 98.31 288 MET B C 1
ATOM 6004 O O . MET B 1 288 ? -7.051 18.953 12.125 1 98.31 288 MET B O 1
ATOM 6008 N N . SER B 1 289 ? -6.219 20.5 10.891 1 98.25 289 SER B N 1
ATOM 6009 C CA . SER B 1 289 ? -6.898 21.594 11.578 1 98.25 289 SER B CA 1
ATOM 6010 C C . SER B 1 289 ? -8.414 21.406 11.539 1 98.25 289 SER B C 1
ATOM 6012 O O . SER B 1 289 ? -8.953 20.844 10.586 1 98.25 289 SER B O 1
ATOM 6014 N N . ALA B 1 290 ? -9.07 21.938 12.594 1 98.19 290 ALA B N 1
ATOM 6015 C CA . ALA B 1 290 ? -10.531 21.906 12.648 1 98.19 290 ALA B CA 1
ATOM 6016 C C . ALA B 1 290 ? -11.133 22.859 11.609 1 98.19 290 ALA B C 1
ATOM 6018 O O . ALA B 1 290 ? -11.039 24.078 11.742 1 98.19 290 ALA B O 1
ATOM 6019 N N . ASN B 1 291 ? -11.664 22.281 10.586 1 96.19 291 ASN B N 1
ATOM 6020 C CA . ASN B 1 291 ? -12.328 23.062 9.547 1 96.19 291 ASN B CA 1
ATOM 6021 C C . ASN B 1 291 ? -13.805 23.266 9.859 1 96.19 291 ASN B C 1
ATOM 6023 O O . ASN B 1 291 ? -14.406 24.266 9.43 1 96.19 291 ASN B O 1
ATOM 6027 N N . ARG B 1 292 ? -14.391 22.344 10.477 1 97.88 292 ARG B N 1
ATOM 6028 C CA . ARG B 1 292 ? -15.797 22.359 10.867 1 97.88 292 ARG B CA 1
ATOM 6029 C C . ARG B 1 292 ? -15.953 22.078 12.359 1 97.88 292 ARG B C 1
ATOM 6031 O O . ARG B 1 292 ? -15.547 21.031 12.852 1 97.88 292 ARG B O 1
ATOM 6038 N N . ILE B 1 293 ? -16.547 23.031 13 1 98.56 293 ILE B N 1
ATOM 6039 C CA . ILE B 1 293 ? -16.859 22.844 14.414 1 98.56 293 ILE B CA 1
ATOM 6040 C C . ILE B 1 293 ? -18.359 22.594 14.586 1 98.56 293 ILE B C 1
ATOM 6042 O O . ILE B 1 293 ? -19.188 23.438 14.211 1 98.56 293 ILE B O 1
ATOM 6046 N N . PHE B 1 294 ? -18.672 21.406 15.078 1 98.56 294 PHE B N 1
ATOM 6047 C CA . PHE B 1 294 ? -20.062 21.031 15.344 1 98.56 294 PHE B CA 1
ATOM 6048 C C . PHE B 1 294 ? -20.375 21.141 16.828 1 98.56 294 PHE B C 1
ATOM 6050 O O . PHE B 1 294 ? -19.688 20.516 17.656 1 98.56 294 PHE B O 1
ATOM 6057 N N . VAL B 1 295 ? -21.391 21.922 17.172 1 98.75 295 VAL B N 1
ATOM 6058 C CA . VAL B 1 295 ? -21.719 22.172 18.578 1 98.75 295 VAL B CA 1
ATOM 6059 C C . VAL B 1 295 ? -23.172 21.781 18.844 1 98.75 295 VAL B C 1
ATOM 6061 O O . VAL B 1 295 ? -24.078 22.156 18.078 1 98.75 295 VAL B O 1
ATOM 6064 N N . GLN B 1 296 ? -23.375 21.031 19.875 1 98.69 296 GLN B N 1
ATOM 6065 C CA . GLN B 1 296 ? -24.734 20.641 20.219 1 98.69 296 GLN B CA 1
ATOM 6066 C C . GLN B 1 296 ? -25.578 21.875 20.562 1 98.69 296 GLN B C 1
ATOM 6068 O O . GLN B 1 296 ? -25.125 22.781 21.266 1 98.69 296 GLN B O 1
ATOM 6073 N N . ARG B 1 297 ? -26.828 21.828 20.188 1 98.25 297 ARG B N 1
ATOM 6074 C CA . ARG B 1 297 ? -27.719 23 20.188 1 98.25 297 ARG B CA 1
ATOM 6075 C C . ARG B 1 297 ? -27.828 23.609 21.578 1 98.25 297 ARG B C 1
ATOM 6077 O O . ARG B 1 297 ? -27.844 24.828 21.734 1 98.25 297 ARG B O 1
ATOM 6084 N N . ASP B 1 298 ? -27.781 22.844 22.578 1 97.75 298 ASP B N 1
ATOM 6085 C CA . ASP B 1 298 ? -27.984 23.281 23.969 1 97.75 298 ASP B CA 1
ATOM 6086 C C . ASP B 1 298 ? -26.922 24.281 24.391 1 97.75 298 ASP B C 1
ATOM 6088 O O . ASP B 1 298 ? -27.156 25.125 25.25 1 97.75 298 ASP B O 1
ATOM 6092 N N . VAL B 1 299 ? -25.734 24.172 23.812 1 98.5 299 VAL B N 1
ATOM 6093 C CA . VAL B 1 299 ? -24.625 25 24.25 1 98.5 299 VAL B CA 1
ATOM 6094 C C . VAL B 1 299 ? -24.078 25.812 23.078 1 98.5 299 VAL B C 1
ATOM 6096 O O . VAL B 1 299 ? -23.016 26.422 23.188 1 98.5 299 VAL B O 1
ATOM 6099 N N . TYR B 1 300 ? -24.781 25.859 21.969 1 98.44 300 TYR B N 1
ATOM 6100 C CA . TYR B 1 300 ? -24.312 26.438 20.719 1 98.44 300 TYR B CA 1
ATOM 6101 C C . TYR B 1 300 ? -24.047 27.938 20.875 1 98.44 300 TYR B C 1
ATOM 6103 O O . TYR B 1 300 ? -22.938 28.406 20.562 1 98.44 300 TYR B O 1
ATOM 6111 N N . ASP B 1 301 ? -25.016 28.703 21.375 1 98.44 301 ASP B N 1
ATOM 6112 C CA . ASP B 1 301 ? -24.891 30.156 21.453 1 98.44 301 ASP B CA 1
ATOM 6113 C C . ASP B 1 301 ? -23.781 30.562 22.422 1 98.44 301 ASP B C 1
ATOM 6115 O O . ASP B 1 301 ? -23 31.469 22.125 1 98.44 301 ASP B O 1
ATOM 6119 N N . GLU B 1 302 ? -23.781 29.875 23.547 1 98.69 302 GLU B N 1
ATOM 6120 C CA . GLU B 1 302 ? -22.75 30.172 24.531 1 98.69 302 GLU B CA 1
ATOM 6121 C C . GLU B 1 302 ? -21.359 29.891 23.969 1 98.69 302 GLU B C 1
ATOM 6123 O O . GLU B 1 302 ? -20.438 30.688 24.156 1 98.69 302 GLU B O 1
ATOM 6128 N N . PHE B 1 303 ? -21.188 28.781 23.328 1 98.75 303 PHE B N 1
ATOM 6129 C CA . PHE B 1 303 ? -19.906 28.438 22.719 1 98.75 303 PHE B CA 1
ATOM 6130 C C . PHE B 1 303 ? -19.5 29.5 21.703 1 98.75 303 PHE B C 1
ATOM 6132 O O . PHE B 1 303 ? -18.359 29.953 21.703 1 98.75 303 PHE B O 1
ATOM 6139 N N . VAL B 1 304 ? -20.406 29.844 20.766 1 98.69 304 VAL B N 1
ATOM 6140 C CA . VAL B 1 304 ? -20.094 30.781 19.688 1 98.69 304 VAL B CA 1
ATOM 6141 C C . VAL B 1 304 ? -19.609 32.125 20.281 1 98.69 304 VAL B C 1
ATOM 6143 O O . VAL B 1 304 ? -18.625 32.688 19.828 1 98.69 304 VAL B O 1
ATOM 6146 N N . GLU B 1 305 ? -20.344 32.562 21.297 1 98.69 305 GLU B N 1
ATOM 6147 C CA . GLU B 1 305 ? -19.984 33.812 21.938 1 98.69 305 GLU B CA 1
ATOM 6148 C C . GLU B 1 305 ? -18.578 33.781 22.516 1 98.69 305 GLU B C 1
ATOM 6150 O O . GLU B 1 305 ? -17.75 34.656 22.25 1 98.69 305 GLU B O 1
ATOM 6155 N N . ARG B 1 306 ? -18.312 32.75 23.25 1 98.69 306 ARG B N 1
ATOM 6156 C CA . ARG B 1 306 ? -17 32.594 23.891 1 98.69 306 ARG B CA 1
ATOM 6157 C C . ARG B 1 306 ? -15.906 32.406 22.844 1 98.69 306 ARG B C 1
ATOM 6159 O O . ARG B 1 306 ? -14.797 32.906 23 1 98.69 306 ARG B O 1
ATOM 6166 N N . TYR B 1 307 ? -16.234 31.641 21.859 1 98.75 307 TYR B N 1
ATOM 6167 C CA . TYR B 1 307 ? -15.273 31.328 20.797 1 98.75 307 TYR B CA 1
ATOM 6168 C C . TYR B 1 307 ? -14.906 32.562 20.016 1 98.75 307 TYR B C 1
ATOM 6170 O O . TYR B 1 307 ? -13.727 32.812 19.734 1 98.75 307 TYR B O 1
ATOM 6178 N N . VAL B 1 308 ? -15.883 33.406 19.641 1 98.75 308 VAL B N 1
ATOM 6179 C CA . VAL B 1 308 ? -15.648 34.656 18.922 1 98.75 308 VAL B CA 1
ATOM 6180 C C . VAL B 1 308 ? -14.766 35.594 19.75 1 98.75 308 VAL B C 1
ATOM 6182 O O . VAL B 1 308 ? -13.82 36.188 19.234 1 98.75 308 VAL B O 1
ATOM 6185 N N . THR B 1 309 ? -15.109 35.688 21.031 1 98.75 309 THR B N 1
ATOM 6186 C CA . THR B 1 309 ? -14.344 36.531 21.922 1 98.75 309 THR B CA 1
ATOM 6187 C C . THR B 1 309 ? -12.883 36.094 21.984 1 98.75 309 THR B C 1
ATOM 6189 O O . THR B 1 309 ? -11.969 36.906 21.859 1 98.75 309 THR B O 1
ATOM 6192 N N . LYS B 1 310 ? -12.727 34.812 22.141 1 98.69 310 LYS B N 1
ATOM 6193 C CA . LYS B 1 310 ? -11.391 34.25 22.219 1 98.69 310 LYS B CA 1
ATOM 6194 C C . LYS B 1 310 ? -10.609 34.469 20.922 1 98.69 310 LYS B C 1
ATOM 6196 O O . LYS B 1 310 ? -9.469 34.938 20.953 1 98.69 310 LYS B O 1
ATOM 6201 N N . VAL B 1 311 ? -11.164 34.188 19.812 1 98.69 311 VAL B N 1
ATOM 6202 C CA . VAL B 1 311 ? -10.484 34.281 18.516 1 98.69 311 VAL B CA 1
ATOM 6203 C C . VAL B 1 311 ? -10.18 35.75 18.188 1 98.69 311 VAL B C 1
ATOM 6205 O O . VAL B 1 311 ? -9.117 36.031 17.641 1 98.69 311 VAL B O 1
ATOM 6208 N N . ALA B 1 312 ? -11.086 36.625 18.516 1 98.44 312 ALA B N 1
ATOM 6209 C CA . ALA B 1 312 ? -10.898 38.062 18.266 1 98.44 312 ALA B CA 1
ATOM 6210 C C . ALA B 1 312 ? -9.711 38.594 19.047 1 98.44 312 ALA B C 1
ATOM 6212 O O . ALA B 1 312 ? -9.133 39.625 18.688 1 98.44 312 ALA B O 1
ATOM 6213 N N . SER B 1 313 ? -9.398 37.938 20.109 1 98.12 313 SER B N 1
ATOM 6214 C CA . SER B 1 313 ? -8.328 38.406 20.984 1 98.12 313 SER B CA 1
ATOM 6215 C C . SER B 1 313 ? -6.957 38 20.438 1 98.12 313 SER B C 1
ATOM 6217 O O . SER B 1 313 ? -5.93 38.469 20.922 1 98.12 313 SER B O 1
ATOM 6219 N N . LEU B 1 314 ? -6.867 37.094 19.484 1 98.12 314 LEU B N 1
ATOM 6220 C CA . LEU B 1 314 ? -5.59 36.625 18.953 1 98.12 314 LEU B CA 1
ATOM 6221 C C . LEU B 1 314 ? -4.848 37.75 18.234 1 98.12 314 LEU B C 1
ATOM 6223 O O . LEU B 1 314 ? -5.426 38.438 17.375 1 98.12 314 LEU B O 1
ATOM 6227 N N . LYS B 1 315 ? -3.617 37.938 18.516 1 97.75 315 LYS B N 1
ATOM 6228 C CA . LYS B 1 315 ? -2.818 38.969 17.875 1 97.75 315 LYS B CA 1
ATOM 6229 C C . LYS B 1 315 ? -2.43 38.562 16.453 1 97.75 315 LYS B C 1
ATOM 6231 O O . LYS B 1 315 ? -1.865 37.5 16.234 1 97.75 315 LYS B O 1
ATOM 6236 N N . VAL B 1 316 ? -2.717 39.438 15.492 1 97.62 316 VAL B N 1
ATOM 6237 C CA . VAL B 1 316 ? -2.391 39.25 14.078 1 97.62 316 VAL B CA 1
ATOM 6238 C C . VAL B 1 316 ? -1.252 40.188 13.688 1 97.62 316 VAL B C 1
ATOM 6240 O O . VAL B 1 316 ? -1.262 41.375 14.047 1 97.62 316 VAL B O 1
ATOM 6243 N N . GLY B 1 317 ? -0.21 39.656 13.039 1 97.31 317 GLY B N 1
ATOM 6244 C CA . GLY B 1 317 ? 0.828 40.562 12.617 1 97.31 317 GLY B CA 1
ATOM 6245 C C . GLY B 1 317 ? 2.115 39.875 12.211 1 97.31 317 GLY B C 1
ATOM 6246 O O . GLY B 1 317 ? 2.088 38.812 11.617 1 97.31 317 GLY B O 1
ATOM 6247 N N . ASP B 1 318 ? 3.23 40.531 12.445 1 97.62 318 ASP B N 1
ATOM 6248 C CA . ASP B 1 318 ? 4.574 40.062 12.109 1 97.62 318 ASP B CA 1
ATOM 6249 C C . ASP B 1 318 ? 4.969 38.844 12.945 1 97.62 318 ASP B C 1
ATOM 6251 O O . ASP B 1 318 ? 5.02 38.938 14.172 1 97.62 318 ASP B O 1
ATOM 6255 N N . PRO B 1 319 ? 5.27 37.781 12.297 1 97.31 319 PRO B N 1
ATOM 6256 C CA . PRO B 1 319 ? 5.629 36.562 13.062 1 97.31 319 PRO B CA 1
ATOM 6257 C C . PRO B 1 319 ? 6.895 36.75 13.891 1 97.31 319 PRO B C 1
ATOM 6259 O O . PRO B 1 319 ? 7.164 35.969 14.797 1 97.31 319 PRO B O 1
ATOM 6262 N N . ARG B 1 320 ? 7.688 37.75 13.609 1 96.38 320 ARG B N 1
ATOM 6263 C CA . ARG B 1 320 ? 8.898 38 14.391 1 96.38 320 ARG B CA 1
ATOM 6264 C C . ARG B 1 320 ? 8.547 38.531 15.773 1 96.38 320 ARG B C 1
ATOM 6266 O O . ARG B 1 320 ? 9.367 38.469 16.688 1 96.38 320 ARG B O 1
ATOM 6273 N N . ASP B 1 321 ? 7.379 39.188 15.852 1 96.88 321 ASP B N 1
ATOM 6274 C CA . ASP B 1 321 ? 6.875 39.562 17.172 1 96.88 321 ASP B CA 1
ATOM 6275 C C . ASP B 1 321 ? 6.48 38.344 17.984 1 96.88 321 ASP B C 1
ATOM 6277 O O . ASP B 1 321 ? 5.59 37.562 17.578 1 96.88 321 ASP B O 1
ATOM 6281 N N . PRO B 1 322 ? 7.059 38.125 19.094 1 94.19 322 PRO B N 1
ATOM 6282 C CA . PRO B 1 322 ? 6.82 36.906 19.875 1 94.19 322 PRO B CA 1
ATOM 6283 C C . PRO B 1 322 ? 5.371 36.781 20.328 1 94.19 322 PRO B C 1
ATOM 6285 O O . PRO B 1 322 ? 4.934 35.688 20.719 1 94.19 322 PRO B O 1
ATOM 6288 N N . GLU B 1 323 ? 4.613 37.844 20.297 1 95.75 323 GLU B N 1
ATOM 6289 C CA . GLU B 1 323 ? 3.232 37.812 20.766 1 95.75 323 GLU B CA 1
ATOM 6290 C C . GLU B 1 323 ? 2.273 37.469 19.625 1 95.75 323 GLU B C 1
ATOM 6292 O O . GLU B 1 323 ? 1.103 37.188 19.859 1 95.75 323 GLU B O 1
ATOM 6297 N N . THR B 1 324 ? 2.799 37.5 18.422 1 97.62 324 THR B N 1
ATOM 6298 C CA . THR B 1 324 ? 1.952 37.219 17.266 1 97.62 324 THR B CA 1
ATOM 6299 C C . THR B 1 324 ? 1.465 35.75 17.312 1 97.62 324 THR B C 1
ATOM 6301 O O . THR B 1 324 ? 2.254 34.844 17.531 1 97.62 324 THR B O 1
ATOM 6304 N N . VAL B 1 325 ? 0.188 35.562 17.125 1 97.38 325 VAL B N 1
ATOM 6305 C CA . VAL B 1 325 ? -0.411 34.25 17.062 1 97.38 325 VAL B CA 1
ATOM 6306 C C . VAL B 1 325 ? -0.756 33.906 15.609 1 97.38 325 VAL B C 1
ATOM 6308 O O . VAL B 1 325 ? -0.548 32.781 15.156 1 97.38 325 VAL B O 1
ATOM 6311 N N . ILE B 1 326 ? -1.251 34.906 14.867 1 97.88 326 ILE B N 1
ATOM 6312 C CA . ILE B 1 326 ? -1.652 34.75 13.477 1 97.88 326 ILE B CA 1
ATOM 6313 C C . ILE B 1 326 ? -0.701 35.5 12.562 1 97.88 326 ILE B C 1
ATOM 6315 O O . ILE B 1 326 ? -0.663 36.75 12.594 1 97.88 326 ILE B O 1
ATOM 6319 N N . GLY B 1 327 ? 0.114 34.781 11.828 1 98.12 327 GLY B N 1
ATOM 6320 C CA . GLY B 1 327 ? 0.973 35.375 10.812 1 98.12 327 GLY B CA 1
ATOM 6321 C C . GLY B 1 327 ? 0.38 35.312 9.422 1 98.12 327 GLY B C 1
ATOM 6322 O O . GLY B 1 327 ? -0.834 35.188 9.258 1 98.12 327 GLY B O 1
ATOM 6323 N N . PRO B 1 328 ? 1.195 35.5 8.414 1 98.44 328 PRO B N 1
ATOM 6324 C CA . PRO B 1 328 ? 0.71 35.469 7.031 1 98.44 328 PRO B CA 1
ATOM 6325 C C . PRO B 1 328 ? 0.472 34.031 6.535 1 98.44 328 PRO B C 1
ATOM 6327 O O . PRO B 1 328 ? 1.111 33.094 7.012 1 98.44 328 PRO B O 1
ATOM 6330 N N . VAL B 1 329 ? -0.505 33.875 5.625 1 98.38 329 VAL B N 1
ATOM 6331 C CA . VAL B 1 329 ? -0.516 32.625 4.852 1 98.38 329 VAL B CA 1
ATOM 6332 C C . VAL B 1 329 ? 0.65 32.625 3.865 1 98.38 329 VAL B C 1
ATOM 6334 O O . VAL B 1 329 ? 1.325 33.656 3.691 1 98.38 329 VAL B O 1
ATOM 6337 N N . MET B 1 330 ? 0.924 31.562 3.199 1 98 330 MET B N 1
ATOM 6338 C CA . MET B 1 330 ? 2.182 31.297 2.508 1 98 330 MET B CA 1
ATOM 6339 C C . MET B 1 330 ? 2.363 32.25 1.321 1 98 330 MET B C 1
ATOM 6341 O O . MET B 1 330 ? 3.479 32.688 1.043 1 98 330 MET B O 1
ATOM 6345 N N . ASN B 1 331 ? 1.305 32.5 0.585 1 97.5 331 ASN B N 1
ATOM 6346 C CA . ASN B 1 331 ? 1.41 33.344 -0.598 1 97.5 331 ASN B CA 1
ATOM 6347 C C . ASN B 1 331 ? 0.06 33.938 -0.982 1 97.5 331 ASN B C 1
ATOM 6349 O O . ASN B 1 331 ? -0.947 33.688 -0.32 1 97.5 331 ASN B O 1
ATOM 6353 N N . SER B 1 332 ? 0.094 34.719 -2.057 1 97.38 332 SER B N 1
ATOM 6354 C CA . SER B 1 332 ? -1.099 35.469 -2.453 1 97.38 332 SER B CA 1
ATOM 6355 C C . SER B 1 332 ? -2.172 34.531 -3.002 1 97.38 332 SER B C 1
ATOM 6357 O O . SER B 1 332 ? -3.367 34.812 -2.867 1 97.38 332 SER B O 1
ATOM 6359 N N . ARG B 1 333 ? -1.752 33.5 -3.611 1 96.31 333 ARG B N 1
ATOM 6360 C CA . ARG B 1 333 ? -2.715 32.562 -4.129 1 96.31 333 ARG B CA 1
ATOM 6361 C C . ARG B 1 333 ? -3.545 31.938 -3 1 96.31 333 ARG B C 1
ATOM 6363 O O . ARG B 1 333 ? -4.758 31.781 -3.133 1 96.31 333 ARG B O 1
ATOM 6370 N N . GLN B 1 334 ? -2.9 31.578 -1.89 1 97.25 334 GLN B N 1
ATOM 6371 C CA . GLN B 1 334 ? -3.592 31.047 -0.722 1 97.25 334 GLN B CA 1
ATOM 6372 C C . GLN B 1 334 ? -4.574 32.062 -0.148 1 97.25 334 GLN B C 1
ATOM 6374 O O . GLN B 1 334 ? -5.703 31.719 0.197 1 97.25 334 GLN B O 1
ATOM 6379 N N . ALA B 1 335 ? -4.117 33.312 -0.04 1 98.31 335 ALA B N 1
ATOM 6380 C CA . ALA B 1 335 ? -4.965 34.375 0.491 1 98.31 335 ALA B CA 1
ATOM 6381 C C . ALA B 1 335 ? -6.195 34.594 -0.385 1 98.31 335 ALA B C 1
ATOM 6383 O O . ALA B 1 335 ? -7.312 34.719 0.123 1 98.31 335 ALA B O 1
ATOM 6384 N N . GLU B 1 336 ? -5.977 34.562 -1.688 1 98.25 336 GLU B N 1
ATOM 6385 C CA . GLU B 1 336 ? -7.07 34.781 -2.635 1 98.25 336 GLU B CA 1
ATOM 6386 C C . GLU B 1 336 ? -8.062 33.625 -2.596 1 98.25 336 GLU B C 1
ATOM 6388 O O . GLU B 1 336 ? -9.273 33.844 -2.688 1 98.25 336 GLU B O 1
ATOM 6393 N N . THR B 1 337 ? -7.559 32.438 -2.508 1 97.69 337 THR B N 1
ATOM 6394 C CA . THR B 1 337 ? -8.414 31.266 -2.406 1 97.69 337 THR B CA 1
ATOM 6395 C C . THR B 1 337 ? -9.312 31.359 -1.177 1 97.69 337 THR B C 1
ATOM 6397 O O . THR B 1 337 ? -10.5 31.047 -1.247 1 97.69 337 THR B O 1
ATOM 6400 N N . LEU B 1 338 ? -8.781 31.781 -0.074 1 98.25 338 LEU B N 1
ATOM 6401 C CA . LEU B 1 338 ? -9.547 31.922 1.16 1 98.25 338 LEU B CA 1
ATOM 6402 C C . LEU B 1 338 ? -10.586 33.031 1.029 1 98.25 338 LEU B C 1
ATOM 6404 O O . LEU B 1 338 ? -11.719 32.875 1.486 1 98.25 338 LEU B O 1
ATOM 6408 N N . LYS B 1 339 ? -10.148 34.125 0.409 1 98.38 339 LYS B N 1
ATOM 6409 C CA . LYS B 1 339 ? -11.078 35.219 0.169 1 98.38 339 LYS B CA 1
ATOM 6410 C C . LYS B 1 339 ? -12.289 34.75 -0.625 1 98.38 339 LYS B C 1
ATOM 6412 O O . LYS B 1 339 ? -13.43 35.031 -0.246 1 98.38 339 LYS B O 1
ATOM 6417 N N . GLN B 1 340 ? -12.023 34.031 -1.661 1 98.25 340 GLN B N 1
ATOM 6418 C CA . GLN B 1 340 ? -13.094 33.531 -2.521 1 98.25 340 GLN B CA 1
ATOM 6419 C C . GLN B 1 340 ? -13.984 32.562 -1.77 1 98.25 340 GLN B C 1
ATOM 6421 O O . GLN B 1 340 ? -15.211 32.562 -1.939 1 98.25 340 GLN B O 1
ATOM 6426 N N . ALA B 1 341 ? -13.414 31.703 -0.976 1 97.75 341 ALA B N 1
ATOM 6427 C CA . ALA B 1 341 ? -14.188 30.734 -0.199 1 97.75 341 ALA B CA 1
ATOM 6428 C C . ALA B 1 341 ? -15.117 31.438 0.782 1 97.75 341 ALA B C 1
ATOM 6430 O O . ALA B 1 341 ? -16.281 31.078 0.914 1 97.75 341 ALA B O 1
ATOM 6431 N N . ILE B 1 342 ? -14.602 32.438 1.466 1 98.12 342 ILE B N 1
ATOM 6432 C CA . ILE B 1 342 ? -15.383 33.188 2.438 1 98.12 342 ILE B CA 1
ATOM 6433 C C . ILE B 1 342 ? -16.547 33.906 1.735 1 98.12 342 ILE B C 1
ATOM 6435 O O . ILE B 1 342 ? -17.688 33.781 2.168 1 98.12 342 ILE B O 1
ATOM 6439 N N . GLU B 1 343 ? -16.219 34.562 0.647 1 98 343 GLU B N 1
ATOM 6440 C CA . GLU B 1 343 ? -17.234 35.281 -0.103 1 98 343 GLU B CA 1
ATOM 6441 C C . GLU B 1 343 ? -18.312 34.344 -0.64 1 98 343 GLU B C 1
ATOM 6443 O O . GLU B 1 343 ? -19.5 34.625 -0.559 1 98 343 GLU B O 1
ATOM 6448 N N . SER B 1 344 ? -17.859 33.281 -1.15 1 96.94 344 SER B N 1
ATOM 6449 C CA . SER B 1 344 ? -18.797 32.281 -1.664 1 96.94 344 SER B CA 1
ATOM 6450 C C . SER B 1 344 ? -19.688 31.719 -0.55 1 96.94 344 SER B C 1
ATOM 6452 O O . SER B 1 344 ? -20.859 31.438 -0.768 1 96.94 344 SER B O 1
ATOM 6454 N N . GLY B 1 345 ? -19.109 31.438 0.597 1 97.31 345 GLY B N 1
ATOM 6455 C CA . GLY B 1 345 ? -19.891 30.969 1.737 1 97.31 345 GLY B CA 1
ATOM 6456 C C . GLY B 1 345 ? -20.953 31.969 2.186 1 97.31 345 GLY B C 1
ATOM 6457 O O . GLY B 1 345 ? -22.094 31.578 2.424 1 97.31 345 GLY B O 1
ATOM 6458 N N . ILE B 1 346 ? -20.562 33.188 2.227 1 97.81 346 ILE B N 1
ATOM 6459 C CA . ILE B 1 346 ? -21.484 34.219 2.629 1 97.81 346 ILE B CA 1
ATOM 6460 C C . ILE B 1 346 ? -22.609 34.344 1.599 1 97.81 346 ILE B C 1
ATOM 6462 O O . ILE B 1 346 ? -23.781 34.438 1.959 1 97.81 346 ILE B O 1
ATOM 6466 N N . ALA B 1 347 ? -22.203 34.312 0.358 1 97.69 347 ALA B N 1
ATOM 6467 C CA . ALA B 1 347 ? -23.188 34.375 -0.719 1 97.69 347 ALA B CA 1
ATOM 6468 C C . ALA B 1 347 ? -24.172 33.219 -0.641 1 97.69 347 ALA B C 1
ATOM 6470 O O . ALA B 1 347 ? -25.344 33.375 -0.98 1 97.69 347 ALA B O 1
ATOM 6471 N N . ALA B 1 348 ? -23.703 32.125 -0.156 1 97.19 348 ALA B N 1
ATOM 6472 C CA . ALA B 1 348 ? -24.531 30.922 -0.085 1 97.19 348 ALA B CA 1
ATOM 6473 C C . ALA B 1 348 ? -25.391 30.922 1.17 1 97.19 348 ALA B C 1
ATOM 6475 O O . ALA B 1 348 ? -26.266 30.062 1.338 1 97.19 348 ALA B O 1
ATOM 6476 N N . GLY B 1 349 ? -25.156 31.812 2.102 1 97 349 GLY B N 1
ATOM 6477 C CA . GLY B 1 349 ? -26.062 31.953 3.223 1 97 349 GLY B CA 1
ATOM 6478 C C . GLY B 1 349 ? -25.359 31.906 4.57 1 97 349 GLY B C 1
ATOM 6479 O O . GLY B 1 349 ? -25.984 32.156 5.605 1 97 349 GLY B O 1
ATOM 6480 N N . ALA B 1 350 ? -24.094 31.625 4.633 1 97.75 350 ALA B N 1
ATOM 6481 C CA . ALA B 1 350 ? -23.359 31.672 5.887 1 97.75 350 ALA B CA 1
ATOM 6482 C C . ALA B 1 350 ? -23.219 33.094 6.391 1 97.75 350 ALA B C 1
ATOM 6484 O O . ALA B 1 350 ? -23.203 34.062 5.602 1 97.75 350 ALA B O 1
ATOM 6485 N N . LYS B 1 351 ? -23.141 33.219 7.676 1 98.25 351 LYS B N 1
ATOM 6486 C CA . LYS B 1 351 ? -23.062 34.562 8.289 1 98.25 351 LYS B CA 1
ATOM 6487 C C . LYS B 1 351 ? -21.766 34.719 9.062 1 98.25 351 LYS B C 1
ATOM 6489 O O . LYS B 1 351 ? -21.469 33.969 9.977 1 98.25 351 LYS B O 1
ATOM 6494 N N . PRO B 1 352 ? -21.031 35.75 8.711 1 98.38 352 PRO B N 1
ATOM 6495 C CA . PRO B 1 352 ? -19.828 36.031 9.484 1 98.38 352 PRO B CA 1
ATOM 6496 C C . PRO B 1 352 ? -20.125 36.656 10.852 1 98.38 352 PRO B C 1
ATOM 6498 O O . PRO B 1 352 ? -20.797 37.656 10.938 1 98.38 352 PRO B O 1
ATOM 6501 N N . VAL B 1 353 ? -19.703 36.031 11.898 1 98.62 353 VAL B N 1
ATOM 6502 C CA . VAL B 1 353 ? -19.812 36.594 13.234 1 98.62 353 VAL B CA 1
ATOM 6503 C C . VAL B 1 353 ? -18.469 37.188 13.656 1 98.62 353 VAL B C 1
ATOM 6505 O O . VAL B 1 353 ? -18.391 37.969 14.594 1 98.62 353 VAL B O 1
ATOM 6508 N N . LEU B 1 354 ? -17.422 36.812 13.102 1 98.5 354 LEU B N 1
ATOM 6509 C CA . LEU B 1 354 ? -16.109 37.438 13.047 1 98.5 354 LEU B CA 1
ATOM 6510 C C . LEU B 1 354 ? -15.594 37.469 11.609 1 98.5 354 LEU B C 1
ATOM 6512 O O . LEU B 1 354 ? -15.539 36.438 10.93 1 98.5 354 LEU B O 1
ATOM 6516 N N . HIS B 1 355 ? -15.289 38.562 11.078 1 98.31 355 HIS B N 1
ATOM 6517 C CA . HIS B 1 355 ? -14.898 38.75 9.68 1 98.31 355 HIS B CA 1
ATOM 6518 C C . HIS B 1 355 ? -13.602 39.562 9.57 1 98.31 355 HIS B C 1
ATOM 6520 O O . HIS B 1 355 ? -13.633 40.781 9.469 1 98.31 355 HIS B O 1
ATOM 6526 N N . GLY B 1 356 ? -12.586 38.844 9.5 1 97.75 356 GLY B N 1
ATOM 6527 C CA . GLY B 1 356 ? -11.273 39.469 9.477 1 97.75 356 GLY B CA 1
ATOM 6528 C C . GLY B 1 356 ? -10.922 40.062 8.117 1 97.75 356 GLY B C 1
ATOM 6529 O O . GLY B 1 356 ? -11.391 39.562 7.086 1 97.75 356 GLY B O 1
ATOM 6530 N N . ALA B 1 357 ? -10.047 41.031 8.078 1 97.69 357 ALA B N 1
ATOM 6531 C CA . ALA B 1 357 ? -9.562 41.656 6.852 1 97.69 357 ALA B CA 1
ATOM 6532 C C . ALA B 1 357 ? -8.531 40.781 6.16 1 97.69 357 ALA B C 1
ATOM 6534 O O . ALA B 1 357 ? -7.902 39.906 6.797 1 97.69 357 ALA B O 1
ATOM 6535 N N . ILE B 1 358 ? -8.461 40.906 4.906 1 98.06 358 ILE B N 1
ATOM 6536 C CA . ILE B 1 358 ? -7.426 40.25 4.113 1 98.06 358 ILE B CA 1
ATOM 6537 C C . ILE B 1 358 ? -6.59 41.281 3.381 1 98.06 358 ILE B C 1
ATOM 6539 O O . ILE B 1 358 ? -7.117 42.062 2.586 1 98.06 358 ILE B O 1
ATOM 6543 N N . SER B 1 359 ? -5.336 41.406 3.662 1 97.56 359 SER B N 1
ATOM 6544 C CA . SER B 1 359 ? -4.391 42.344 3.037 1 97.56 359 SER B CA 1
ATOM 6545 C C . SER B 1 359 ? -3.088 41.625 2.676 1 97.56 359 SER B C 1
ATOM 6547 O O . SER B 1 359 ? -2.312 41.25 3.559 1 97.56 359 SER B O 1
ATOM 6549 N N . GLY B 1 360 ? -2.846 41.5 1.367 1 96.75 360 GLY B N 1
ATOM 6550 C CA . GLY B 1 360 ? -1.722 40.688 0.95 1 96.75 360 GLY B CA 1
ATOM 6551 C C . GLY B 1 360 ? -1.827 39.25 1.424 1 96.75 360 GLY B C 1
ATOM 6552 O O . GLY B 1 360 ? -2.852 38.594 1.218 1 96.75 360 GLY B O 1
ATOM 6553 N N . ASN B 1 361 ? -0.71 38.844 2.086 1 98.25 361 ASN B N 1
ATOM 6554 C CA . ASN B 1 361 ? -0.708 37.5 2.588 1 98.25 361 ASN B CA 1
ATOM 6555 C C . ASN B 1 361 ? -1.282 37.406 3.998 1 98.25 361 ASN B C 1
ATOM 6557 O O . ASN B 1 361 ? -1.334 36.312 4.594 1 98.25 361 ASN B O 1
ATOM 6561 N N . MET B 1 362 ? -1.715 38.531 4.535 1 98.19 362 MET B N 1
ATOM 6562 C CA . MET B 1 362 ? -2.299 38.531 5.871 1 98.19 362 MET B CA 1
ATOM 6563 C C . MET B 1 362 ? -3.803 38.281 5.812 1 98.19 362 MET B C 1
ATOM 6565 O O . MET B 1 362 ? -4.547 39.094 5.25 1 98.19 362 MET B O 1
ATOM 6569 N N . VAL B 1 363 ? -4.199 37.156 6.34 1 98.56 363 VAL B N 1
ATOM 6570 C CA . VAL B 1 363 ? -5.605 36.812 6.457 1 98.56 363 VAL B CA 1
ATOM 6571 C C . VAL B 1 363 ? -6.008 36.75 7.926 1 98.56 363 VAL B C 1
ATOM 6573 O O . VAL B 1 363 ? -5.512 35.906 8.68 1 98.56 363 VAL B O 1
ATOM 6576 N N . GLU B 1 364 ? -6.828 37.656 8.352 1 98.5 364 GLU B N 1
ATOM 6577 C CA . GLU B 1 364 ? -7.305 37.688 9.734 1 98.5 364 GLU B CA 1
ATOM 6578 C C . GLU B 1 364 ? -8.422 36.656 9.945 1 98.5 364 GLU B C 1
ATOM 6580 O O . GLU B 1 364 ? -9.086 36.25 8.992 1 98.5 364 GLU B O 1
ATOM 6585 N N . PRO B 1 365 ? -8.68 36.219 11.164 1 98.75 365 PRO B N 1
ATOM 6586 C CA . PRO B 1 365 ? -9.633 35.156 11.461 1 98.75 365 PRO B CA 1
ATOM 6587 C C . PRO B 1 365 ? -11.055 35.5 11.016 1 98.75 365 PRO B C 1
ATOM 6589 O O . PRO B 1 365 ? -11.508 36.625 11.172 1 98.75 365 PRO B O 1
ATOM 6592 N N . THR B 1 366 ? -11.656 34.531 10.422 1 98.81 366 THR B N 1
ATOM 6593 C CA . THR B 1 366 ? -13.07 34.594 10.07 1 98.81 366 THR B CA 1
ATOM 6594 C C . THR B 1 366 ? -13.828 33.406 10.656 1 98.81 366 THR B C 1
ATOM 6596 O O . THR B 1 366 ? -13.383 32.281 10.555 1 98.81 366 THR B O 1
ATOM 6599 N N . ILE B 1 367 ? -14.93 33.688 11.375 1 98.75 367 ILE B N 1
ATOM 6600 C CA . ILE B 1 367 ? -15.844 32.656 11.875 1 98.75 367 ILE B CA 1
ATOM 6601 C C . ILE B 1 367 ? -17.203 32.812 11.203 1 98.75 367 ILE B C 1
ATOM 6603 O O . ILE B 1 367 ? -17.812 33.875 11.258 1 98.75 367 ILE B O 1
ATOM 6607 N N . LEU B 1 368 ? -17.625 31.781 10.539 1 98.5 368 LEU B N 1
ATOM 6608 C CA . LEU B 1 368 ? -18.938 31.766 9.875 1 98.5 368 LEU B CA 1
ATOM 6609 C C . LEU B 1 368 ? -19.906 30.859 10.625 1 98.5 368 LEU B C 1
ATOM 6611 O O . LEU B 1 368 ? -19.531 29.75 11.039 1 98.5 368 LEU B O 1
ATOM 6615 N N . ILE B 1 369 ? -21.078 31.297 10.859 1 98 369 ILE B N 1
ATOM 6616 C CA . ILE B 1 369 ? -22.188 30.484 11.375 1 98 369 ILE B CA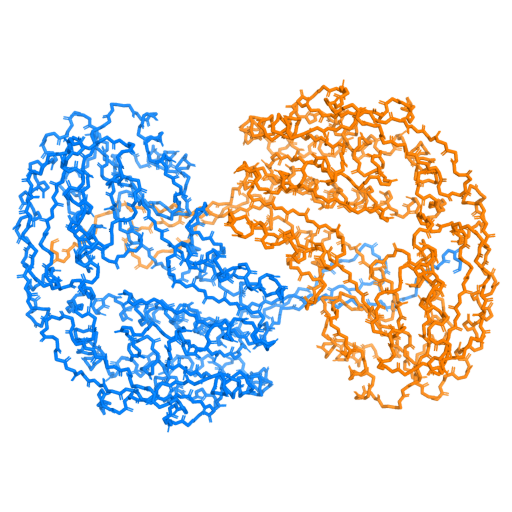 1
ATOM 6617 C C . ILE B 1 369 ? -23.266 30.328 10.305 1 98 369 ILE B C 1
ATOM 6619 O O . ILE B 1 369 ? -23.156 30.891 9.219 1 98 369 ILE B O 1
ATOM 6623 N N . ASP B 1 370 ? -24.203 29.438 10.461 1 92.31 370 ASP B N 1
ATOM 6624 C CA . ASP B 1 370 ? -25.328 29.188 9.57 1 92.31 370 ASP B CA 1
ATOM 6625 C C . ASP B 1 370 ? -24.859 28.578 8.242 1 92.31 370 ASP B C 1
ATOM 6627 O O . ASP B 1 370 ? -25.453 28.828 7.195 1 92.31 370 ASP B O 1
ATOM 6631 N N . ALA B 1 371 ? -23.672 28.062 8.289 1 92.56 371 ALA B N 1
ATOM 6632 C CA . ALA B 1 371 ? -23.266 27.266 7.145 1 92.56 371 ALA B CA 1
ATOM 6633 C C . ALA B 1 371 ? -23.969 25.906 7.137 1 92.56 371 ALA B C 1
ATOM 6635 O O . ALA B 1 371 ? -24.156 25.297 8.188 1 92.56 371 ALA B O 1
ATOM 6636 N N . SER B 1 372 ? -24.422 25.531 5.992 1 90.38 372 SER B N 1
ATOM 6637 C CA . SER B 1 372 ? -24.969 24.172 5.879 1 90.38 372 SER B CA 1
ATOM 6638 C C . SER B 1 372 ? -23.875 23.172 5.531 1 90.38 372 SER B C 1
ATOM 6640 O O . SER B 1 372 ? -22.859 23.531 4.93 1 90.38 372 SER B O 1
ATOM 6642 N N . PRO B 1 373 ? -24.094 21.891 5.836 1 88.06 373 PRO B N 1
ATOM 6643 C CA . PRO B 1 373 ? -23.078 20.875 5.586 1 88.06 373 PRO B CA 1
ATOM 6644 C C . PRO B 1 373 ? -22.781 20.688 4.098 1 88.06 373 PRO B C 1
ATOM 6646 O O . PRO B 1 373 ? -21.719 20.188 3.732 1 88.06 373 PRO B O 1
ATOM 6649 N N . GLU B 1 374 ? -23.641 21.172 3.234 1 90.06 374 GLU B N 1
ATOM 6650 C CA . GLU B 1 374 ? -23.469 20.922 1.804 1 90.06 374 GLU B CA 1
ATOM 6651 C C . GLU B 1 374 ? -22.703 22.062 1.132 1 90.06 374 GLU B C 1
ATOM 6653 O O . GLU B 1 374 ? -22.234 21.906 0.001 1 90.06 374 GLU B O 1
ATOM 6658 N N . MET B 1 375 ? -22.578 23.188 1.838 1 94.31 375 MET B N 1
ATOM 6659 C CA . MET B 1 375 ? -21.891 24.344 1.276 1 94.31 375 MET B CA 1
ATOM 6660 C C . MET B 1 375 ? -20.406 24.016 1.038 1 94.31 375 MET B C 1
ATOM 6662 O O . MET B 1 375 ? -19.797 23.297 1.823 1 94.31 375 MET B O 1
ATOM 6666 N N . ALA B 1 376 ? -19.844 24.609 0.024 1 94.56 376 ALA B N 1
ATOM 6667 C CA . ALA B 1 376 ? -18.438 24.422 -0.301 1 94.56 376 ALA B CA 1
ATOM 6668 C C . ALA B 1 376 ? -17.547 24.797 0.878 1 94.56 376 ALA B C 1
ATOM 6670 O O . ALA B 1 376 ? -16.516 24.172 1.117 1 94.56 376 ALA B O 1
ATOM 6671 N N . ILE B 1 377 ? -17.969 25.797 1.617 1 95.62 377 ILE B N 1
ATOM 6672 C CA . ILE B 1 377 ? -17.172 26.312 2.732 1 95.62 377 ILE B CA 1
ATOM 6673 C C . ILE B 1 377 ? -17.094 25.266 3.832 1 95.62 377 ILE B C 1
ATOM 6675 O O . ILE B 1 377 ? -16.156 25.281 4.648 1 95.62 377 ILE B O 1
ATOM 6679 N N . ALA B 1 378 ? -18.031 24.266 3.84 1 96.19 378 ALA B N 1
ATOM 6680 C CA . ALA B 1 378 ? -18.031 23.203 4.828 1 96.19 378 ALA B CA 1
ATOM 6681 C C . ALA B 1 378 ? -17.484 21.906 4.234 1 96.19 378 ALA B C 1
ATOM 6683 O O . ALA B 1 378 ? -17.156 20.969 4.969 1 96.19 378 ALA B O 1
ATOM 6684 N N . GLN B 1 379 ? -17.328 21.828 2.939 1 96.19 379 GLN B N 1
ATOM 6685 C CA . GLN B 1 379 ? -16.953 20.594 2.279 1 96.19 379 GLN B CA 1
ATOM 6686 C C . GLN B 1 379 ? -15.477 20.594 1.877 1 96.19 379 GLN B C 1
ATOM 6688 O O . GLN B 1 379 ? -14.859 19.547 1.735 1 96.19 379 GLN B O 1
ATOM 6693 N N . GLU B 1 380 ? -14.922 21.766 1.669 1 95.69 380 GLU B N 1
ATOM 6694 C CA . GLU B 1 380 ? -13.555 21.891 1.175 1 95.69 380 GLU B CA 1
ATOM 6695 C C . GLU B 1 380 ? -12.578 22.188 2.312 1 95.69 380 GLU B C 1
ATOM 6697 O O . GLU B 1 380 ? -12.961 22.797 3.318 1 95.69 380 GLU B O 1
ATOM 6702 N N . GLU B 1 381 ? -11.406 21.719 2.162 1 95.81 381 GLU B N 1
ATOM 6703 C CA . GLU B 1 381 ? -10.352 22.078 3.109 1 95.81 381 GLU B CA 1
ATOM 6704 C C . GLU B 1 381 ? -10.039 23.578 3.045 1 95.81 381 GLU B C 1
ATOM 6706 O O . GLU B 1 381 ? -9.711 24.109 1.979 1 95.81 381 GLU B O 1
ATOM 6711 N N . LEU B 1 382 ? -10.211 24.234 4.148 1 96.5 382 LEU B N 1
ATOM 6712 C CA . LEU B 1 382 ? -9.812 25.641 4.266 1 96.5 382 LEU B CA 1
ATOM 6713 C C . LEU B 1 382 ? -8.414 25.766 4.855 1 96.5 382 LEU B C 1
ATOM 6715 O O . LEU B 1 382 ? -8.234 25.656 6.07 1 96.5 382 LEU B O 1
ATOM 6719 N N . PHE B 1 383 ? -7.473 26.062 4.094 1 97.12 383 PHE B N 1
ATOM 6720 C CA . PHE B 1 383 ? -6.074 26.109 4.5 1 97.12 383 PHE B CA 1
ATOM 6721 C C . PHE B 1 383 ? -5.688 27.5 4.973 1 97.12 383 PHE B C 1
ATOM 6723 O O . PHE B 1 383 ? -4.785 28.125 4.406 1 97.12 383 PHE B O 1
ATOM 6730 N N . GLY B 1 384 ? -6.32 28 5.988 1 98.12 384 GLY B N 1
ATOM 6731 C CA . GLY B 1 384 ? -6.168 29.312 6.57 1 98.12 384 GLY B CA 1
ATOM 6732 C C . GLY B 1 384 ? -7.055 29.547 7.781 1 98.12 384 GLY B C 1
ATOM 6733 O O . GLY B 1 384 ? -7.691 28.609 8.273 1 98.12 384 GLY B O 1
ATOM 6734 N N . PRO B 1 385 ? -7.059 30.766 8.32 1 98.56 385 PRO B N 1
ATOM 6735 C CA . PRO B 1 385 ? -7.738 31.031 9.586 1 98.56 385 PRO B CA 1
ATOM 6736 C C . PRO B 1 385 ? -9.227 31.328 9.406 1 98.56 385 PRO B C 1
ATOM 6738 O O . PRO B 1 385 ? -9.703 32.375 9.859 1 98.56 385 PRO B O 1
ATOM 6741 N N . VAL B 1 386 ? -9.945 30.391 8.797 1 98.62 386 VAL B N 1
ATOM 6742 C CA . VAL B 1 386 ? -11.375 30.453 8.539 1 98.62 386 VAL B CA 1
ATOM 6743 C C . VAL B 1 386 ? -12.055 29.188 9.055 1 98.62 386 VAL B C 1
ATOM 6745 O O . VAL B 1 386 ? -11.555 28.094 8.859 1 98.62 386 VAL B O 1
ATOM 6748 N N . VAL B 1 387 ? -13.211 29.359 9.75 1 98.12 387 VAL B N 1
ATOM 6749 C CA . VAL B 1 387 ? -13.859 28.172 10.305 1 98.12 387 VAL B CA 1
ATOM 6750 C C . VAL B 1 387 ? -15.375 28.359 10.273 1 98.12 387 VAL B C 1
ATOM 6752 O O . VAL B 1 387 ? -15.875 29.484 10.336 1 98.12 387 VAL B O 1
ATOM 6755 N N . CYS B 1 388 ? -16.031 27.234 10.109 1 97.5 388 CYS B N 1
ATOM 6756 C CA . CYS B 1 388 ? -17.484 27.172 10.211 1 97.5 388 CYS B CA 1
ATOM 6757 C C . CYS B 1 388 ? -17.922 26.547 11.523 1 97.5 388 CYS B C 1
ATOM 6759 O O . CYS B 1 388 ? -17.359 25.531 11.945 1 97.5 388 CYS B O 1
ATOM 6761 N N . VAL B 1 389 ? -18.875 27.172 12.172 1 98.25 389 VAL B N 1
ATOM 6762 C CA . VAL B 1 389 ? -19.5 26.594 13.352 1 98.25 389 VAL B CA 1
ATOM 6763 C C . VAL B 1 389 ? -20.953 26.203 13.039 1 98.25 389 VAL B C 1
ATOM 6765 O O . VAL B 1 389 ? -21.734 27.047 12.602 1 98.25 389 VAL B O 1
ATOM 6768 N N . ILE B 1 390 ? -21.25 24.969 13.188 1 97.81 390 ILE B N 1
ATOM 6769 C CA . ILE B 1 390 ? -22.531 24.406 12.766 1 97.81 390 ILE B CA 1
ATOM 6770 C C . ILE B 1 390 ? -23.188 23.672 13.938 1 97.81 390 ILE B C 1
ATOM 6772 O O . ILE B 1 390 ? -22.547 22.875 14.617 1 97.81 390 ILE B O 1
ATOM 6776 N N . PRO B 1 391 ? -24.469 23.969 14.242 1 97.88 391 PRO B N 1
ATOM 6777 C CA . PRO B 1 391 ? -25.141 23.266 15.328 1 97.88 391 PRO B CA 1
ATOM 6778 C C . PRO B 1 391 ? -25.609 21.875 14.93 1 97.88 391 PRO B C 1
ATOM 6780 O O . PRO B 1 391 ? -25.797 21.594 13.734 1 97.88 391 PRO B O 1
ATOM 6783 N N . PHE B 1 392 ? -25.719 20.953 15.828 1 97.69 392 PHE B N 1
ATOM 6784 C CA . PHE B 1 392 ? -26.391 19.672 15.656 1 97.69 392 PHE B CA 1
ATOM 6785 C C . PHE B 1 392 ? -27.297 19.375 16.844 1 97.69 392 PHE B C 1
ATOM 6787 O O . PHE B 1 392 ? -27.156 19.969 17.906 1 97.69 392 PHE B O 1
ATOM 6794 N N . ASP B 1 393 ? -28.25 18.438 16.656 1 98.12 393 ASP B N 1
ATOM 6795 C CA . ASP B 1 393 ? -29.266 18.172 17.672 1 98.12 393 ASP B CA 1
ATOM 6796 C C . ASP B 1 393 ? -28.984 16.844 18.391 1 98.12 393 ASP B C 1
ATOM 6798 O O . ASP B 1 393 ? -29.125 16.75 19.609 1 98.12 393 ASP B O 1
ATOM 6802 N N . THR B 1 394 ? -28.672 15.812 17.594 1 98.19 394 THR B N 1
ATOM 6803 C CA . THR B 1 394 ? -28.516 14.477 18.156 1 98.19 394 THR B CA 1
ATOM 6804 C C . THR B 1 394 ? -27.141 13.914 17.859 1 98.19 394 THR B C 1
ATOM 6806 O O . THR B 1 394 ? -26.438 14.414 16.969 1 98.19 394 THR B O 1
ATOM 6809 N N . GLU B 1 395 ? -26.766 12.953 18.672 1 98.12 395 GLU B N 1
ATOM 6810 C CA . GLU B 1 395 ? -25.516 12.242 18.453 1 98.12 395 GLU B CA 1
ATOM 6811 C C . GLU B 1 395 ? -25.453 11.656 17.047 1 98.12 395 GLU B C 1
ATOM 6813 O O . GLU B 1 395 ? -24.406 11.742 16.375 1 98.12 395 GLU B O 1
ATOM 6818 N N . GLU B 1 396 ? -26.5 11.07 16.547 1 98.19 396 GLU B N 1
ATOM 6819 C CA . GLU B 1 396 ? -26.562 10.484 15.211 1 98.19 396 GLU B CA 1
ATOM 6820 C C . GLU B 1 396 ? -26.344 11.539 14.133 1 98.19 396 GLU B C 1
ATOM 6822 O O . GLU B 1 396 ? -25.641 11.289 13.148 1 98.19 396 GLU B O 1
ATOM 6827 N N . GLU B 1 397 ? -26.953 12.625 14.352 1 97.81 397 GLU B N 1
ATOM 6828 C CA . GLU B 1 397 ? -26.781 13.719 13.406 1 97.81 397 GLU B CA 1
ATOM 6829 C C . GLU B 1 397 ? -25.328 14.203 13.375 1 97.81 397 GLU B C 1
ATOM 6831 O O . GLU B 1 397 ? -24.781 14.492 12.305 1 97.81 397 GLU B O 1
ATOM 6836 N N . ALA B 1 398 ? -24.688 14.32 14.539 1 97.81 398 ALA B N 1
ATOM 6837 C CA . ALA B 1 398 ? -23.297 14.734 14.633 1 97.81 398 ALA B CA 1
ATOM 6838 C C . ALA B 1 398 ? -22.391 13.789 13.859 1 97.81 398 ALA B C 1
ATOM 6840 O O . ALA B 1 398 ? -21.5 14.227 13.125 1 97.81 398 ALA B O 1
ATOM 6841 N N . VAL B 1 399 ? -22.625 12.508 14.016 1 98.44 399 VAL B N 1
ATOM 6842 C CA . VAL B 1 399 ? -21.828 11.484 13.344 1 98.44 399 VAL B CA 1
ATOM 6843 C C . VAL B 1 399 ? -22.031 11.586 11.836 1 98.44 399 VAL B C 1
ATOM 6845 O O . VAL B 1 399 ? -21.062 11.523 11.07 1 98.44 399 VAL B O 1
ATOM 6848 N N . GLU B 1 400 ? -23.25 11.742 11.406 1 97.69 400 GLU B N 1
ATOM 6849 C CA . GLU B 1 400 ? -23.562 11.867 9.984 1 97.69 400 GLU B CA 1
ATOM 6850 C C . GLU B 1 400 ? -22.891 13.086 9.375 1 97.69 400 GLU B C 1
ATOM 6852 O O . GLU B 1 400 ? -22.312 13 8.289 1 97.69 400 GLU B O 1
ATOM 6857 N N . MET B 1 401 ? -22.953 14.172 10.062 1 97.06 401 MET B N 1
ATOM 6858 C CA . MET B 1 401 ? -22.359 15.414 9.57 1 97.06 401 MET B CA 1
ATOM 6859 C C . MET B 1 401 ? -20.844 15.312 9.516 1 97.06 401 MET B C 1
ATOM 6861 O O . MET B 1 401 ? -20.219 15.766 8.562 1 97.06 401 MET B O 1
ATOM 6865 N N . ALA B 1 402 ? -20.266 14.734 10.547 1 97.81 402 ALA B N 1
ATOM 6866 C CA . ALA B 1 402 ? -18.812 14.555 10.586 1 97.81 402 ALA B CA 1
ATOM 6867 C C . ALA B 1 402 ? -18.328 13.695 9.414 1 97.81 402 ALA B C 1
ATOM 6869 O O . ALA B 1 402 ? -17.266 13.93 8.859 1 97.81 402 ALA B O 1
ATOM 6870 N N . ASN B 1 403 ? -19.125 12.734 9 1 97.31 403 ASN B N 1
ATOM 6871 C CA . ASN B 1 403 ? -18.75 11.773 7.969 1 97.31 403 ASN B CA 1
ATOM 6872 C C . ASN B 1 403 ? -19.078 12.289 6.574 1 97.31 403 ASN B C 1
ATOM 6874 O O . ASN B 1 403 ? -18.609 11.734 5.574 1 97.31 403 ASN B O 1
ATOM 6878 N N . ASP B 1 404 ? -19.891 13.352 6.531 1 96.19 404 ASP B N 1
ATOM 6879 C CA . ASP B 1 404 ? -20.344 13.883 5.246 1 96.19 404 ASP B CA 1
ATOM 6880 C C . ASP B 1 404 ? -19.25 14.742 4.598 1 96.19 404 ASP B C 1
ATOM 6882 O O . ASP B 1 404 ? -19.422 15.953 4.445 1 96.19 404 ASP B O 1
ATOM 6886 N N . THR B 1 405 ? -18.188 14.156 4.211 1 96.5 405 THR B N 1
ATOM 6887 C CA . THR B 1 405 ? -17.031 14.742 3.539 1 96.5 405 THR B CA 1
ATOM 6888 C C . THR B 1 405 ? -16.234 13.664 2.812 1 96.5 405 THR B C 1
ATOM 6890 O O . THR B 1 405 ? -16.312 12.484 3.154 1 96.5 405 THR B O 1
ATOM 6893 N N . LYS B 1 406 ? -15.539 14.031 1.781 1 96.56 406 LYS B N 1
ATOM 6894 C CA . LYS B 1 406 ? -14.688 13.07 1.077 1 96.56 406 LYS B CA 1
ATOM 6895 C C . LYS B 1 406 ? -13.391 12.828 1.836 1 96.56 406 LYS B C 1
ATOM 6897 O O . LYS B 1 406 ? -12.648 11.898 1.516 1 96.56 406 LYS B O 1
ATOM 6902 N N . TYR B 1 407 ? -13.094 13.586 2.863 1 97.69 407 TYR B N 1
ATOM 6903 C CA . TYR B 1 407 ? -11.836 13.492 3.6 1 97.69 407 TYR B CA 1
ATOM 6904 C C . TYR B 1 407 ? -11.992 12.625 4.844 1 97.69 407 TYR B C 1
ATOM 6906 O O . TYR B 1 407 ? -13.109 12.359 5.281 1 97.69 407 TYR B O 1
ATOM 6914 N N . GLY B 1 408 ? -10.906 12.109 5.406 1 98.31 408 GLY B N 1
ATOM 6915 C CA . GLY B 1 408 ? -10.898 11.297 6.613 1 98.31 408 GLY B CA 1
ATOM 6916 C C . GLY B 1 408 ? -9.562 11.289 7.324 1 98.31 408 GLY B C 1
ATOM 6917 O O . GLY B 1 408 ? -9.031 10.227 7.652 1 98.31 408 GLY B O 1
ATOM 6918 N N . LEU B 1 409 ? -9.031 12.484 7.676 1 98.56 409 LEU B N 1
ATOM 6919 C CA . LEU B 1 409 ? -7.699 12.555 8.258 1 98.56 409 LEU B CA 1
ATOM 6920 C C . LEU B 1 409 ? -7.773 12.562 9.781 1 98.56 409 LEU B C 1
ATOM 6922 O O . LEU B 1 409 ? -7.41 11.578 10.43 1 98.56 409 LEU B O 1
ATOM 6926 N N . SER B 1 410 ? -8.367 13.617 10.359 1 98.75 410 SER B N 1
ATOM 6927 C CA . SER B 1 410 ? -8.352 13.812 11.805 1 98.75 410 SER B CA 1
ATOM 6928 C C . SER B 1 410 ? -9.695 14.32 12.312 1 98.75 410 SER B C 1
ATOM 6930 O O . SER B 1 410 ? -10.648 14.453 11.539 1 98.75 410 SER B O 1
ATOM 6932 N N . GLY B 1 411 ? -9.789 14.539 13.625 1 98.81 411 GLY B N 1
ATOM 6933 C CA . GLY B 1 411 ? -10.953 15.078 14.312 1 98.81 411 GLY B CA 1
ATOM 6934 C C . GLY B 1 411 ? -10.805 15.102 15.82 1 98.81 411 GLY B C 1
ATOM 6935 O O . GLY B 1 411 ? -9.781 14.664 16.359 1 98.81 411 GLY B O 1
ATOM 6936 N N . ALA B 1 412 ? -11.82 15.633 16.453 1 98.94 412 ALA B N 1
ATOM 6937 C CA . ALA B 1 412 ? -11.836 15.656 17.906 1 98.94 412 ALA B CA 1
ATOM 6938 C C . ALA B 1 412 ? -13.273 15.641 18.438 1 98.94 412 ALA B C 1
ATOM 6940 O O . ALA B 1 412 ? -14.195 16.094 17.75 1 98.94 412 ALA B O 1
ATOM 6941 N N . ILE B 1 413 ? -13.422 15.117 19.609 1 98.94 413 ILE B N 1
ATOM 6942 C CA . ILE B 1 413 ? -14.703 15.055 20.297 1 98.94 413 ILE B CA 1
ATOM 6943 C C . ILE B 1 413 ? -14.547 15.531 21.734 1 98.94 413 ILE B C 1
ATOM 6945 O O . ILE B 1 413 ? -13.641 15.086 22.453 1 98.94 413 ILE B O 1
ATOM 6949 N N . HIS B 1 414 ? -15.406 16.422 22.156 1 98.88 414 HIS B N 1
ATOM 6950 C CA . HIS B 1 414 ? -15.414 16.891 23.547 1 98.88 414 HIS B CA 1
ATOM 6951 C C . HIS B 1 414 ? -16.703 16.5 24.25 1 98.88 414 HIS B C 1
ATOM 6953 O O . HIS B 1 414 ? -17.797 16.875 23.797 1 98.88 414 HIS B O 1
ATOM 6959 N N . THR B 1 415 ? -16.656 15.797 25.266 1 98.75 415 THR B N 1
ATOM 6960 C CA . THR B 1 415 ? -17.766 15.305 26.078 1 98.75 415 THR B CA 1
ATOM 6961 C C . THR B 1 415 ? -17.266 14.93 27.484 1 98.75 415 THR B C 1
ATOM 6963 O O . THR B 1 415 ? -16.094 14.609 27.656 1 98.75 415 THR B O 1
ATOM 6966 N N . ALA B 1 416 ? -18.125 15.047 28.453 1 98.25 416 ALA B N 1
ATOM 6967 C CA . ALA B 1 416 ? -17.766 14.688 29.828 1 98.25 416 ALA B CA 1
ATOM 6968 C C . ALA B 1 416 ? -17.641 13.172 29.969 1 98.25 416 ALA B C 1
ATOM 6970 O O . ALA B 1 416 ? -16.875 12.688 30.812 1 98.25 416 ALA B O 1
ATOM 6971 N N . ASN B 1 417 ? -18.375 12.422 29.234 1 98 417 ASN B N 1
ATOM 6972 C CA . ASN B 1 417 ? -18.328 10.969 29.25 1 98 417 ASN B CA 1
ATOM 6973 C C . ASN B 1 417 ? -17.297 10.422 28.266 1 98 417 ASN B C 1
ATOM 6975 O O . ASN B 1 417 ? -17.609 10.18 27.094 1 98 417 ASN B O 1
ATOM 6979 N N . VAL B 1 418 ? -16.172 10.102 28.766 1 97.31 418 VAL B N 1
ATOM 6980 C CA . VAL B 1 418 ? -15 9.758 27.953 1 97.31 418 VAL B CA 1
ATOM 6981 C C . VAL B 1 418 ? -15.305 8.531 27.109 1 97.31 418 VAL B C 1
ATOM 6983 O O . VAL B 1 418 ? -15.016 8.516 25.906 1 97.31 418 VAL B O 1
ATOM 6986 N N . GLU B 1 419 ? -15.836 7.512 27.656 1 97.69 419 GLU B N 1
ATOM 6987 C CA . GLU B 1 419 ? -16.062 6.281 26.906 1 97.69 419 GLU B CA 1
ATOM 6988 C C . GLU B 1 419 ? -17.156 6.461 25.875 1 97.69 419 GLU B C 1
ATOM 6990 O O . GLU B 1 419 ? -17.109 5.855 24.797 1 97.69 419 GLU B O 1
ATOM 6995 N N . ARG B 1 420 ? -18.172 7.316 26.219 1 98 420 ARG B N 1
ATOM 6996 C CA . ARG B 1 420 ? -19.125 7.703 25.172 1 98 420 ARG B CA 1
ATOM 6997 C C . ARG B 1 420 ? -18.406 8.367 24.016 1 98 420 ARG B C 1
ATOM 6999 O O . ARG B 1 420 ? -18.703 8.086 22.844 1 98 420 ARG B O 1
ATOM 7006 N N . GLY B 1 421 ? -17.438 9.25 24.312 1 98.69 421 GLY B N 1
ATOM 7007 C CA . GLY B 1 421 ? -16.625 9.883 23.281 1 98.69 421 GLY B CA 1
ATOM 7008 C C . GLY B 1 421 ? -15.883 8.883 22.422 1 98.69 421 GLY B C 1
ATOM 7009 O O . GLY B 1 421 ? -15.82 9.047 21.203 1 98.69 421 GLY B O 1
ATOM 7010 N N . VAL B 1 422 ? -15.352 7.855 23.031 1 98.69 422 VAL B N 1
ATOM 7011 C CA . VAL B 1 422 ? -14.602 6.828 22.312 1 98.69 422 VAL B CA 1
ATOM 7012 C C . VAL B 1 422 ? -15.539 6.059 21.375 1 98.69 422 VAL B C 1
ATOM 7014 O O . VAL B 1 422 ? -15.188 5.77 20.234 1 98.69 422 VAL B O 1
ATOM 7017 N N . GLU B 1 423 ? -16.75 5.719 21.844 1 98.31 423 GLU B N 1
ATOM 7018 C CA . GLU B 1 423 ? -17.703 5 21.016 1 98.31 423 GLU B CA 1
ATOM 7019 C C . GLU B 1 423 ? -18.141 5.828 19.812 1 98.31 423 GLU B C 1
ATOM 7021 O O . GLU B 1 423 ? -18.328 5.293 18.719 1 98.31 423 GLU B O 1
ATOM 7026 N N . ILE B 1 424 ? -18.297 7.137 20.016 1 98.69 424 ILE B N 1
ATOM 7027 C CA . ILE B 1 424 ? -18.625 8.031 18.906 1 98.69 424 ILE B CA 1
ATOM 7028 C C . ILE B 1 424 ? -17.453 8.109 17.938 1 98.69 424 ILE B C 1
ATOM 7030 O O . ILE B 1 424 ? -17.641 8.07 16.719 1 98.69 424 ILE B O 1
ATOM 7034 N N . ALA B 1 425 ? -16.219 8.188 18.5 1 98.81 425 ALA B N 1
ATOM 7035 C CA . ALA B 1 425 ? -15 8.266 17.688 1 98.81 425 ALA B CA 1
ATOM 7036 C C . ALA B 1 425 ? -14.891 7.07 16.75 1 98.81 425 ALA B C 1
ATOM 7038 O O . ALA B 1 425 ? -14.484 7.219 15.594 1 98.81 425 ALA B O 1
ATOM 7039 N N . LYS B 1 426 ? -15.266 5.918 17.219 1 97.62 426 LYS B N 1
ATOM 7040 C CA . LYS B 1 426 ? -15.195 4.695 16.422 1 97.62 426 LYS B CA 1
ATOM 7041 C C . LYS B 1 426 ? -16.109 4.773 15.203 1 97.62 426 LYS B C 1
ATOM 7043 O O . LYS B 1 426 ? -15.867 4.117 14.188 1 97.62 426 LYS B O 1
ATOM 7048 N N . ARG B 1 427 ? -17.141 5.617 15.289 1 97.12 427 ARG B N 1
ATOM 7049 C CA . ARG B 1 427 ? -18.156 5.711 14.234 1 97.12 427 ARG B CA 1
ATOM 7050 C C . ARG B 1 427 ? -17.766 6.777 13.211 1 97.12 427 ARG B C 1
ATOM 7052 O O . ARG B 1 427 ? -18.359 6.848 12.133 1 97.12 427 ARG B O 1
ATOM 7059 N N . ILE B 1 428 ? -16.781 7.629 13.531 1 98.31 428 ILE B N 1
ATOM 7060 C CA . ILE B 1 428 ? -16.359 8.68 12.609 1 98.31 428 ILE B CA 1
ATOM 7061 C C . ILE B 1 428 ? -15.32 8.117 11.633 1 98.31 428 ILE B C 1
ATOM 7063 O O . ILE B 1 428 ? -14.367 7.453 12.047 1 98.31 428 ILE B O 1
ATOM 7067 N N . GLN B 1 429 ? -15.492 8.328 10.32 1 97.38 429 GLN B N 1
ATOM 7068 C CA . GLN B 1 429 ? -14.664 7.738 9.273 1 97.38 429 GLN B CA 1
ATOM 7069 C C . GLN B 1 429 ? -13.406 8.57 9.039 1 97.38 429 GLN B C 1
ATOM 7071 O O . GLN B 1 429 ? -13.297 9.266 8.031 1 97.38 429 GLN B O 1
ATOM 7076 N N . THR B 1 430 ? -12.453 8.469 9.922 1 98.31 430 THR B N 1
ATOM 7077 C CA . THR B 1 430 ? -11.156 9.133 9.867 1 98.31 430 THR B CA 1
ATOM 7078 C C . THR B 1 430 ? -10.039 8.172 10.281 1 98.31 430 THR B C 1
ATOM 7080 O O . THR B 1 430 ? -10.305 7.137 10.891 1 98.31 430 THR B O 1
ATOM 7083 N N . GLY B 1 431 ? -8.836 8.516 9.914 1 98.56 431 GLY B N 1
ATOM 7084 C CA . GLY B 1 431 ? -7.688 7.754 10.375 1 98.56 431 GLY B CA 1
ATOM 7085 C C . GLY B 1 431 ? -7.34 8.023 11.828 1 98.56 431 GLY B C 1
ATOM 7086 O O . GLY B 1 431 ? -6.812 7.145 12.516 1 98.56 431 GLY B O 1
ATOM 7087 N N . MET B 1 432 ? -7.645 9.266 12.266 1 98.81 432 MET B N 1
ATOM 7088 C CA . MET B 1 432 ? -7.344 9.68 13.641 1 98.81 432 MET B CA 1
ATOM 7089 C C . MET B 1 432 ? -8.469 10.531 14.211 1 98.81 432 MET B C 1
ATOM 7091 O O . MET B 1 432 ? -9.062 11.344 13.492 1 98.81 432 MET B O 1
ATOM 7095 N N . ILE B 1 433 ? -8.68 10.414 15.453 1 98.88 433 ILE B N 1
ATOM 7096 C CA . ILE B 1 433 ? -9.641 11.266 16.141 1 98.88 433 ILE B CA 1
ATOM 7097 C C . ILE B 1 433 ? -9.344 11.266 17.641 1 98.88 433 ILE B C 1
ATOM 7099 O O . ILE B 1 433 ? -8.93 10.25 18.203 1 98.88 433 ILE B O 1
ATOM 7103 N N . HIS B 1 434 ? -9.562 12.383 18.312 1 98.94 434 HIS B N 1
ATOM 7104 C CA . HIS B 1 434 ? -9.047 12.57 19.656 1 98.94 434 HIS B CA 1
ATOM 7105 C C . HIS B 1 434 ? -10.133 13.062 20.609 1 98.94 434 HIS B C 1
ATOM 7107 O O . HIS B 1 434 ? -10.781 14.07 20.344 1 98.94 434 HIS B O 1
ATOM 7113 N N . VAL B 1 435 ? -10.32 12.375 21.703 1 98.88 435 VAL B N 1
ATOM 7114 C CA . VAL B 1 435 ? -11.359 12.688 22.672 1 98.88 435 VAL B CA 1
ATOM 7115 C C . VAL B 1 435 ? -10.805 13.648 23.719 1 98.88 435 VAL B C 1
ATOM 7117 O O . VAL B 1 435 ? -9.797 13.367 24.375 1 98.88 435 VAL B O 1
ATOM 7120 N N . ASN B 1 436 ? -11.5 14.797 23.875 1 98.75 436 ASN B N 1
ATOM 7121 C CA . ASN B 1 436 ? -11.164 15.852 24.828 1 98.75 436 ASN B CA 1
ATOM 7122 C C . ASN B 1 436 ? -9.75 16.375 24.594 1 98.75 436 ASN B C 1
ATOM 7124 O O . ASN B 1 436 ? -8.969 16.5 25.547 1 98.75 436 ASN B O 1
ATOM 7128 N N . ASP B 1 437 ? -9.477 16.641 23.344 1 98.62 437 ASP B N 1
ATOM 7129 C CA . ASP B 1 437 ? -8.18 17.109 22.891 1 98.62 437 ASP B CA 1
ATOM 7130 C C . ASP B 1 437 ? -8.312 17.922 21.594 1 98.62 437 ASP B C 1
ATOM 7132 O O . ASP B 1 437 ? -9.414 18.312 21.219 1 98.62 437 ASP B O 1
ATOM 7136 N N . ILE B 1 438 ? -7.211 18.234 20.984 1 98.62 438 ILE B N 1
ATOM 7137 C CA . ILE B 1 438 ? -7.168 19.016 19.75 1 98.62 438 ILE B CA 1
ATOM 7138 C C . ILE B 1 438 ? -7.125 18.078 18.547 1 98.62 438 ILE B C 1
ATOM 7140 O O . ILE B 1 438 ? -6.848 16.891 18.688 1 98.62 438 ILE B O 1
ATOM 7144 N N . THR B 1 439 ? -7.418 18.641 17.359 1 98.75 439 THR B N 1
ATOM 7145 C CA . THR B 1 439 ? -7.383 17.844 16.125 1 98.75 439 THR B CA 1
ATOM 7146 C C . THR B 1 439 ? -5.949 17.672 15.641 1 98.75 439 THR B C 1
ATOM 7148 O O . THR B 1 439 ? -5.664 16.781 14.828 1 98.75 439 THR B O 1
ATOM 7151 N N . ILE B 1 440 ? -5.016 18.484 16.062 1 98.44 440 ILE B N 1
ATOM 7152 C CA . ILE B 1 440 ? -3.633 18.484 15.602 1 98.44 440 ILE B CA 1
ATOM 7153 C C . ILE B 1 440 ? -2.777 17.609 16.516 1 98.44 440 ILE B C 1
ATOM 7155 O O . ILE B 1 440 ? -2.242 18.094 17.516 1 98.44 440 ILE B O 1
ATOM 7159 N N . ASN B 1 441 ? -2.717 16.391 16.188 1 98.12 441 ASN B N 1
ATOM 7160 C CA . ASN B 1 441 ? -1.885 15.461 16.953 1 98.12 441 ASN B CA 1
ATOM 7161 C C . ASN B 1 441 ? -0.973 14.656 16.031 1 98.12 441 ASN B C 1
ATOM 7163 O O . ASN B 1 441 ? -1.381 14.25 14.938 1 98.12 441 ASN B O 1
ATOM 7167 N N . ASP B 1 442 ? 0.228 14.523 16.375 1 98.12 442 ASP B N 1
ATOM 7168 C CA . ASP B 1 442 ? 1.239 13.688 15.742 1 98.12 442 ASP B CA 1
ATOM 7169 C C . ASP B 1 442 ? 2.248 13.164 16.766 1 98.12 442 ASP B C 1
ATOM 7171 O O . ASP B 1 442 ? 2.961 13.953 17.391 1 98.12 442 ASP B O 1
ATOM 7175 N N . GLU B 1 443 ? 2.266 11.984 17.016 1 98.12 443 GLU B N 1
ATOM 7176 C CA . GLU B 1 443 ? 3.205 11.367 17.953 1 98.12 443 GLU B CA 1
ATOM 7177 C C . GLU B 1 443 ? 4.09 10.344 17.25 1 98.12 443 GLU B C 1
ATOM 7179 O O . GLU B 1 443 ? 3.609 9.547 16.438 1 98.12 443 GLU B O 1
ATOM 7184 N N . PRO B 1 444 ? 5.352 10.336 17.5 1 97.94 444 PRO B N 1
ATOM 7185 C CA . PRO B 1 444 ? 6.336 9.602 16.688 1 97.94 444 PRO B CA 1
ATOM 7186 C C . PRO B 1 444 ? 6.098 8.094 16.703 1 97.94 444 PRO B C 1
ATOM 7188 O O . PRO B 1 444 ? 6.555 7.391 15.797 1 97.94 444 PRO B O 1
ATOM 7191 N N . ILE B 1 445 ? 5.305 7.551 17.703 1 98 445 ILE B N 1
ATOM 7192 C CA . ILE B 1 445 ? 5.242 6.098 17.828 1 98 445 ILE B CA 1
ATOM 7193 C C . ILE B 1 445 ? 3.832 5.613 17.5 1 98 445 ILE B C 1
ATOM 7195 O O . ILE B 1 445 ? 3.514 4.438 17.703 1 98 445 ILE B O 1
ATOM 7199 N N . VAL B 1 446 ? 2.9 6.527 17.062 1 98.56 446 VAL B N 1
ATOM 7200 C CA . VAL B 1 446 ? 1.515 6.141 16.828 1 98.56 446 VAL B CA 1
ATOM 7201 C C . VAL B 1 446 ? 1.191 6.285 15.336 1 98.56 446 VAL B C 1
ATOM 7203 O O . VAL B 1 446 ? 1.549 7.285 14.711 1 98.56 446 VAL B O 1
ATOM 7206 N N . ALA B 1 447 ? 0.506 5.328 14.812 1 98.5 447 ALA B N 1
ATOM 7207 C CA . ALA B 1 447 ? 0.186 5.293 13.383 1 98.5 447 ALA B CA 1
ATOM 7208 C C . ALA B 1 447 ? -0.528 6.57 12.953 1 98.5 447 ALA B C 1
ATOM 7210 O O . ALA B 1 447 ? -1.623 6.871 13.438 1 98.5 447 ALA B O 1
ATOM 7211 N N . PHE B 1 448 ? 0.135 7.293 12.078 1 98.62 448 PHE B N 1
ATOM 7212 C CA . PHE B 1 448 ? -0.395 8.539 11.547 1 98.62 448 PHE B CA 1
ATOM 7213 C C . PHE B 1 448 ? -0.858 8.359 10.102 1 98.62 448 PHE B C 1
ATOM 7215 O O . PHE B 1 448 ? -0.136 7.793 9.281 1 98.62 448 PHE B O 1
ATOM 7222 N N . GLY B 1 449 ? -2.041 8.828 9.742 1 97.44 449 GLY B N 1
ATOM 7223 C CA . GLY B 1 449 ? -2.506 8.82 8.367 1 97.44 449 GLY B CA 1
ATOM 7224 C C . GLY B 1 449 ? -4.016 8.898 8.25 1 97.44 449 GLY B C 1
ATOM 7225 O O . GLY B 1 449 ? -4.727 8.82 9.25 1 97.44 449 GLY B O 1
ATOM 7226 N N . GLY B 1 450 ? -4.484 9.109 7.062 1 96.62 450 GLY B N 1
ATOM 7227 C CA . GLY B 1 450 ? -5.898 9.352 6.836 1 96.62 450 GLY B CA 1
ATOM 7228 C C . GLY B 1 450 ? -6.582 8.234 6.074 1 96.62 450 GLY B C 1
ATOM 7229 O O . GLY B 1 450 ? -5.949 7.238 5.719 1 96.62 450 GLY B O 1
ATOM 7230 N N . GLU B 1 451 ? -7.898 8.375 5.961 1 97 451 GLU B N 1
ATOM 7231 C CA . GLU B 1 451 ? -8.797 7.535 5.168 1 97 451 GLU B CA 1
ATOM 7232 C C . GLU B 1 451 ? -9.43 8.328 4.027 1 97 451 GLU B C 1
ATOM 7234 O O . GLU B 1 451 ? -9.266 9.547 3.951 1 97 451 GLU B O 1
ATOM 7239 N N . LYS B 1 452 ? -10.125 7.621 3.143 1 97 452 LYS B N 1
ATOM 7240 C CA . LYS B 1 452 ? -10.812 8.258 2.025 1 97 452 LYS B CA 1
ATOM 7241 C C . LYS B 1 452 ? -9.836 9.086 1.183 1 97 452 LYS B C 1
ATOM 7243 O O . LYS B 1 452 ? -8.805 8.57 0.745 1 97 452 LYS B O 1
ATOM 7248 N N . HIS B 1 453 ? -10.172 10.344 0.954 1 97.69 453 HIS B N 1
ATOM 7249 C CA . HIS B 1 453 ? -9.352 11.156 0.067 1 97.69 453 HIS B CA 1
ATOM 7250 C C . HIS B 1 453 ? -8.195 11.812 0.827 1 97.69 453 HIS B C 1
ATOM 7252 O O . HIS B 1 453 ? -7.473 12.633 0.272 1 97.69 453 HIS B O 1
ATOM 7258 N N . SER B 1 454 ? -7.98 11.367 2.082 1 98.19 454 SER B N 1
ATOM 7259 C CA . SER B 1 454 ? -6.926 11.969 2.891 1 98.19 454 SER B CA 1
ATOM 7260 C C . SER B 1 454 ? -5.629 11.172 2.789 1 98.19 454 SER B C 1
ATOM 7262 O O . SER B 1 454 ? -4.617 11.539 3.389 1 98.19 454 SER B O 1
ATOM 7264 N N . GLY B 1 455 ? -5.676 10.062 2.033 1 96.81 455 GLY B N 1
ATOM 7265 C CA . GLY B 1 455 ? -4.367 9.516 1.707 1 96.81 455 GLY B CA 1
ATOM 7266 C C . GLY B 1 455 ? -4.324 8 1.76 1 96.81 455 GLY B C 1
ATOM 7267 O O . GLY B 1 455 ? -5.371 7.344 1.785 1 96.81 455 GLY B O 1
ATOM 7268 N N . LEU B 1 456 ? -3.086 7.434 1.612 1 97.69 456 LEU B N 1
ATOM 7269 C CA . LEU B 1 456 ? -2.748 6.012 1.63 1 97.69 456 LEU B CA 1
ATOM 7270 C C . LEU B 1 456 ? -1.473 5.766 2.428 1 97.69 456 LEU B C 1
ATOM 7272 O O . LEU B 1 456 ? -0.467 6.449 2.227 1 97.69 456 LEU B O 1
ATOM 7276 N N . GLY B 1 457 ? -1.552 4.754 3.379 1 96.88 457 GLY B N 1
ATOM 7277 C CA . GLY B 1 457 ? -0.399 4.426 4.203 1 96.88 457 GLY B CA 1
ATOM 7278 C C . GLY B 1 457 ? -0.463 5.039 5.59 1 96.88 457 GLY B C 1
ATOM 7279 O O . GLY B 1 457 ? -1.264 5.945 5.836 1 96.88 457 GLY B O 1
ATOM 7280 N N . ARG B 1 458 ? 0.269 4.52 6.473 1 98.31 458 ARG B N 1
ATOM 7281 C CA . ARG B 1 458 ? 0.434 5.035 7.828 1 98.31 458 ARG B CA 1
ATOM 7282 C C . ARG B 1 458 ? 1.907 5.262 8.148 1 98.31 458 ARG B C 1
ATOM 7284 O O . ARG B 1 458 ? 2.758 4.441 7.801 1 98.31 458 ARG B O 1
ATOM 7291 N N . LEU B 1 459 ? 2.188 6.34 8.711 1 98.25 459 LEU B N 1
ATOM 7292 C CA . LEU B 1 459 ? 3.553 6.656 9.117 1 98.25 459 LEU B CA 1
ATOM 7293 C C . LEU B 1 459 ? 3.666 6.727 10.641 1 98.25 459 LEU B C 1
ATOM 7295 O O . LEU B 1 459 ? 2.682 6.512 11.352 1 98.25 459 LEU B O 1
ATOM 7299 N N . ASN B 1 460 ? 4.867 6.895 11.125 1 98.5 460 ASN B N 1
ATOM 7300 C CA . ASN B 1 460 ? 5.281 6.961 12.523 1 98.5 460 ASN B CA 1
ATOM 7301 C C . ASN B 1 460 ? 5.473 5.566 13.109 1 98.5 460 ASN B C 1
ATOM 7303 O O . ASN B 1 460 ? 4.848 4.605 12.664 1 98.5 460 ASN B O 1
ATOM 7307 N N . GLY B 1 461 ? 6.398 5.473 14.031 1 97.75 461 GLY B N 1
ATOM 7308 C CA . GLY B 1 461 ? 6.633 4.242 14.773 1 97.75 461 GLY B CA 1
ATOM 7309 C C . GLY B 1 461 ? 6.922 3.055 13.867 1 97.75 461 GLY B C 1
ATOM 7310 O O . GLY B 1 461 ? 7.656 3.178 12.891 1 97.75 461 GLY B O 1
ATOM 7311 N N . GLU B 1 462 ? 6.426 1.92 14.242 1 97.38 462 GLU B N 1
ATOM 7312 C CA . GLU B 1 462 ? 6.695 0.697 13.492 1 97.38 462 GLU B CA 1
ATOM 7313 C C . GLU B 1 462 ? 6.012 0.724 12.125 1 97.38 462 GLU B C 1
ATOM 7315 O O . GLU B 1 462 ? 6.445 0.041 11.195 1 97.38 462 GLU B O 1
ATOM 7320 N N . TRP B 1 463 ? 4.996 1.51 11.969 1 98.44 463 TRP B N 1
ATOM 7321 C CA . TRP B 1 463 ? 4.285 1.584 10.695 1 98.44 463 TRP B CA 1
ATOM 7322 C C . TRP B 1 463 ? 5.133 2.279 9.641 1 98.44 463 TRP B C 1
ATOM 7324 O O . TRP B 1 463 ? 5.074 1.924 8.461 1 98.44 463 TRP B O 1
ATOM 7334 N N . SER B 1 464 ? 5.969 3.266 10.055 1 98.69 464 SER B N 1
ATOM 7335 C CA . SER B 1 464 ? 6.949 3.82 9.125 1 98.69 464 SER B CA 1
ATOM 7336 C C . SER B 1 464 ? 7.969 2.768 8.703 1 98.69 464 SER B C 1
ATOM 7338 O O . SER B 1 464 ? 8.352 2.701 7.527 1 98.69 464 SER B O 1
ATOM 7340 N N . LEU B 1 465 ? 8.43 2 9.711 1 98.5 465 LEU B N 1
ATOM 7341 C CA . LEU B 1 465 ? 9.391 0.95 9.391 1 98.5 465 LEU B CA 1
ATOM 7342 C C . LEU B 1 465 ? 8.812 -0.022 8.367 1 98.5 465 LEU B C 1
ATOM 7344 O O . LEU B 1 465 ? 9.5 -0.414 7.422 1 98.5 465 LEU B O 1
ATOM 7348 N N . GLU B 1 466 ? 7.57 -0.349 8.547 1 97.88 466 GLU B N 1
ATOM 7349 C CA . GLU B 1 466 ? 6.891 -1.231 7.609 1 97.88 466 GLU B CA 1
ATOM 7350 C C . GLU B 1 466 ? 6.793 -0.595 6.223 1 97.88 466 GLU B C 1
ATOM 7352 O O . GLU B 1 466 ? 7.066 -1.248 5.215 1 97.88 466 GLU B O 1
ATOM 7357 N N . GLU B 1 467 ? 6.449 0.667 6.191 1 98.44 467 GLU B N 1
ATOM 7358 C CA . GLU B 1 467 ? 6.223 1.351 4.922 1 98.44 467 GLU B CA 1
ATOM 7359 C C . GLU B 1 467 ? 7.527 1.542 4.156 1 98.44 467 GLU B C 1
ATOM 7361 O O . GLU B 1 467 ? 7.539 1.527 2.922 1 98.44 467 GLU B O 1
ATOM 7366 N N . PHE B 1 468 ? 8.695 1.674 4.859 1 98.69 468 PHE B N 1
ATOM 7367 C CA . PHE B 1 468 ? 9.945 2.025 4.188 1 98.69 468 PHE B CA 1
ATOM 7368 C C . PHE B 1 468 ? 10.836 0.798 4.023 1 98.69 468 PHE B C 1
ATOM 7370 O O . PHE B 1 468 ? 12.023 0.923 3.734 1 98.69 468 PHE B O 1
ATOM 7377 N N . THR B 1 469 ? 10.273 -0.391 4.227 1 98.19 469 THR B N 1
ATOM 7378 C CA . THR B 1 469 ? 10.969 -1.647 3.992 1 98.19 469 THR B CA 1
ATOM 7379 C C . THR B 1 469 ? 10.117 -2.598 3.156 1 98.19 469 THR B C 1
ATOM 7381 O O . THR B 1 469 ? 8.984 -2.27 2.801 1 98.19 469 THR B O 1
ATOM 7384 N N . THR B 1 470 ? 10.695 -3.654 2.746 1 97.88 470 THR B N 1
ATOM 7385 C CA . THR B 1 470 ? 10.008 -4.773 2.109 1 97.88 470 THR B CA 1
ATOM 7386 C C . THR B 1 470 ? 10.477 -6.102 2.697 1 97.88 470 THR B C 1
ATOM 7388 O O . THR B 1 470 ? 11.266 -6.121 3.643 1 97.88 470 THR B O 1
ATOM 7391 N N . LEU B 1 471 ? 9.836 -7.18 2.248 1 98.38 471 LEU B N 1
ATOM 7392 C CA . LEU B 1 471 ? 10.109 -8.5 2.803 1 98.38 471 LEU B CA 1
ATOM 7393 C C . LEU B 1 471 ? 10.641 -9.445 1.729 1 98.38 471 LEU B C 1
ATOM 7395 O O . LEU B 1 471 ? 10.203 -9.391 0.577 1 98.38 471 LEU B O 1
ATOM 7399 N N . LYS B 1 472 ? 11.594 -10.266 2.045 1 98.5 472 LYS B N 1
ATOM 7400 C CA . LYS B 1 472 ? 12.109 -11.328 1.184 1 98.5 472 LYS B CA 1
ATOM 7401 C C . LYS B 1 472 ? 11.984 -12.688 1.859 1 98.5 472 LYS B C 1
ATOM 7403 O O . LYS B 1 472 ? 12.555 -12.914 2.926 1 98.5 472 LYS B O 1
ATOM 7408 N N . TRP B 1 473 ? 11.227 -13.562 1.297 1 98.88 473 TRP B N 1
ATOM 7409 C CA . TRP B 1 473 ? 11.078 -14.938 1.764 1 98.88 473 TRP B CA 1
ATOM 7410 C C . TRP B 1 473 ? 12.148 -15.836 1.148 1 98.88 473 TRP B C 1
ATOM 7412 O O . TRP B 1 473 ? 12.109 -16.125 -0.051 1 98.88 473 TRP B O 1
ATOM 7422 N N . VAL B 1 474 ? 13.07 -16.25 1.915 1 98.88 474 VAL B N 1
ATOM 7423 C CA . VAL B 1 474 ? 14.047 -17.266 1.538 1 98.88 474 VAL B CA 1
ATOM 7424 C C . VAL B 1 474 ? 13.773 -18.547 2.301 1 98.88 474 VAL B C 1
ATOM 7426 O O . VAL B 1 474 ? 13.898 -18.594 3.527 1 98.88 474 VAL B O 1
ATOM 7429 N N . SER B 1 475 ? 13.406 -19.562 1.604 1 98.69 475 SER B N 1
ATOM 7430 C CA . SER B 1 475 ? 13.258 -20.828 2.293 1 98.69 475 SER B CA 1
ATOM 7431 C C . SER B 1 475 ? 14.422 -21.766 1.98 1 98.69 475 SER B C 1
ATOM 7433 O O . SER B 1 475 ? 15.086 -21.625 0.951 1 98.69 475 SER B O 1
ATOM 7435 N N . VAL B 1 476 ? 14.703 -22.641 2.918 1 98.44 476 VAL B N 1
ATOM 7436 C CA . VAL B 1 476 ? 15.734 -23.656 2.787 1 98.44 476 VAL B CA 1
ATOM 7437 C C . VAL B 1 476 ? 15.125 -25.047 2.967 1 98.44 476 VAL B C 1
ATOM 7439 O O . VAL B 1 476 ? 14.484 -25.312 3.984 1 98.44 476 VAL B O 1
ATOM 7442 N N . HIS B 1 477 ? 15.273 -25.828 1.961 1 98.12 477 HIS B N 1
ATOM 7443 C CA . HIS B 1 477 ? 14.859 -27.219 2.084 1 98.12 477 HIS B CA 1
ATOM 7444 C C . HIS B 1 477 ? 16.047 -28.125 2.432 1 98.12 477 HIS B C 1
ATOM 7446 O O . HIS B 1 477 ? 16.953 -28.281 1.624 1 98.12 477 HIS B O 1
ATOM 7452 N N . TYR B 1 478 ? 16.031 -28.75 3.611 1 96.56 478 TYR B N 1
ATOM 7453 C CA . TYR B 1 478 ? 17.141 -29.547 4.113 1 96.56 478 TYR B CA 1
ATOM 7454 C C . TYR B 1 478 ? 17.016 -31 3.672 1 96.56 478 TYR B C 1
ATOM 7456 O O . TYR B 1 478 ? 17.953 -31.781 3.803 1 96.56 478 TYR B O 1
ATOM 7464 N N . SER B 1 479 ? 15.875 -31.328 3.172 1 95.25 479 SER B N 1
ATOM 7465 C CA . SER B 1 479 ? 15.594 -32.625 2.576 1 95.25 479 SER B CA 1
ATOM 7466 C C . SER B 1 479 ? 15.172 -32.5 1.119 1 95.25 479 SER B C 1
ATOM 7468 O O . SER B 1 479 ? 15.328 -31.422 0.518 1 95.25 479 SER B O 1
ATOM 7470 N N . GLN B 1 480 ? 14.852 -33.594 0.527 1 94.81 480 GLN B N 1
ATOM 7471 C CA . GLN B 1 480 ? 14.383 -33.562 -0.854 1 94.81 480 GLN B CA 1
ATOM 7472 C C . GLN B 1 480 ? 12.875 -33.844 -0.926 1 94.81 480 GLN B C 1
ATOM 7474 O O . GLN B 1 480 ? 12.352 -34.656 -0.177 1 94.81 480 GLN B O 1
ATOM 7479 N N . ARG B 1 481 ? 12.234 -33.031 -1.684 1 94.5 481 ARG B N 1
ATOM 7480 C CA . ARG B 1 481 ? 10.828 -33.312 -1.969 1 94.5 481 ARG B CA 1
ATOM 7481 C C . ARG B 1 481 ? 10.664 -34.625 -2.742 1 94.5 481 ARG B C 1
ATOM 7483 O O . ARG B 1 481 ? 11.578 -35.031 -3.455 1 94.5 481 ARG B O 1
ATOM 7490 N N . VAL B 1 482 ? 9.492 -35.156 -2.459 1 92.69 482 VAL B N 1
ATOM 7491 C CA . VAL B 1 482 ? 9.062 -36.219 -3.367 1 92.69 482 VAL B CA 1
ATOM 7492 C C . VAL B 1 482 ? 8.164 -35.656 -4.453 1 92.69 482 VAL B C 1
ATOM 7494 O O . VAL B 1 482 ? 7.137 -35.031 -4.156 1 92.69 482 VAL B O 1
ATOM 7497 N N . PHE B 1 483 ? 8.586 -35.844 -5.703 1 95.5 483 PHE B N 1
ATOM 7498 C CA . PHE B 1 483 ? 7.832 -35.281 -6.812 1 95.5 483 PHE B CA 1
ATOM 7499 C C . PHE B 1 483 ? 6.883 -36.312 -7.414 1 95.5 483 PHE B C 1
ATOM 7501 O O . PHE B 1 483 ? 7.23 -37.469 -7.535 1 95.5 483 PHE B O 1
ATOM 7508 N N . PRO B 1 484 ? 5.746 -35.969 -7.742 1 93.38 484 PRO B N 1
ATOM 7509 C CA . PRO B 1 484 ? 4.738 -36.875 -8.25 1 93.38 484 PRO B CA 1
ATOM 7510 C C . PRO B 1 484 ? 5.055 -37.406 -9.656 1 93.38 484 PRO B C 1
ATOM 7512 O O . PRO B 1 484 ? 4.422 -38.344 -10.141 1 93.38 484 PRO B O 1
ATOM 7515 N N . TYR B 1 485 ? 5.977 -36.812 -10.359 1 92.88 485 TYR B N 1
ATOM 7516 C CA . TYR B 1 485 ? 6.457 -37.219 -11.664 1 92.88 485 TYR B CA 1
ATOM 7517 C C . TYR B 1 485 ? 7.879 -36.75 -11.914 1 92.88 485 TYR B C 1
ATOM 7519 O O . TYR B 1 485 ? 8.336 -35.781 -11.258 1 92.88 485 TYR B O 1
#

pLDDT: mean 97.56, std 2.96, range [56.91, 99.0]

Organism: Halalkalibacterium halodurans (strain ATCC BAA-125 / DSM 18197 / FERM 7344 / JCM 9153 / C-125) (NCBI:txid272558)

Sequence (970 aa):
MFNIQDLNKQYIDGEWRDGKSPRVLRDRNPYNQEVLAEFQIATDSDVDAAYHAALKAQNEWATVNPYRKREILERAVTYIEEHEEEIVAIIIDELGGTRLKAAFEIGLVKNMIKEASTFPLRMEGKILPSTENGKENRLYRVPAGVVGVISPFNFPFFLSVKSVAPALGAGNGVVLKPHEETPITGGTLIAKIFEEAGVPKGLLNVVVTEIDEIGNAFVEHPIPRIISFTGSTNVGSHIGQLAVKHFKKPLLELGGNSAFLIFADADLDYAVQAATFSRFTHQGQICMSANRIFVQRDVYDEFVERYVTKVASLKVGDPRDPETVIGPVMNSRQAETLKQAIESGIAAGAKPVLHGAISGNMVEPTILIDASPEMAIAQEELFGPVVCVIPFDTEEEAVEMANDTKYGLSGAIHTANVERGVEIAKRIQTGMIHVNDITINDEPIVAFGGEKHSGLGRLNGEWSLEEFTTLKWVSVHYSQRVFPYMFNIQDLNKQYIDGEWRDGKSPRVLRDRNPYNQEVLAEFQIATDSDVDAAYHAALKAQNEWATVNPYRKREILERAVTYIEEHEEEIVAIIIDELGGTRLKAAFEIGLVKNMIKEASTFPLRMEGKILPSTENGKENRLYRVPAGVVGVISPFNFPFFLSVKSVAPALGAGNGVVLKPHEETPITGGTLIAKIFEEAGVPKGLLNVVVTEIDEIGNAFVEHPIPRIISFTGSTNVGSHIGQLAVKHFKKPLLELGGNSAFLIFADADLDYAVQAATFSRFTHQGQICMSANRIFVQRDVYDEFVERYVTKVASLKVGDPRDPETVIGPVMNSRQAETLKQAIESGIAAGAKPVLHGAISGNMVEPTILIDASPEMAIAQEELFGPVVCVIPFDTEEEAVEMANDTKYGLSGAIHTANVERGVEIAKRIQTGMIHVNDITINDEPIVAFGGEKHSGLGRLNGEWSLEEFTTLKWVSVHYSQRVFPY

Solvent-accessible surface area (backbone atoms only — not comparable to full-atom values): 46082 Å² total; per-residue (Å²): 132,88,52,75,69,75,40,43,44,25,34,43,53,66,36,80,37,73,28,80,33,93,51,72,48,72,32,37,18,28,73,79,60,47,74,67,40,61,25,42,21,31,31,53,68,49,49,52,51,24,48,53,27,6,45,59,27,15,64,54,50,61,68,52,53,42,68,57,54,24,50,30,39,51,36,28,44,52,53,45,67,76,41,43,69,61,50,38,51,48,38,27,43,42,45,16,28,23,58,67,52,32,52,52,42,52,51,52,35,42,46,36,32,56,53,16,29,49,34,41,77,62,56,62,61,46,80,41,88,50,96,49,88,54,38,44,34,37,36,39,49,42,43,60,42,22,33,34,36,37,23,36,55,70,54,16,49,32,59,30,42,66,51,51,35,37,27,46,28,40,37,23,6,30,35,34,33,23,23,67,67,24,41,38,60,22,21,32,50,53,48,51,43,39,51,74,24,58,55,60,60,6,22,60,15,30,48,47,43,51,57,90,67,36,60,61,47,80,66,64,39,84,70,47,39,32,40,39,38,36,46,52,42,70,60,45,26,52,51,31,22,51,22,26,54,70,45,17,49,54,34,30,46,30,36,22,57,5,34,32,40,37,43,70,64,26,62,60,74,58,48,42,47,31,52,49,53,16,22,34,51,68,24,8,45,43,51,33,22,33,32,34,36,36,25,24,56,89,42,32,67,63,46,51,55,53,36,50,54,54,59,69,65,55,39,70,45,59,23,83,43,83,74,28,54,29,24,24,42,71,36,58,67,58,35,48,52,50,50,51,42,51,52,52,30,40,73,73,54,23,40,69,81,38,77,42,62,72,58,74,22,34,54,43,57,28,37,30,32,67,50,52,72,81,38,64,61,59,53,46,65,56,74,30,32,48,35,39,43,33,73,33,85,47,72,68,53,44,44,51,56,59,45,59,46,68,38,7,25,24,15,20,35,30,45,66,50,58,67,62,36,51,58,52,50,73,67,39,66,35,12,27,35,18,29,46,48,43,23,69,76,85,51,51,72,44,65,40,43,22,27,54,52,4,22,40,64,44,34,32,38,68,41,29,52,55,68,39,33,44,64,33,31,39,33,42,37,80,46,78,84,85,68,97,110,131,87,52,75,68,74,40,44,46,25,34,43,53,67,36,79,36,72,29,80,34,91,50,72,47,72,30,40,18,27,72,79,61,46,75,66,39,62,25,43,20,30,31,53,67,50,49,51,52,24,47,54,27,6,46,58,28,15,64,54,51,62,70,53,54,40,69,56,54,24,51,31,38,49,36,28,44,51,52,47,67,76,39,43,69,62,50,38,51,48,38,27,44,43,45,16,28,23,60,67,51,31,52,52,42,51,52,53,35,43,46,36,33,56,52,17,30,49,33,42,80,63,56,63,62,48,80,42,89,50,96,50,86,53,37,44,35,38,36,38,48,41,46,59,42,22,35,34,36,37,23,38,57,70,53,16,48,30,58,29,43,67,50,51,34,36,28,45,28,41,35,24,5,33,36,34,33,20,22,68,66,25,41,38,60,23,20,32,49,54,51,50,43,38,51,74,24,60,54,60,60,6,22,60,15,30,48,47,43,51,58,90,65,35,61,61,47,80,66,64,40,84,68,46,40,33,40,39,37,36,46,51,42,71,59,43,25,53,53,32,22,51,22,25,55,69,44,18,50,54,35,32,45,30,35,20,55,5,34,31,38,36,42,71,66,27,61,61,73,58,48,42,47,32,52,50,53,18,21,35,50,68,24,8,44,43,50,32,21,33,31,33,36,38,26,25,56,90,40,31,67,63,47,51,54,52,37,52,55,55,60,70,66,55,38,70,46,59,23,84,43,82,73,29,54,29,25,26,42,69,37,58,67,58,35,49,51,50,50,50,41,52,52,50,30,41,73,73,55,24,40,71,82,37,76,42,62,73,57,74,20,34,52,43,55,29,37,30,31,68,51,51,71,82,38,62,61,62,52,46,64,55,74,29,30,48,35,39,43,30,73,34,85,45,73,68,52,45,45,51,57,59,45,58,46,67,40,7,24,25,14,20,33,31,44,66,51,58,67,61,36,50,59,52,50,72,68,41,67,33,11,27,32,19,28,45,50,43,24,69,75,86,50,50,72,43,65,39,43,24,26,54,53,4,23,39,63,44,33,32,38,70,41,29,52,55,68,39,32,43,64,33,32,40,32,42,36,82,48,77,84,86,67,96,109

Nearest PDB structures (foldseek):
  5exf-assembly1_C  TM=9.791E-01  e=4.647E-63  Pyrobaculum ferrireducens
  6qhn-assembly2_B  TM=9.635E-01  e=3.664E-58  Alphaproteobacteria
  5kf0-assembly1_C  TM=9.554E-01  e=2.231E-52  Burkholderia vietnamiensis G4
  5j6b-assembly1_C  TM=9.552E-01  e=7.702E-52  Burkholderia thailandensis E264
  5jry-assembly1_A  TM=9.493E-01  e=5.650E-52  Burkholderia multivorans ATCC 17616

InterPro domains:
  IPR015590 Aldehyde dehydrogenase domain [PF00171] (16-474)
  IPR016161 Aldehyde/histidinol dehydrogenase [SSF53720] (7-479)
  IPR016162 Aldehyde dehydrogenase, N-terminal [G3DSA:3.40.605.10] (14-472)
  IPR016163 Aldehyde dehydrogenase, C-terminal [G3DSA:3.40.309.10] (256-447)
  IPR029510 Aldehyde dehydrogenase, glutamic acid active site [PS00687] (252-259)

Secondary structure (DSSP, 8-state):
---GGGG-SEEETTEEE--SSS-EEEEE-TTT--EEEEEEPP-HHHHHHHHHHHHHHHHHHTTS-HHHHHHHHHHHHHHHHHTHHHHHHHHHHHH---HHHHHHHHHHHHHHHHHHTTGGGG---EEE--SSTTEEEEEEEEE-SEEEEE--SSSHHHHHHHHHHHHHHTT-EEEEE--TT-TIIIIIHHHHHHHHHTPPTTTEEE----HHHHTTHHHH-SS-SEEEEES-HHHHHHHHHHHHHTTPEEEEE----EEEEE-TTS-HHHHHHHHHHHHHGGGG--TTSEEEEEEEGGGHHHHHHHHHHHHHTS-BS-TTSTT-SB---SSHHHHHHHHHHHHHHHHHT-EEEEE--EETTEE--EEEES--TTSHHHHS---SSEEEEEEESSHHHHHHHHH-SSEES-EEEE-S-HHHHHHHHHHS-SSEEEETS-S----TTS-B--EETTEE--BSHHHHHHHTEEEEEEEEESS-PPP--/---GGGG-SEEETTEEE--SSS-EEEEE-TTT--EEEEEEPP-HHHHHHHHHHHHHHHHHHTTS-HHHHHHHHHHHHHHHHHTHHHHHHHHHHHH---HHHHHHHHHHHHHHHHHHTTGGGG---EEE--SSTTEEEEEEEEE-SEEEEE--SSSHHHHHHHHHHHHHHTT-EEEEE--TT-TIIIIIHHHHHHHHHTPPTTTEEE----HHHHTTHHHH-SS-SEEEEES-HHHHHHHHHHHHHTTPEEEEE----EEEEE-TTS-HHHHHHHHHHHHHGGGG--TTSEEEEEEEGGGHHHHHHHHHHHHHTS-BS-TTSTT--B---SSHHHHHHHHHHHHHHHHHT-EEEEE--EETTEE--EEEES--TTSHHHHS---SSEEEEEEESSHHHHHHHHH-SSEES-EEEE-S-HHHHHHHHHHS-SSEEEETS-S----TTS-B--EETTEE--BSHHHHHHHTEEEEEEEEESS-PPP--

Foldseek 3Di:
DDQLAQLQAWAALNDGHAAPAPDKFFQAFQFPRHGRYIGRAHFLVRLVRLLVLQLVLLVVLQPDQLLVLLQLLLQLLVLCVVCVVVLLVLCCGLFVAFSVLSVVLNVLLSQLSNLLSCQSVVQDWDWDDDPDPQKIKIKGWAFQAEEEEEAERLSQQNRLSLQQNNLVSLRYAYEYEYDSSRCRNNFSVSVVSSVVSPRRRSSYTYGYHDCVRHPCSNLQPLRHQEYEYEEALVVLVVSCVSNVVNPHHYFYFYAAAAEAEEEPQFPLVLSLVQLLCQACQSQRQDRLRHAEYEYAPNCQVVSVVSNLVVLVPAAEHRSVPNRHRHTFGSFQVLLVVLVVLVVQQVVVPWDWPDAFDGDGRGHGATETEPGDLVRPSNADRNNGRYHYYYYDHDLVRSQVSLQPYQWAFWYEYGHPDQVVRVVSVVSHQWPYYYYSHHSDDDDQQDWHFIDGSSTDFTGHRVSSSVSRIDMDMDMDRSDDDDDPD/DDQLAVLQAWAALNDGHAAPAPDKFFQAFQFPRHGRYIGRAHFLVRLVRLLVLQLVLLVVLQPDQLLVLLQLLLQLLVLCVVCVVVLLVLCCGLFVAFSVLSVVLNVLLSQLSNLLSCQSVVQDWDWDDDPDPQKIKIKGWAFQAEEEEEAERLSQQNRLSLQCNNLVSLRYAYEYEYDSSRCRNNFSVSVVSSVVSPRRRSSYTYGYHDCVRHPCSNLQPLRHQEYEYEEALVVLVVSCVSNVVNPHHYFYFYAAAAEEEEEPQFPLVLSLVQLLCQQCQSQRQDRLRHAEYEYAPNCQVVSVVSNLVVLVPAAEHRSHPNSHRHTFGSFQVLLVVLVVLVVQQVVVPWDWPDAFDGDGRTHGATETEPGDLVRPSNADRNNGRYHYYYYDHDLVRSQVSLQPYQWAFWYEYGHPDQVVRVVSVVSHQWPYYYYSHHSDDDDQQDWHFIDGSSTDFTGHRVRSSVSRIDMDMDMDRSDDDDDPD